Protein 3ZOK (pdb70)

Sequence (1460 aa):
PTIVDVDLGDRSYPIYIGSGLLDQPDLLQRHVHGKRVLVVTNSTVAPIYLDKVVGALTNENPNVSVESVILPDGEKYKNMDTLMKVFDKAIESRLDRRCTFVALGGGVIGDMCGYAAASFLRGVNFIQIPTTVMAQVDSSVGGKTGINHRLGKNLIGAFYQPQCVLIDTDTLNTLPDRELASGLAEVVKYGLIRDANFFEWQEKNMPALMARDPSALAYAIKRSCENKAEVVSLDEKESGLRATLNLGHTFGHAIETGFGYGQWLHGEAVAAGMVMAVDMSYRLGWIDESIVNRAHNILQQAKLPTAPPETMTVEMFKSVMAVDKKVADGLLRLILLKGPLGNCVFTGDYDRKALDETLHAFCKSPTIVDVDLGDRSYPIYIGSGLLDQPDLLQRHVHGKRVLVVTNSTVAPIYLDKVVGALTNENPNVSVESVILPDGEKYKNMDTLMKVFDKAIESRLDRRCTFVALGGGVIGDMCGYAAASFLRGVNFIQIPTTVMAQVDSSVGGKTGINHRLGKNLIGAFYQPQCVLIDTDTLNTLPDRELASGLAEVVKYGLIRDANFFEWQEKNMPALMARDPSALAYAIKRSCENKAEVVSLDEKESGLRATLNLGHTFGHAIETGFGYGQWLHGEAVAAGMVMAVDMSYRLGWIDESIVNRAHNILQQAKLPTAPPETMTVEMFKSVMAVDKKVADGLLRLILLKGPLGNCVFTGDYDRKALDETLHAFCKSPTIVDVDLGDRSYPIYIGSGLLDQPDLLQRHVHGKRVLVVTNSTVAPIYLDKVVGALTNENPNVSVESVILPDGEKYKNMDTLMKVFDKAIESRLDRRCTFVALGGGVIGDMCGYAAASFLRGVNFIQIPTTVMAQVDSSVGGKTGINHRLGKNLIGAFYQPQCVLIDTDTLNTLPDRELASGLAEVVKYGLIRDANFFEWQEKNMPALMARDPSALAYAIKRSCENKAEVVSLDEKESGLRATLNLGHTFGHAIETGFGYGQWLHGEAVAAGMVMAVDMSYRLGWIDESIVNRAHNILQQAKLPTAPPETMTVEMFKSVMAVDKKVADGLLRLILLKGPLGNCVFTGDYDRKALDETLHAFCKSPTIVDVDLGDRSYPIYIGSGLLDQPDLLQRHVHGKRVLVVTNSTVAPIYLDKVVGALTNENPNVSVESVILPDGEKYKNMDTLMKVFDKAIESRLDRRCTFVALGGGVIGDMCGYAAASFLRGVNFIQIPTTVMAQVDSSVGGKTGINHRLGKNLIGAFYQPQCVLIDTDTLNTLPDRELASGLAEVVKYGLIRDANFFEWQEKNMPALMARDPSALAYAIKRSCENKAEVVSLDEKESGLRATLNLGHTFGHAIETGFGYGQWLHGEAVAAGMVMAVDMSYRLGWIDESIVNRAHNILQQAKLPTAPPETMTVEMFKSVMAVDKKVADGLLRLILLKGPLGNCVFTGDYDRKALDETLHAFCKS

Solvent-accessible surface area: 48488 Å² total

Secondary structure (DSSP, 8-state):
-EEEEE--GGG-EEEEEESSGGG-THHHHTT--SSEEEEEEETTTHHHHHHHHHIIIIIT-TT-EEEEEEEPPSGGG-SHHHHHHHHHHHHHTT--TT-EEEEEESHHHHHHHHHHHHHBTT--EEEEEE-SHHIIIIITSS-EEEEEETTEEEEEEEE---S-EEEEGGGGGGS-HHHHHHHHHHHHHHHHHH-HHHHHHHHHHHHHHHTT-HHHHHHHHHHHHHHHHHHHHH-TT-SSGGGGGGTTHHHHHHHHHHT-TTSS-HHHHHHHHHHHHHHHHHHTT-S-HHHHHHHHHHHHHTT--SS--TT--HHHHHHHHTT-TTEETTEE-EEEE-SSTT-EEEES-S-HHHHHHHHHHH---/-EEEEE--GGG-EEEEEESSGGG-HHHHHHT--SSEEEEEEETTTIIIIIHHHHHHHHTT-TT-EEEEEEEPPSGGG-SHHHHHHHHHHHHHTT--TT-EEEEEESHHHHHHHHHHHHHBTT--EEEEEE-SHHIIIIITSS-EEEEEETTEEEEEEEE---S-EEEEGGGGGSS-HHHHHHHHHHHHHHHHHH-HHHHHHHHHHHHHHHTT-HHHHHHHHHHHHHHHHHHHHH-TT-SSGGGGGGTTHHHHHHHHHHH-BTTB-HHHHHHHHHHHHHHHHHHTT-S-HHHHHHHHHHHHHTT--SS--TT--HHHHHHHHTT-TTEETTEE-EEEE-SSTT-EEEES-S-HHHHHHHHHHH---/-EEEEE-BTBT-EEEEEESSGGG-HHHHHTT--SSEEEEEEETTTIIIIIHHHHHHHHSS-SS-EEEEEEEPPSGGG-SHHHHHHHHHHHHHTT--TT-EEEEEESHHHHHHHHHHHHHBTT--EEEEEE-SHHIIIIITSS-EEEEEETTEEEEEEEE---S-EEEEGGGGGGS-HHHHHHHHHHHHHHHHHT-HHHHHHHHHHHHHHHTT-HHHHHHHHHHHHHHHHHHHHH-TT-SSGGGGGGTTHHHHHHHHHHH-TTSS-HHHHHHHHHHHHHHHHHHTT-S-HHHHHHHHHHHHHTT--SS--TT--HHHHHHHHTT-TTEETTEEPEEEE-SSTT-EEEES-S-HHHHHHHHHHH---/-EEEEE--GGG-EEEEEESSGGG-HHHHHHT--SSEEEEEEETTTIIIIIHHHHHHHHTT-TT-EEEEEEEPPSGGG-SHHHHHHHHHHHHHTT--TT-EEEEEESHHHHHHHHHHHHHBTT--EEEEEE-SHHIIIIITSS-EEEEEETTEEEEEEEE---S-EEEEGGGGGSS-HHHHHHHHHHHHHHHHHH-HHHHHHHHHHHHHHHTT-HHHHHHHHHHHHHHHHHHHHH-TT-SSGGGGGGTTHHHHHHHHHHH-TTTS-HHHHHHHHHHHHHHHHHHTT-S-HHHHHHHHHHHHHTT--SS--TT--HHHHHHHHTT-TTEETTEE-EEEE-SSTT-EEEES-S-HHHHHHHHHHH---

Structure (mmCIF, N/CA/C/O backbone):
data_3ZOK
#
_entry.id   3ZOK
#
_cell.length_a   58.060
_cell.length_b   150.970
_cell.length_c   84.750
_cell.angle_alpha   90.00
_cell.angle_beta   101.25
_cell.angle_gamma   90.00
#
_symmetry.space_group_name_H-M   'P 1 21 1'
#
loop_
_entity.id
_entity.type
_entity.pdbx_description
1 polymer '3-DEHYDROQUINATE SYNTHASE'
2 non-polymer 'PHOSPHATE ION'
3 non-polymer NICOTINAMIDE-ADENINE-DINUCLEOTIDE
4 non-polymer DI(HYDROXYETHYL)ETHER
5 non-polymer GLYCINE
6 non-polymer 'NONAETHYLENE GLYCOL'
7 non-polymer 'TRIETHYLENE GLYCOL'
8 non-polymer 'TETRAETHYLENE GLYCOL'
9 water water
#
loop_
_atom_site.group_PDB
_atom_site.id
_atom_site.type_symbol
_atom_site.label_atom_id
_atom_site.label_alt_id
_atom_site.label_comp_id
_atom_site.label_asym_id
_atom_site.label_entity_id
_atom_site.label_seq_id
_atom_site.pdbx_PDB_ins_code
_atom_site.Cartn_x
_atom_site.Cartn_y
_atom_site.Cartn_z
_atom_site.occupancy
_atom_site.B_iso_or_equiv
_atom_site.auth_seq_id
_atom_site.auth_comp_id
_atom_site.auth_asym_id
_atom_site.auth_atom_id
_atom_site.pdbx_PDB_model_num
ATOM 1 N N . PRO A 1 14 ? 36.884 -29.242 40.684 1.00 52.30 13 PRO A N 1
ATOM 2 C CA . PRO A 1 14 ? 35.881 -28.819 39.691 1.00 50.55 13 PRO A CA 1
ATOM 3 C C . PRO A 1 14 ? 34.827 -29.894 39.393 1.00 46.24 13 PRO A C 1
ATOM 4 O O . PRO A 1 14 ? 35.127 -30.912 38.791 1.00 41.82 13 PRO A O 1
ATOM 8 N N . THR A 1 15 ? 33.589 -29.667 39.809 1.00 44.35 14 THR A N 1
ATOM 9 C CA . THR A 1 15 ? 32.509 -30.573 39.423 1.00 42.41 14 THR A CA 1
ATOM 10 C C . THR A 1 15 ? 31.906 -30.137 38.078 1.00 38.51 14 THR A C 1
ATOM 11 O O . THR A 1 15 ? 32.021 -28.981 37.683 1.00 35.91 14 THR A O 1
ATOM 15 N N . ILE A 1 16 ? 31.289 -31.082 37.381 1.00 36.28 15 ILE A N 1
ATOM 16 C CA . ILE A 1 16 ? 30.622 -30.807 36.144 1.00 38.56 15 ILE A CA 1
ATOM 17 C C . ILE A 1 16 ? 29.235 -31.446 36.127 1.00 41.56 15 ILE A C 1
ATOM 18 O O . ILE A 1 16 ? 29.089 -32.669 36.098 1.00 46.02 15 ILE A O 1
ATOM 23 N N . VAL A 1 17 ? 28.219 -30.592 36.159 1.00 41.24 16 VAL A N 1
ATOM 24 C CA . VAL A 1 17 ? 26.873 -30.968 35.792 1.00 39.29 16 VAL A CA 1
ATOM 25 C C . VAL A 1 17 ? 26.709 -30.519 34.352 1.00 39.70 16 VAL A C 1
ATOM 26 O O . VAL A 1 17 ? 26.909 -29.343 34.049 1.00 39.67 16 VAL A O 1
ATOM 30 N N . ASP A 1 18 ? 26.367 -31.432 33.450 1.00 39.63 17 ASP A N 1
ATOM 31 C CA . ASP A 1 18 ? 26.216 -31.031 32.065 1.00 41.67 17 ASP A CA 1
ATOM 32 C C . ASP A 1 18 ? 24.746 -30.792 31.739 1.00 41.39 17 ASP A C 1
ATOM 33 O O . ASP A 1 18 ? 23.840 -31.269 32.463 1.00 38.54 17 ASP A O 1
ATOM 38 N N . VAL A 1 19 ? 24.532 -29.978 30.700 1.00 35.74 18 VAL A N 1
ATOM 39 C CA . VAL A 1 19 ? 23.212 -29.720 30.147 1.00 34.44 18 VAL A CA 1
ATOM 40 C C . VAL A 1 19 ? 23.273 -30.264 28.744 1.00 33.96 18 VAL A C 1
ATOM 41 O O . VAL A 1 19 ? 24.058 -29.780 27.951 1.00 33.68 18 VAL A O 1
ATOM 45 N N . ASP A 1 20 ? 22.475 -31.288 28.456 1.00 36.10 19 ASP A N 1
ATOM 46 C CA . ASP A 1 20 ? 22.495 -31.929 27.162 1.00 38.92 19 ASP A CA 1
ATOM 47 C C . ASP A 1 20 ? 21.372 -31.387 26.303 1.00 40.58 19 ASP A C 1
ATOM 48 O O . ASP A 1 20 ? 20.201 -31.744 26.474 1.00 39.03 19 ASP A O 1
ATOM 53 N N . LEU A 1 21 ? 21.747 -30.506 25.385 1.00 44.51 20 LEU A N 1
ATOM 54 C CA . LEU A 1 21 ? 20.896 -30.108 24.294 1.00 45.49 20 LEU A CA 1
ATOM 55 C C . LEU A 1 21 ? 21.642 -30.416 23.004 1.00 47.38 20 LEU A C 1
ATOM 56 O O . LEU A 1 21 ? 21.926 -29.521 22.213 1.00 51.69 20 LEU A O 1
ATOM 61 N N . GLY A 1 22 ? 21.986 -31.690 22.819 1.00 47.69 21 GLY A N 1
ATOM 62 C CA . GLY A 1 22 ? 22.647 -32.178 21.597 1.00 46.11 21 GLY A CA 1
ATOM 63 C C . GLY A 1 22 ? 23.949 -31.476 21.238 1.00 44.27 21 GLY A C 1
ATOM 64 O O . GLY A 1 22 ? 24.873 -31.363 22.062 1.00 39.35 21 GLY A O 1
ATOM 65 N N . ASP A 1 23 ? 24.005 -30.998 19.995 1.00 45.68 22 ASP A N 1
ATOM 66 C CA . ASP A 1 23 ? 25.087 -30.131 19.507 1.00 45.57 22 ASP A CA 1
ATOM 67 C C . ASP A 1 23 ? 25.236 -28.822 20.314 1.00 44.77 22 ASP A C 1
ATOM 68 O O . ASP A 1 23 ? 26.254 -28.143 20.203 1.00 46.25 22 ASP A O 1
ATOM 70 N N . ARG A 1 24 ? 24.227 -28.462 21.110 1.00 41.52 23 ARG A N 1
ATOM 71 C CA . ARG A 1 24 ? 24.282 -27.251 21.941 1.00 39.34 23 ARG A CA 1
ATOM 72 C C . ARG A 1 24 ? 24.445 -27.554 23.445 1.00 34.49 23 ARG A C 1
ATOM 73 O O . ARG A 1 24 ? 24.241 -26.694 24.299 1.00 30.60 23 ARG A O 1
ATOM 81 N N . SER A 1 25 ? 24.845 -28.779 23.763 1.00 34.14 24 SER A N 1
ATOM 82 C CA . SER A 1 25 ? 25.181 -29.143 25.152 1.00 32.22 24 SER A CA 1
ATOM 83 C C . SER A 1 25 ? 26.322 -28.262 25.680 1.00 29.41 24 SER A C 1
ATOM 84 O O . SER A 1 25 ? 27.104 -27.738 24.912 1.00 29.13 24 SER A O 1
ATOM 87 N N . TYR A 1 26 ? 26.395 -28.105 26.994 1.00 27.70 25 TYR A N 1
ATOM 88 C CA . TYR A 1 26 ? 27.410 -27.278 27.605 1.00 28.26 25 TYR A CA 1
ATOM 89 C C . TYR A 1 26 ? 27.615 -27.693 29.054 1.00 29.13 25 TYR A C 1
ATOM 90 O O . TYR A 1 26 ? 26.703 -28.244 29.656 1.00 31.13 25 TYR A O 1
ATOM 99 N N . PRO A 1 27 ? 28.802 -27.402 29.617 1.00 29.37 26 PRO A N 1
ATOM 100 C CA . PRO A 1 27 ? 29.158 -27.742 30.997 1.00 30.47 26 PRO A CA 1
ATOM 101 C C . PRO A 1 27 ? 28.927 -26.655 32.022 1.00 30.55 26 PRO A C 1
ATOM 102 O O . PRO A 1 27 ? 29.121 -25.485 31.739 1.00 32.13 26 PRO A O 1
ATOM 106 N N . ILE A 1 28 ? 28.549 -27.063 33.226 1.00 32.10 27 ILE A N 1
ATOM 107 C CA . ILE A 1 28 ? 28.511 -26.188 34.384 1.00 31.08 27 ILE A CA 1
ATOM 108 C C . ILE A 1 28 ? 29.668 -26.620 35.302 1.00 30.45 27 ILE A C 1
ATOM 109 O O . ILE A 1 28 ? 29.563 -27.621 36.012 1.00 32.42 27 ILE A O 1
ATOM 114 N N . TYR A 1 29 ? 30.744 -25.850 35.321 1.00 28.38 28 TYR A N 1
ATOM 115 C CA . TYR A 1 29 ? 31.858 -26.109 36.215 1.00 28.27 28 TYR A CA 1
ATOM 116 C C . TYR A 1 29 ? 31.588 -25.524 37.590 1.00 29.90 28 TYR A C 1
ATOM 117 O O . TYR A 1 29 ? 31.276 -24.336 37.698 1.00 31.73 28 TYR A O 1
ATOM 126 N N . ILE A 1 30 ? 31.740 -26.344 38.635 1.00 29.60 29 ILE A N 1
ATOM 127 C CA . ILE A 1 30 ? 31.545 -25.899 40.013 1.00 31.88 29 ILE A CA 1
ATOM 128 C C . ILE A 1 30 ? 32.759 -26.160 40.932 1.00 33.12 29 ILE A C 1
ATOM 129 O O . ILE A 1 30 ? 33.236 -27.285 41.013 1.00 32.11 29 ILE A O 1
ATOM 134 N N . GLY A 1 31 ? 33.211 -25.140 41.660 1.00 35.01 30 GLY A N 1
ATOM 135 C CA . GLY A 1 31 ? 34.220 -25.336 42.702 1.00 36.48 30 GLY A CA 1
ATOM 136 C C . GLY A 1 31 ? 34.746 -24.044 43.282 1.00 39.54 30 GLY A C 1
ATOM 137 O O . GLY A 1 31 ? 34.246 -22.972 42.945 1.00 40.57 30 GLY A O 1
ATOM 138 N N . SER A 1 32 ? 35.766 -24.152 44.144 1.00 42.13 31 SER A N 1
ATOM 139 C CA . SER A 1 32 ? 36.417 -22.984 44.762 1.00 43.12 31 SER A CA 1
ATOM 140 C C . SER A 1 32 ? 37.603 -22.586 43.939 1.00 41.64 31 SER A C 1
ATOM 141 O O . SER A 1 32 ? 38.223 -23.434 43.302 1.00 37.59 31 SER A O 1
ATOM 144 N N . GLY A 1 33 ? 37.888 -21.284 43.943 1.00 40.06 32 GLY A N 1
ATOM 145 C CA . GLY A 1 33 ? 38.948 -20.713 43.133 1.00 41.63 32 GLY A CA 1
ATOM 146 C C . GLY A 1 33 ? 38.938 -20.998 41.634 1.00 42.62 32 GLY A C 1
ATOM 147 O O . GLY A 1 33 ? 39.972 -20.871 40.991 1.00 45.18 32 GLY A O 1
ATOM 148 N N . LEU A 1 34 ? 37.798 -21.350 41.049 1.00 44.18 33 LEU A N 1
ATOM 149 C CA . LEU A 1 34 ? 37.753 -21.602 39.591 1.00 45.81 33 LEU A CA 1
ATOM 150 C C . LEU A 1 34 ? 38.081 -20.378 38.728 1.00 45.20 33 LEU A C 1
ATOM 151 O O . LEU A 1 34 ? 38.534 -20.531 37.581 1.00 41.86 33 LEU A O 1
ATOM 156 N N . LEU A 1 35 ? 37.853 -19.183 39.285 1.00 45.15 34 LEU A N 1
ATOM 157 C CA . LEU A 1 35 ? 38.327 -17.913 38.685 1.00 48.91 34 LEU A CA 1
ATOM 158 C C . LEU A 1 35 ? 39.865 -17.768 38.621 1.00 52.35 34 LEU A C 1
ATOM 159 O O . LEU A 1 35 ? 40.370 -16.848 37.965 1.00 52.00 34 LEU A O 1
ATOM 164 N N . ASP A 1 36 ? 40.592 -18.641 39.323 1.00 54.05 35 ASP A N 1
ATOM 165 C CA . ASP A 1 36 ? 42.048 -18.745 39.186 1.00 59.47 35 ASP A CA 1
ATOM 166 C C . ASP A 1 36 ? 42.479 -19.982 38.367 1.00 58.07 35 ASP A C 1
ATOM 167 O O . ASP A 1 36 ? 43.589 -20.483 38.523 1.00 59.68 35 ASP A O 1
ATOM 172 N N . GLN A 1 37 ? 41.618 -20.471 37.485 1.00 58.92 36 GLN A N 1
ATOM 173 C CA . GLN A 1 37 ? 42.005 -21.561 36.603 1.00 58.45 36 GLN A CA 1
ATOM 174 C C . GLN A 1 37 ? 41.728 -21.157 35.160 1.00 62.01 36 GLN A C 1
ATOM 175 O O . GLN A 1 37 ? 40.788 -21.673 34.549 1.00 66.61 36 GLN A O 1
ATOM 177 N N . PRO A 1 38 ? 42.624 -20.369 34.582 1.00 64.16 37 PRO A N 1
ATOM 178 C CA . PRO A 1 38 ? 42.366 -19.636 33.341 1.00 67.13 37 PRO A CA 1
ATOM 179 C C . PRO A 1 38 ? 42.007 -20.575 32.199 1.00 66.98 37 PRO A C 1
ATOM 180 O O . PRO A 1 38 ? 41.333 -20.160 31.257 1.00 72.65 37 PRO A O 1
ATOM 184 N N . ASP A 1 39 ? 42.450 -21.822 32.280 1.00 64.35 38 ASP A N 1
ATOM 185 C CA . ASP A 1 39 ? 42.163 -22.790 31.234 1.00 63.43 38 ASP A CA 1
ATOM 186 C C . ASP A 1 39 ? 40.657 -23.000 31.056 1.00 58.05 38 ASP A C 1
ATOM 187 O O . ASP A 1 39 ? 40.186 -23.140 29.929 1.00 55.05 38 ASP A O 1
ATOM 192 N N . LEU A 1 40 ? 39.898 -23.030 32.151 1.00 55.17 39 LEU A N 1
ATOM 193 C CA . LEU A 1 40 ? 38.435 -23.236 32.031 1.00 52.43 39 LEU A CA 1
ATOM 194 C C . LEU A 1 40 ? 37.701 -22.292 31.059 1.00 50.01 39 LEU A C 1
ATOM 195 O O . LEU A 1 40 ? 37.041 -22.755 30.126 1.00 52.97 39 LEU A O 1
ATOM 200 N N . LEU A 1 41 ? 37.813 -20.986 31.281 1.00 44.51 40 LEU A N 1
ATOM 201 C CA . LEU A 1 41 ? 37.242 -19.981 30.361 1.00 43.34 40 LEU A CA 1
ATOM 202 C C . LEU A 1 41 ? 37.809 -20.035 28.962 1.00 44.13 40 LEU A C 1
ATOM 203 O O . LEU A 1 41 ? 37.053 -20.010 27.979 1.00 45.52 40 LEU A O 1
ATOM 208 N N . GLN A 1 42 ? 39.139 -20.094 28.869 1.00 42.92 41 GLN A N 1
ATOM 209 C CA . GLN A 1 42 ? 39.810 -20.059 27.574 1.00 40.16 41 GLN A CA 1
ATOM 210 C C . GLN A 1 42 ? 39.241 -21.126 26.657 1.00 39.79 41 GLN A C 1
ATOM 211 O O . GLN A 1 42 ? 39.113 -20.908 25.465 1.00 42.47 41 GLN A O 1
ATOM 213 N N . ARG A 1 43 ? 38.869 -22.274 27.212 1.00 40.82 42 ARG A N 1
ATOM 214 C CA . ARG A 1 43 ? 38.383 -23.391 26.399 1.00 39.92 42 ARG A CA 1
ATOM 215 C C . ARG A 1 43 ? 37.073 -23.069 25.658 1.00 38.89 42 ARG A C 1
ATOM 216 O O . ARG A 1 43 ? 36.732 -23.739 24.694 1.00 35.57 42 ARG A O 1
ATOM 218 N N . HIS A 1 44 ? 36.349 -22.047 26.115 1.00 37.71 43 HIS A N 1
ATOM 219 C CA . HIS A 1 44 ? 35.040 -21.698 25.555 1.00 38.29 43 HIS A CA 1
ATOM 220 C C . HIS A 1 44 ? 35.023 -20.350 24.831 1.00 36.86 43 HIS A C 1
ATOM 221 O O . HIS A 1 44 ? 33.986 -19.900 24.345 1.00 35.11 43 HIS A O 1
ATOM 228 N N . VAL A 1 45 ? 36.190 -19.730 24.767 1.00 36.00 44 VAL A N 1
ATOM 229 C CA . VAL A 1 45 ? 36.407 -18.512 24.021 1.00 36.81 44 VAL A CA 1
ATOM 230 C C . VAL A 1 45 ? 36.995 -18.916 22.672 1.00 34.13 44 VAL A C 1
ATOM 231 O O . VAL A 1 45 ? 38.173 -19.209 22.589 1.00 39.45 44 VAL A O 1
ATOM 235 N N . HIS A 1 46 ? 36.158 -18.962 21.644 1.00 32.16 45 HIS A N 1
ATOM 236 C CA . HIS A 1 46 ? 36.548 -19.418 20.308 1.00 36.05 45 HIS A CA 1
ATOM 237 C C . HIS A 1 46 ? 36.855 -18.260 19.316 1.00 34.49 45 HIS A C 1
ATOM 238 O O . HIS A 1 46 ? 36.807 -18.425 18.107 1.00 31.52 45 HIS A O 1
ATOM 245 N N . GLY A 1 47 ? 37.188 -17.092 19.845 1.00 32.88 46 GLY A N 1
ATOM 246 C CA . GLY A 1 47 ? 37.550 -15.958 19.030 1.00 33.02 46 GLY A CA 1
ATOM 247 C C . GLY A 1 47 ? 38.587 -15.127 19.752 1.00 34.11 46 GLY A C 1
ATOM 248 O O . GLY A 1 47 ? 38.989 -15.447 20.879 1.00 33.33 46 GLY A O 1
ATOM 249 N N . LYS A 1 48 ? 39.011 -14.050 19.105 1.00 35.13 47 LYS A N 1
ATOM 250 C CA . LYS A 1 48 ? 40.114 -13.246 19.609 1.00 37.87 47 LYS A CA 1
ATOM 251 C C . LYS A 1 48 ? 39.699 -12.251 20.675 1.00 35.46 47 LYS A C 1
ATOM 252 O O . LYS A 1 48 ? 40.541 -11.800 21.447 1.00 38.34 47 LYS A O 1
ATOM 258 N N . ARG A 1 49 ? 38.415 -11.901 20.699 1.00 32.20 48 ARG A N 1
ATOM 259 C CA . ARG A 1 49 ? 37.935 -10.728 21.416 1.00 29.88 48 ARG A CA 1
ATOM 260 C C . ARG A 1 49 ? 36.797 -11.085 22.332 1.00 29.34 48 ARG A C 1
ATOM 261 O O . ARG A 1 49 ? 36.002 -11.972 22.046 1.00 26.11 48 ARG A O 1
ATOM 269 N N . VAL A 1 50 ? 36.735 -10.378 23.449 1.00 29.28 49 VAL A N 1
ATOM 270 C CA . VAL A 1 50 ? 35.812 -10.702 24.500 1.00 29.76 49 VAL A CA 1
ATOM 271 C C . VAL A 1 50 ? 35.231 -9.408 25.053 1.00 29.55 49 VAL A C 1
ATOM 272 O O . VAL A 1 50 ? 35.915 -8.403 25.114 1.00 30.02 49 VAL A O 1
ATOM 276 N N . LEU A 1 51 ? 33.945 -9.444 25.398 1.00 30.24 50 LEU A N 1
ATOM 277 C CA . LEU A 1 51 ? 33.250 -8.319 25.998 1.00 29.44 50 LEU A CA 1
ATOM 278 C C . LEU A 1 51 ? 32.688 -8.743 27.347 1.00 28.07 50 LEU A C 1
ATOM 279 O O . LEU A 1 51 ? 31.771 -9.548 27.419 1.00 28.90 50 LEU A O 1
ATOM 284 N N . VAL A 1 52 ? 33.256 -8.230 28.420 1.00 26.59 51 VAL A N 1
ATOM 285 C CA . VAL A 1 52 ? 32.768 -8.570 29.750 1.00 25.42 51 VAL A CA 1
ATOM 286 C C . VAL A 1 52 ? 31.684 -7.557 30.102 1.00 27.12 51 VAL A C 1
ATOM 287 O O . VAL A 1 52 ? 31.872 -6.336 29.935 1.00 28.08 51 VAL A O 1
ATOM 291 N N . VAL A 1 53 ? 30.551 -8.085 30.571 1.00 26.65 52 VAL A N 1
ATOM 292 C CA . VAL A 1 53 ? 29.394 -7.318 30.977 1.00 25.06 52 VAL A CA 1
ATOM 293 C C . VAL A 1 53 ? 29.188 -7.530 32.479 1.00 26.48 52 VAL A C 1
ATOM 294 O O . VAL A 1 53 ? 28.980 -8.652 32.952 1.00 26.04 52 VAL A O 1
ATOM 298 N N . THR A 1 54 ? 29.238 -6.442 33.231 1.00 26.57 53 THR A N 1
ATOM 299 C CA . THR A 1 54 ? 29.126 -6.507 34.655 1.00 25.96 53 THR A CA 1
ATOM 300 C C . THR A 1 54 ? 28.510 -5.202 35.120 1.00 27.44 53 THR A C 1
ATOM 301 O O . THR A 1 54 ? 28.157 -4.368 34.302 1.00 26.67 53 THR A O 1
ATOM 305 N N . ASN A 1 55 ? 28.367 -5.033 36.435 1.00 27.86 54 ASN A N 1
ATOM 306 C CA . ASN A 1 55 ? 27.755 -3.848 36.977 1.00 28.45 54 ASN A CA 1
ATOM 307 C C . ASN A 1 55 ? 28.712 -3.084 37.901 1.00 30.87 54 ASN A C 1
ATOM 308 O O . ASN A 1 55 ? 29.872 -3.481 38.076 1.00 29.97 54 ASN A O 1
ATOM 313 N N . SER A 1 56 ? 28.234 -1.981 38.469 1.00 30.59 55 SER A N 1
ATOM 314 C CA . SER A 1 56 ? 29.110 -1.078 39.219 1.00 32.50 55 SER A CA 1
ATOM 315 C C . SER A 1 56 ? 29.559 -1.628 40.597 1.00 33.85 55 SER A C 1
ATOM 316 O O . SER A 1 56 ? 30.600 -1.234 41.115 1.00 33.77 55 SER A O 1
ATOM 319 N N . THR A 1 57 ? 28.778 -2.543 41.166 1.00 33.80 56 THR A N 1
ATOM 320 C CA . THR A 1 57 ? 29.122 -3.215 42.419 1.00 31.81 56 THR A CA 1
ATOM 321 C C . THR A 1 57 ? 30.105 -4.359 42.232 1.00 33.59 56 THR A C 1
ATOM 322 O O . THR A 1 57 ? 31.073 -4.498 42.978 1.00 34.38 56 THR A O 1
ATOM 326 N N . VAL A 1 58 ? 29.826 -5.193 41.247 1.00 31.84 57 VAL A N 1
ATOM 327 C CA . VAL A 1 58 ? 30.623 -6.372 41.006 1.00 32.78 57 VAL A CA 1
ATOM 328 C C . VAL A 1 58 ? 31.985 -6.006 40.408 1.00 32.82 57 VAL A C 1
ATOM 329 O O . VAL A 1 58 ? 32.975 -6.652 40.699 1.00 31.92 57 VAL A O 1
ATOM 333 N N . ALA A 1 59 ? 32.030 -4.976 39.569 1.00 34.50 58 ALA A N 1
ATOM 334 C CA . ALA A 1 59 ? 33.230 -4.680 38.763 1.00 34.79 58 ALA A CA 1
ATOM 335 C C . ALA A 1 59 ? 34.515 -4.504 39.582 1.00 37.01 58 ALA A C 1
ATOM 336 O O . ALA A 1 59 ? 35.519 -5.173 39.276 1.00 36.36 58 ALA A O 1
ATOM 338 N N . PRO A 1 60 ? 34.489 -3.619 40.615 1.00 37.45 59 PRO A N 1
ATOM 339 C CA . PRO A 1 60 ? 35.674 -3.447 41.467 1.00 39.51 59 PRO A CA 1
ATOM 340 C C . PRO A 1 60 ? 36.109 -4.715 42.168 1.00 41.43 59 PRO A C 1
ATOM 341 O O . PRO A 1 60 ? 37.281 -4.848 42.511 1.00 44.22 59 PRO A O 1
ATOM 345 N N . ILE A 1 61 ? 35.188 -5.652 42.369 1.00 40.80 60 ILE A N 1
ATOM 346 C CA . ILE A 1 61 ? 35.535 -6.870 43.069 1.00 37.61 60 ILE A CA 1
ATOM 347 C C . ILE A 1 61 ? 36.165 -7.889 42.134 1.00 36.35 60 ILE A C 1
ATOM 348 O O . ILE A 1 61 ? 37.198 -8.466 42.468 1.00 39.03 60 ILE A O 1
ATOM 353 N N . TYR A 1 62 ? 35.564 -8.128 40.975 1.00 34.27 61 TYR A N 1
ATOM 354 C CA . TYR A 1 62 ? 35.925 -9.315 40.183 1.00 32.19 61 TYR A CA 1
ATOM 355 C C . TYR A 1 62 ? 36.398 -9.070 38.787 1.00 30.97 61 TYR A C 1
ATOM 356 O O . TYR A 1 62 ? 36.935 -9.997 38.161 1.00 28.90 61 TYR A O 1
ATOM 365 N N . LEU A 1 63 ? 36.244 -7.847 38.283 1.00 32.48 62 LEU A N 1
ATOM 366 C CA . LEU A 1 63 ? 36.498 -7.623 36.859 1.00 33.05 62 LEU A CA 1
ATOM 367 C C . LEU A 1 63 ? 37.971 -7.849 36.557 1.00 33.79 62 LEU A C 1
ATOM 368 O O . LEU A 1 63 ? 38.293 -8.604 35.641 1.00 34.34 62 LEU A O 1
ATOM 373 N N . ASP A 1 64 ? 38.858 -7.221 37.334 1.00 34.11 63 ASP A N 1
ATOM 374 C CA . ASP A 1 64 ? 40.301 -7.308 37.063 1.00 37.93 63 ASP A CA 1
ATOM 375 C C . ASP A 1 64 ? 40.693 -8.785 37.123 1.00 39.80 63 ASP A C 1
ATOM 376 O O . ASP A 1 64 ? 41.321 -9.325 36.192 1.00 38.27 63 ASP A O 1
ATOM 378 N N . LYS A 1 65 ? 40.264 -9.445 38.200 1.00 38.65 64 LYS A N 1
ATOM 379 C CA . LYS A 1 65 ? 40.407 -10.894 38.329 1.00 38.38 64 LYS A CA 1
ATOM 380 C C . LYS A 1 65 ? 39.941 -11.622 37.079 1.00 36.84 64 LYS A C 1
ATOM 381 O O . LYS A 1 65 ? 40.630 -12.518 36.587 1.00 36.98 64 LYS A O 1
ATOM 387 N N . VAL A 1 66 ? 38.773 -11.239 36.559 1.00 35.62 65 VAL A N 1
ATOM 388 C CA . VAL A 1 66 ? 38.212 -11.952 35.415 1.00 35.59 65 VAL A CA 1
ATOM 389 C C . VAL A 1 66 ? 38.929 -11.634 34.111 1.00 35.29 65 VAL A C 1
ATOM 390 O O . VAL A 1 66 ? 39.178 -12.547 33.313 1.00 33.27 65 VAL A O 1
ATOM 394 N N . VAL A 1 67 ? 39.264 -10.369 33.872 1.00 34.86 66 VAL A N 1
ATOM 395 C CA . VAL A 1 67 ? 40.113 -10.081 32.711 1.00 40.22 66 VAL A CA 1
ATOM 396 C C . VAL A 1 67 ? 41.474 -10.783 32.908 1.00 40.28 66 VAL A C 1
ATOM 397 O O . VAL A 1 67 ? 42.039 -11.369 31.972 1.00 37.97 66 VAL A O 1
ATOM 401 N N . GLY A 1 68 ? 41.974 -10.772 34.142 1.00 40.94 67 GLY A N 1
ATOM 402 C CA . GLY A 1 68 ? 43.202 -11.485 34.449 1.00 40.65 67 GLY A CA 1
ATOM 403 C C . GLY A 1 68 ? 43.114 -12.916 33.984 1.00 40.53 67 GLY A C 1
ATOM 404 O O . GLY A 1 68 ? 43.935 -13.373 33.203 1.00 42.26 67 GLY A O 1
ATOM 405 N N . ALA A 1 69 ? 42.074 -13.613 34.437 1.00 42.83 68 ALA A N 1
ATOM 406 C CA . ALA A 1 69 ? 41.852 -15.021 34.073 1.00 41.84 68 ALA A CA 1
ATOM 407 C C . ALA A 1 69 ? 41.698 -15.292 32.567 1.00 40.38 68 ALA A C 1
ATOM 408 O O . ALA A 1 69 ? 41.931 -16.411 32.123 1.00 40.93 68 ALA A O 1
ATOM 410 N N . LEU A 1 70 ? 41.308 -14.287 31.784 1.00 42.08 69 LEU A N 1
ATOM 411 C CA . LEU A 1 70 ? 41.098 -14.481 30.336 1.00 45.42 69 LEU A CA 1
ATOM 412 C C . LEU A 1 70 ? 42.293 -14.087 29.485 1.00 44.93 69 LEU A C 1
ATOM 413 O O . LEU A 1 70 ? 42.424 -14.574 28.367 1.00 44.84 69 LEU A O 1
ATOM 418 N N . THR A 1 71 ? 43.148 -13.197 29.992 1.00 46.97 70 THR A N 1
ATOM 419 C CA . THR A 1 71 ? 44.182 -12.580 29.142 1.00 47.58 70 THR A CA 1
ATOM 420 C C . THR A 1 71 ? 45.620 -12.719 29.612 1.00 49.62 70 THR A C 1
ATOM 421 O O . THR A 1 71 ? 46.478 -13.080 28.816 1.00 54.74 70 THR A O 1
ATOM 425 N N . ASN A 1 72 ? 45.913 -12.406 30.871 1.00 53.33 71 ASN A N 1
ATOM 426 C CA . ASN A 1 72 ? 47.323 -12.205 31.265 1.00 58.38 71 ASN A CA 1
ATOM 427 C C . ASN A 1 72 ? 48.218 -13.441 31.058 1.00 54.29 71 ASN A C 1
ATOM 428 O O . ASN A 1 72 ? 49.425 -13.286 30.864 1.00 55.24 71 ASN A O 1
ATOM 433 N N . GLU A 1 73 ? 47.623 -14.642 31.057 1.00 49.91 72 GLU A N 1
ATOM 434 C CA . GLU A 1 73 ? 48.315 -15.865 30.582 1.00 43.83 72 GLU A CA 1
ATOM 435 C C . GLU A 1 73 ? 47.861 -16.319 29.174 1.00 41.61 72 GLU A C 1
ATOM 436 O O . GLU A 1 73 ? 48.203 -17.415 28.725 1.00 37.70 72 GLU A O 1
ATOM 442 N N . ASN A 1 74 ? 47.121 -15.461 28.472 1.00 39.75 73 ASN A N 1
ATOM 443 C CA . ASN A 1 74 ? 46.659 -15.754 27.109 1.00 43.55 73 ASN A CA 1
ATOM 444 C C . ASN A 1 74 ? 46.848 -14.535 26.158 1.00 42.84 73 ASN A C 1
ATOM 445 O O . ASN A 1 74 ? 46.083 -13.565 26.188 1.00 40.26 73 ASN A O 1
ATOM 450 N N . PRO A 1 75 ? 47.891 -14.575 25.315 1.00 42.35 74 PRO A N 1
ATOM 451 C CA . PRO A 1 75 ? 48.221 -13.330 24.614 1.00 42.00 74 PRO A CA 1
ATOM 452 C C . PRO A 1 75 ? 47.362 -12.985 23.399 1.00 38.17 74 PRO A C 1
ATOM 453 O O . PRO A 1 75 ? 47.406 -11.856 22.938 1.00 38.73 74 PRO A O 1
ATOM 457 N N . ASN A 1 76 ? 46.604 -13.914 22.859 1.00 37.18 75 ASN A N 1
ATOM 458 C CA . ASN A 1 76 ? 45.895 -13.593 21.620 1.00 43.22 75 ASN A CA 1
ATOM 459 C C . ASN A 1 76 ? 44.424 -13.246 21.843 1.00 44.45 75 ASN A C 1
ATOM 460 O O . ASN A 1 76 ? 43.679 -13.017 20.887 1.00 47.01 75 ASN A O 1
ATOM 465 N N . VAL A 1 77 ? 44.052 -13.178 23.123 1.00 43.67 76 VAL A N 1
ATOM 466 C CA . VAL A 1 77 ? 42.740 -12.787 23.582 1.00 41.79 76 VAL A CA 1
ATOM 467 C C . VAL A 1 77 ? 42.837 -11.354 24.143 1.00 40.81 76 VAL A C 1
ATOM 468 O O . VAL A 1 77 ? 43.726 -11.063 24.935 1.00 36.79 76 VAL A O 1
ATOM 472 N N . SER A 1 78 ? 41.941 -10.468 23.697 1.00 39.44 77 SER A N 1
ATOM 473 C CA . SER A 1 78 ? 41.838 -9.112 24.228 1.00 39.57 77 SER A CA 1
ATOM 474 C C . SER A 1 78 ? 40.422 -8.913 24.731 1.00 37.32 77 SER A C 1
ATOM 475 O O . SER A 1 78 ? 39.467 -9.398 24.128 1.00 34.35 77 SER A O 1
ATOM 478 N N . VAL A 1 79 ? 40.314 -8.192 25.840 1.00 36.17 78 VAL A N 1
ATOM 479 C CA . VAL A 1 79 ? 39.108 -8.111 26.645 1.00 37.15 78 VAL A CA 1
ATOM 480 C C . VAL A 1 79 ? 38.668 -6.650 26.776 1.00 39.58 78 VAL A C 1
ATOM 481 O O . VAL A 1 79 ? 39.480 -5.768 27.055 1.00 42.92 78 VAL A O 1
ATOM 485 N N . GLU A 1 80 ? 37.383 -6.397 26.559 1.00 39.60 79 GLU A N 1
ATOM 486 C CA . GLU A 1 80 ? 36.777 -5.093 26.839 1.00 38.59 79 GLU A CA 1
ATOM 487 C C . GLU A 1 80 ? 35.666 -5.272 27.841 1.00 35.84 79 GLU A C 1
ATOM 488 O O . GLU A 1 80 ? 35.140 -6.383 27.999 1.00 32.39 79 GLU A O 1
ATOM 494 N N . SER A 1 81 ? 35.279 -4.179 28.485 1.00 33.98 80 SER A N 1
ATOM 495 C CA . SER A 1 81 ? 34.168 -4.229 29.429 1.00 37.57 80 SER A CA 1
ATOM 496 C C . SER A 1 81 ? 33.121 -3.123 29.227 1.00 38.08 80 SER A C 1
ATOM 497 O O . SER A 1 81 ? 33.376 -2.116 28.564 1.00 43.11 80 SER A O 1
ATOM 500 N N . VAL A 1 82 ? 31.916 -3.383 29.734 1.00 36.26 81 VAL A N 1
ATOM 501 C CA . VAL A 1 82 ? 30.884 -2.386 29.931 1.00 33.84 81 VAL A CA 1
ATOM 502 C C . VAL A 1 82 ? 30.436 -2.584 31.357 1.00 33.94 81 VAL A C 1
ATOM 503 O O . VAL A 1 82 ? 30.115 -3.709 31.759 1.00 31.50 81 VAL A O 1
ATOM 507 N N . ILE A 1 83 ? 30.404 -1.493 32.113 1.00 34.93 82 ILE A N 1
ATOM 508 C CA . ILE A 1 83 ? 29.925 -1.510 33.470 1.00 34.52 82 ILE A CA 1
ATOM 509 C C . ILE A 1 83 ? 28.562 -0.857 33.419 1.00 33.06 82 ILE A C 1
ATOM 510 O O . ILE A 1 83 ? 28.454 0.314 33.082 1.00 34.00 82 ILE A O 1
ATOM 515 N N . LEU A 1 84 ? 27.521 -1.610 33.745 1.00 31.62 83 LEU A N 1
ATOM 516 C CA . LEU A 1 84 ? 26.172 -1.066 33.782 1.00 30.25 83 LEU A CA 1
ATOM 517 C C . LEU A 1 84 ? 25.824 -0.718 35.232 1.00 30.85 83 LEU A C 1
ATOM 518 O O . LEU A 1 84 ? 26.509 -1.140 36.163 1.00 29.96 83 LEU A O 1
ATOM 523 N N . PRO A 1 85 ? 24.779 0.085 35.432 1.00 30.73 84 PRO A N 1
ATOM 524 C CA . PRO A 1 85 ? 24.405 0.402 36.800 1.00 29.64 84 PRO A CA 1
ATOM 525 C C . PRO A 1 85 ? 23.812 -0.798 37.529 1.00 29.44 84 PRO A C 1
ATOM 526 O O . PRO A 1 85 ? 23.312 -1.726 36.911 1.00 29.10 84 PRO A O 1
ATOM 530 N N . ASP A 1 86 ? 23.921 -0.801 38.847 1.00 29.09 85 ASP A N 1
ATOM 531 C CA . ASP A 1 86 ? 23.522 -1.949 39.616 1.00 27.61 85 ASP A CA 1
ATOM 532 C C . ASP A 1 86 ? 22.067 -1.810 39.956 1.00 26.62 85 ASP A C 1
ATOM 533 O O . ASP A 1 86 ? 21.664 -0.830 40.564 1.00 28.08 85 ASP A O 1
ATOM 538 N N . GLY A 1 87 ? 21.256 -2.777 39.562 1.00 26.70 86 GLY A N 1
ATOM 539 C CA . GLY A 1 87 ? 19.907 -2.839 40.098 1.00 27.77 86 GLY A CA 1
ATOM 540 C C . GLY A 1 87 ? 18.901 -3.474 39.165 1.00 29.81 86 GLY A C 1
ATOM 541 O O . GLY A 1 87 ? 18.932 -3.250 37.935 1.00 30.13 86 GLY A O 1
ATOM 542 N N . GLU A 1 88 ? 18.017 -4.277 39.763 1.00 28.99 87 GLU A N 1
ATOM 543 C CA . GLU A 1 88 ? 16.878 -4.842 39.071 1.00 28.42 87 GLU A CA 1
ATOM 544 C C . GLU A 1 88 ? 16.133 -3.757 38.278 1.00 30.43 87 GLU A C 1
ATOM 545 O O . GLU A 1 88 ? 15.586 -4.027 37.217 1.00 29.64 87 GLU A O 1
ATOM 551 N N . LYS A 1 89 ? 16.105 -2.537 38.800 1.00 31.52 88 LYS A N 1
ATOM 552 C CA . LYS A 1 89 ? 15.372 -1.457 38.146 1.00 31.86 88 LYS A CA 1
ATOM 553 C C . LYS A 1 89 ? 16.023 -1.007 36.834 1.00 31.75 88 LYS A C 1
ATOM 554 O O . LYS A 1 89 ? 15.433 -0.245 36.078 1.00 29.22 88 LYS A O 1
ATOM 560 N N . TYR A 1 90 ? 17.234 -1.480 36.557 1.00 32.65 89 TYR A N 1
ATOM 561 C CA . TYR A 1 90 ? 17.877 -1.198 35.277 1.00 32.40 89 TYR A CA 1
ATOM 562 C C . TYR A 1 90 ? 17.784 -2.369 34.329 1.00 31.64 89 TYR A C 1
ATOM 563 O O . TYR A 1 90 ? 18.442 -2.377 33.301 1.00 32.82 89 TYR A O 1
ATOM 572 N N . LYS A 1 91 ? 16.948 -3.345 34.653 1.00 31.11 90 LYS A N 1
ATOM 573 C CA . LYS A 1 91 ? 16.828 -4.527 33.818 1.00 30.66 90 LYS A CA 1
ATOM 574 C C . LYS A 1 91 ? 15.929 -4.218 32.620 1.00 29.73 90 LYS A C 1
ATOM 575 O O . LYS A 1 91 ? 14.877 -4.815 32.447 1.00 32.18 90 LYS A O 1
ATOM 581 N N . ASN A 1 92 ? 16.350 -3.279 31.784 1.00 28.40 91 ASN A N 1
ATOM 582 C CA . ASN A 1 92 ? 15.456 -2.750 30.759 1.00 28.48 91 ASN A CA 1
ATOM 583 C C . ASN A 1 92 ? 16.129 -2.503 29.411 1.00 28.13 91 ASN A C 1
ATOM 584 O O . ASN A 1 92 ? 17.357 -2.622 29.240 1.00 28.59 91 ASN A O 1
ATOM 589 N N . MET A 1 93 ? 15.310 -2.170 28.438 1.00 27.20 92 MET A N 1
ATOM 590 C CA . MET A 1 93 ? 15.801 -2.046 27.098 1.00 28.57 92 MET A CA 1
ATOM 591 C C . MET A 1 93 ? 16.896 -0.963 26.964 1.00 27.32 92 MET A C 1
ATOM 592 O O . MET A 1 93 ? 17.829 -1.109 26.174 1.00 23.21 92 MET A O 1
ATOM 597 N N . ASP A 1 94 ? 16.804 0.103 27.745 1.00 27.02 93 ASP A N 1
ATOM 598 C CA . ASP A 1 94 ? 17.773 1.195 27.597 1.00 28.46 93 ASP A CA 1
ATOM 599 C C . ASP A 1 94 ? 19.139 0.793 28.142 1.00 26.96 93 ASP A C 1
ATOM 600 O O . ASP A 1 94 ? 20.153 1.074 27.521 1.00 28.51 93 ASP A O 1
ATOM 605 N N . THR A 1 95 ? 19.167 0.114 29.281 1.00 26.19 94 THR A N 1
ATOM 606 C CA . THR A 1 95 ? 20.423 -0.403 29.834 1.00 26.06 94 THR A CA 1
ATOM 607 C C . THR A 1 95 ? 21.020 -1.509 28.947 1.00 28.18 94 THR A C 1
ATOM 608 O O . THR A 1 95 ? 22.248 -1.625 28.849 1.00 29.02 94 THR A O 1
ATOM 612 N N . LEU A 1 96 ? 20.166 -2.308 28.294 1.00 27.33 95 LEU A N 1
ATOM 613 C CA . LEU A 1 96 ? 20.639 -3.306 27.343 1.00 27.25 95 LEU A CA 1
ATOM 614 C C . LEU A 1 96 ? 21.261 -2.668 26.103 1.00 27.00 95 LEU A C 1
ATOM 615 O O . LEU A 1 96 ? 22.225 -3.190 25.535 1.00 26.38 95 LEU A O 1
ATOM 620 N N . MET A 1 97 ? 20.708 -1.545 25.673 1.00 27.44 96 MET A N 1
ATOM 621 C CA . MET A 1 97 ? 21.215 -0.833 24.493 1.00 27.69 96 MET A CA 1
ATOM 622 C C . MET A 1 97 ? 22.677 -0.363 24.684 1.00 26.28 96 MET A C 1
ATOM 623 O O . MET A 1 97 ? 23.410 -0.235 23.719 1.00 28.31 96 MET A O 1
ATOM 628 N N . LYS A 1 98 ? 23.105 -0.131 25.921 1.00 26.67 97 LYS A N 1
ATOM 629 C CA . LYS A 1 98 ? 24.520 0.194 26.213 1.00 26.09 97 LYS A CA 1
ATOM 630 C C . LYS A 1 98 ? 25.475 -0.913 25.841 1.00 26.28 97 LYS A C 1
ATOM 631 O O . LYS A 1 98 ? 26.637 -0.643 25.497 1.00 26.76 97 LYS A O 1
ATOM 637 N N . VAL A 1 99 ? 24.997 -2.159 25.930 1.00 25.52 98 VAL A N 1
ATOM 638 C CA . VAL A 1 99 ? 25.805 -3.309 25.590 1.00 24.17 98 VAL A CA 1
ATOM 639 C C . VAL A 1 99 ? 25.969 -3.398 24.065 1.00 23.78 98 VAL A C 1
ATOM 640 O O . VAL A 1 99 ? 27.074 -3.568 23.560 1.00 22.58 98 VAL A O 1
ATOM 644 N N . PHE A 1 100 ? 24.880 -3.250 23.327 1.00 24.88 99 PHE A N 1
ATOM 645 C CA . PHE A 1 100 ? 24.986 -3.210 21.865 1.00 25.51 99 PHE A CA 1
ATOM 646 C C . PHE A 1 100 ? 25.830 -2.033 21.388 1.00 24.77 99 PHE A C 1
ATOM 647 O O . PHE A 1 100 ? 26.589 -2.177 20.450 1.00 20.22 99 PHE A O 1
ATOM 655 N N . ASP A 1 101 ? 25.683 -0.883 22.055 1.00 26.10 100 ASP A N 1
ATOM 656 C CA . ASP A 1 101 ? 26.415 0.335 21.670 1.00 28.17 100 ASP A CA 1
ATOM 657 C C . ASP A 1 101 ? 27.905 0.121 21.865 1.00 27.78 100 ASP A C 1
ATOM 658 O O . ASP A 1 101 ? 28.687 0.465 21.004 1.00 27.07 100 ASP A O 1
ATOM 663 N N . LYS A 1 102 ? 28.285 -0.481 22.986 1.00 25.64 101 LYS A N 1
ATOM 664 C CA . LYS A 1 102 ? 29.685 -0.720 23.265 1.00 24.82 101 LYS A CA 1
ATOM 665 C C . LYS A 1 102 ? 30.301 -1.695 22.280 1.00 23.33 101 LYS A C 1
ATOM 666 O O . LYS A 1 102 ? 31.449 -1.558 21.865 1.00 21.27 101 LYS A O 1
ATOM 672 N N . ALA A 1 103 ? 29.545 -2.738 21.988 1.00 22.70 102 ALA A N 1
ATOM 673 C CA . ALA A 1 103 ? 30.039 -3.813 21.173 1.00 22.93 102 ALA A CA 1
ATOM 674 C C . ALA A 1 103 ? 30.258 -3.323 19.734 1.00 23.19 102 ALA A C 1
ATOM 675 O O . ALA A 1 103 ? 31.203 -3.741 19.079 1.00 21.70 102 ALA A O 1
ATOM 677 N N . ILE A 1 104 ? 29.396 -2.430 19.263 1.00 23.95 103 ILE A N 1
ATOM 678 C CA . ILE A 1 104 ? 29.497 -1.904 17.878 1.00 25.61 103 ILE A CA 1
ATOM 679 C C . ILE A 1 104 ? 30.533 -0.768 17.804 1.00 27.36 103 ILE A C 1
ATOM 680 O O . ILE A 1 104 ? 31.286 -0.646 16.837 1.00 26.30 103 ILE A O 1
ATOM 685 N N . GLU A 1 105 ? 30.622 0.028 18.854 1.00 30.31 104 GLU A N 1
ATOM 686 C CA . GLU A 1 105 ? 31.681 1.031 18.910 1.00 33.68 104 GLU A CA 1
ATOM 687 C C . GLU A 1 105 ? 33.086 0.364 18.805 1.00 31.60 104 GLU A C 1
ATOM 688 O O . GLU A 1 105 ? 33.958 0.861 18.090 1.00 28.96 104 GLU A O 1
ATOM 694 N N . SER A 1 106 ? 33.272 -0.775 19.478 1.00 30.74 105 SER A N 1
ATOM 695 C CA . SER A 1 106 ? 34.531 -1.523 19.442 1.00 29.57 105 SER A CA 1
ATOM 696 C C . SER A 1 106 ? 34.681 -2.399 18.182 1.00 31.56 105 SER A C 1
ATOM 697 O O . SER A 1 106 ? 35.726 -3.008 17.975 1.00 31.22 105 SER A O 1
ATOM 700 N N . ARG A 1 107 ? 33.631 -2.495 17.370 1.00 30.93 106 ARG A N 1
ATOM 701 C CA . ARG A 1 107 ? 33.671 -3.245 16.119 1.00 31.97 106 ARG A CA 1
ATOM 702 C C . ARG A 1 107 ? 33.876 -4.742 16.348 1.00 30.74 106 ARG A C 1
ATOM 703 O O . ARG A 1 107 ? 34.554 -5.417 15.588 1.00 29.14 106 ARG A O 1
ATOM 711 N N . LEU A 1 108 ? 33.262 -5.240 17.415 1.00 29.34 107 LEU A N 1
ATOM 712 C CA . LEU A 1 108 ? 33.222 -6.660 17.722 1.00 28.18 107 LEU A CA 1
ATOM 713 C C . LEU A 1 108 ? 32.380 -7.307 16.658 1.00 27.99 107 LEU A C 1
ATOM 714 O O . LEU A 1 108 ? 31.511 -6.666 16.082 1.00 29.20 107 LEU A O 1
ATOM 719 N N . ASP A 1 109 ? 32.618 -8.590 16.432 1.00 27.48 108 ASP A N 1
ATOM 720 C CA . ASP A 1 109 ? 32.063 -9.290 15.287 1.00 27.20 108 ASP A CA 1
ATOM 721 C C . ASP A 1 109 ? 31.532 -10.642 15.791 1.00 27.61 108 ASP A C 1
ATOM 722 O O . ASP A 1 109 ? 31.564 -10.895 17.021 1.00 25.64 108 ASP A O 1
ATOM 727 N N . ARG A 1 110 ? 31.056 -11.486 14.869 1.00 25.53 109 ARG A N 1
ATOM 728 C CA . ARG A 1 110 ? 30.425 -12.765 15.236 1.00 28.62 109 ARG A CA 1
ATOM 729 C C . ARG A 1 110 ? 31.311 -13.762 16.023 1.00 30.73 109 ARG A C 1
ATOM 730 O O . ARG A 1 110 ? 30.786 -14.706 16.661 1.00 28.59 109 ARG A O 1
ATOM 738 N N . ARG A 1 111 ? 32.630 -13.547 15.993 1.00 29.44 110 ARG A N 1
ATOM 739 C CA . ARG A 1 111 ? 33.547 -14.401 16.679 1.00 30.32 110 ARG A CA 1
ATOM 740 C C . ARG A 1 111 ? 33.806 -13.936 18.090 1.00 29.38 110 ARG A C 1
ATOM 741 O O . ARG A 1 111 ? 34.573 -14.571 18.777 1.00 30.39 110 ARG A O 1
ATOM 749 N N . CYS A 1 112 ? 33.241 -12.809 18.511 1.00 27.37 111 CYS A N 1
ATOM 750 C CA . CYS A 1 112 ? 33.485 -12.318 19.866 1.00 26.11 111 CYS A CA 1
ATOM 751 C C . CYS A 1 112 ? 32.662 -13.133 20.831 1.00 24.80 111 CYS A C 1
ATOM 752 O O . CYS A 1 112 ? 31.791 -13.869 20.408 1.00 27.12 111 CYS A O 1
ATOM 755 N N . THR A 1 113 ? 32.927 -12.961 22.120 1.00 23.71 112 THR A N 1
ATOM 756 C CA . THR A 1 113 ? 32.284 -13.711 23.189 1.00 23.54 112 THR A CA 1
ATOM 757 C C . THR A 1 113 ? 31.894 -12.745 24.289 1.00 23.63 112 THR A C 1
ATOM 758 O O . THR A 1 113 ? 32.692 -11.907 24.685 1.00 26.57 112 THR A O 1
ATOM 762 N N . PHE A 1 114 ? 30.649 -12.798 24.749 1.00 23.40 113 PHE A N 1
ATOM 763 C CA . PHE A 1 114 ? 30.232 -11.923 25.842 1.00 24.26 113 PHE A CA 1
ATOM 764 C C . PHE A 1 114 ? 30.421 -12.711 27.110 1.00 23.71 113 PHE A C 1
ATOM 765 O O . PHE A 1 114 ? 30.270 -13.910 27.110 1.00 25.28 113 PHE A O 1
ATOM 773 N N . VAL A 1 115 ? 30.741 -12.045 28.199 1.00 24.99 114 VAL A N 1
ATOM 774 C CA . VAL A 1 115 ? 30.878 -12.740 29.460 1.00 24.16 114 VAL A CA 1
ATOM 775 C C . VAL A 1 115 ? 30.040 -12.061 30.508 1.00 24.08 114 VAL A C 1
ATOM 776 O O . VAL A 1 115 ? 30.269 -10.916 30.830 1.00 24.39 114 VAL A O 1
ATOM 780 N N . ALA A 1 116 ? 29.067 -12.782 31.051 1.00 25.42 115 ALA A N 1
ATOM 781 C CA . ALA A 1 116 ? 28.196 -12.227 32.080 1.00 26.26 115 ALA A CA 1
ATOM 782 C C . ALA A 1 116 ? 28.835 -12.360 33.470 1.00 26.47 115 ALA A C 1
ATOM 783 O O . ALA A 1 116 ? 28.905 -13.450 34.056 1.00 28.86 115 ALA A O 1
ATOM 785 N N . LEU A 1 117 ? 29.291 -11.240 33.995 1.00 26.41 116 LEU A N 1
ATOM 786 C CA . LEU A 1 117 ? 29.920 -11.218 35.286 1.00 28.01 116 LEU A CA 1
ATOM 787 C C . LEU A 1 117 ? 29.085 -10.448 36.314 1.00 26.83 116 LEU A C 1
ATOM 788 O O . LEU A 1 117 ? 29.170 -9.211 36.446 1.00 25.03 116 LEU A O 1
ATOM 793 N N . GLY A 1 118 ? 28.304 -11.211 37.066 1.00 26.61 117 GLY A N 1
ATOM 794 C CA . GLY A 1 118 ? 27.502 -10.676 38.158 1.00 24.91 117 GLY A CA 1
ATOM 795 C C . GLY A 1 118 ? 26.371 -11.618 38.515 1.00 25.40 117 GLY A C 1
ATOM 796 O O . GLY A 1 118 ? 26.424 -12.827 38.251 1.00 25.10 117 GLY A O 1
ATOM 797 N N . GLY A 1 119 ? 25.329 -11.067 39.116 1.00 27.09 118 GLY A N 1
ATOM 798 C CA . GLY A 1 119 ? 24.161 -11.876 39.443 1.00 29.27 118 GLY A CA 1
ATOM 799 C C . GLY A 1 119 ? 23.251 -12.186 38.267 1.00 28.52 118 GLY A C 1
ATOM 800 O O . GLY A 1 119 ? 23.664 -12.212 37.094 1.00 30.72 118 GLY A O 1
ATOM 801 N N . GLY A 1 120 ? 22.002 -12.448 38.597 1.00 28.02 119 GLY A N 1
ATOM 802 C CA . GLY A 1 120 ? 20.995 -12.775 37.603 1.00 27.14 119 GLY A CA 1
ATOM 803 C C . GLY A 1 120 ? 20.565 -11.600 36.747 1.00 26.09 119 GLY A C 1
ATOM 804 O O . GLY A 1 120 ? 20.163 -11.797 35.605 1.00 24.09 119 GLY A O 1
ATOM 805 N N . VAL A 1 121 ? 20.625 -10.378 37.282 1.00 24.87 120 VAL A N 1
ATOM 806 C CA . VAL A 1 121 ? 20.307 -9.236 36.442 1.00 25.12 120 VAL A CA 1
ATOM 807 C C . VAL A 1 121 ? 21.314 -9.208 35.267 1.00 24.64 120 VAL A C 1
ATOM 808 O O . VAL A 1 121 ? 20.918 -9.097 34.107 1.00 24.13 120 VAL A O 1
ATOM 812 N N . ILE A 1 122 ? 22.603 -9.368 35.549 1.00 22.46 121 ILE A N 1
ATOM 813 C CA . ILE A 1 122 ? 23.596 -9.311 34.477 1.00 21.93 121 ILE A CA 1
ATOM 814 C C . ILE A 1 122 ? 23.523 -10.502 33.551 1.00 21.63 121 ILE A C 1
ATOM 815 O O . ILE A 1 122 ? 23.628 -10.365 32.349 1.00 22.33 121 ILE A O 1
ATOM 820 N N . GLY A 1 123 ? 23.297 -11.675 34.107 1.00 22.67 122 GLY A N 1
ATOM 821 C CA . GLY A 1 123 ? 23.207 -12.858 33.300 1.00 21.86 122 GLY A CA 1
ATOM 822 C C . GLY A 1 123 ? 22.111 -12.726 32.279 1.00 22.75 122 GLY A C 1
ATOM 823 O O . GLY A 1 123 ? 22.292 -13.052 31.078 1.00 19.62 122 GLY A O 1
ATOM 824 N N . ASP A 1 124 ? 20.955 -12.262 32.759 1.00 23.56 123 ASP A N 1
ATOM 825 C CA . ASP A 1 124 ? 19.785 -12.189 31.898 1.00 24.32 123 ASP A CA 1
ATOM 826 C C . ASP A 1 124 ? 20.023 -11.134 30.806 1.00 25.11 123 ASP A C 1
ATOM 827 O O . ASP A 1 124 ? 19.759 -11.377 29.625 1.00 23.19 123 ASP A O 1
ATOM 832 N N . MET A 1 125 ? 20.554 -9.977 31.202 1.00 24.94 124 MET A N 1
ATOM 833 C CA . MET A 1 125 ? 20.759 -8.905 30.250 1.00 26.03 124 MET A CA 1
ATOM 834 C C . MET A 1 125 ? 21.813 -9.307 29.220 1.00 25.75 124 MET A C 1
ATOM 835 O O . MET A 1 125 ? 21.677 -9.048 28.018 1.00 23.83 124 MET A O 1
ATOM 840 N N . CYS A 1 126 ? 22.854 -9.977 29.710 1.00 25.60 125 CYS A N 1
ATOM 841 C CA . CYS A 1 126 ? 23.991 -10.309 28.897 1.00 24.52 125 CYS A CA 1
ATOM 842 C C . CYS A 1 126 ? 23.647 -11.375 27.916 1.00 23.26 125 CYS A C 1
ATOM 843 O O . CYS A 1 126 ? 24.082 -11.352 26.765 1.00 23.24 125 CYS A O 1
ATOM 846 N N . GLY A 1 127 ? 22.878 -12.339 28.388 1.00 23.43 126 GLY A N 1
ATOM 847 C CA . GLY A 1 127 ? 22.470 -13.464 27.574 1.00 21.87 126 GLY A CA 1
ATOM 848 C C . GLY A 1 127 ? 21.611 -12.991 26.417 1.00 22.81 126 GLY A C 1
ATOM 849 O O . GLY A 1 127 ? 21.730 -13.533 25.302 1.00 20.85 126 GLY A O 1
ATOM 850 N N . TYR A 1 128 ? 20.717 -12.022 26.683 1.00 21.92 127 TYR A N 1
ATOM 851 C CA . TYR A 1 128 ? 19.796 -11.556 25.646 1.00 23.63 127 TYR A CA 1
ATOM 852 C C . TYR A 1 128 ? 20.531 -10.707 24.586 1.00 23.64 127 TYR A C 1
ATOM 853 O O . TYR A 1 128 ? 20.308 -10.855 23.377 1.00 23.44 127 TYR A O 1
ATOM 862 N N . ALA A 1 129 ? 21.427 -9.847 25.070 1.00 23.81 128 ALA A N 1
ATOM 863 C CA . ALA A 1 129 ? 22.300 -9.065 24.229 1.00 23.03 128 ALA A CA 1
ATOM 864 C C . ALA A 1 129 ? 23.083 -9.968 23.294 1.00 23.75 128 ALA A C 1
ATOM 865 O O . ALA A 1 129 ? 23.138 -9.715 22.074 1.00 24.32 128 ALA A O 1
ATOM 867 N N . ALA A 1 130 ? 23.680 -11.011 23.873 1.00 22.54 129 ALA A N 1
ATOM 868 C CA . ALA A 1 130 ? 24.423 -12.004 23.131 1.00 22.30 129 ALA A CA 1
ATOM 869 C C . ALA A 1 130 ? 23.551 -12.696 22.104 1.00 22.00 129 ALA A C 1
ATOM 870 O O . ALA A 1 130 ? 23.973 -12.919 20.969 1.00 23.43 129 ALA A O 1
ATOM 872 N N . ALA A 1 131 ? 22.333 -13.058 22.494 1.00 20.98 130 ALA A N 1
ATOM 873 C CA . ALA A 1 131 ? 21.412 -13.693 21.551 1.00 20.11 130 ALA A CA 1
ATOM 874 C C . ALA A 1 131 ? 21.192 -12.798 20.327 1.00 20.75 130 ALA A C 1
ATOM 875 O O . ALA A 1 131 ? 21.067 -13.298 19.206 1.00 18.96 130 ALA A O 1
ATOM 877 N N . SER A 1 132 ? 21.112 -11.491 20.581 1.00 20.54 131 SER A N 1
ATOM 878 C CA . SER A 1 132 ? 20.596 -10.565 19.616 1.00 21.49 131 SER A CA 1
ATOM 879 C C . SER A 1 132 ? 21.702 -9.880 18.837 1.00 21.98 131 SER A C 1
ATOM 880 O O . SER A 1 132 ? 21.504 -9.554 17.686 1.00 23.30 131 SER A O 1
ATOM 883 N N . PHE A 1 133 ? 22.863 -9.677 19.443 1.00 22.27 132 PHE A N 1
ATOM 884 C CA . PHE A 1 133 ? 23.921 -8.954 18.784 1.00 22.21 132 PHE A CA 1
ATOM 885 C C . PHE A 1 133 ? 24.386 -9.744 17.566 1.00 23.63 132 PHE A C 1
ATOM 886 O O . PHE A 1 133 ? 24.802 -10.907 17.687 1.00 25.26 132 PHE A O 1
ATOM 894 N N . LEU A 1 134 ? 24.278 -9.108 16.398 1.00 21.21 133 LEU A N 1
ATOM 895 C CA . LEU A 1 134 ? 24.522 -9.749 15.113 1.00 22.59 133 LEU A CA 1
ATOM 896 C C . LEU A 1 134 ? 23.703 -11.008 14.875 1.00 23.91 133 LEU A C 1
ATOM 897 O O . LEU A 1 134 ? 24.018 -11.779 13.983 1.00 24.91 133 LEU A O 1
ATOM 902 N N . ARG A 1 135 ? 22.605 -11.143 15.606 1.00 24.90 134 ARG A N 1
ATOM 903 C CA . ARG A 1 135 ? 21.704 -12.290 15.514 1.00 24.29 134 ARG A CA 1
ATOM 904 C C . ARG A 1 135 ? 22.287 -13.483 16.241 1.00 23.80 134 ARG A C 1
ATOM 905 O O . ARG A 1 135 ? 21.839 -14.601 16.097 1.00 24.78 134 ARG A O 1
ATOM 913 N N . GLY A 1 136 ? 23.291 -13.200 17.050 1.00 24.45 135 GLY A N 1
ATOM 914 C CA . GLY A 1 136 ? 23.820 -14.134 18.013 1.00 23.36 135 GLY A CA 1
ATOM 915 C C . GLY A 1 136 ? 25.308 -14.380 18.002 1.00 23.40 135 GLY A C 1
ATOM 916 O O . GLY A 1 136 ? 25.894 -14.736 16.998 1.00 22.93 135 GLY A O 1
ATOM 917 N N . VAL A 1 137 ? 25.908 -14.201 19.175 1.00 23.57 136 VAL A N 1
ATOM 918 C CA . VAL A 1 137 ? 27.322 -14.469 19.396 1.00 25.30 136 VAL A CA 1
ATOM 919 C C . VAL A 1 137 ? 27.476 -15.285 20.677 1.00 27.11 136 VAL A C 1
ATOM 920 O O . VAL A 1 137 ? 26.620 -15.230 21.559 1.00 28.18 136 VAL A O 1
ATOM 924 N N . ASN A 1 138 ? 28.564 -16.042 20.777 1.00 24.88 137 ASN A N 1
ATOM 925 C CA . ASN A 1 138 ? 28.782 -16.905 21.933 1.00 24.76 137 ASN A CA 1
ATOM 926 C C . ASN A 1 138 ? 28.916 -16.117 23.232 1.00 25.96 137 ASN A C 1
ATOM 927 O O . ASN A 1 138 ? 29.540 -15.057 23.264 1.00 27.95 137 ASN A O 1
ATOM 932 N N . PHE A 1 139 ? 28.324 -16.641 24.301 1.00 25.31 138 PHE A N 1
ATOM 933 C CA . PHE A 1 139 ? 28.422 -16.015 25.617 1.00 24.19 138 PHE A CA 1
ATOM 934 C C . PHE A 1 139 ? 28.619 -17.037 26.738 1.00 22.71 138 PHE A C 1
ATOM 935 O O . PHE A 1 139 ? 28.226 -18.196 26.616 1.00 19.78 138 PHE A O 1
ATOM 943 N N . ILE A 1 140 ? 29.238 -16.590 27.825 1.00 23.15 139 ILE A N 1
ATOM 944 C CA . ILE A 1 140 ? 29.541 -17.433 28.960 1.00 26.74 139 ILE A CA 1
ATOM 945 C C . ILE A 1 140 ? 28.979 -16.806 30.216 1.00 26.11 139 ILE A C 1
ATOM 946 O O . ILE A 1 140 ? 28.980 -15.591 30.346 1.00 27.71 139 ILE A O 1
ATOM 951 N N . GLN A 1 141 ? 28.545 -17.643 31.155 1.00 26.64 140 GLN A N 1
ATOM 952 C CA . GLN A 1 141 ? 28.001 -17.181 32.440 1.00 26.65 140 GLN A CA 1
ATOM 953 C C . GLN A 1 141 ? 29.045 -17.305 33.528 1.00 26.54 140 GLN A C 1
ATOM 954 O O . GLN A 1 141 ? 29.631 -18.357 33.690 1.00 28.54 140 GLN A O 1
ATOM 960 N N . ILE A 1 142 ? 29.283 -16.236 34.266 1.00 26.37 141 ILE A N 1
ATOM 961 C CA . ILE A 1 142 ? 30.035 -16.337 35.500 1.00 27.64 141 ILE A CA 1
ATOM 962 C C . ILE A 1 142 ? 29.187 -15.764 36.631 1.00 27.02 141 ILE A C 1
ATOM 963 O O . ILE A 1 142 ? 29.365 -14.637 37.015 1.00 25.81 141 ILE A O 1
ATOM 968 N N . PRO A 1 143 ? 28.231 -16.552 37.140 1.00 26.36 142 PRO A N 1
ATOM 969 C CA . PRO A 1 143 ? 27.368 -16.109 38.206 1.00 27.32 142 PRO A CA 1
ATOM 970 C C . PRO A 1 143 ? 28.108 -15.848 39.489 1.00 28.13 142 PRO A C 1
ATOM 971 O O . PRO A 1 143 ? 28.956 -16.649 39.855 1.00 31.61 142 PRO A O 1
ATOM 975 N N . THR A 1 144 ? 27.773 -14.763 40.178 1.00 27.58 143 THR A N 1
ATOM 976 C CA . THR A 1 144 ? 28.418 -14.430 41.434 1.00 27.81 143 THR A CA 1
ATOM 977 C C . THR A 1 144 ? 27.466 -14.265 42.638 1.00 27.93 143 THR A C 1
ATOM 978 O O . THR A 1 144 ? 27.848 -13.711 43.693 1.00 28.64 143 THR A O 1
ATOM 982 N N . THR A 1 145 ? 26.244 -14.764 42.482 1.00 27.02 144 THR A N 1
ATOM 983 C CA . THR A 1 145 ? 25.264 -14.787 43.546 1.00 27.75 144 THR A CA 1
ATOM 984 C C . THR A 1 145 ? 24.757 -16.209 43.668 1.00 28.14 144 THR A C 1
ATOM 985 O O . THR A 1 145 ? 24.948 -17.004 42.750 1.00 30.02 144 THR A O 1
ATOM 989 N N . VAL A 1 146 ? 24.100 -16.502 44.789 1.00 28.38 145 VAL A N 1
ATOM 990 C CA . VAL A 1 146 ? 23.509 -17.816 45.040 1.00 29.42 145 VAL A CA 1
ATOM 991 C C . VAL A 1 146 ? 22.418 -18.050 44.002 1.00 28.83 145 VAL A C 1
ATOM 992 O O . VAL A 1 146 ? 22.408 -19.067 43.321 1.00 27.24 145 VAL A O 1
ATOM 996 N N . MET A 1 147 ? 21.509 -17.080 43.905 1.00 29.65 146 MET A N 1
ATOM 997 C CA . MET A 1 147 ? 20.438 -17.059 42.912 1.00 30.16 146 MET A CA 1
ATOM 998 C C . MET A 1 147 ? 20.910 -17.465 41.518 1.00 28.87 146 MET A C 1
ATOM 999 O O . MET A 1 147 ? 20.351 -18.364 40.917 1.00 27.79 146 MET A O 1
ATOM 1004 N N . ALA A 1 148 ? 21.949 -16.794 41.030 1.00 28.91 147 ALA A N 1
ATOM 1005 C CA . ALA A 1 148 ? 22.503 -17.055 39.724 1.00 28.77 147 ALA A CA 1
ATOM 1006 C C . ALA A 1 148 ? 23.215 -18.401 39.645 1.00 29.63 147 ALA A C 1
ATOM 1007 O O . ALA A 1 148 ? 23.287 -19.022 38.575 1.00 26.03 147 ALA A O 1
ATOM 1009 N N . GLN A 1 149 ? 23.785 -18.824 40.771 1.00 31.79 148 GLN A N 1
ATOM 1010 C CA . GLN A 1 149 ? 24.577 -20.068 40.808 1.00 34.07 148 GLN A CA 1
ATOM 1011 C C . GLN A 1 149 ? 23.734 -21.323 40.935 1.00 30.18 148 GLN A C 1
ATOM 1012 O O . GLN A 1 149 ? 24.186 -22.394 40.580 1.00 31.03 148 GLN A O 1
ATOM 1018 N N . VAL A 1 150 ? 22.529 -21.179 41.475 1.00 28.63 149 VAL A N 1
ATOM 1019 C CA . VAL A 1 150 ? 21.594 -22.292 41.553 1.00 27.89 149 VAL A CA 1
ATOM 1020 C C . VAL A 1 150 ? 20.483 -22.221 40.505 1.00 27.35 149 VAL A C 1
ATOM 1021 O O . VAL A 1 150 ? 19.804 -23.217 40.255 1.00 27.44 149 VAL A O 1
ATOM 1025 N N . ASP A 1 151 ? 20.285 -21.051 39.901 1.00 25.99 150 ASP A N 1
ATOM 1026 C CA . ASP A 1 151 ? 19.164 -20.878 38.977 1.00 24.81 150 ASP A CA 1
ATOM 1027 C C . ASP A 1 151 ? 19.434 -20.109 37.678 1.00 25.29 150 ASP A C 1
ATOM 1028 O O . ASP A 1 151 ? 19.408 -20.685 36.591 1.00 25.19 150 ASP A O 1
ATOM 1033 N N . SER A 1 152 ? 19.679 -18.807 37.799 1.00 24.67 151 SER A N 1
ATOM 1034 C CA . SER A 1 152 ? 19.661 -17.896 36.653 1.00 25.89 151 SER A CA 1
ATOM 1035 C C . SER A 1 152 ? 20.701 -18.176 35.569 1.00 26.66 151 SER A C 1
ATOM 1036 O O . SER A 1 152 ? 20.397 -18.103 34.379 1.00 26.08 151 SER A O 1
ATOM 1039 N N . SER A 1 153 ? 21.921 -18.496 35.980 1.00 28.23 152 SER A N 1
ATOM 1040 C CA . SER A 1 153 ? 23.006 -18.783 35.034 1.00 28.59 152 SER A CA 1
ATOM 1041 C C . SER A 1 153 ? 22.746 -20.004 34.157 1.00 28.22 152 SER A C 1
ATOM 1042 O O . SER A 1 153 ? 23.317 -20.116 33.090 1.00 30.08 152 SER A O 1
ATOM 1045 N N . VAL A 1 154 ? 21.888 -20.916 34.607 1.00 28.00 153 VAL A N 1
ATOM 1046 C CA . VAL A 1 154 ? 21.656 -22.183 33.912 1.00 26.85 153 VAL A CA 1
ATOM 1047 C C . VAL A 1 154 ? 20.365 -22.091 33.142 1.00 26.94 153 VAL A C 1
ATOM 1048 O O . VAL A 1 154 ? 19.412 -21.536 33.648 1.00 27.32 153 VAL A O 1
ATOM 1052 N N . GLY A 1 155 ? 20.326 -22.618 31.921 1.00 27.46 154 GLY A N 1
ATOM 1053 C CA . GLY A 1 155 ? 19.040 -22.815 31.227 1.00 28.77 154 GLY A CA 1
ATOM 1054 C C . GLY A 1 155 ? 18.779 -22.000 29.962 1.00 29.07 154 GLY A C 1
ATOM 1055 O O . GLY A 1 155 ? 18.015 -22.425 29.096 1.00 27.60 154 GLY A O 1
ATOM 1056 N N . GLY A 1 156 ? 19.379 -20.820 29.877 1.00 28.42 155 GLY A N 1
ATOM 1057 C CA . GLY A 1 156 ? 19.351 -20.027 28.670 1.00 28.53 155 GLY A CA 1
ATOM 1058 C C . GLY A 1 156 ? 18.088 -19.209 28.512 1.00 28.33 155 GLY A C 1
ATOM 1059 O O . GLY A 1 156 ? 17.754 -18.798 27.414 1.00 26.65 155 GLY A O 1
ATOM 1060 N N . LYS A 1 157 ? 17.361 -18.994 29.602 1.00 27.52 156 LYS A N 1
ATOM 1061 C CA . LYS A 1 157 ? 16.305 -17.997 29.597 1.00 25.86 156 LYS A CA 1
ATOM 1062 C C . LYS A 1 157 ? 16.949 -16.667 29.926 1.00 25.15 156 LYS A C 1
ATOM 1063 O O . LYS A 1 157 ? 17.470 -16.468 31.040 1.00 22.45 156 LYS A O 1
ATOM 1069 N N . THR A 1 158 ? 16.897 -15.776 28.943 1.00 23.14 157 THR A N 1
ATOM 1070 C CA . THR A 1 158 ? 17.447 -14.438 29.038 1.00 22.94 157 THR A CA 1
ATOM 1071 C C . THR A 1 158 ? 16.378 -13.373 28.746 1.00 22.71 157 THR A C 1
ATOM 1072 O O . THR A 1 158 ? 15.296 -13.660 28.173 1.00 23.14 157 THR A O 1
ATOM 1076 N N . GLY A 1 159 ? 16.681 -12.142 29.135 1.00 21.27 158 GLY A N 1
ATOM 1077 C CA . GLY A 1 159 ? 15.845 -11.025 28.759 1.00 21.77 158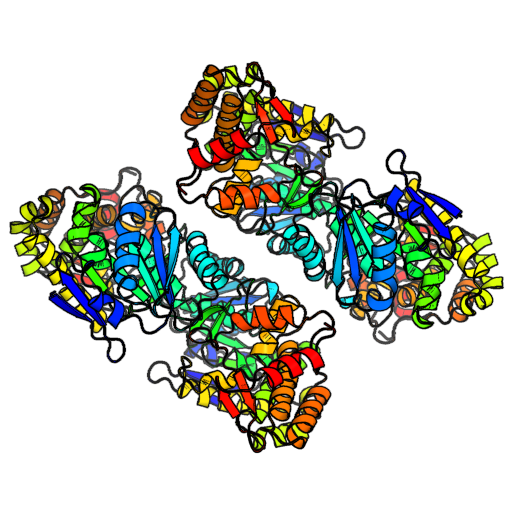 GLY A CA 1
ATOM 1078 C C . GLY A 1 159 ? 15.743 -9.910 29.778 1.00 23.54 158 GLY A C 1
ATOM 1079 O O . GLY A 1 159 ? 16.520 -9.837 30.755 1.00 22.54 158 GLY A O 1
ATOM 1080 N N . ILE A 1 160 ? 14.752 -9.049 29.530 1.00 24.17 159 ILE A N 1
ATOM 1081 C CA . ILE A 1 160 ? 14.521 -7.858 30.301 1.00 23.16 159 ILE A CA 1
ATOM 1082 C C . ILE A 1 160 ? 13.063 -7.767 30.762 1.00 23.58 159 ILE A C 1
ATOM 1083 O O . ILE A 1 160 ? 12.180 -8.427 30.221 1.00 22.39 159 ILE A O 1
ATOM 1088 N N . ASN A 1 161 ? 12.854 -6.952 31.795 1.00 23.75 160 ASN A N 1
ATOM 1089 C CA . ASN A 1 161 ? 11.544 -6.504 32.212 1.00 24.67 160 ASN A CA 1
ATOM 1090 C C . ASN A 1 161 ? 11.031 -5.372 31.324 1.00 26.26 160 ASN A C 1
ATOM 1091 O O . ASN A 1 161 ? 11.818 -4.571 30.794 1.00 25.22 160 ASN A O 1
ATOM 1096 N N . HIS A 1 162 ? 9.705 -5.322 31.194 1.00 26.62 161 HIS A N 1
ATOM 1097 C CA . HIS A 1 162 ? 8.968 -4.160 30.729 1.00 27.29 161 HIS A CA 1
ATOM 1098 C C . HIS A 1 162 ? 8.373 -3.537 31.990 1.00 29.06 161 HIS A C 1
ATOM 1099 O O . HIS A 1 162 ? 8.324 -4.195 33.023 1.00 26.36 161 HIS A O 1
ATOM 1106 N N . ARG A 1 163 ? 7.930 -2.279 31.938 1.00 32.78 162 ARG A N 1
ATOM 1107 C CA . ARG A 1 163 ? 7.390 -1.634 33.139 1.00 33.76 162 ARG A CA 1
ATOM 1108 C C . ARG A 1 163 ? 6.127 -2.354 33.683 1.00 34.50 162 ARG A C 1
ATOM 1109 O O . ARG A 1 163 ? 5.847 -2.326 34.876 1.00 31.68 162 ARG A O 1
ATOM 1117 N N . LEU A 1 164 ? 5.383 -3.002 32.788 1.00 32.71 163 LEU A N 1
ATOM 1118 C CA . LEU A 1 164 ? 4.156 -3.698 33.122 1.00 32.17 163 LEU A CA 1
ATOM 1119 C C . LEU A 1 164 ? 4.386 -5.162 33.434 1.00 31.25 163 LEU A C 1
ATOM 1120 O O . LEU A 1 164 ? 3.439 -5.899 33.687 1.00 30.38 163 LEU A O 1
ATOM 1125 N N . GLY A 1 165 ? 5.639 -5.602 33.435 1.00 29.73 164 GLY A N 1
ATOM 1126 C CA . GLY A 1 165 ? 5.885 -6.973 33.759 1.00 29.55 164 GLY A CA 1
ATOM 1127 C C . GLY A 1 165 ? 7.291 -7.482 33.598 1.00 29.35 164 GLY A C 1
ATOM 1128 O O . GLY A 1 165 ? 8.112 -6.953 32.870 1.00 30.51 164 GLY A O 1
ATOM 1129 N N . LYS A 1 166 ? 7.500 -8.612 34.234 1.00 28.88 165 LYS A N 1
ATOM 1130 C CA . LYS A 1 166 ? 8.796 -9.144 34.454 1.00 27.84 165 LYS A CA 1
ATOM 1131 C C . LYS A 1 166 ? 9.153 -10.138 33.331 1.00 25.18 165 LYS A C 1
ATOM 1132 O O . LYS A 1 166 ? 8.352 -10.970 32.964 1.00 24.44 165 LYS A O 1
ATOM 1138 N N . ASN A 1 167 ? 10.359 -10.014 32.781 1.00 23.71 166 ASN A N 1
ATOM 1139 C CA . ASN A 1 167 ? 10.845 -10.876 31.702 1.00 23.85 166 ASN A CA 1
ATOM 1140 C C . ASN A 1 167 ? 9.883 -11.032 30.510 1.00 23.47 166 ASN A C 1
ATOM 1141 O O . ASN A 1 167 ? 9.600 -12.142 30.072 1.00 24.54 166 ASN A O 1
ATOM 1146 N N . LEU A 1 168 ? 9.429 -9.924 29.943 1.00 23.57 167 LEU A N 1
ATOM 1147 C CA . LEU A 1 168 ? 8.479 -9.986 28.833 1.00 23.65 167 LEU A CA 1
ATOM 1148 C C . LEU A 1 168 ? 9.144 -9.878 27.462 1.00 23.50 167 LEU A C 1
ATOM 1149 O O . LEU A 1 168 ? 8.508 -10.072 26.406 1.00 25.42 167 LEU A O 1
ATOM 1154 N N . ILE A 1 169 ? 10.423 -9.569 27.477 1.00 22.80 168 ILE A N 1
ATOM 1155 C CA . ILE A 1 169 ? 11.177 -9.434 26.262 1.00 24.45 168 ILE A CA 1
ATOM 1156 C C . ILE A 1 169 ? 12.496 -10.140 26.481 1.00 24.21 168 ILE A C 1
ATOM 1157 O O . ILE A 1 169 ? 13.186 -9.882 27.485 1.00 23.35 168 ILE A O 1
ATOM 1162 N N . GLY A 1 170 ? 12.858 -11.005 25.536 1.00 23.52 169 GLY A N 1
ATOM 1163 C CA . GLY A 1 170 ? 14.094 -11.760 25.674 1.00 24.01 169 GLY A CA 1
ATOM 1164 C C . GLY A 1 170 ? 14.293 -12.868 24.668 1.00 24.43 169 GLY A C 1
ATOM 1165 O O . GLY A 1 170 ? 13.847 -12.779 23.529 1.00 23.87 169 GLY A O 1
ATOM 1166 N N . ALA A 1 171 ? 15.010 -13.906 25.079 1.00 25.32 170 ALA A N 1
ATOM 1167 C CA . ALA A 1 171 ? 15.361 -14.965 24.151 1.00 26.29 170 ALA A CA 1
ATOM 1168 C C . ALA A 1 171 ? 15.746 -16.203 24.895 1.00 27.23 170 ALA A C 1
ATOM 1169 O O . ALA A 1 171 ? 16.275 -16.106 26.000 1.00 28.29 170 ALA A O 1
ATOM 1171 N N . PHE A 1 172 ? 15.464 -17.354 24.285 1.00 27.14 171 PHE A N 1
ATOM 1172 C CA . PHE A 1 172 ? 16.044 -18.639 24.685 1.00 27.04 171 PHE A CA 1
ATOM 1173 C C . PHE A 1 172 ? 17.386 -18.761 23.984 1.00 26.33 171 PHE A C 1
ATOM 1174 O O . PHE A 1 172 ? 17.435 -18.809 22.759 1.00 26.76 171 PHE A O 1
ATOM 1182 N N . TYR A 1 173 ? 18.476 -18.797 24.749 1.00 27.18 172 TYR A N 1
ATOM 1183 C CA . TYR A 1 173 ? 19.842 -18.718 24.179 1.00 26.65 172 TYR A CA 1
ATOM 1184 C C . TYR A 1 173 ? 20.855 -19.277 25.167 1.00 26.43 172 TYR A C 1
ATOM 1185 O O . TYR A 1 173 ? 21.043 -18.735 26.246 1.00 27.94 172 TYR A O 1
ATOM 1194 N N . GLN A 1 174 ? 21.500 -20.371 24.804 1.00 25.98 173 GLN A N 1
ATOM 1195 C CA . GLN A 1 174 ? 22.333 -21.091 25.750 1.00 26.30 173 GLN A CA 1
ATOM 1196 C C . GLN A 1 174 ? 23.768 -20.560 25.725 1.00 26.26 173 GLN A C 1
ATOM 1197 O O . GLN A 1 174 ? 24.280 -20.163 24.658 1.00 24.57 173 GLN A O 1
ATOM 1203 N N . PRO A 1 175 ? 24.411 -20.524 26.904 1.00 26.83 174 PRO A N 1
ATOM 1204 C CA . PRO A 1 175 ? 25.813 -20.107 26.972 1.00 27.06 174 PRO A CA 1
ATOM 1205 C C . PRO A 1 175 ? 26.685 -21.221 26.436 1.00 28.78 174 PRO A C 1
ATOM 1206 O O . PRO A 1 175 ? 26.175 -22.280 26.115 1.00 30.73 174 PRO A O 1
ATOM 1210 N N . GLN A 1 176 ? 27.982 -20.967 26.296 1.00 31.08 175 GLN A N 1
ATOM 1211 C CA . GLN A 1 176 ? 28.942 -22.003 25.913 1.00 28.55 175 GLN A CA 1
ATOM 1212 C C . GLN A 1 176 ? 29.318 -22.845 27.151 1.00 27.43 175 GLN A C 1
ATOM 1213 O O . GLN A 1 176 ? 29.493 -24.048 27.056 1.00 26.46 175 GLN A O 1
ATOM 1219 N N . CYS A 1 177 ? 29.478 -22.192 28.293 1.00 25.82 176 CYS A N 1
ATOM 1220 C CA . CYS A 1 177 ? 29.664 -22.888 29.573 1.00 27.77 176 CYS A CA 1
ATOM 1221 C C . CYS A 1 177 ? 29.067 -22.071 30.709 1.00 26.47 176 CYS A C 1
ATOM 1222 O O . CYS A 1 177 ? 28.545 -21.011 30.487 1.00 28.43 176 CYS A O 1
ATOM 1225 N N . VAL A 1 178 ? 29.176 -22.556 31.935 1.00 28.95 177 VAL A N 1
ATOM 1226 C CA . VAL A 1 178 ? 28.844 -21.764 33.126 1.00 28.84 177 VAL A CA 1
ATOM 1227 C C . VAL A 1 178 ? 29.945 -21.980 34.146 1.00 30.39 177 VAL A C 1
ATOM 1228 O O . VAL A 1 178 ? 30.256 -23.117 34.512 1.00 30.12 177 VAL A O 1
ATOM 1232 N N . LEU A 1 179 ? 30.550 -20.896 34.596 1.00 31.56 178 LEU A N 1
ATOM 1233 C CA . LEU A 1 179 ? 31.652 -21.000 35.523 1.00 33.95 178 LEU A CA 1
ATOM 1234 C C . LEU A 1 179 ? 31.234 -20.531 36.914 1.00 33.16 178 LEU A C 1
ATOM 1235 O O . LEU A 1 179 ? 31.123 -19.337 37.163 1.00 33.03 178 LEU A O 1
ATOM 1240 N N . ILE A 1 180 ? 30.990 -21.482 37.810 1.00 33.10 179 ILE A N 1
ATOM 1241 C CA . ILE A 1 180 ? 30.661 -21.169 39.202 1.00 32.78 179 ILE A CA 1
ATOM 1242 C C . ILE A 1 180 ? 31.888 -21.349 40.111 1.00 34.64 179 ILE A C 1
ATOM 1243 O O . ILE A 1 180 ? 32.381 -22.473 40.270 1.00 34.11 179 ILE A O 1
ATOM 1248 N N . ASP A 1 181 ? 32.372 -20.241 40.682 1.00 34.82 180 ASP A N 1
ATOM 1249 C CA . ASP A 1 181 ? 33.386 -20.258 41.716 1.00 36.08 180 ASP A CA 1
ATOM 1250 C C . ASP A 1 181 ? 32.758 -19.781 43.044 1.00 35.30 180 ASP A C 1
ATOM 1251 O O . ASP A 1 181 ? 32.362 -18.631 43.174 1.00 32.74 180 ASP A O 1
ATOM 1256 N N . THR A 1 182 ? 32.702 -20.668 44.031 1.00 34.92 181 THR A N 1
ATOM 1257 C CA . THR A 1 182 ? 32.007 -20.374 45.296 1.00 36.31 181 THR A CA 1
ATOM 1258 C C . THR A 1 182 ? 32.683 -19.330 46.155 1.00 36.24 181 THR A C 1
ATOM 1259 O O . THR A 1 182 ? 32.057 -18.799 47.068 1.00 36.92 181 THR A O 1
ATOM 1263 N N . ASP A 1 183 ? 33.960 -19.055 45.889 1.00 38.70 182 ASP A N 1
ATOM 1264 C CA . ASP A 1 183 ? 34.677 -18.019 46.630 1.00 37.19 182 ASP A CA 1
ATOM 1265 C C . ASP A 1 183 ? 33.981 -16.687 46.428 1.00 36.73 182 ASP A C 1
ATOM 1266 O O . ASP A 1 183 ? 33.859 -15.914 47.373 1.00 34.89 182 ASP A O 1
ATOM 1271 N N . THR A 1 184 ? 33.493 -16.434 45.205 1.00 36.77 183 THR A N 1
ATOM 1272 C CA . THR A 1 184 ? 32.789 -15.161 44.900 1.00 38.62 183 THR A CA 1
ATOM 1273 C C . THR A 1 184 ? 31.634 -14.838 45.855 1.00 38.47 183 THR A C 1
ATOM 1274 O O . THR A 1 184 ? 31.254 -13.673 45.990 1.00 39.16 183 THR A O 1
ATOM 1278 N N . LEU A 1 185 ? 31.095 -15.869 46.511 1.00 40.13 184 LEU A N 1
ATOM 1279 C CA . LEU A 1 185 ? 30.037 -15.719 47.516 1.00 38.81 184 LEU A CA 1
ATOM 1280 C C . LEU A 1 185 ? 30.556 -15.034 48.756 1.00 37.79 184 LEU A C 1
ATOM 1281 O O . LEU A 1 185 ? 29.776 -14.501 49.539 1.00 37.84 184 LEU A O 1
ATOM 1286 N N . ASN A 1 186 ? 31.874 -15.049 48.932 1.00 35.99 185 ASN A N 1
ATOM 1287 C CA . ASN A 1 186 ? 32.499 -14.403 50.073 1.00 35.36 185 ASN A CA 1
ATOM 1288 C C . ASN A 1 186 ? 32.219 -12.920 50.199 1.00 35.07 185 ASN A C 1
ATOM 1289 O O . ASN A 1 186 ? 32.213 -12.395 51.311 1.00 38.71 185 ASN A O 1
ATOM 1294 N N . THR A 1 187 ? 31.965 -12.246 49.081 1.00 34.14 186 THR A N 1
ATOM 1295 C CA . THR A 1 187 ? 31.726 -10.789 49.075 1.00 32.40 186 THR A CA 1
ATOM 1296 C C . THR A 1 187 ? 30.246 -10.440 49.015 1.00 32.47 186 THR A C 1
ATOM 1297 O O . THR A 1 187 ? 29.876 -9.276 49.030 1.00 31.54 186 THR A O 1
ATOM 1301 N N . LEU A 1 188 ? 29.400 -11.464 48.949 1.00 35.93 187 LEU A N 1
ATOM 1302 C CA . LEU A 1 188 ? 27.952 -11.300 48.858 1.00 36.29 187 LEU A CA 1
ATOM 1303 C C . LEU A 1 188 ? 27.290 -11.031 50.218 1.00 39.26 187 LEU A C 1
ATOM 1304 O O . LEU A 1 188 ? 27.409 -11.839 51.140 1.00 37.75 187 LEU A O 1
ATOM 1309 N N . PRO A 1 189 ? 26.557 -9.910 50.339 1.00 40.24 188 PRO A N 1
ATOM 1310 C CA . PRO A 1 189 ? 25.823 -9.652 51.572 1.00 38.64 188 PRO A CA 1
ATOM 1311 C C . PRO A 1 189 ? 24.885 -10.779 51.997 1.00 38.69 188 PRO A C 1
ATOM 1312 O O . PRO A 1 189 ? 24.393 -11.546 51.166 1.00 36.23 188 PRO A O 1
ATOM 1316 N N . ASP A 1 190 ? 24.648 -10.861 53.301 1.00 41.38 189 ASP A N 1
ATOM 1317 C CA . ASP A 1 190 ? 23.818 -11.918 53.896 1.00 38.93 189 ASP A CA 1
ATOM 1318 C C . ASP A 1 190 ? 22.465 -11.989 53.236 1.00 37.09 189 ASP A C 1
ATOM 1319 O O . ASP A 1 190 ? 21.950 -13.076 52.963 1.00 34.21 189 ASP A O 1
ATOM 1324 N N . ARG A 1 191 ? 21.907 -10.813 52.969 1.00 37.12 190 ARG A N 1
ATOM 1325 C CA . ARG A 1 191 ? 20.559 -10.710 52.447 1.00 36.14 190 ARG A CA 1
ATOM 1326 C C . ARG A 1 191 ? 20.470 -11.313 51.042 1.00 36.38 190 ARG A C 1
ATOM 1327 O O . ARG A 1 191 ? 19.515 -12.020 50.728 1.00 34.36 190 ARG A O 1
ATOM 1335 N N . GLU A 1 192 ? 21.486 -11.044 50.225 1.00 35.98 191 GLU A N 1
ATOM 1336 C CA . GLU A 1 192 ? 21.590 -11.643 48.907 1.00 38.71 191 GLU A CA 1
ATOM 1337 C C . GLU A 1 192 ? 21.791 -13.152 48.986 1.00 39.15 191 GLU A C 1
ATOM 1338 O O . GLU A 1 192 ? 21.271 -13.890 48.137 1.00 38.82 191 GLU A O 1
ATOM 1344 N N . LEU A 1 193 ? 22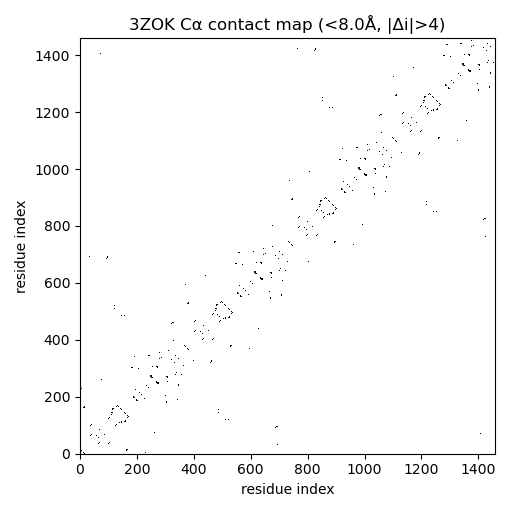.559 -13.604 49.979 1.00 36.85 192 LEU A N 1
ATOM 1345 C CA . LEU A 1 193 ? 22.769 -15.035 50.202 1.00 36.61 192 LEU A CA 1
ATOM 1346 C C . LEU A 1 193 ? 21.437 -15.762 50.440 1.00 36.04 192 LEU A C 1
ATOM 1347 O O . LEU A 1 193 ? 21.064 -16.646 49.683 1.00 34.49 192 LEU A O 1
ATOM 1352 N N . ALA A 1 194 ? 20.736 -15.375 51.502 1.00 35.85 193 ALA A N 1
ATOM 1353 C CA . ALA A 1 194 ? 19.433 -15.956 51.853 1.00 35.37 193 ALA A CA 1
ATOM 1354 C C . ALA A 1 194 ? 18.469 -15.977 50.672 1.00 34.42 193 ALA A C 1
ATOM 1355 O O . ALA A 1 194 ? 17.771 -16.961 50.461 1.00 33.27 193 ALA A O 1
ATOM 1357 N N . SER A 1 195 ? 18.409 -14.879 49.925 1.00 33.11 194 SER A N 1
ATOM 1358 C CA . SER A 1 195 ? 17.427 -14.767 48.855 1.00 33.21 194 SER A CA 1
ATOM 1359 C C . SER A 1 195 ? 17.674 -15.820 47.742 1.00 31.96 194 SER A C 1
ATOM 1360 O O . SER A 1 195 ? 16.733 -16.273 47.098 1.00 31.35 194 SER A O 1
ATOM 1363 N N . GLY A 1 196 ? 18.926 -16.243 47.563 1.00 29.87 195 GLY A N 1
ATOM 1364 C CA . GLY A 1 196 ? 19.237 -17.294 46.608 1.00 29.08 195 GLY A CA 1
ATOM 1365 C C . GLY A 1 196 ? 18.700 -18.646 47.025 1.00 28.12 195 GLY A C 1
ATOM 1366 O O . GLY A 1 196 ? 18.417 -19.501 46.184 1.00 24.91 195 GLY A O 1
ATOM 1367 N N . LEU A 1 197 ? 18.564 -18.840 48.331 1.00 28.32 196 LEU A N 1
ATOM 1368 C CA . LEU A 1 197 ? 18.084 -20.117 48.862 1.00 31.22 196 LEU A CA 1
ATOM 1369 C C . LEU A 1 197 ? 16.603 -20.382 48.552 1.00 28.10 196 LEU A C 1
ATOM 1370 O O . LEU A 1 197 ? 16.205 -21.536 48.475 1.00 28.86 196 LEU A O 1
ATOM 1375 N N . ALA A 1 198 ? 15.813 -19.322 48.375 1.00 26.04 197 ALA A N 1
ATOM 1376 C CA . ALA A 1 198 ? 14.437 -19.428 47.835 1.00 26.16 197 ALA A CA 1
ATOM 1377 C C . ALA A 1 198 ? 14.331 -20.428 46.677 1.00 26.73 197 ALA A C 1
ATOM 1378 O O . ALA A 1 198 ? 13.506 -21.342 46.714 1.00 28.37 197 ALA A O 1
ATOM 1380 N N . GLU A 1 199 ? 15.186 -20.273 45.669 1.00 26.79 198 GLU A N 1
ATOM 1381 C CA . GLU A 1 199 ? 15.164 -21.176 44.530 1.00 26.17 198 GLU A CA 1
ATOM 1382 C C . GLU A 1 199 ? 15.657 -22.567 44.891 1.00 27.97 198 GLU A C 1
ATOM 1383 O O . GLU A 1 199 ? 15.190 -23.556 44.326 1.00 26.20 198 GLU A O 1
ATOM 1389 N N . VAL A 1 200 ? 16.590 -22.661 45.829 1.00 30.57 199 VAL A N 1
ATOM 1390 C CA . VAL A 1 200 ? 17.011 -23.989 46.303 1.00 32.03 199 VAL A CA 1
ATOM 1391 C C . VAL A 1 200 ? 15.798 -24.751 46.920 1.00 31.72 199 VAL A C 1
ATOM 1392 O O . VAL A 1 200 ? 15.555 -25.927 46.635 1.00 27.51 199 VAL A O 1
ATOM 1396 N N . VAL A 1 201 ? 15.015 -24.054 47.733 1.00 31.39 200 VAL A N 1
ATOM 1397 C CA . VAL A 1 201 ? 13.827 -24.654 48.342 1.00 32.11 200 VAL A CA 1
ATOM 1398 C C . VAL A 1 201 ? 12.840 -25.048 47.238 1.00 31.92 200 VAL A C 1
ATOM 1399 O O . VAL A 1 201 ? 12.216 -26.113 47.278 1.00 30.88 200 VAL A O 1
ATOM 1403 N N . LYS A 1 202 ? 12.714 -24.190 46.229 1.00 31.94 201 LYS A N 1
ATOM 1404 C CA . LYS A 1 202 ? 11.812 -24.481 45.121 1.00 29.10 201 LYS A CA 1
ATOM 1405 C C . LYS A 1 202 ? 12.099 -25.848 44.498 1.00 27.54 201 LYS A C 1
ATOM 1406 O O . LYS A 1 202 ? 11.160 -26.592 44.170 1.00 26.37 201 LYS A O 1
ATOM 1412 N N . TYR A 1 203 ? 13.373 -26.181 44.314 1.00 26.62 202 TYR A N 1
ATOM 1413 C CA . TYR A 1 203 ? 13.708 -27.470 43.687 1.00 28.74 202 TYR A CA 1
ATOM 1414 C C . TYR A 1 203 ? 13.142 -28.618 44.523 1.00 27.04 202 TYR A C 1
ATOM 1415 O O . TYR A 1 203 ? 12.598 -29.597 43.999 1.00 25.32 202 TYR A O 1
ATOM 1424 N N . GLY A 1 204 ? 13.227 -28.439 45.841 1.00 26.83 203 GLY A N 1
ATOM 1425 C CA . GLY A 1 204 ? 12.719 -29.405 46.812 1.00 24.80 203 GLY A CA 1
ATOM 1426 C C . GLY A 1 204 ? 11.237 -29.637 46.666 1.00 23.85 203 GLY A C 1
ATOM 1427 O O . GLY A 1 204 ? 10.782 -30.788 46.580 1.00 21.41 203 GLY A O 1
ATOM 1428 N N . LEU A 1 205 ? 10.477 -28.551 46.678 1.00 23.75 204 LEU A N 1
ATOM 1429 C CA . LEU A 1 205 ? 9.032 -28.622 46.562 1.00 23.03 204 LEU A CA 1
ATOM 1430 C C . LEU A 1 205 ? 8.494 -29.166 45.239 1.00 22.75 204 LEU A C 1
ATOM 1431 O O . LEU A 1 205 ? 7.548 -29.930 45.236 1.00 21.93 204 LEU A O 1
ATOM 1436 N N . ILE A 1 206 ? 9.013 -28.668 44.120 1.00 22.70 205 ILE A N 1
ATOM 1437 C CA . ILE A 1 206 ? 8.521 -29.112 42.817 1.00 23.72 205 ILE A CA 1
ATOM 1438 C C . ILE A 1 206 ? 8.813 -30.565 42.421 1.00 24.74 205 ILE A C 1
ATOM 1439 O O . ILE A 1 206 ? 7.919 -31.268 41.951 1.00 24.94 205 ILE A O 1
ATOM 1444 N N . ARG A 1 207 ? 10.058 -30.998 42.580 1.00 24.47 206 ARG A N 1
ATOM 1445 C CA . ARG A 1 207 ? 10.453 -32.325 42.155 1.00 24.89 206 ARG A CA 1
ATOM 1446 C C . ARG A 1 207 ? 11.500 -33.070 42.994 1.00 24.08 206 ARG A C 1
ATOM 1447 O O . ARG A 1 207 ? 11.899 -34.156 42.629 1.00 23.30 206 ARG A O 1
ATOM 1455 N N . ASP A 1 208 ? 11.962 -32.492 44.090 1.00 25.08 207 ASP A N 1
ATOM 1456 C CA . ASP A 1 208 ? 13.104 -33.050 44.814 1.00 25.63 207 ASP A CA 1
ATOM 145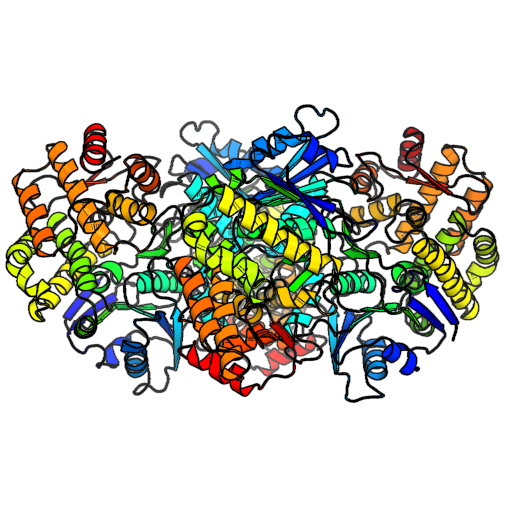7 C C . ASP A 1 208 ? 12.884 -33.167 46.317 1.00 25.31 207 ASP A C 1
ATOM 1458 O O . ASP A 1 208 ? 13.347 -32.322 47.082 1.00 24.54 207 ASP A O 1
ATOM 1463 N N . ALA A 1 209 ? 12.178 -34.209 46.740 1.00 27.12 208 ALA A N 1
ATOM 1464 C CA . ALA A 1 209 ? 11.855 -34.355 48.152 1.00 25.67 208 ALA A CA 1
ATOM 1465 C C . ALA A 1 209 ? 13.075 -34.656 49.013 1.00 26.27 208 ALA A C 1
ATOM 1466 O O . ALA A 1 209 ? 13.211 -34.126 50.092 1.00 26.09 208 ALA A O 1
ATOM 1468 N N . ASN A 1 210 ? 13.967 -35.504 48.528 1.00 27.54 209 ASN A N 1
ATOM 1469 C CA . ASN A 1 210 ? 15.202 -35.763 49.266 1.00 27.59 209 ASN A CA 1
ATOM 1470 C C . ASN A 1 210 ? 16.078 -34.521 49.370 1.00 28.12 209 ASN A C 1
ATOM 1471 O O . ASN A 1 210 ? 16.673 -34.279 50.417 1.00 28.39 209 ASN A O 1
ATOM 1476 N N . PHE A 1 211 ? 16.134 -33.724 48.302 1.00 28.15 210 PHE A N 1
ATOM 1477 C CA . PHE A 1 211 ? 16.825 -32.436 48.351 1.00 26.65 210 PHE A CA 1
ATOM 1478 C C . PHE A 1 211 ? 16.193 -31.564 49.412 1.00 24.22 210 PHE A C 1
ATOM 1479 O O . PHE A 1 211 ? 16.903 -30.981 50.210 1.00 22.77 210 PHE A O 1
ATOM 1487 N N . PHE A 1 212 ? 14.867 -31.491 49.410 1.00 23.67 211 PHE A N 1
ATOM 1488 C CA . PHE A 1 212 ? 14.123 -30.722 50.410 1.00 27.36 211 PHE A CA 1
ATOM 1489 C C . PHE A 1 212 ? 14.474 -31.148 51.840 1.00 26.85 211 PHE A C 1
ATOM 1490 O O . PHE A 1 212 ? 14.829 -30.335 52.689 1.00 28.62 211 PHE A O 1
ATOM 1498 N N . GLU A 1 213 ? 14.367 -32.444 52.066 1.00 27.50 212 GLU A N 1
ATOM 1499 C CA . GLU A 1 213 ? 14.694 -33.087 53.329 1.00 27.64 212 GLU A CA 1
ATOM 1500 C C . GLU A 1 213 ? 16.087 -32.709 53.824 1.00 27.07 212 GLU A C 1
ATOM 1501 O O . GLU A 1 213 ? 16.264 -32.294 54.981 1.00 27.32 212 GLU A O 1
ATOM 1507 N N . TRP A 1 214 ? 17.061 -32.853 52.937 1.00 25.89 213 TRP A N 1
ATOM 1508 C CA . TRP A 1 214 ? 18.438 -32.465 53.203 1.00 27.04 213 TRP A CA 1
ATOM 1509 C C . TRP A 1 214 ? 18.521 -31.004 53.588 1.00 28.58 213 TRP A C 1
ATOM 1510 O O . TRP A 1 214 ? 19.305 -30.637 54.466 1.00 28.99 213 TRP A O 1
ATOM 1521 N N . GLN A 1 215 ? 17.696 -30.167 52.968 1.00 28.49 214 GLN A N 1
ATOM 1522 C CA . GLN A 1 215 ? 17.678 -28.761 53.352 1.00 29.52 214 GLN A CA 1
ATOM 1523 C C . GLN A 1 215 ? 17.091 -28.540 54.731 1.00 30.20 214 GLN A C 1
ATOM 1524 O O . GLN A 1 215 ? 17.591 -27.719 55.470 1.00 31.67 214 GLN A O 1
ATOM 1530 N N . GLU A 1 216 ? 16.038 -29.262 55.092 1.00 31.33 215 GLU A N 1
ATOM 1531 C CA . GLU A 1 216 ? 15.476 -29.107 56.432 1.00 31.36 215 GLU A CA 1
ATOM 1532 C C . GLU A 1 216 ? 16.563 -29.337 57.496 1.00 34.97 215 GLU A C 1
ATOM 1533 O O . GLU A 1 216 ? 16.598 -28.642 58.530 1.00 31.44 215 GLU A O 1
ATOM 1539 N N . LYS A 1 217 ? 17.475 -30.272 57.208 1.00 36.17 216 LYS A N 1
ATOM 1540 C CA . LYS A 1 217 ? 18.599 -30.560 58.093 1.00 36.88 216 LYS A CA 1
ATOM 1541 C C . LYS A 1 217 ? 19.732 -29.565 57.971 1.00 34.27 216 LYS A C 1
ATOM 1542 O O . LYS A 1 217 ? 20.347 -29.225 58.965 1.00 34.10 216 LYS A O 1
ATOM 1548 N N . ASN A 1 218 ? 20.020 -29.092 56.762 1.00 33.51 217 ASN A N 1
ATOM 1549 C CA . ASN A 1 21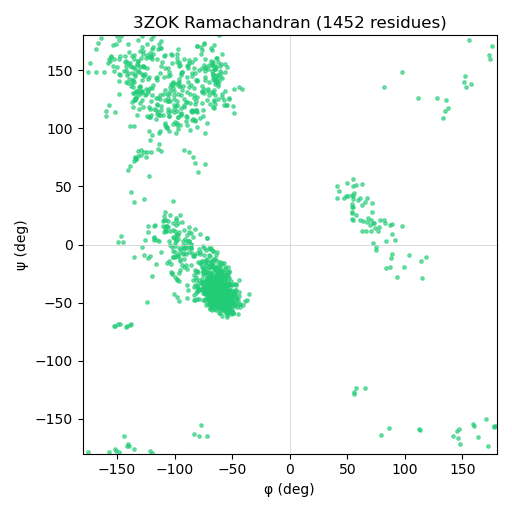8 ? 21.259 -28.353 56.531 1.00 31.91 217 ASN A CA 1
ATOM 1550 C C . ASN A 1 218 ? 21.127 -26.840 56.375 1.00 32.04 217 ASN A C 1
ATOM 1551 O O . ASN A 1 218 ? 22.133 -26.123 56.175 1.00 28.89 217 ASN A O 1
ATOM 1556 N N . MET A 1 219 ? 19.910 -26.333 56.522 1.00 32.37 218 MET A N 1
ATOM 1557 C CA . MET A 1 219 ? 19.698 -24.909 56.319 1.00 35.32 218 MET A CA 1
ATOM 1558 C C . MET A 1 219 ? 20.566 -24.038 57.228 1.00 35.43 218 MET A C 1
ATOM 1559 O O . MET A 1 219 ? 21.026 -22.996 56.794 1.00 37.87 218 MET A O 1
ATOM 1564 N N . PRO A 1 220 ? 20.776 -24.434 58.502 1.00 39.35 219 PRO A N 1
ATOM 1565 C CA . PRO A 1 220 ? 21.717 -23.629 59.310 1.00 37.13 219 PRO A CA 1
ATOM 1566 C C . PRO A 1 220 ? 23.120 -23.528 58.729 1.00 37.57 219 PRO A C 1
ATOM 1567 O O . PRO A 1 220 ? 23.733 -22.473 58.824 1.00 41.39 219 PRO A O 1
ATOM 1571 N N . ALA A 1 221 ? 23.608 -24.602 58.118 1.00 36.53 220 ALA A N 1
ATOM 1572 C CA . ALA A 1 221 ? 24.924 -24.614 57.512 1.00 36.26 220 ALA A CA 1
ATOM 1573 C C . ALA A 1 221 ? 25.003 -23.585 56.409 1.00 37.33 220 ALA A C 1
ATOM 1574 O O . ALA A 1 221 ? 25.888 -22.734 56.409 1.00 39.41 220 ALA A O 1
ATOM 1576 N N . LEU A 1 222 ? 24.052 -23.675 55.486 1.00 39.44 221 LEU A N 1
ATOM 1577 C CA . LEU A 1 222 ? 23.938 -22.781 54.336 1.00 37.98 221 LEU A CA 1
ATOM 1578 C C . LEU A 1 222 ? 23.860 -21.341 54.748 1.00 36.07 221 LEU A C 1
ATOM 1579 O O . LEU A 1 222 ? 24.421 -20.487 54.084 1.00 32.69 221 LEU A O 1
ATOM 1584 N N . MET A 1 223 ? 23.127 -21.081 55.827 1.00 36.22 222 MET A N 1
ATOM 1585 C CA . MET A 1 223 ? 22.953 -19.728 56.334 1.00 39.66 222 MET A CA 1
ATOM 1586 C C . MET A 1 223 ? 24.235 -19.214 56.980 1.00 42.63 222 MET A C 1
ATOM 1587 O O . MET A 1 223 ? 24.514 -18.018 56.937 1.00 46.69 222 MET A O 1
ATOM 1592 N N . ALA A 1 224 ? 25.027 -20.149 57.495 1.00 41.98 223 ALA A N 1
ATOM 1593 C CA . ALA A 1 224 ? 26.346 -19.869 58.044 1.00 41.30 223 ALA A CA 1
ATOM 1594 C C . ALA A 1 224 ? 27.381 -19.877 56.920 1.00 39.71 223 ALA A C 1
ATOM 1595 O O . ALA A 1 224 ? 28.569 -19.657 57.152 1.00 38.54 223 ALA A O 1
ATOM 1597 N N . ARG A 1 225 ? 26.913 -20.133 55.701 1.00 40.28 224 ARG A N 1
ATOM 1598 C CA . ARG A 1 225 ? 27.768 -20.151 54.519 1.00 41.07 224 ARG A CA 1
ATOM 1599 C C . ARG A 1 225 ? 28.887 -21.190 54.558 1.00 44.00 224 ARG A C 1
ATOM 1600 O O . ARG A 1 225 ? 30.006 -20.921 54.125 1.00 49.15 224 ARG A O 1
ATOM 1608 N N . ASP A 1 226 ? 28.581 -22.378 55.071 1.00 44.02 225 ASP A N 1
ATOM 1609 C CA . ASP A 1 226 ? 29.550 -23.466 55.063 1.00 42.92 225 ASP A CA 1
ATOM 1610 C C . ASP A 1 226 ? 29.883 -23.826 53.617 1.00 43.39 225 ASP A C 1
ATOM 1611 O O . ASP A 1 226 ? 28.989 -23.905 52.770 1.00 49.87 225 ASP A O 1
ATOM 1616 N N . PRO A 1 227 ? 31.245 -24.042 53.342 1.00 45.52 226 PRO A N 1
ATOM 1617 C CA . PRO A 1 227 ? 31.522 -24.262 51.906 1.00 42.92 226 PRO A CA 1
ATOM 1618 C C . PRO A 1 227 ? 30.891 -25.517 51.300 1.00 42.21 226 PRO A C 1
ATOM 1619 O O . PRO A 1 227 ? 30.405 -25.468 50.171 1.00 43.23 226 PRO A O 1
ATOM 1623 N N . SER A 1 228 ? 30.913 -26.624 52.035 1.00 42.48 227 SER A N 1
ATOM 1624 C CA . SER A 1 228 ? 30.472 -27.927 51.498 1.00 43.47 227 SER A CA 1
ATOM 1625 C C . SER A 1 228 ? 28.958 -27.969 51.241 1.00 42.30 227 SER A C 1
ATOM 1626 O O . SER A 1 228 ? 28.503 -28.448 50.192 1.00 40.03 227 SER A O 1
ATOM 1629 N N . ALA A 1 229 ? 28.201 -27.485 52.222 1.00 37.23 228 ALA A N 1
ATOM 1630 C CA . ALA A 1 229 ? 26.762 -27.334 52.104 1.00 36.39 228 ALA A CA 1
ATOM 1631 C C . ALA A 1 229 ? 26.391 -26.509 50.874 1.00 35.12 228 ALA A C 1
ATOM 1632 O O . ALA A 1 229 ? 25.656 -26.998 50.001 1.00 37.23 228 ALA A O 1
ATOM 1634 N N . LEU A 1 230 ? 26.886 -25.270 50.820 1.00 33.21 229 LEU A N 1
ATOM 1635 C CA . LEU A 1 230 ? 26.584 -24.348 49.699 1.00 34.28 229 LEU A CA 1
ATOM 1636 C C . LEU A 1 230 ? 26.947 -24.995 48.374 1.00 31.26 229 LEU A C 1
ATOM 1637 O O . LEU A 1 230 ? 26.215 -24.878 47.406 1.00 31.51 229 LEU A O 1
ATOM 1642 N N . ALA A 1 231 ? 28.066 -25.699 48.343 1.00 29.26 230 ALA A N 1
ATOM 1643 C CA . ALA A 1 231 ? 28.507 -26.344 47.110 1.00 28.90 230 ALA A CA 1
ATOM 1644 C C . ALA A 1 231 ? 27.568 -27.464 46.671 1.00 28.83 230 ALA A C 1
ATOM 1645 O O . ALA A 1 231 ? 27.397 -27.705 45.467 1.00 25.93 230 ALA A O 1
ATOM 1647 N N . TYR A 1 232 ? 26.942 -28.150 47.629 1.00 29.86 231 TYR A N 1
ATOM 1648 C CA . TYR A 1 232 ? 26.044 -29.244 47.249 1.00 30.42 231 TYR A CA 1
ATOM 1649 C C . TYR A 1 232 ? 24.694 -28.673 46.847 1.00 27.35 231 TYR A C 1
ATOM 1650 O O . TYR A 1 232 ? 24.074 -29.122 45.872 1.00 25.41 231 TYR A O 1
ATOM 1659 N N . ALA A 1 233 ? 24.226 -27.699 47.602 1.00 26.43 232 ALA A N 1
ATOM 1660 C CA . ALA A 1 233 ? 22.985 -27.036 47.227 1.00 27.12 232 ALA A CA 1
ATOM 1661 C C . ALA A 1 233 ? 23.091 -26.490 45.793 1.00 27.59 232 ALA A C 1
ATOM 1662 O O . ALA A 1 233 ? 22.138 -26.568 45.040 1.00 30.56 232 ALA A O 1
ATOM 1664 N N . ILE A 1 234 ? 24.262 -25.982 45.406 1.00 27.81 233 ILE A N 1
ATOM 1665 C CA . ILE A 1 234 ? 24.482 -25.476 44.061 1.00 26.90 233 ILE A CA 1
ATOM 1666 C C . ILE A 1 234 ? 24.490 -26.629 43.080 1.00 27.90 233 ILE A C 1
ATOM 1667 O O . ILE A 1 234 ? 23.797 -26.597 42.047 1.00 28.53 233 ILE A O 1
ATOM 1672 N N . LYS A 1 235 ? 25.252 -27.660 43.414 1.00 28.56 234 LYS A N 1
ATOM 1673 C CA . LYS A 1 235 ? 25.364 -28.815 42.535 1.00 29.20 234 LYS A CA 1
ATOM 1674 C C . LYS A 1 235 ? 24.017 -29.467 42.253 1.00 28.81 234 LYS A C 1
ATOM 1675 O O . LYS A 1 235 ? 23.729 -29.872 41.109 1.00 25.82 234 LYS A O 1
ATOM 1681 N N . ARG A 1 236 ? 23.209 -29.582 43.302 1.00 27.55 235 ARG A N 1
ATOM 1682 C CA . ARG A 1 236 ? 22.008 -30.403 43.247 1.00 28.81 235 ARG A CA 1
ATOM 1683 C C . ARG A 1 236 ? 20.903 -29.585 42.604 1.00 27.40 235 ARG A C 1
ATOM 1684 O O . ARG A 1 236 ? 20.087 -30.122 41.845 1.00 27.27 235 ARG A O 1
ATOM 1692 N N . SER A 1 237 ? 20.882 -28.289 42.907 1.00 24.89 236 SER A N 1
ATOM 1693 C CA . SER A 1 237 ? 20.086 -27.339 42.146 1.00 24.88 236 SER A CA 1
ATOM 1694 C C . SER A 1 237 ? 20.395 -27.373 40.640 1.00 25.20 236 SER A C 1
ATOM 1695 O O . SER A 1 237 ? 19.489 -27.304 39.810 1.00 23.37 236 SER A O 1
ATOM 1698 N N . CYS A 1 238 ? 21.667 -27.454 40.291 1.00 26.29 237 CYS A N 1
ATOM 1699 C CA . CYS A 1 238 ? 22.057 -27.485 38.877 1.00 27.71 237 CYS A CA 1
ATOM 1700 C C . CYS A 1 238 ? 21.676 -28.783 38.203 1.00 28.94 237 CYS A C 1
ATOM 1701 O O . CYS A 1 238 ? 21.282 -28.786 37.017 1.00 28.46 237 CYS A O 1
ATOM 1704 N N . GLU A 1 239 ? 21.790 -29.886 38.951 1.00 29.58 238 GLU A N 1
ATOM 1705 C CA . GLU A 1 239 ? 21.318 -31.189 38.462 1.00 29.35 238 GLU A CA 1
ATOM 1706 C C . GLU A 1 239 ? 19.836 -31.134 38.136 1.00 28.91 238 GLU A C 1
ATOM 1707 O O . GLU A 1 239 ? 19.405 -31.595 37.088 1.00 30.93 238 GLU A O 1
ATOM 1713 N N . ASN A 1 240 ? 19.044 -30.568 39.028 1.00 28.46 239 ASN A N 1
ATOM 1714 C CA . ASN A 1 240 ? 17.629 -30.475 38.753 1.00 28.55 239 ASN A CA 1
ATOM 1715 C C . ASN A 1 240 ? 17.368 -29.629 37.534 1.00 28.32 239 ASN A C 1
ATOM 1716 O O . ASN A 1 240 ? 16.652 -30.066 36.629 1.00 31.24 239 ASN A O 1
ATOM 1721 N N . LYS A 1 241 ? 17.960 -28.441 37.501 1.00 24.82 240 LYS A N 1
ATOM 1722 C CA . LYS A 1 241 ? 17.620 -27.478 36.494 1.00 24.20 240 LYS A CA 1
ATOM 1723 C C . LYS A 1 241 ? 18.095 -27.964 35.128 1.00 25.13 240 LYS A C 1
ATOM 1724 O O . LYS A 1 241 ? 17.363 -27.864 34.160 1.00 24.99 240 LYS A O 1
ATOM 1730 N N . ALA A 1 242 ? 19.297 -28.528 35.075 1.00 26.99 241 ALA A N 1
ATOM 1731 C CA . ALA A 1 242 ? 19.838 -29.150 33.856 1.00 26.19 241 ALA A CA 1
ATOM 1732 C C . ALA A 1 242 ? 18.977 -30.283 33.353 1.00 28.39 241 ALA A C 1
ATOM 1733 O O . ALA A 1 242 ? 18.796 -30.468 32.139 1.00 32.44 241 ALA A O 1
ATOM 1735 N N . GLU A 1 243 ? 18.440 -31.073 34.263 1.00 28.64 242 GLU A N 1
ATOM 1736 C CA . GLU A 1 243 ? 17.608 -32.159 33.812 1.00 29.10 242 GLU A CA 1
ATOM 1737 C C . GLU A 1 243 ? 16.392 -31.587 33.073 1.00 27.37 242 GLU A C 1
ATOM 1738 O O . GLU A 1 243 ? 16.095 -31.965 31.938 1.00 26.00 242 GLU A O 1
ATOM 1744 N N . VAL A 1 244 ? 15.713 -30.659 33.735 1.00 24.99 243 VAL A N 1
ATOM 1745 C CA . VAL A 1 244 ? 14.476 -30.056 33.208 1.00 23.84 243 VAL A CA 1
ATOM 1746 C C . VAL A 1 244 ? 14.692 -29.349 31.854 1.00 23.90 243 VAL A C 1
ATOM 1747 O O . VAL A 1 244 ? 13.863 -29.452 30.943 1.00 21.87 243 VAL A O 1
ATOM 1751 N N . VAL A 1 245 ? 15.794 -28.613 31.769 1.00 24.73 244 VAL A N 1
ATOM 1752 C CA . VAL A 1 245 ? 16.131 -27.836 30.583 1.00 26.95 244 VAL A CA 1
ATOM 1753 C C . VAL A 1 245 ? 16.457 -28.810 29.457 1.00 26.12 244 VAL A C 1
ATOM 1754 O O . VAL A 1 245 ? 15.988 -28.628 28.337 1.00 27.30 244 VAL A O 1
ATOM 1758 N N . SER A 1 246 ? 17.206 -29.866 29.741 1.00 26.76 245 SER A N 1
ATOM 1759 C CA . SER A 1 246 ? 17.526 -30.800 28.675 1.00 28.10 245 SER A CA 1
ATOM 1760 C C . SER A 1 246 ? 16.244 -31.419 28.123 1.00 25.88 245 SER A C 1
ATOM 1761 O O . SER A 1 246 ? 16.075 -31.526 26.909 1.00 29.27 245 SER A O 1
ATOM 1764 N N . LEU A 1 247 ? 15.342 -31.822 29.013 1.00 25.93 246 LEU A N 1
ATOM 1765 C CA . LEU A 1 247 ? 14.041 -32.346 28.601 1.00 25.69 246 LEU A CA 1
ATOM 1766 C C . LEU A 1 247 ? 13.118 -31.321 27.934 1.00 25.72 246 LEU A C 1
ATOM 1767 O O . LEU A 1 247 ? 12.477 -31.615 26.925 1.00 24.11 246 LEU A O 1
ATOM 1772 N N . ASP A 1 248 ? 13.048 -30.125 28.513 1.00 26.66 247 ASP A N 1
ATOM 1773 C CA . ASP A 1 248 ? 12.141 -29.080 28.037 1.00 25.58 247 ASP A CA 1
ATOM 1774 C C . ASP A 1 248 ? 12.805 -27.708 27.942 1.00 26.61 247 ASP A C 1
ATOM 1775 O O . ASP A 1 248 ? 12.553 -26.840 28.777 1.00 25.16 247 ASP A O 1
ATOM 1780 N N . GLU A 1 249 ? 13.651 -27.507 26.938 1.00 26.64 248 GLU A N 1
ATOM 1781 C CA . GLU A 1 249 ? 14.409 -26.268 26.842 1.00 27.86 248 GLU A CA 1
ATOM 1782 C C . GLU A 1 249 ? 13.476 -25.058 26.761 1.00 28.36 248 GLU A C 1
ATOM 1783 O O . GLU A 1 249 ? 13.576 -24.132 27.582 1.00 31.26 248 GLU A O 1
ATOM 1789 N N . LYS A 1 250 ? 12.545 -25.105 25.810 1.00 28.55 249 LYS A N 1
ATOM 1790 C CA . LYS A 1 250 ? 11.729 -23.942 25.422 1.00 29.53 249 LYS A CA 1
ATOM 1791 C C . LYS A 1 250 ? 10.341 -23.892 26.087 1.00 27.16 249 LYS A C 1
ATOM 1792 O O . LYS A 1 250 ? 9.477 -23.138 25.670 1.00 25.68 249 LYS A O 1
ATOM 1798 N N . GLU A 1 251 ? 10.186 -24.627 27.174 1.00 26.23 250 GLU A N 1
ATOM 1799 C CA . GLU A 1 251 ? 8.958 -24.618 27.941 1.00 25.90 250 GLU A CA 1
ATOM 1800 C C . GLU A 1 251 ? 7.663 -24.984 27.218 1.00 27.47 250 GLU A C 1
ATOM 1801 O O . GLU A 1 251 ? 6.695 -24.246 27.256 1.00 25.24 250 GLU A O 1
ATOM 1807 N N . SER A 1 252 ? 7.672 -26.110 26.529 1.00 29.44 251 SER A N 1
ATOM 1808 C CA . SER A 1 252 ? 6.446 -26.722 26.062 1.00 30.79 251 SER A CA 1
ATOM 1809 C C . SER A 1 252 ? 5.549 -27.154 27.226 1.00 30.16 251 SER A C 1
ATOM 1810 O O . SER A 1 252 ? 4.331 -27.039 27.151 1.00 32.55 251 SER A O 1
ATOM 1813 N N . GLY A 1 253 ? 6.151 -27.705 28.269 1.00 26.21 252 GLY A N 1
ATOM 1814 C CA . GLY A 1 253 ? 5.408 -28.179 29.416 1.00 25.11 252 GLY A CA 1
ATOM 1815 C C . GLY A 1 253 ? 6.143 -28.187 30.737 1.00 25.41 252 GLY A C 1
ATOM 1816 O O . GLY A 1 253 ? 5.867 -27.407 31.629 1.00 24.98 252 GLY A O 1
ATOM 1817 N N . LEU A 1 254 ? 7.108 -29.091 30.828 1.00 24.82 253 LEU A N 1
ATOM 1818 C CA . LEU A 1 254 ? 7.782 -29.435 32.064 1.00 24.93 253 LEU A CA 1
ATOM 1819 C C . LEU A 1 254 ? 8.504 -28.268 32.688 1.00 24.88 253 LEU A C 1
ATOM 1820 O O . LEU A 1 254 ? 8.542 -28.132 33.900 1.00 23.51 253 LEU A O 1
ATOM 1825 N N . ARG A 1 255 ? 9.096 -27.445 31.841 1.00 23.17 254 ARG A N 1
ATOM 1826 C CA . ARG A 1 255 ? 9.939 -26.348 32.292 1.00 20.55 254 ARG A CA 1
ATOM 1827 C C . ARG A 1 255 ? 9.192 -25.351 33.134 1.00 20.16 254 ARG A C 1
ATOM 1828 O O . ARG A 1 255 ? 9.779 -24.669 33.955 1.00 19.98 254 ARG A O 1
ATOM 1836 N N . ALA A 1 256 ? 7.903 -25.214 32.894 1.00 21.14 255 ALA A N 1
ATOM 1837 C CA . ALA A 1 256 ? 7.117 -24.264 33.648 1.00 22.00 255 ALA A CA 1
ATOM 1838 C C . ALA A 1 256 ? 7.097 -24.579 35.154 1.00 21.79 255 ALA A C 1
ATOM 1839 O O . ALA A 1 256 ? 6.789 -23.696 35.945 1.00 22.68 255 ALA A O 1
ATOM 1841 N N . THR A 1 257 ? 7.413 -25.825 35.526 1.00 22.13 256 THR A N 1
ATOM 1842 C CA . THR A 1 257 ? 7.455 -26.282 36.950 1.00 22.27 256 THR A CA 1
ATOM 1843 C C . THR A 1 257 ? 8.462 -25.456 37.742 1.00 23.07 256 THR A C 1
ATOM 1844 O O . THR A 1 257 ? 8.290 -25.203 38.937 1.00 22.53 256 THR A O 1
ATOM 1848 N N . LEU A 1 258 ? 9.476 -24.950 37.047 1.00 23.33 257 LEU A N 1
ATOM 1849 C CA . LEU A 1 258 ? 10.433 -24.072 37.683 1.00 23.46 257 LEU A CA 1
ATOM 1850 C C . LEU A 1 258 ? 9.829 -22.724 38.075 1.00 24.00 257 LEU A C 1
ATOM 1851 O O . LEU A 1 258 ? 10.503 -21.892 38.716 1.00 24.90 257 LEU A O 1
ATOM 1856 N N . ASN A 1 259 ? 8.559 -22.506 37.744 1.00 23.51 258 ASN A N 1
ATOM 1857 C CA . ASN A 1 259 ? 7.923 -21.253 38.084 1.00 23.02 258 ASN A CA 1
ATOM 1858 C C . ASN A 1 259 ? 7.057 -21.287 39.348 1.00 23.15 258 ASN A C 1
ATOM 1859 O O . ASN A 1 259 ? 6.191 -20.430 39.520 1.00 21.62 258 ASN A O 1
ATOM 1864 N N . LEU A 1 260 ? 7.290 -22.258 40.240 1.00 25.82 259 LEU A N 1
ATOM 1865 C CA . LEU A 1 260 ? 6.521 -22.344 41.490 1.00 25.65 259 LEU A CA 1
ATOM 1866 C C . LEU A 1 260 ? 6.725 -21.054 42.243 1.00 26.46 259 LEU A C 1
ATOM 1867 O O . LEU A 1 260 ? 7.859 -20.600 42.398 1.00 26.73 259 LEU A O 1
ATOM 1872 N N . GLY A 1 261 ? 5.625 -20.443 42.675 1.00 27.85 260 GLY A N 1
ATOM 1873 C CA . GLY A 1 261 ? 5.694 -19.190 43.439 1.00 29.07 260 GLY A CA 1
ATOM 1874 C C . GLY A 1 261 ? 6.033 -17.970 42.590 1.00 30.65 260 GLY A C 1
ATOM 1875 O O . GLY A 1 261 ? 6.059 -16.859 43.104 1.00 33.84 260 GLY A O 1
ATOM 1876 N N . HIS A 1 262 ? 6.262 -18.152 41.288 1.00 30.05 261 HIS A N 1
ATOM 1877 C CA . HIS A 1 262 ? 6.775 -17.050 40.430 1.00 31.71 261 HIS A CA 1
ATOM 1878 C C . HIS A 1 262 ? 5.676 -16.164 39.788 1.00 29.34 261 HIS A C 1
ATOM 1879 O O . HIS A 1 262 ? 5.861 -14.954 39.663 1.00 26.94 261 HIS A O 1
ATOM 1886 N N . THR A 1 263 ? 4.538 -16.759 39.428 1.00 26.95 262 THR A N 1
ATOM 1887 C CA . THR A 1 263 ? 3.353 -15.985 39.087 1.00 24.70 262 THR A CA 1
ATOM 1888 C C . THR A 1 263 ? 3.063 -14.918 40.155 1.00 26.01 262 THR A C 1
ATOM 1889 O O . THR A 1 263 ? 2.860 -13.757 39.835 1.00 25.04 262 THR A O 1
ATOM 1893 N N . PHE A 1 264 ? 3.028 -15.325 41.428 1.00 27.18 263 PHE A N 1
ATOM 1894 C CA . PHE A 1 264 ? 2.829 -14.390 42.559 1.00 25.22 263 PHE A CA 1
ATOM 1895 C C . PHE A 1 264 ? 4.054 -13.535 42.779 1.00 25.44 263 PHE A C 1
ATOM 1896 O O . PHE A 1 264 ? 3.960 -12.332 42.971 1.00 26.68 263 PHE A O 1
ATOM 1904 N N . GLY A 1 265 ? 5.219 -14.166 42.780 1.00 25.85 264 GLY A N 1
ATOM 1905 C CA . GLY A 1 265 ? 6.454 -13.433 43.014 1.00 27.43 264 GLY A CA 1
ATOM 1906 C C . GLY A 1 265 ? 6.691 -12.298 42.024 1.00 27.73 264 GLY A C 1
ATOM 1907 O O . GLY A 1 265 ? 7.139 -11.216 42.398 1.00 30.24 264 GLY A O 1
ATOM 1908 N N . HIS A 1 266 ? 6.393 -12.528 40.754 1.00 27.18 265 HIS A N 1
ATOM 1909 C CA . HIS A 1 266 ? 6.500 -11.452 39.785 1.00 27.38 265 HIS A CA 1
ATOM 1910 C C . HIS A 1 266 ? 5.501 -10.344 40.073 1.00 25.19 265 HIS A C 1
ATOM 1911 O O . HIS A 1 266 ? 5.827 -9.160 39.969 1.00 22.70 265 HIS A O 1
ATOM 1918 N N . ALA A 1 267 ? 4.290 -10.726 40.444 1.00 25.13 266 ALA A N 1
ATOM 1919 C CA . ALA A 1 267 ? 3.311 -9.726 40.826 1.00 27.23 266 ALA A CA 1
ATOM 1920 C C . ALA A 1 267 ? 3.843 -8.892 41.996 1.00 29.56 266 ALA A C 1
ATOM 1921 O O . ALA A 1 267 ? 3.569 -7.700 42.081 1.00 31.45 266 ALA A O 1
ATOM 1923 N N . ILE A 1 268 ? 4.612 -9.503 42.891 1.00 29.95 267 ILE A N 1
ATOM 1924 C CA . ILE A 1 268 ? 5.216 -8.730 43.960 1.00 31.49 267 ILE A CA 1
ATOM 1925 C C . ILE A 1 268 ? 6.286 -7.776 43.428 1.00 31.04 267 ILE A C 1
ATOM 1926 O O . ILE A 1 268 ? 6.362 -6.631 43.856 1.00 27.34 267 ILE A O 1
ATOM 1931 N N . GLU A 1 269 ? 7.098 -8.241 42.488 1.00 31.00 268 GLU A N 1
ATOM 1932 C CA . GLU A 1 269 ? 8.144 -7.402 41.919 1.00 30.93 268 GLU A CA 1
ATOM 1933 C C . GLU A 1 269 ? 7.636 -6.242 41.077 1.00 31.60 268 GLU A C 1
ATOM 1934 O O . GLU A 1 269 ? 8.001 -5.106 41.331 1.00 30.66 268 GLU A O 1
ATOM 1940 N N . THR A 1 270 ? 6.834 -6.525 40.045 1.00 34.60 269 THR A N 1
ATOM 1941 C CA . THR A 1 270 ? 6.252 -5.446 39.229 1.00 32.99 269 THR A CA 1
ATOM 1942 C C . THR A 1 270 ? 5.410 -4.491 40.096 1.00 35.36 269 THR A C 1
ATOM 1943 O O . THR A 1 270 ? 5.502 -3.274 39.969 1.00 34.97 269 THR A O 1
ATOM 1947 N N . GLY A 1 271 ? 4.601 -5.047 40.987 1.00 37.06 270 GLY A N 1
ATOM 1948 C CA . GLY A 1 271 ? 3.704 -4.231 41.797 1.00 40.92 270 GLY A CA 1
ATOM 1949 C C . GLY A 1 271 ? 4.435 -3.362 42.792 1.00 42.97 270 GLY A C 1
ATOM 1950 O O . GLY A 1 271 ? 4.221 -2.162 42.856 1.00 45.30 270 GLY A O 1
ATOM 1951 N N . PHE A 1 272 ? 5.326 -3.977 43.552 1.00 48.80 271 PHE A N 1
ATOM 1952 C CA . PHE A 1 272 ? 6.009 -3.306 44.650 1.00 53.28 271 PHE A CA 1
ATOM 1953 C C . PHE A 1 272 ? 7.134 -2.418 44.133 1.00 51.63 271 PHE A C 1
ATOM 1954 O O . PHE A 1 272 ? 7.926 -1.908 44.926 1.00 54.35 271 PHE A O 1
ATOM 1962 N N . GLY A 1 273 ? 7.197 -2.240 42.809 1.00 50.76 272 GLY A N 1
ATOM 1963 C CA . GLY A 1 273 ? 8.152 -1.343 42.172 1.00 47.52 272 GLY A CA 1
ATOM 1964 C C . GLY A 1 273 ? 9.451 -2.082 42.068 1.00 51.63 272 GLY A C 1
ATOM 1965 O O . GLY A 1 273 ? 9.866 -2.728 43.030 1.00 63.91 272 GLY A O 1
ATOM 1966 N N . TYR A 1 274 ? 10.122 -2.005 40.928 1.00 49.08 273 TYR A N 1
ATOM 1967 C CA . TYR A 1 274 ? 11.272 -2.876 40.727 1.00 46.91 273 TYR A CA 1
ATOM 1968 C C . TYR A 1 274 ? 12.386 -2.611 41.754 1.00 42.59 273 TYR A C 1
ATOM 1969 O O . TYR A 1 274 ? 12.668 -1.461 42.113 1.00 37.85 273 TYR A O 1
ATOM 1978 N N . GLY A 1 275 ? 12.966 -3.701 42.250 1.00 38.74 274 GLY A N 1
ATOM 1979 C CA . GLY A 1 275 ? 14.126 -3.652 43.119 1.00 40.38 274 GLY A CA 1
ATOM 1980 C C . GLY A 1 275 ? 13.911 -3.647 44.628 1.00 40.00 274 GLY A C 1
ATOM 1981 O O . GLY A 1 275 ? 14.783 -4.086 45.348 1.00 43.94 274 GLY A O 1
ATOM 1982 N N . GLN A 1 276 ? 12.792 -3.138 45.133 1.00 41.57 275 GLN A N 1
ATOM 1983 C CA . GLN A 1 276 ? 12.650 -2.976 46.596 1.00 44.09 275 GLN A CA 1
ATOM 1984 C C . GLN A 1 276 ? 12.831 -4.304 47.335 1.00 44.15 275 GLN A C 1
ATOM 1985 O O . GLN A 1 276 ? 13.541 -4.396 48.353 1.00 42.86 275 GLN A O 1
ATOM 1991 N N . TRP A 1 277 ? 12.174 -5.331 46.813 1.00 42.49 276 TRP A N 1
ATOM 1992 C CA . TRP A 1 277 ? 12.404 -6.679 47.273 1.00 40.53 276 TRP A CA 1
ATOM 1993 C C . TRP A 1 277 ? 13.279 -7.410 46.290 1.00 39.54 276 TRP A C 1
ATOM 1994 O O . TRP A 1 277 ? 13.099 -7.276 45.079 1.00 40.53 276 TRP A O 1
ATOM 2005 N N . LEU A 1 278 ? 14.243 -8.168 46.817 1.00 37.96 277 LEU A N 1
ATOM 2006 C CA . LEU A 1 278 ? 15.043 -9.059 45.993 1.00 34.99 277 LEU A CA 1
ATOM 2007 C C . LEU A 1 278 ? 14.148 -10.145 45.425 1.00 33.93 277 LEU A C 1
ATOM 2008 O O . LEU A 1 278 ? 13.131 -10.492 46.003 1.00 30.33 277 LEU A O 1
ATOM 2013 N N . HIS A 1 279 ? 14.561 -10.675 44.282 1.00 33.78 278 HIS A N 1
ATOM 2014 C CA . HIS A 1 279 ? 13.794 -11.653 43.548 1.00 32.66 278 HIS A CA 1
ATOM 2015 C C . HIS A 1 279 ? 13.459 -12.846 44.451 1.00 30.78 278 HIS A C 1
ATOM 2016 O O . HIS A 1 279 ? 12.291 -13.160 44.682 1.00 32.56 278 HIS A O 1
ATOM 2023 N N . GLY A 1 280 ? 14.491 -13.470 44.997 1.00 29.25 279 GLY A N 1
ATOM 2024 C CA . GLY A 1 280 ? 14.325 -14.579 45.929 1.00 29.16 279 GLY A CA 1
ATOM 2025 C C . GLY A 1 280 ? 13.375 -14.301 47.095 1.00 27.40 279 GLY A C 1
ATOM 2026 O O . GLY A 1 280 ? 12.687 -15.211 47.575 1.00 25.76 279 GLY A O 1
ATOM 2027 N N . GLU A 1 281 ? 13.325 -13.048 47.529 1.00 26.34 280 GLU A N 1
ATOM 2028 C CA . GLU A 1 281 ? 12.417 -12.626 48.584 1.00 28.29 280 GLU A CA 1
ATOM 2029 C C . GLU A 1 281 ? 11.002 -12.631 48.067 1.00 29.23 280 GLU A C 1
ATOM 2030 O O . GLU A 1 281 ? 10.113 -13.180 48.726 1.00 30.75 280 GLU A O 1
ATOM 2036 N N . ALA A 1 282 ? 10.791 -12.072 46.866 1.00 30.26 281 ALA A N 1
ATOM 2037 C CA . ALA A 1 282 ? 9.490 -12.198 46.180 1.00 29.11 281 ALA A CA 1
ATOM 2038 C C . ALA A 1 282 ? 9.096 -13.670 45.945 1.00 28.32 281 ALA A C 1
ATOM 2039 O O . ALA A 1 282 ? 7.933 -14.036 46.135 1.00 28.71 281 ALA A O 1
ATOM 2041 N N . VAL A 1 283 ? 10.047 -14.522 45.555 1.00 28.13 282 VAL A N 1
ATOM 2042 C CA . VAL A 1 283 ? 9.720 -15.944 45.331 1.00 29.42 282 VAL A CA 1
ATOM 2043 C C . VAL A 1 283 ? 9.387 -16.685 46.638 1.00 29.78 282 VAL A C 1
ATOM 2044 O O . VAL A 1 283 ? 8.503 -17.539 46.681 1.00 29.85 282 VAL A O 1
ATOM 2048 N N . ALA A 1 284 ? 10.114 -16.365 47.693 1.00 30.32 283 ALA A N 1
ATOM 2049 C CA . ALA A 1 284 ? 9.809 -16.896 49.014 1.00 30.61 283 ALA A CA 1
ATOM 2050 C C . ALA A 1 284 ? 8.333 -16.710 49.290 1.00 29.69 283 ALA A C 1
ATOM 2051 O O . ALA A 1 284 ? 7.624 -17.691 49.496 1.00 29.17 283 ALA A O 1
ATOM 2053 N N . ALA A 1 285 ? 7.882 -15.454 49.256 1.00 29.26 284 ALA A N 1
ATOM 2054 C CA . ALA A 1 285 ? 6.484 -15.110 49.495 1.00 30.50 284 ALA A CA 1
ATOM 2055 C C . ALA A 1 285 ? 5.524 -15.687 48.456 1.00 29.73 284 ALA A C 1
ATOM 2056 O O . ALA A 1 285 ? 4.416 -16.073 48.800 1.00 29.57 284 ALA A O 1
ATOM 2058 N N . GLY A 1 286 ? 5.944 -15.752 47.191 1.00 32.05 285 GLY A N 1
ATOM 2059 C CA . GLY A 1 286 ? 5.097 -16.299 46.116 1.00 28.47 285 GLY A CA 1
ATOM 2060 C C . GLY A 1 286 ? 4.850 -17.753 46.397 1.00 29.60 285 GLY A C 1
ATOM 2061 O O . GLY A 1 286 ? 3.722 -18.247 46.305 1.00 29.93 285 GLY A O 1
ATOM 2062 N N . MET A 1 287 ? 5.914 -18.445 46.778 1.00 31.35 286 MET A N 1
ATOM 2063 C CA . MET A 1 287 ? 5.832 -19.867 47.068 1.00 32.67 286 MET A CA 1
ATOM 2064 C C . MET A 1 287 ? 4.869 -20.162 48.218 1.00 33.81 286 MET A C 1
ATOM 2065 O O . MET A 1 287 ? 4.084 -21.090 48.106 1.00 33.05 286 MET A O 1
ATOM 2070 N N . VAL A 1 288 ? 4.911 -19.372 49.300 1.00 32.25 287 VAL A N 1
ATOM 2071 C CA . VAL A 1 288 ? 3.968 -19.554 50.400 1.00 32.52 287 VAL A CA 1
ATOM 2072 C C . VAL A 1 288 ? 2.541 -19.410 49.876 1.00 33.93 287 VAL A C 1
ATOM 2073 O O . VAL A 1 288 ? 1.673 -20.217 50.196 1.00 35.32 287 VAL A O 1
ATOM 2077 N N . MET A 1 289 ? 2.307 -18.393 49.056 1.00 34.94 288 MET A N 1
ATOM 2078 C CA . MET A 1 289 ? 0.975 -18.176 48.487 1.00 34.51 288 MET A CA 1
ATOM 2079 C C . MET A 1 289 ? 0.523 -19.383 47.668 1.00 31.79 288 MET A C 1
ATOM 2080 O O . MET A 1 289 ? -0.635 -19.828 47.767 1.00 33.33 288 MET A O 1
ATOM 2085 N N . ALA A 1 290 ? 1.423 -19.934 46.868 1.00 31.38 289 ALA A N 1
ATOM 2086 C CA . ALA A 1 290 ? 1.042 -21.054 45.982 1.00 32.04 289 ALA A CA 1
ATOM 2087 C C . ALA A 1 290 ? 0.886 -22.359 46.761 1.00 31.80 289 ALA A C 1
ATOM 2088 O O . ALA A 1 290 ? 0.136 -23.240 46.355 1.00 32.77 289 ALA A O 1
ATOM 2090 N N . VAL A 1 291 ? 1.590 -22.467 47.881 1.00 32.98 290 VAL A N 1
ATOM 2091 C CA . VAL A 1 291 ? 1.364 -23.540 48.879 1.00 35.01 290 VAL A CA 1
ATOM 2092 C C . VAL A 1 291 ? -0.001 -23.404 49.548 1.00 32.88 290 VAL A C 1
ATOM 2093 O O . VAL A 1 291 ? -0.737 -24.378 49.674 1.00 31.74 290 VAL A O 1
ATOM 2097 N N . ASP A 1 292 ? -0.328 -22.197 49.979 1.00 32.50 291 ASP A N 1
ATOM 2098 C CA . ASP A 1 292 ? -1.635 -21.917 50.572 1.00 32.02 291 ASP A CA 1
ATOM 2099 C C . ASP A 1 292 ? -2.800 -22.275 49.618 1.00 32.80 291 ASP A C 1
ATOM 2100 O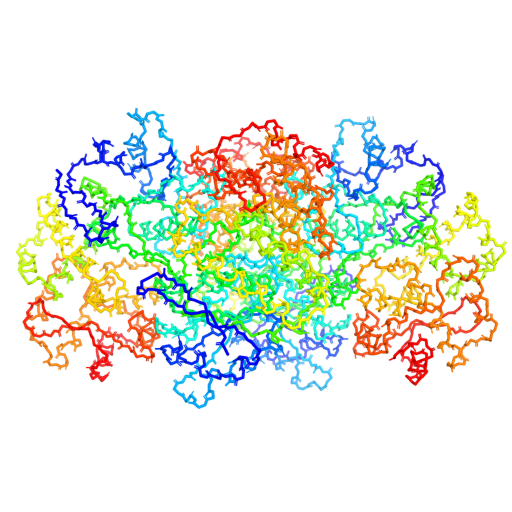 O . ASP A 1 292 ? -3.743 -22.994 49.997 1.00 32.28 291 ASP A O 1
ATOM 2105 N N . MET A 1 293 ? -2.732 -21.789 48.376 1.00 32.19 292 MET A N 1
ATOM 2106 C CA . MET A 1 293 ? -3.738 -22.150 47.361 1.00 31.64 292 MET A CA 1
ATOM 2107 C C . MET A 1 293 ? -3.850 -23.656 47.206 1.00 30.22 292 MET A C 1
ATOM 2108 O O . MET A 1 293 ? -4.948 -24.210 47.044 1.00 28.37 292 MET A O 1
ATOM 2113 N N . SER A 1 294 ? -2.701 -24.316 47.248 1.00 30.94 293 SER A N 1
ATOM 2114 C CA . SER A 1 294 ? -2.644 -25.752 47.035 1.00 32.63 293 SER A CA 1
ATOM 2115 C C . SER A 1 294 ? -3.450 -26.427 48.105 1.00 32.48 293 SER A C 1
ATOM 2116 O O . SER A 1 294 ? -4.266 -27.289 47.787 1.00 36.29 293 SER A O 1
ATOM 2119 N N . TYR A 1 295 ? -3.245 -26.010 49.358 1.00 32.83 294 TYR A N 1
ATOM 2120 C CA . TYR A 1 295 ? -3.964 -26.558 50.503 1.00 34.09 294 TYR A CA 1
ATOM 2121 C C . TYR A 1 295 ? -5.451 -26.293 50.348 1.00 33.62 294 TYR A C 1
ATOM 2122 O O . TYR A 1 295 ? -6.270 -27.206 50.414 1.00 31.85 294 TYR A O 1
ATOM 2131 N N . ARG A 1 296 ? -5.791 -25.032 50.106 1.00 33.73 295 ARG A N 1
ATOM 2132 C CA . ARG A 1 296 ? -7.171 -24.660 49.896 1.00 33.21 295 ARG A CA 1
ATOM 2133 C C . ARG A 1 296 ? -7.858 -25.492 48.846 1.00 32.89 295 ARG A C 1
ATOM 2134 O O . ARG A 1 296 ? -9.040 -25.749 48.972 1.00 36.11 295 ARG A O 1
ATOM 2142 N N . LEU A 1 297 ? -7.138 -25.907 47.801 1.00 32.01 296 LEU A N 1
ATOM 2143 C CA . LEU A 1 297 ? -7.730 -26.753 46.767 1.00 29.54 296 LEU A CA 1
ATOM 2144 C C . LEU A 1 297 ? -7.897 -28.195 47.232 1.00 31.54 296 LEU A C 1
ATOM 2145 O O . LEU A 1 297 ? -8.387 -29.049 46.465 1.00 31.52 296 LEU A O 1
ATOM 2150 N N . GLY A 1 298 ? -7.476 -28.487 48.468 1.00 30.51 297 GLY A N 1
ATOM 2151 C CA . GLY A 1 298 ? -7.427 -29.863 48.951 1.00 29.52 297 GLY A CA 1
ATOM 2152 C C . GLY A 1 298 ? -6.363 -30.736 48.295 1.00 29.68 297 GLY A C 1
ATOM 2153 O O . GLY A 1 298 ? -6.417 -31.946 48.417 1.00 27.63 297 GLY A O 1
ATOM 2154 N N . TRP A 1 299 ? -5.376 -30.141 47.624 1.00 31.41 298 TRP A N 1
ATOM 2155 C CA . TRP A 1 299 ? -4.416 -30.934 46.829 1.00 33.10 298 TRP A CA 1
ATOM 2156 C C . TRP A 1 299 ? -3.237 -31.347 47.666 1.00 33.72 298 TRP A C 1
ATOM 2157 O O . TRP A 1 299 ? -2.533 -32.306 47.331 1.00 32.86 298 TRP A O 1
ATOM 2168 N N . ILE A 1 300 ? -3.011 -30.628 48.758 1.00 34.45 299 ILE A N 1
ATOM 2169 C CA . ILE A 1 300 ? -1.937 -30.995 49.644 1.00 39.06 299 ILE A CA 1
ATOM 2170 C C . ILE A 1 300 ? -2.280 -30.938 51.129 1.00 42.35 299 ILE A C 1
ATOM 2171 O O . ILE A 1 300 ? -3.199 -30.254 51.590 1.00 46.82 299 ILE A O 1
ATOM 2176 N N . ASP A 1 301 ? -1.418 -31.626 51.844 1.00 42.20 300 ASP A N 1
ATOM 2177 C CA . ASP A 1 301 ? -1.460 -31.836 53.259 1.00 43.61 300 ASP A CA 1
ATOM 2178 C C . ASP A 1 301 ? -1.085 -30.608 54.099 1.00 39.09 300 ASP A C 1
ATOM 2179 O O . ASP A 1 301 ? -0.220 -29.816 53.729 1.00 40.40 300 ASP A O 1
ATOM 2184 N N . GLU A 1 302 ? -1.664 -30.509 55.285 1.00 37.40 301 GLU A N 1
ATOM 2185 C CA . GLU A 1 302 ? -1.176 -29.570 56.316 1.00 35.38 301 GLU A CA 1
ATOM 2186 C C . GLU A 1 302 ? 0.349 -29.639 56.517 1.00 33.76 301 GLU A C 1
ATOM 2187 O O . GLU A 1 302 ? 1.001 -28.602 56.704 1.00 33.54 301 GLU A O 1
ATOM 2189 N N . SER A 1 303 ? 0.923 -30.845 56.468 1.00 32.22 302 SER A N 1
ATOM 2190 C CA . SER A 1 303 ? 2.364 -31.027 56.735 1.00 31.65 302 SER A CA 1
ATOM 2191 C C . SER A 1 303 ? 3.279 -30.295 55.740 1.00 32.20 302 SER A C 1
ATOM 2192 O O . SER A 1 303 ? 4.278 -29.700 56.145 1.00 32.65 302 SER A O 1
ATOM 2195 N N . ILE A 1 304 ? 2.934 -30.324 54.452 1.00 31.43 303 ILE A N 1
ATOM 2196 C CA . ILE A 1 304 ? 3.694 -29.566 53.450 1.00 31.19 303 ILE A CA 1
ATOM 2197 C C . ILE A 1 304 ? 3.627 -28.066 53.741 1.00 29.54 303 ILE A C 1
ATOM 2198 O O . ILE A 1 304 ? 4.638 -27.375 53.721 1.00 29.47 303 ILE A O 1
ATOM 2203 N N . VAL A 1 305 ? 2.434 -27.570 54.044 1.00 28.99 304 VAL A N 1
ATOM 2204 C CA . VAL A 1 305 ? 2.286 -26.178 54.462 1.00 29.26 304 VAL A CA 1
ATOM 2205 C C . VAL A 1 305 ? 3.233 -25.842 55.622 1.00 30.31 304 VAL A C 1
ATOM 2206 O O . VAL A 1 305 ? 3.958 -24.850 55.561 1.00 31.43 304 VAL A O 1
ATOM 2210 N N . ASN A 1 306 ? 3.252 -26.654 56.671 1.00 31.59 305 ASN A N 1
ATOM 2211 C CA . ASN A 1 306 ? 4.120 -26.336 57.808 1.00 33.49 305 ASN A CA 1
ATOM 2212 C C . ASN A 1 306 ? 5.616 -26.375 57.453 1.00 33.91 305 ASN A C 1
ATOM 2213 O O . ASN A 1 306 ? 6.368 -25.476 57.820 1.00 36.05 305 ASN A O 1
ATOM 2218 N N . ARG A 1 307 ? 6.034 -27.388 56.711 1.00 33.84 306 ARG A N 1
ATOM 2219 C CA . ARG A 1 307 ? 7.442 -27.535 56.332 1.00 35.19 306 ARG A CA 1
ATOM 2220 C C . ARG A 1 307 ? 7.936 -26.462 55.354 1.00 36.87 306 ARG A C 1
ATOM 2221 O O . ARG A 1 307 ? 9.106 -26.036 55.413 1.00 35.16 306 ARG A O 1
ATOM 2229 N N . ALA A 1 308 ? 7.052 -26.028 54.458 1.00 39.28 307 ALA A N 1
ATOM 2230 C CA . ALA A 1 308 ? 7.377 -24.935 53.524 1.00 42.75 307 ALA A CA 1
ATOM 2231 C C . ALA A 1 308 ? 7.593 -23.662 54.325 1.00 41.65 307 ALA A C 1
ATOM 2232 O O . ALA A 1 308 ? 8.584 -22.935 54.155 1.00 40.57 307 ALA A O 1
ATOM 2234 N N . HIS A 1 309 ? 6.671 -23.428 55.244 1.00 43.08 308 HIS A N 1
ATOM 2235 C CA . HIS A 1 309 ? 6.752 -22.276 56.120 1.00 43.50 308 HIS A CA 1
ATOM 2236 C C . HIS A 1 309 ? 7.960 -22.314 57.070 1.00 40.90 308 HIS A C 1
ATOM 2237 O O . HIS A 1 309 ? 8.597 -21.298 57.308 1.00 38.52 308 HIS A O 1
ATOM 2244 N N . ASN A 1 310 ? 8.286 -23.481 57.612 1.00 38.96 309 ASN A N 1
ATOM 2245 C CA . ASN A 1 310 ? 9.442 -23.573 58.490 1.00 37.21 309 ASN A CA 1
ATOM 2246 C C . ASN A 1 310 ? 10.772 -23.316 57.765 1.00 34.72 309 ASN A C 1
ATOM 2247 O O . ASN A 1 310 ? 11.610 -22.561 58.258 1.00 31.79 309 ASN A O 1
ATOM 2252 N N . ILE A 1 311 ? 10.957 -23.907 56.589 1.00 32.64 310 ILE A N 1
ATOM 2253 C CA . ILE A 1 311 ? 12.258 -23.840 55.914 1.00 32.00 310 ILE A CA 1
ATOM 2254 C C . ILE A 1 311 ? 12.610 -22.422 55.421 1.00 31.01 310 ILE A C 1
ATOM 2255 O O . ILE A 1 311 ? 13.751 -21.963 55.577 1.00 29.02 310 ILE A O 1
ATOM 2260 N N . LEU A 1 312 ? 11.628 -21.724 54.866 1.00 31.00 311 LEU A N 1
ATOM 2261 C CA . LEU A 1 312 ? 11.817 -20.324 54.453 1.00 32.40 311 LEU A CA 1
ATOM 2262 C C . LEU A 1 312 ? 12.056 -19.389 55.646 1.00 35.43 311 LEU A C 1
ATOM 2263 O O . LEU A 1 312 ? 12.795 -18.394 55.524 1.00 36.16 311 LEU A O 1
ATOM 2268 N N . GLN A 1 313 ? 11.427 -19.700 56.782 1.00 37.14 312 GLN A N 1
ATOM 2269 C CA . GLN A 1 313 ? 11.702 -19.012 58.051 1.00 40.88 312 GLN A CA 1
ATOM 2270 C C . GLN A 1 313 ? 13.126 -19.258 58.536 1.00 41.36 312 GLN A C 1
ATOM 2271 O O . GLN A 1 313 ? 13.759 -18.333 59.041 1.00 40.11 312 GLN A O 1
ATOM 2277 N N . GLN A 1 314 ? 13.620 -20.490 58.369 1.00 44.24 313 GLN A N 1
ATOM 2278 C CA . GLN A 1 314 ? 15.042 -20.816 58.612 1.00 49.10 313 GLN A CA 1
ATOM 2279 C C . GLN A 1 314 ? 15.984 -19.978 57.726 1.00 48.33 313 GLN A C 1
ATOM 2280 O O . GLN A 1 314 ? 17.126 -19.726 58.090 1.00 46.36 313 GLN A O 1
ATOM 2286 N N . ALA A 1 315 ? 15.510 -19.583 56.547 1.00 47.34 314 ALA A N 1
ATOM 2287 C CA . ALA A 1 315 ? 16.326 -18.838 55.595 1.00 45.56 314 ALA A CA 1
ATOM 2288 C C . ALA A 1 315 ? 16.050 -17.356 55.724 1.00 46.03 314 ALA A C 1
ATOM 2289 O O . ALA A 1 315 ? 16.514 -16.564 54.908 1.00 44.78 314 ALA A O 1
ATOM 2291 N N . LYS A 1 316 ? 15.289 -16.984 56.755 1.00 47.04 315 LYS A N 1
ATOM 2292 C CA . LYS A 1 316 ? 14.971 -15.583 57.035 1.00 45.55 315 LYS A CA 1
ATOM 2293 C C . LYS A 1 316 ? 14.448 -14.900 55.774 1.00 42.87 315 LYS A C 1
ATOM 2294 O O . LYS A 1 316 ? 14.816 -13.763 55.464 1.00 37.68 315 LYS A O 1
ATOM 2300 N N . LEU A 1 317 ? 13.603 -15.619 55.041 1.00 42.10 316 LEU A N 1
ATOM 2301 C CA . LEU A 1 317 ? 12.926 -15.068 53.871 1.00 42.14 316 LEU A CA 1
ATOM 2302 C C . LEU A 1 317 ? 11.464 -14.792 54.202 1.00 40.69 316 LEU A C 1
ATOM 2303 O O . LEU A 1 317 ? 10.890 -15.470 55.048 1.00 41.92 316 LEU A O 1
ATOM 2308 N N . PRO A 1 318 ? 10.853 -13.811 53.523 1.00 38.03 317 PRO A N 1
ATOM 2309 C CA . PRO A 1 318 ? 9.456 -13.471 53.763 1.00 37.40 317 PRO A CA 1
ATOM 2310 C C . PRO A 1 318 ? 8.486 -14.594 53.418 1.00 37.38 317 PRO A C 1
ATOM 2311 O O . PRO A 1 318 ? 8.684 -15.297 52.412 1.00 38.00 317 PRO A O 1
ATOM 2315 N N . THR A 1 319 ? 7.450 -14.742 54.249 1.00 34.93 318 THR A N 1
ATOM 2316 C CA . THR A 1 319 ? 6.420 -15.761 54.081 1.00 32.70 318 THR A CA 1
ATOM 2317 C C . THR A 1 319 ? 5.042 -15.123 53.858 1.00 31.89 318 THR A C 1
ATOM 2318 O O . THR A 1 319 ? 4.000 -15.783 53.988 1.00 29.52 318 THR A O 1
ATOM 2322 N N . ALA A 1 320 ? 5.037 -13.835 53.520 1.00 32.60 319 ALA A N 1
ATOM 2323 C CA . ALA A 1 320 ? 3.829 -13.160 53.020 1.00 35.30 319 ALA A CA 1
ATOM 2324 C C . ALA A 1 320 ? 4.290 -11.977 52.176 1.00 35.20 319 ALA A C 1
ATOM 2325 O O . ALA A 1 320 ? 5.445 -11.570 52.290 1.00 34.59 319 ALA A O 1
ATOM 2327 N N . PRO A 1 321 ? 3.413 -11.434 51.308 1.00 37.47 320 PRO A N 1
ATOM 2328 C CA . PRO A 1 321 ? 3.839 -10.315 50.437 1.00 39.04 320 PRO A CA 1
ATOM 2329 C C . PRO A 1 321 ? 3.821 -8.946 51.153 1.00 42.33 320 PRO A C 1
ATOM 2330 O O . PRO A 1 321 ? 3.304 -8.845 52.282 1.00 41.33 320 PRO A O 1
ATOM 2334 N N . PRO A 1 322 ? 4.374 -7.893 50.509 1.00 42.37 321 PRO A N 1
ATOM 2335 C CA . PRO A 1 322 ? 4.379 -6.563 51.150 1.00 44.43 321 PRO A CA 1
ATOM 2336 C C . PRO A 1 322 ? 2.977 -6.056 51.415 1.00 45.21 321 PRO A C 1
ATOM 2337 O O . PRO A 1 322 ? 2.090 -6.244 50.582 1.00 45.74 321 PRO A O 1
ATOM 2341 N N . GLU A 1 323 ? 2.784 -5.415 52.562 1.00 48.19 322 GLU A N 1
ATOM 2342 C CA . GLU A 1 323 ? 1.443 -4.978 52.998 1.00 52.84 322 GLU A CA 1
ATOM 2343 C C . GLU A 1 323 ? 0.808 -3.878 52.115 1.00 51.31 322 GLU A C 1
ATOM 2344 O O . GLU A 1 323 ? -0.341 -3.504 52.327 1.00 50.89 322 GLU A O 1
ATOM 2350 N N . THR A 1 324 ? 1.555 -3.364 51.139 1.00 50.16 323 THR A N 1
ATOM 2351 C CA . THR A 1 324 ? 1.007 -2.419 50.160 1.00 51.70 323 THR A CA 1
ATOM 2352 C C . THR A 1 324 ? 0.425 -3.125 48.921 1.00 49.58 323 THR A C 1
ATOM 2353 O O . THR A 1 324 ? -0.361 -2.525 48.188 1.00 49.63 323 THR A O 1
ATOM 2357 N N . MET A 1 325 ? 0.788 -4.395 48.710 1.00 49.93 324 MET A N 1
ATOM 2358 C CA . MET A 1 325 ? 0.252 -5.203 47.599 1.00 46.82 324 MET A CA 1
ATOM 2359 C C . MET A 1 325 ? -1.224 -5.455 47.784 1.00 46.08 324 MET A C 1
ATOM 2360 O O . MET A 1 325 ? -1.636 -5.996 48.822 1.00 49.63 324 MET A O 1
ATOM 2365 N N . THR A 1 326 ? -2.015 -5.082 46.780 1.00 41.86 325 THR A N 1
ATOM 2366 C CA . THR A 1 326 ? -3.461 -5.272 46.844 1.00 41.06 325 THR A CA 1
ATOM 2367 C C . THR A 1 326 ? -3.872 -6.465 45.988 1.00 42.01 325 THR A C 1
ATOM 2368 O O . THR A 1 326 ? -3.102 -6.919 45.118 1.00 41.44 325 THR A O 1
ATOM 2372 N N . VAL A 1 327 ? -5.091 -6.956 46.213 1.00 36.84 326 VAL A N 1
ATOM 2373 C CA . VAL A 1 327 ? -5.627 -8.011 45.365 1.00 37.03 326 VAL A CA 1
ATOM 2374 C C . VAL A 1 327 ? -5.612 -7.645 43.871 1.00 34.88 326 VAL A C 1
ATOM 2375 O O . VAL A 1 327 ? -5.311 -8.496 43.049 1.00 34.32 326 VAL A O 1
ATOM 2379 N N . GLU A 1 328 ? -5.918 -6.392 43.540 1.00 34.43 327 GLU A N 1
ATOM 2380 C CA . GLU A 1 328 ? -6.024 -5.935 42.140 1.00 35.27 327 GLU A CA 1
ATOM 2381 C C . GLU A 1 328 ? -4.663 -5.933 41.422 1.00 36.17 327 GLU A C 1
ATOM 2382 O O . GLU A 1 328 ? -4.554 -6.366 40.280 1.00 36.11 327 GLU A O 1
ATOM 2384 N N . MET A 1 329 ? -3.626 -5.457 42.103 1.00 36.62 328 MET A N 1
ATOM 2385 C CA . MET A 1 329 ? -2.277 -5.489 41.551 1.00 37.15 328 MET A CA 1
ATOM 2386 C C . MET A 1 329 ? -1.851 -6.916 41.210 1.00 37.61 328 MET A C 1
ATOM 2387 O O . MET A 1 329 ? -1.349 -7.186 40.101 1.00 36.58 328 MET A O 1
ATOM 2392 N N . PHE A 1 330 ? -2.046 -7.836 42.152 1.00 36.37 329 PHE A N 1
ATOM 2393 C CA . PHE A 1 330 ? -1.779 -9.225 41.860 1.00 36.18 329 PHE A CA 1
ATOM 2394 C C . PHE A 1 330 ? -2.477 -9.659 40.563 1.00 35.37 329 PHE A C 1
ATOM 2395 O O . PHE A 1 330 ? -1.824 -10.176 39.668 1.00 32.83 329 PHE A O 1
ATOM 2403 N N . LYS A 1 331 ? -3.790 -9.435 40.463 1.00 34.66 330 LYS A N 1
ATOM 2404 C CA . LYS A 1 331 ? -4.563 -9.937 39.332 1.00 34.10 330 LYS A CA 1
ATOM 2405 C C . LYS A 1 331 ? -4.108 -9.303 38.020 1.00 34.81 330 LYS A C 1
ATOM 2406 O O . LYS A 1 331 ? -3.969 -9.975 36.990 1.00 32.39 330 LYS A O 1
ATOM 2412 N N . SER A 1 332 ? -3.852 -8.003 38.078 1.00 33.92 331 SER A N 1
ATOM 2413 C CA . SER A 1 332 ? -3.409 -7.269 36.916 1.00 34.27 331 SER A CA 1
ATOM 2414 C C . SER A 1 332 ? -2.008 -7.692 36.433 1.00 32.44 331 SER A C 1
ATOM 2415 O O . SER A 1 332 ? -1.776 -7.806 35.242 1.00 33.39 331 SER A O 1
ATOM 2418 N N . VAL A 1 333 ? -1.074 -7.954 37.337 1.00 30.78 332 VAL A N 1
ATOM 2419 C CA . VAL A 1 333 ? 0.244 -8.409 36.888 1.00 29.88 332 VAL A CA 1
ATOM 2420 C C . VAL A 1 333 ? 0.236 -9.900 36.523 1.00 30.26 332 VAL A C 1
ATOM 2421 O O . VAL A 1 333 ? 0.847 -10.311 35.522 1.00 29.31 332 VAL A O 1
ATOM 2425 N N . MET A 1 334 ? -0.493 -10.706 37.281 1.00 29.61 333 MET A N 1
ATOM 2426 C CA . MET A 1 334 ? -0.671 -12.105 36.901 1.00 30.05 333 MET A CA 1
ATOM 2427 C C . MET A 1 334 ? -1.278 -12.230 35.486 1.00 30.84 333 MET A C 1
ATOM 2428 O O . MET A 1 334 ? -1.071 -13.232 34.804 1.00 32.33 333 MET A O 1
ATOM 2433 N N . ALA A 1 335 ? -2.022 -11.215 35.050 1.00 29.89 334 ALA A N 1
ATOM 2434 C CA . ALA A 1 335 ? -2.645 -11.243 33.729 1.00 30.72 334 ALA A CA 1
ATOM 2435 C C . ALA A 1 335 ? -1.638 -11.260 32.563 1.00 28.29 334 ALA A C 1
ATOM 2436 O O . ALA A 1 335 ? -1.986 -11.666 31.462 1.00 24.41 334 ALA A O 1
ATOM 2438 N N . VAL A 1 336 ? -0.395 -10.826 32.819 1.00 30.02 335 VAL A N 1
ATOM 2439 C CA . VAL A 1 336 ? 0.666 -10.908 31.818 1.00 28.92 335 VAL A CA 1
ATOM 2440 C C . VAL A 1 336 ? 1.746 -11.934 32.158 1.00 29.88 335 VAL A C 1
ATOM 2441 O O . VAL A 1 336 ? 2.851 -11.901 31.605 1.00 28.13 335 VAL A O 1
ATOM 2445 N N . ASP A 1 337 ? 1.426 -12.882 33.037 1.00 31.31 336 ASP A N 1
ATOM 2446 C CA . ASP A 1 337 ? 2.352 -13.991 33.279 1.00 29.96 336 ASP A CA 1
ATOM 2447 C C . ASP A 1 337 ? 2.520 -14.837 32.012 1.00 26.10 336 ASP A C 1
ATOM 2448 O O . ASP A 1 337 ? 1.577 -15.054 31.277 1.00 26.83 336 ASP A O 1
ATOM 2453 N N . LYS A 1 338 ? 3.730 -15.304 31.756 1.00 24.81 337 LYS A N 1
ATOM 2454 C CA . LYS A 1 338 ? 4.016 -16.058 30.531 1.00 23.99 337 LYS A CA 1
ATOM 2455 C C . LYS A 1 338 ? 3.464 -17.490 30.549 1.00 24.39 337 LYS A C 1
ATOM 2456 O O . LYS A 1 338 ? 3.560 -18.198 29.559 1.00 24.80 337 LYS A O 1
ATOM 2462 N N . LYS A 1 339 ? 2.856 -17.896 31.656 1.00 25.61 338 LYS A N 1
ATOM 2463 C CA . LYS A 1 339 ? 2.112 -19.148 31.715 1.00 26.30 338 LYS A CA 1
ATOM 2464 C C . LYS A 1 339 ? 0.663 -18.997 31.284 1.00 25.24 338 LYS A C 1
ATOM 2465 O O . LYS A 1 339 ? -0.078 -19.980 31.241 1.00 24.66 338 LYS A O 1
ATOM 2471 N N . VAL A 1 340 ? 0.243 -17.778 30.966 1.00 24.92 339 VAL A N 1
ATOM 2472 C CA . VAL A 1 340 ? -1.042 -17.605 30.284 1.00 24.52 339 VAL A CA 1
ATOM 2473 C C . VAL A 1 340 ? -0.947 -18.243 28.890 1.00 24.55 339 VAL A C 1
ATOM 2474 O O . VAL A 1 340 ? 0.042 -18.062 28.200 1.00 24.49 339 VAL A O 1
ATOM 2478 N N . ALA A 1 341 ? -1.957 -19.032 28.522 1.00 24.92 340 ALA A N 1
ATOM 2479 C CA . ALA A 1 341 ? -2.093 -19.622 27.195 1.00 24.62 340 ALA A CA 1
ATOM 2480 C C . ALA A 1 341 ? -3.504 -19.324 26.727 1.00 24.61 340 ALA A C 1
ATOM 2481 O O . ALA A 1 341 ? -4.437 -19.653 27.445 1.00 24.54 340 ALA A O 1
ATOM 2483 N N . ASP A 1 342 ? -3.646 -18.651 25.591 1.00 24.99 341 ASP A N 1
ATOM 2484 C CA . ASP A 1 342 ? -4.960 -18.368 25.025 1.00 26.99 341 ASP A CA 1
ATOM 2485 C C . ASP A 1 342 ? -5.863 -17.655 26.028 1.00 26.95 341 ASP A C 1
ATOM 2486 O O . ASP A 1 342 ? -7.058 -17.936 26.106 1.00 26.51 341 ASP A O 1
ATOM 2491 N N . GLY A 1 343 ? -5.288 -16.735 26.794 1.00 28.26 342 GLY A N 1
ATOM 2492 C CA . GLY A 1 343 ? -6.047 -15.979 27.773 1.00 26.91 342 GLY A CA 1
ATOM 2493 C C . GLY A 1 343 ? -6.357 -16.764 29.034 1.00 25.47 342 GLY A C 1
ATOM 2494 O O . GLY A 1 343 ? -7.162 -16.334 29.858 1.00 27.45 342 GLY A O 1
ATOM 2495 N N . LEU A 1 344 ? -5.715 -17.917 29.189 1.00 27.63 343 LEU A N 1
ATOM 2496 C CA . LEU A 1 344 ? -5.951 -18.768 30.350 1.00 27.79 343 LEU A CA 1
ATOM 2497 C C . LEU A 1 344 ? -4.717 -18.827 31.242 1.00 27.68 343 LEU A C 1
ATOM 2498 O O . LEU A 1 344 ? -3.614 -19.105 30.774 1.00 28.83 343 LEU A O 1
ATOM 2503 N N . LEU A 1 345 ? -4.911 -18.562 32.530 1.00 28.45 344 LEU A N 1
ATOM 2504 C CA . LEU A 1 345 ? -3.793 -18.529 33.485 1.00 30.71 344 LEU A CA 1
ATOM 2505 C C . LEU A 1 345 ? -3.517 -19.930 34.035 1.00 32.25 344 LEU A C 1
ATOM 2506 O O . LEU A 1 345 ? -4.217 -20.394 34.926 1.00 31.70 344 LEU A O 1
ATOM 2511 N N . ARG A 1 346 ? -2.515 -20.613 33.479 1.00 34.36 345 ARG A N 1
ATOM 2512 C CA . ARG A 1 346 ? -2.044 -21.859 34.077 1.00 34.65 345 ARG A CA 1
ATOM 2513 C C . ARG A 1 346 ? -1.100 -21.512 35.241 1.00 33.04 345 ARG A C 1
ATOM 2514 O O . ARG A 1 346 ? -0.339 -20.538 35.179 1.00 32.58 345 ARG A O 1
ATOM 2522 N N . LEU A 1 347 ? -1.211 -22.277 36.321 1.00 31.30 346 LEU A N 1
ATOM 2523 C CA . LEU A 1 347 ? -0.415 -22.057 37.530 1.00 28.95 346 LEU A CA 1
ATOM 2524 C C . LEU A 1 347 ? 0.455 -23.270 37.817 1.00 27.44 346 LEU A C 1
ATOM 2525 O O . LEU A 1 347 ? 0.255 -24.362 37.252 1.00 28.02 346 LEU A O 1
ATOM 2530 N N . ILE A 1 348 ? 1.441 -23.064 38.676 1.00 26.78 347 ILE A N 1
ATOM 2531 C CA . ILE A 1 348 ? 2.232 -24.157 39.214 1.00 26.06 347 ILE A CA 1
ATOM 2532 C C . ILE A 1 348 ? 1.788 -24.355 40.650 1.00 26.68 347 ILE A C 1
ATOM 2533 O O . ILE A 1 348 ? 1.984 -23.491 41.516 1.00 28.63 347 ILE A O 1
ATOM 2538 N N . LEU A 1 349 ? 1.182 -25.496 40.908 1.00 27.19 348 LEU A N 1
ATOM 2539 C CA . LEU A 1 349 ? 0.644 -25.794 42.233 1.00 25.45 348 LEU A CA 1
ATOM 2540 C C . LEU A 1 349 ? 1.177 -27.129 42.685 1.00 26.21 348 LEU A C 1
ATOM 2541 O O . LEU A 1 349 ? 1.535 -27.988 41.867 1.00 25.19 348 LEU A O 1
ATOM 2546 N N . LEU A 1 350 ? 1.241 -27.297 43.998 1.00 26.77 349 LEU A N 1
ATOM 2547 C CA . LEU A 1 350 ? 1.649 -28.561 44.592 1.00 26.27 349 LEU A CA 1
ATOM 2548 C C . LEU A 1 350 ? 0.504 -29.554 44.659 1.00 28.17 349 LEU A C 1
ATOM 2549 O O . LEU A 1 350 ? -0.647 -29.186 44.803 1.00 31.51 349 LEU A O 1
ATOM 2554 N N . LYS A 1 351 ? 0.819 -30.827 44.532 1.00 32.09 350 LYS A N 1
ATOM 2555 C CA . LYS A 1 351 ? -0.199 -31.851 44.541 1.00 32.11 350 LYS A CA 1
ATOM 2556 C C . LYS A 1 351 ? 0.412 -33.198 44.947 1.00 32.67 350 LYS A C 1
ATOM 2557 O O . LYS A 1 351 ? 1.322 -33.704 44.293 1.00 29.26 350 LYS A O 1
ATOM 2563 N N . GLY A 1 352 ? -0.107 -33.757 46.042 1.00 31.89 351 GLY A N 1
ATOM 2564 C CA . GLY A 1 352 ? 0.344 -35.039 46.568 1.00 30.51 351 GLY A CA 1
ATOM 2565 C C . GLY A 1 352 ? 1.533 -34.927 47.499 1.00 28.54 351 GLY A C 1
ATOM 2566 O O . GLY A 1 352 ? 1.850 -33.855 47.980 1.00 30.11 351 GLY A O 1
ATOM 2567 N N . PRO A 1 353 ? 2.260 -36.028 47.640 1.00 28.75 352 PRO A N 1
ATOM 2568 C CA . PRO A 1 353 ? 3.415 -36.085 48.538 1.00 28.15 352 PRO A CA 1
ATOM 2569 C C . PRO A 1 353 ? 4.479 -35.098 48.083 1.00 28.63 352 PRO A C 1
ATOM 2570 O O . PRO A 1 353 ? 4.568 -34.784 46.897 1.00 28.70 352 PRO A O 1
ATOM 2574 N N . LEU A 1 354 ? 5.333 -34.705 49.018 1.00 28.51 353 LEU A N 1
ATOM 2575 C CA . LEU A 1 354 ? 6.298 -33.642 48.817 1.00 28.75 353 LEU A CA 1
ATOM 2576 C C . LEU A 1 354 ? 7.226 -33.971 47.658 1.00 28.42 353 LEU A C 1
ATOM 2577 O O . LEU A 1 354 ? 7.597 -35.123 47.455 1.00 29.83 353 LEU A O 1
ATOM 2582 N N . GLY A 1 355 ? 7.588 -32.947 46.892 1.00 27.47 354 GLY A N 1
ATOM 2583 C CA . GLY A 1 355 ? 8.336 -33.133 45.664 1.00 29.27 354 GLY A CA 1
ATOM 2584 C C . GLY A 1 355 ? 7.468 -33.347 44.438 1.00 28.83 354 GLY A C 1
ATOM 2585 O O . GLY A 1 355 ? 7.969 -33.700 43.375 1.00 28.85 354 GLY A O 1
ATOM 2586 N N . ASN A 1 356 ? 6.162 -33.149 44.589 1.00 30.20 355 ASN A N 1
ATOM 2587 C CA . ASN A 1 356 ? 5.219 -33.305 43.481 1.00 29.92 355 ASN A CA 1
ATOM 2588 C C . ASN A 1 356 ? 4.438 -32.028 43.155 1.00 29.79 355 ASN A C 1
ATOM 2589 O O . ASN A 1 356 ? 3.947 -31.352 44.053 1.00 27.82 355 ASN A O 1
ATOM 2594 N N . CYS A 1 357 ? 4.337 -31.698 41.869 1.00 27.28 356 CYS A N 1
ATOM 2595 C CA . CYS A 1 357 ? 3.693 -30.467 41.445 1.00 28.38 356 CYS A CA 1
ATOM 2596 C C . CYS A 1 357 ? 3.041 -30.638 40.110 1.00 27.60 356 CYS A C 1
ATOM 2597 O O . CYS A 1 357 ? 3.375 -31.527 39.336 1.00 27.30 356 CYS A O 1
ATOM 2600 N N . VAL A 1 358 ? 2.105 -29.749 39.847 1.00 28.44 357 VAL A N 1
ATOM 2601 C CA . VAL A 1 358 ? 1.321 -29.817 38.652 1.00 29.25 357 VAL A CA 1
ATOM 2602 C C . VAL A 1 358 ? 1.390 -28.479 37.903 1.00 29.96 357 VAL A C 1
ATOM 2603 O O . VAL A 1 358 ? 1.500 -27.425 38.523 1.00 30.43 357 VAL A O 1
ATOM 2607 N N . PHE A 1 359 ? 1.378 -28.557 36.569 1.00 31.03 358 PHE A N 1
ATOM 2608 C CA . PHE A 1 359 ? 1.292 -27.399 35.678 1.00 29.63 358 PHE A CA 1
ATOM 2609 C C . PHE A 1 359 ? -0.108 -27.369 35.092 1.00 29.60 358 PHE A C 1
ATOM 2610 O O . PHE A 1 359 ? -0.401 -28.094 34.152 1.00 27.38 358 PHE A O 1
ATOM 2618 N N . THR A 1 360 ? -0.977 -26.522 35.630 1.00 30.63 359 THR A N 1
ATOM 2619 C CA . THR A 1 360 ? -2.388 -26.615 35.259 1.00 29.96 359 THR A CA 1
ATOM 2620 C C . THR A 1 360 ? -3.172 -25.306 35.225 1.00 29.63 359 THR A C 1
ATOM 2621 O O . THR A 1 360 ? -2.903 -24.388 35.966 1.00 27.01 359 THR A O 1
ATOM 2625 N N . GLY A 1 361 ? -4.106 -25.261 34.281 1.00 33.80 360 GLY A N 1
ATOM 2626 C CA . GLY A 1 361 ? -5.021 -24.155 34.085 1.00 35.58 360 GLY A CA 1
ATOM 2627 C C . GLY A 1 361 ? -6.401 -24.541 34.574 1.00 38.22 360 GLY A C 1
ATOM 2628 O O . GLY A 1 361 ? -7.392 -23.883 34.258 1.00 42.76 360 GLY A O 1
ATOM 2629 N N . ASP A 1 362 ? -6.465 -25.624 35.341 1.00 37.02 361 ASP A N 1
ATOM 2630 C CA . ASP A 1 362 ? -7.737 -26.180 35.777 1.00 40.29 361 ASP A CA 1
ATOM 2631 C C . ASP A 1 362 ? -7.750 -26.295 37.292 1.00 40.44 361 ASP A C 1
ATOM 2632 O O . ASP A 1 362 ? -7.615 -27.379 37.859 1.00 40.88 361 ASP A O 1
ATOM 2637 N N . TYR A 1 363 ? -7.918 -25.144 37.931 1.00 40.16 362 TYR A N 1
ATOM 2638 C CA . TYR A 1 363 ? -7.988 -25.036 39.376 1.00 37.26 362 TYR A CA 1
ATOM 2639 C C . TYR A 1 363 ? -9.199 -24.182 39.707 1.00 37.75 362 TYR A C 1
ATOM 2640 O O . TYR A 1 363 ? -9.574 -23.304 38.931 1.00 38.59 362 TYR A O 1
ATOM 2649 N N . ASP A 1 364 ? -9.816 -24.437 40.853 1.00 38.83 363 ASP A N 1
ATOM 2650 C CA . ASP A 1 364 ? -10.976 -23.680 41.250 1.00 40.12 363 ASP A CA 1
ATOM 2651 C C . ASP A 1 364 ? -10.556 -22.228 41.516 1.00 39.37 363 ASP A C 1
ATOM 2652 O O . ASP A 1 364 ? -9.753 -21.966 42.415 1.00 39.20 363 ASP A O 1
ATOM 2657 N N . ARG A 1 365 ? -11.106 -21.289 40.745 1.00 38.89 364 ARG A N 1
ATOM 2658 C CA . ARG A 1 365 ? -10.717 -19.881 40.867 1.00 37.55 364 ARG A CA 1
ATOM 2659 C C . ARG A 1 365 ? -11.084 -19.245 42.197 1.00 38.30 364 ARG A C 1
ATOM 2660 O O . ARG A 1 365 ? -10.497 -18.234 42.554 1.00 40.10 364 ARG A O 1
ATOM 2668 N N . LYS A 1 366 ? -12.040 -19.814 42.935 1.00 40.08 365 LYS A N 1
ATOM 2669 C CA . LYS A 1 366 ? -12.372 -19.279 44.274 1.00 41.32 365 LYS A CA 1
ATOM 2670 C C . LYS A 1 366 ? -11.234 -19.513 45.255 1.00 40.14 365 LYS A C 1
ATOM 2671 O O . LYS A 1 366 ? -11.012 -18.714 46.181 1.00 42.72 365 LYS A O 1
ATOM 2673 N N . ALA A 1 367 ? -10.526 -20.625 45.069 1.00 37.79 366 ALA A N 1
ATOM 2674 C CA . ALA A 1 367 ? -9.376 -20.927 45.909 1.00 34.91 366 ALA A CA 1
ATOM 2675 C C . ALA A 1 367 ? -8.318 -19.835 45.690 1.00 36.05 366 ALA A C 1
ATOM 2676 O O . ALA A 1 367 ? -7.833 -19.235 46.657 1.00 33.04 366 ALA A O 1
ATOM 2678 N N . LEU A 1 368 ? -8.025 -19.544 44.413 1.00 34.65 367 LEU A N 1
ATOM 2679 C CA . LEU A 1 368 ? -7.117 -18.452 44.044 1.00 35.41 367 LEU A CA 1
ATOM 2680 C C . LEU A 1 368 ? -7.550 -17.118 44.621 1.00 35.06 367 LEU A C 1
ATOM 2681 O O . LEU A 1 368 ? -6.728 -16.350 45.116 1.00 33.35 367 LEU A O 1
ATOM 2686 N N . ASP A 1 369 ? -8.844 -16.842 44.548 1.00 36.26 368 ASP A N 1
ATOM 2687 C CA . ASP A 1 369 ? -9.374 -15.604 45.080 1.00 37.91 368 ASP A CA 1
ATOM 2688 C C . ASP A 1 369 ? -9.217 -15.534 46.605 1.00 39.83 368 ASP A C 1
ATOM 2689 O O . ASP A 1 369 ? -8.851 -14.482 47.137 1.00 43.76 368 ASP A O 1
ATOM 2694 N N . GLU A 1 370 ? -9.440 -16.644 47.313 1.00 38.61 369 GLU A N 1
ATOM 2695 C CA . GLU A 1 370 ? -9.273 -16.644 48.777 1.00 41.00 369 GLU A CA 1
ATOM 2696 C C . GLU A 1 370 ? -7.851 -16.339 49.178 1.00 39.87 369 GLU A C 1
ATOM 2697 O O . GLU A 1 370 ? -7.592 -15.517 50.077 1.00 36.81 369 GLU A O 1
ATOM 2703 N N . THR A 1 371 ? -6.938 -17.024 48.488 1.00 38.35 370 THR A N 1
ATOM 2704 C CA . THR A 1 371 ? -5.508 -16.907 48.702 1.00 34.28 370 THR A CA 1
ATOM 2705 C C . THR A 1 371 ? -5.066 -15.440 48.569 1.00 34.59 370 THR A C 1
ATOM 2706 O O . THR A 1 371 ? -4.386 -14.895 49.452 1.00 31.85 370 THR A O 1
ATOM 2710 N N . LEU A 1 372 ? -5.485 -14.788 47.487 1.00 34.60 371 LEU A N 1
ATOM 2711 C CA . LEU A 1 372 ? -5.196 -13.375 47.309 1.00 35.09 371 LEU A CA 1
ATOM 2712 C C . LEU A 1 372 ? -5.738 -12.564 48.477 1.00 36.96 371 LEU A C 1
ATOM 2713 O O . LEU A 1 372 ? -4.998 -11.811 49.108 1.00 37.24 371 LEU A O 1
ATOM 2718 N N . HIS A 1 373 ? -7.005 -12.768 48.811 1.00 41.00 372 HIS A N 1
ATOM 2719 C CA . HIS A 1 373 ? -7.648 -11.972 49.870 1.00 42.20 372 HIS A CA 1
ATOM 2720 C C . HIS A 1 373 ? -7.085 -12.244 51.261 1.00 42.66 372 HIS A C 1
ATOM 2721 O O . HIS A 1 373 ? -7.057 -11.346 52.110 1.00 42.95 372 HIS A O 1
ATOM 2728 N N . ALA A 1 374 ? -6.636 -13.476 51.488 1.00 42.96 373 ALA A N 1
ATOM 2729 C CA . ALA A 1 374 ? -6.040 -13.862 52.766 1.00 43.30 373 ALA A CA 1
ATOM 2730 C C . ALA A 1 374 ? -4.657 -13.256 52.947 1.00 44.23 373 ALA A C 1
ATOM 2731 O O . ALA A 1 374 ? -4.247 -12.961 54.066 1.00 47.47 373 ALA A O 1
ATOM 2733 N N . PHE A 1 375 ? -3.930 -13.069 51.852 1.00 44.83 374 PHE A N 1
ATOM 2734 C CA . PHE A 1 375 ? -2.561 -12.573 51.944 1.00 43.78 374 PHE A CA 1
ATOM 2735 C C . PHE A 1 375 ? -2.440 -11.073 51.758 1.00 42.33 374 PHE A C 1
ATOM 2736 O O . PHE A 1 375 ? -1.393 -10.523 52.062 1.00 44.63 374 PHE A O 1
ATOM 2744 N N . CYS A 1 376 ? -3.484 -10.425 51.250 1.00 43.78 375 CYS A N 1
ATOM 2745 C CA . CYS A 1 376 ? -3.443 -8.987 50.959 1.00 48.17 375 CYS A CA 1
ATOM 2746 C C . CYS A 1 376 ? -4.202 -8.196 52.007 1.00 54.14 375 CYS A C 1
ATOM 2747 O O . CYS A 1 376 ? -5.297 -8.581 52.400 1.00 53.94 375 CYS A O 1
ATOM 2750 N N . LYS A 1 377 ? -3.607 -7.090 52.452 1.00 61.03 376 LYS A N 1
ATOM 2751 C CA . LYS A 1 377 ? -4.246 -6.200 53.418 1.00 64.44 376 LYS A CA 1
ATOM 2752 C C . LYS A 1 377 ? -5.386 -5.390 52.791 1.00 65.57 376 LYS A C 1
ATOM 2753 O O . LYS A 1 377 ? -6.291 -4.968 53.509 1.00 69.11 376 LYS A O 1
ATOM 2755 N N . SER A 1 378 ? -5.356 -5.196 51.467 1.00 63.27 377 SER A N 1
ATOM 2756 C CA . SER A 1 378 ? -6.309 -4.309 50.773 1.00 60.96 377 SER A CA 1
ATOM 2757 C C . SER A 1 378 ? -6.775 -4.800 49.398 1.00 58.74 377 SER A C 1
ATOM 2758 O O . SER A 1 378 ? -6.246 -5.759 48.843 1.00 54.42 377 SER A O 1
ATOM 2761 N N . PRO B 1 14 ? -2.614 -22.026 -5.970 1.00 44.16 13 PRO B N 1
ATOM 2762 C CA . PRO B 1 14 ? -1.608 -21.772 -4.900 1.00 47.13 13 PRO B CA 1
ATOM 2763 C C . PRO B 1 14 ? -0.307 -22.606 -5.018 1.00 44.69 13 PRO B C 1
ATOM 2764 O O . PRO B 1 14 ? -0.293 -23.790 -4.681 1.00 41.09 13 PRO B O 1
ATOM 2768 N N . THR B 1 15 ? 0.774 -21.972 -5.472 1.00 42.57 14 THR B N 1
ATOM 2769 C CA . THR B 1 15 ? 2.071 -22.640 -5.610 1.00 42.08 14 THR B CA 1
ATOM 2770 C C . THR B 1 15 ? 2.787 -22.636 -4.280 1.00 40.91 14 THR B C 1
ATOM 2771 O O . THR B 1 15 ? 2.857 -21.603 -3.621 1.00 43.32 14 THR B O 1
ATOM 2775 N N . ILE B 1 16 ? 3.348 -23.774 -3.901 1.00 38.40 15 ILE B N 1
ATOM 2776 C CA . ILE B 1 16 ? 4.030 -23.892 -2.629 1.00 37.92 15 ILE B CA 1
ATOM 2777 C C . ILE B 1 16 ? 5.524 -24.160 -2.830 1.00 41.49 15 ILE B C 1
ATOM 2778 O O . ILE B 1 16 ? 5.938 -24.840 -3.771 1.00 49.24 15 ILE B O 1
ATOM 2783 N N . VAL B 1 17 ? 6.333 -23.584 -1.951 1.00 38.91 16 VAL B N 1
ATOM 2784 C CA . VAL B 1 17 ? 7.757 -23.815 -1.935 1.00 38.63 16 VAL B CA 1
ATOM 2785 C C . VAL B 1 17 ? 8.095 -23.986 -0.472 1.00 37.90 16 VAL B C 1
ATOM 2786 O O . VAL B 1 17 ? 7.779 -23.118 0.323 1.00 40.06 16 VAL B O 1
ATOM 2790 N N . ASP B 1 18 ? 8.690 -25.107 -0.100 1.00 39.33 17 ASP B N 1
ATOM 2791 C CA . ASP B 1 18 ? 8.907 -25.392 1.314 1.00 43.84 17 ASP B CA 1
ATOM 2792 C C . ASP B 1 18 ? 10.213 -24.823 1.835 1.00 40.45 17 ASP B C 1
ATOM 2793 O O . ASP B 1 18 ? 11.106 -24.524 1.071 1.00 42.56 17 ASP B O 1
ATOM 2798 N N . VAL B 1 19 ? 10.293 -24.654 3.146 1.00 39.41 18 VAL B N 1
ATOM 2799 C CA . VAL B 1 19 ? 11.562 -24.440 3.821 1.00 39.66 18 VAL B CA 1
ATOM 2800 C C . VAL B 1 19 ? 11.740 -25.576 4.812 1.00 40.28 18 VAL B C 1
ATOM 2801 O O . VAL B 1 19 ? 10.866 -25.838 5.640 1.00 39.79 18 VAL B O 1
ATOM 2805 N N . ASP B 1 20 ? 12.898 -26.223 4.731 1.00 41.17 19 ASP B N 1
ATOM 2806 C CA . ASP B 1 20 ? 13.142 -27.483 5.397 1.00 40.33 19 ASP B CA 1
ATOM 2807 C C . ASP B 1 20 ? 14.085 -27.279 6.576 1.00 38.58 19 ASP B C 1
ATOM 2808 O O . ASP B 1 20 ? 15.294 -27.146 6.416 1.00 36.12 19 ASP B O 1
ATOM 2813 N N . LEU B 1 21 ? 13.494 -27.238 7.763 1.00 38.53 20 LEU B N 1
ATOM 2814 C CA . LEU B 1 21 ? 14.231 -27.096 9.017 1.00 37.93 20 LEU B CA 1
ATOM 2815 C C . LEU B 1 21 ? 13.608 -28.032 10.024 1.00 37.33 20 LEU B C 1
ATOM 2816 O O . LEU B 1 21 ? 13.352 -27.651 11.160 1.00 39.58 20 LEU B O 1
ATOM 2821 N N . GLY B 1 22 ? 13.349 -29.259 9.576 1.00 38.50 21 GLY B N 1
ATOM 2822 C CA . GLY B 1 22 ? 12.802 -30.311 10.414 1.00 37.78 21 GLY B CA 1
ATOM 2823 C C . GLY B 1 22 ? 11.482 -29.899 11.020 1.00 38.33 21 GLY B C 1
ATOM 2824 O O . GLY B 1 22 ? 10.547 -29.512 10.314 1.00 35.03 21 GLY B O 1
ATOM 2825 N N . ASP B 1 23 ? 11.422 -29.944 12.345 1.00 40.76 22 ASP B N 1
ATOM 2826 C CA . ASP B 1 23 ? 10.192 -29.610 13.060 1.00 42.82 22 ASP B CA 1
ATOM 2827 C C . ASP B 1 23 ? 9.884 -28.104 13.040 1.00 40.03 22 ASP B C 1
ATOM 2828 O O . ASP B 1 23 ? 8.836 -27.698 13.518 1.00 35.82 22 ASP B O 1
ATOM 2833 N N . ARG B 1 24 ? 10.794 -27.300 12.474 1.00 40.93 23 ARG B N 1
ATOM 2834 C CA . ARG B 1 24 ? 10.568 -25.864 12.237 1.00 38.95 23 ARG B CA 1
ATOM 2835 C C . ARG B 1 24 ? 10.344 -25.533 10.756 1.00 37.84 23 ARG B C 1
ATOM 2836 O O . ARG B 1 24 ? 10.400 -24.363 10.386 1.00 34.96 23 ARG B O 1
ATOM 2844 N N . SER B 1 25 ? 10.055 -26.555 9.936 1.00 37.42 24 SER B N 1
ATOM 2845 C CA . SER B 1 25 ? 9.732 -26.393 8.501 1.00 35.61 24 SER B CA 1
ATOM 2846 C C . SER B 1 25 ? 8.408 -25.645 8.313 1.00 35.87 24 SER B C 1
ATOM 2847 O O . SER B 1 25 ? 7.570 -25.622 9.222 1.00 39.43 24 SER B O 1
ATOM 2850 N N . TYR B 1 26 ? 8.233 -25.032 7.140 1.00 34.40 25 TYR B N 1
ATOM 2851 C CA . TYR B 1 26 ? 7.085 -24.174 6.859 1.00 33.90 25 TYR B CA 1
ATOM 2852 C C . TYR B 1 26 ? 6.961 -23.829 5.379 1.00 32.28 25 TYR B C 1
ATOM 2853 O O . TYR B 1 26 ? 7.972 -23.694 4.714 1.00 31.46 25 TYR B O 1
ATOM 2862 N N . PRO B 1 27 ? 5.718 -23.643 4.880 1.00 32.78 26 PRO B N 1
ATOM 2863 C CA . PRO B 1 27 ? 5.461 -23.331 3.474 1.00 33.47 26 PRO B CA 1
ATOM 2864 C C . PRO B 1 27 ? 5.472 -21.855 3.132 1.00 35.31 26 PRO B C 1
ATOM 2865 O O . PRO B 1 27 ? 5.200 -21.011 3.991 1.00 32.98 26 PRO B O 1
ATOM 2869 N N . ILE B 1 28 ? 5.764 -21.580 1.861 1.00 34.23 27 ILE B N 1
ATOM 2870 C CA . ILE B 1 28 ? 5.612 -20.268 1.274 1.00 34.56 27 ILE B CA 1
ATOM 2871 C C . ILE B 1 28 ? 4.582 -20.441 0.166 1.00 35.03 27 ILE B C 1
ATOM 2872 O O . ILE B 1 28 ? 4.837 -21.158 -0.785 1.00 34.42 27 ILE B O 1
ATOM 2877 N N . TYR B 1 29 ? 3.435 -19.781 0.291 1.00 33.69 28 TYR B N 1
ATOM 2878 C CA . TYR B 1 29 ? 2.356 -19.912 -0.659 1.00 31.66 28 TYR B CA 1
ATOM 2879 C C . TYR B 1 29 ? 2.500 -18.758 -1.605 1.00 33.34 28 TYR B C 1
ATOM 2880 O O . TYR B 1 29 ? 2.776 -17.648 -1.159 1.00 39.05 28 TYR B O 1
ATOM 2889 N N . ILE B 1 30 ? 2.281 -19.003 -2.897 1.00 35.44 29 ILE B N 1
ATOM 2890 C CA . ILE B 1 30 ? 2.471 -18.001 -3.959 1.00 35.48 29 ILE B CA 1
ATOM 2891 C C . ILE B 1 30 ? 1.300 -18.058 -4.944 1.00 33.84 29 ILE B C 1
ATOM 2892 O O . ILE B 1 30 ? 0.899 -19.131 -5.345 1.00 37.54 29 ILE B O 1
ATOM 2897 N N . GLY B 1 31 ? 0.765 -16.909 -5.332 1.00 34.64 30 GLY B N 1
ATOM 2898 C CA . GLY B 1 31 ? -0.339 -16.836 -6.309 1.00 35.05 30 GLY B CA 1
ATOM 2899 C C . GLY B 1 31 ? -1.127 -15.550 -6.135 1.00 36.43 30 GLY B C 1
ATOM 2900 O O . GLY B 1 31 ? -0.864 -14.805 -5.204 1.00 40.04 30 GLY B O 1
ATOM 2901 N N . SER B 1 32 ? -2.104 -15.301 -7.004 1.00 38.01 31 SER B N 1
ATOM 2902 C CA . SER B 1 32 ? -3.014 -14.147 -6.884 1.00 37.12 31 SER B CA 1
ATOM 2903 C C . SER B 1 32 ? -4.241 -14.433 -6.037 1.00 34.37 31 SER B C 1
ATOM 2904 O O . SER B 1 32 ? -4.685 -15.552 -5.973 1.00 36.03 31 SER B O 1
ATOM 2907 N N . GLY B 1 33 ? -4.792 -13.400 -5.413 1.00 31.72 32 GLY B N 1
ATOM 2908 C CA . GLY B 1 33 ? -6.002 -13.530 -4.625 1.00 32.09 32 GLY B CA 1
ATOM 2909 C C . GLY B 1 33 ? -5.850 -14.372 -3.369 1.00 32.17 32 GLY B C 1
ATOM 2910 O O . GLY B 1 33 ? -6.849 -14.732 -2.723 1.00 31.71 32 GLY B O 1
ATOM 2911 N N . LEU B 1 34 ? -4.610 -14.694 -3.007 1.00 33.83 33 LEU B N 1
ATOM 2912 C CA . LEU B 1 34 ? -4.365 -15.520 -1.819 1.00 35.13 33 LEU B CA 1
ATOM 2913 C C . LEU B 1 34 ? -4.959 -14.872 -0.547 1.00 37.11 33 LEU B C 1
ATOM 2914 O O . LEU B 1 34 ? -5.501 -15.568 0.311 1.00 43.09 33 LEU B O 1
ATOM 2919 N N . LEU B 1 35 ? -4.923 -13.548 -0.456 1.00 36.98 34 LEU B N 1
ATOM 2920 C CA . LEU B 1 35 ? -5.587 -12.858 0.644 1.00 39.79 34 LEU B CA 1
ATOM 2921 C C . LEU B 1 35 ? -7.103 -13.116 0.670 1.00 42.93 34 LEU B C 1
ATOM 2922 O O . LEU B 1 35 ? -7.739 -12.906 1.710 1.00 44.55 34 LEU B O 1
ATOM 2927 N N . ASP B 1 36 ? -7.657 -13.575 -0.459 1.00 46.43 35 ASP B N 1
ATOM 2928 C CA . ASP B 1 36 ? -9.073 -13.978 -0.566 1.00 48.05 35 ASP B CA 1
ATOM 2929 C C . ASP B 1 36 ? -9.305 -15.437 -0.186 1.00 47.41 35 ASP B C 1
ATOM 2930 O O . ASP B 1 36 ? -10.426 -15.910 -0.308 1.00 46.07 35 ASP B O 1
ATOM 2935 N N . GLN B 1 37 ? -8.264 -16.152 0.240 1.00 46.02 36 GLN B N 1
ATOM 2936 C CA . GLN B 1 37 ? -8.427 -17.507 0.787 1.00 46.64 36 GLN B CA 1
ATOM 2937 C C . GLN B 1 37 ? -8.115 -17.567 2.289 1.00 41.94 36 GLN B C 1
ATOM 2938 O O . GLN B 1 37 ? -7.033 -18.000 2.671 1.00 38.29 36 GLN B O 1
ATOM 2944 N N . PRO B 1 38 ? -9.074 -17.166 3.143 1.00 43.72 37 PRO B N 1
ATOM 2945 C CA . PRO B 1 38 ? -8.875 -17.131 4.609 1.00 43.96 37 PRO B CA 1
ATOM 2946 C C . PRO B 1 38 ? -8.232 -18.395 5.166 1.00 48.28 37 PRO B C 1
ATOM 2947 O O . PRO B 1 38 ? -7.449 -18.331 6.118 1.00 50.95 37 PRO B O 1
ATOM 2951 N N . ASP B 1 39 ? -8.566 -19.533 4.563 1.00 50.15 38 ASP B N 1
ATOM 2952 C CA . ASP B 1 39 ? -8.044 -20.823 4.973 1.00 53.78 38 ASP B CA 1
ATOM 2953 C C . ASP B 1 39 ? -6.553 -20.802 5.193 1.00 51.05 38 ASP B C 1
ATOM 2954 O O . ASP B 1 39 ? -6.060 -21.344 6.188 1.00 49.32 38 ASP B O 1
ATOM 2959 N N . LEU B 1 40 ? -5.832 -20.169 4.271 1.00 49.06 39 LEU B N 1
ATOM 2960 C CA . LEU B 1 40 ? -4.362 -20.231 4.300 1.00 47.32 39 LEU B CA 1
ATOM 2961 C C . LEU B 1 40 ? -3.742 -19.600 5.539 1.00 46.13 39 LEU B C 1
ATOM 2962 O O . LEU B 1 40 ? -2.803 -20.157 6.086 1.00 51.20 39 LEU B O 1
ATOM 2967 N N . LEU B 1 41 ? -4.261 -18.445 5.967 1.00 44.02 40 LEU B N 1
ATOM 2968 C CA . LEU B 1 41 ? -3.742 -17.728 7.147 1.00 39.35 40 LEU B CA 1
ATOM 2969 C C . LEU B 1 41 ? -4.175 -18.419 8.418 1.00 36.90 40 LEU B C 1
ATOM 2970 O O . LEU B 1 41 ? -3.373 -18.643 9.329 1.00 37.55 40 LEU B O 1
ATOM 2975 N N . GLN B 1 42 ? -5.459 -18.741 8.476 1.00 34.57 41 GLN B N 1
ATOM 2976 C CA . GLN B 1 42 ? -6.051 -19.358 9.662 1.00 32.45 41 GLN B CA 1
ATOM 2977 C C . GLN B 1 42 ? -5.454 -20.726 10.020 1.00 31.34 41 GLN B C 1
ATOM 2978 O O . GLN B 1 42 ? -5.456 -21.111 11.196 1.00 34.40 41 GLN B O 1
ATOM 2984 N N . ARG B 1 43 ? -4.921 -21.440 9.023 1.00 30.81 42 ARG B N 1
ATOM 2985 C CA . ARG B 1 43 ? -4.257 -22.735 9.237 1.00 29.92 42 ARG B CA 1
ATOM 2986 C C . ARG B 1 43 ? -3.089 -22.553 10.174 1.00 29.75 42 ARG B C 1
ATOM 2987 O O . ARG B 1 43 ? -2.807 -23.397 11.042 1.00 32.24 42 ARG B O 1
ATOM 2989 N N . HIS B 1 44 ? -2.397 -21.440 9.999 1.00 29.00 43 HIS B N 1
ATOM 2990 C CA . HIS B 1 44 ? -1.138 -21.238 10.690 1.00 30.40 43 HIS B CA 1
ATOM 2991 C C . HIS B 1 44 ? -1.258 -20.387 11.932 1.00 27.68 43 HIS B C 1
ATOM 2992 O O . HIS B 1 44 ? -0.248 -20.114 12.581 1.00 28.39 43 HIS B O 1
ATOM 2999 N N . VAL B 1 45 ? -2.482 -19.992 12.261 1.00 26.57 44 VAL B N 1
ATOM 3000 C CA . VAL B 1 45 ? -2.768 -19.260 13.503 1.00 27.38 44 VAL B CA 1
ATOM 3001 C C . VAL B 1 45 ? -3.199 -20.288 14.527 1.00 27.87 44 VAL B C 1
ATOM 3002 O O . VAL B 1 45 ? -4.322 -20.748 14.509 1.00 30.43 44 VAL B O 1
ATOM 3006 N N . HIS B 1 46 ? -2.285 -20.618 15.420 1.00 30.18 45 HIS B N 1
ATOM 3007 C CA . HIS B 1 46 ? -2.456 -21.665 16.406 1.00 33.32 45 HIS B CA 1
ATOM 3008 C C . HIS B 1 46 ? -3.018 -21.212 17.757 1.00 33.41 45 HIS B C 1
ATOM 3009 O O . HIS B 1 46 ? -2.972 -21.957 18.705 1.00 36.13 45 HIS B O 1
ATOM 3016 N N . GLY B 1 47 ? -3.543 -20.007 17.868 1.00 32.24 46 GLY B N 1
ATOM 3017 C CA . GLY B 1 47 ? -4.101 -19.565 19.140 1.00 31.39 46 GLY B CA 1
ATOM 3018 C C . GLY B 1 47 ? -5.330 -18.763 18.821 1.00 30.24 46 GLY B C 1
ATOM 3019 O O . GLY B 1 47 ? -5.738 -18.693 17.658 1.00 31.18 46 GLY B O 1
ATOM 3020 N N . LYS B 1 48 ? -5.894 -18.164 19.855 1.00 29.71 47 LYS B N 1
ATOM 3021 C CA . LYS B 1 48 ? -7.065 -17.290 19.772 1.00 30.43 47 LYS B CA 1
ATOM 3022 C C . LYS B 1 48 ? -6.748 -15.814 19.450 1.00 29.60 47 LYS B C 1
ATOM 3023 O O . LYS B 1 48 ? -7.655 -15.077 19.051 1.00 32.14 47 LYS B O 1
ATOM 3029 N N . ARG B 1 49 ? -5.495 -15.377 19.631 1.00 27.44 48 ARG B N 1
ATOM 3030 C CA . ARG B 1 49 ? -5.129 -13.965 19.440 1.00 25.55 48 ARG B CA 1
ATOM 3031 C C . ARG B 1 49 ? -4.142 -13.689 18.300 1.00 23.50 48 ARG B C 1
ATOM 3032 O O . ARG B 1 49 ? -3.177 -14.434 18.052 1.00 23.38 48 ARG B O 1
ATOM 3040 N N . VAL B 1 50 ? -4.355 -12.575 17.630 1.00 20.90 49 VAL B N 1
ATOM 3041 C CA . VAL B 1 50 ? -3.452 -12.176 16.570 1.00 20.13 49 VAL B CA 1
ATOM 3042 C C . VAL B 1 50 ? -3.180 -10.718 16.664 1.00 18.93 49 VAL B C 1
ATOM 3043 O O . VAL B 1 50 ? -4.083 -9.932 16.886 1.00 20.33 49 VAL B O 1
ATOM 3047 N N . LEU B 1 51 ? -1.934 -10.357 16.441 1.00 19.32 50 LEU B N 1
ATOM 3048 C CA . LEU B 1 51 ? -1.563 -8.971 16.299 1.00 19.64 50 LEU B CA 1
ATOM 3049 C C . LEU B 1 51 ? -0.947 -8.774 14.936 1.00 19.61 50 LEU B C 1
ATOM 3050 O O . LEU B 1 51 ? 0.140 -9.266 14.662 1.00 21.02 50 LEU B O 1
ATOM 3055 N N . VAL B 1 52 ? -1.658 -8.049 14.085 1.00 20.17 51 VAL B N 1
ATOM 3056 C CA . VAL B 1 52 ? -1.118 -7.573 12.810 1.00 18.95 51 VAL B CA 1
ATOM 3057 C C . VAL B 1 52 ? -0.260 -6.308 12.977 1.00 18.98 51 VAL B C 1
ATOM 3058 O O . VAL B 1 52 ? -0.734 -5.233 13.305 1.00 19.06 51 VAL B O 1
ATOM 3062 N N . VAL B 1 53 ? 1.018 -6.469 12.709 1.00 19.24 52 VAL B N 1
ATOM 3063 C CA . VAL B 1 53 ? 1.965 -5.395 12.609 1.00 18.84 52 VAL B CA 1
ATOM 3064 C C . VAL B 1 53 ? 2.046 -4.948 11.146 1.00 19.76 52 VAL B C 1
ATOM 3065 O O . VAL B 1 53 ? 2.379 -5.751 10.269 1.00 18.55 52 VAL B O 1
ATOM 3069 N N . THR B 1 54 ? 1.722 -3.676 10.910 1.00 18.66 53 THR B N 1
ATOM 3070 C CA . THR B 1 54 ? 1.882 -3.072 9.612 1.00 19.51 53 THR B CA 1
ATOM 3071 C C . THR B 1 54 ? 2.315 -1.608 9.775 1.00 20.05 53 THR B C 1
ATOM 3072 O O . THR B 1 54 ? 2.749 -1.212 10.868 1.00 20.64 53 THR B O 1
ATOM 3076 N N . ASN B 1 55 ? 2.212 -0.813 8.707 1.00 19.38 54 ASN B N 1
ATOM 3077 C CA . ASN B 1 55 ? 2.656 0.584 8.745 1.00 18.53 54 ASN B CA 1
ATOM 3078 C C . ASN B 1 55 ? 1.588 1.495 8.180 1.00 19.62 54 ASN B C 1
ATOM 3079 O O . ASN B 1 55 ? 0.547 1.037 7.730 1.00 20.08 54 ASN B O 1
ATOM 3084 N N . SER B 1 56 ? 1.820 2.795 8.226 1.00 19.76 55 SER B N 1
ATOM 3085 C CA . SER B 1 56 ? 0.753 3.705 7.943 1.00 20.83 55 SER B CA 1
ATOM 3086 C C . SER B 1 56 ? 0.474 3.785 6.415 1.00 20.83 55 SER B C 1
ATOM 3087 O O . SER B 1 56 ? -0.604 4.182 6.008 1.00 19.72 55 SER B O 1
ATOM 3090 N N . THR B 1 57 ? 1.417 3.384 5.575 1.00 21.40 56 THR B N 1
ATOM 3091 C CA . THR B 1 57 ? 1.140 3.370 4.126 1.00 22.75 56 THR B CA 1
ATOM 3092 C C . THR B 1 57 ? 0.321 2.143 3.788 1.00 21.90 56 THR B C 1
ATOM 3093 O O . THR B 1 57 ? -0.708 2.228 3.138 1.00 23.40 56 THR B O 1
ATOM 3097 N N . VAL B 1 58 ? 0.754 1.003 4.308 1.00 22.02 57 VAL B N 1
ATOM 3098 C CA . VAL B 1 58 ? 0.151 -0.288 4.009 1.00 21.34 57 VAL B CA 1
ATOM 3099 C C . VAL B 1 58 ? -1.205 -0.488 4.694 1.00 22.02 57 VAL B C 1
ATOM 3100 O O . VAL B 1 58 ? -2.100 -1.098 4.108 1.00 21.90 57 VAL B O 1
ATOM 3104 N N . ALA B 1 59 ? -1.360 0.009 5.919 1.00 21.52 58 ALA B N 1
ATOM 3105 C CA . ALA B 1 59 ? -2.552 -0.264 6.695 1.00 22.41 58 ALA B CA 1
ATOM 3106 C C . ALA B 1 59 ? -3.849 0.019 5.946 1.00 23.98 58 ALA B C 1
ATOM 3107 O O . ALA B 1 59 ? -4.662 -0.890 5.778 1.00 23.84 58 ALA B O 1
ATOM 3109 N N . PRO B 1 60 ? -4.062 1.272 5.510 1.00 26.68 59 PRO B N 1
ATOM 3110 C CA . PRO B 1 60 ? -5.346 1.600 4.885 1.00 27.72 59 PRO B CA 1
ATOM 3111 C C . PRO B 1 60 ? -5.578 0.947 3.505 1.00 28.20 59 PRO B C 1
ATOM 3112 O O . PRO B 1 60 ? -6.662 1.072 2.952 1.00 29.83 59 PRO B O 1
ATOM 3116 N N . ILE B 1 61 ? -4.601 0.223 2.979 1.00 27.72 60 ILE B N 1
ATOM 3117 C CA . ILE B 1 61 ? -4.821 -0.530 1.751 1.00 27.97 60 ILE B CA 1
ATOM 3118 C C . ILE B 1 61 ? -5.136 -1.997 2.036 1.00 26.10 60 ILE B C 1
ATOM 3119 O O . ILE B 1 61 ? -6.061 -2.552 1.457 1.00 25.89 60 ILE B O 1
ATOM 3124 N N . TYR B 1 62 ? -4.385 -2.621 2.929 1.00 25.10 61 TYR B N 1
ATOM 3125 C CA . TYR B 1 62 ? -4.552 -4.042 3.174 1.00 24.39 61 TYR B CA 1
ATOM 3126 C C . TYR B 1 62 ? -5.020 -4.484 4.554 1.00 22.86 61 TYR B C 1
ATOM 3127 O O . TYR B 1 62 ? -5.447 -5.619 4.675 1.00 21.59 61 TYR B O 1
ATOM 3136 N N . LEU B 1 63 ? -4.954 -3.640 5.582 1.00 23.56 62 LEU B N 1
ATOM 3137 C CA . LEU B 1 63 ? -5.276 -4.126 6.941 1.00 24.51 62 LEU B CA 1
ATOM 3138 C C . LEU B 1 63 ? -6.678 -4.758 7.016 1.00 25.53 62 LEU B C 1
ATOM 3139 O O . LEU B 1 63 ? -6.824 -5.919 7.437 1.00 25.90 62 LEU B O 1
ATOM 3144 N N . ASP B 1 64 ? -7.699 -4.004 6.625 1.00 26.49 63 ASP B N 1
ATOM 3145 C CA . ASP B 1 64 ? -9.062 -4.519 6.614 1.00 30.10 63 ASP B CA 1
ATOM 3146 C C . ASP B 1 64 ? -9.149 -5.898 6.006 1.00 30.83 63 ASP B C 1
ATOM 3147 O O . ASP B 1 64 ? -9.633 -6.836 6.655 1.00 32.16 63 ASP B O 1
ATOM 3152 N N . LYS B 1 65 ? -8.633 -6.041 4.793 1.00 30.48 64 LYS B N 1
ATOM 3153 C CA . LYS B 1 65 ? -8.671 -7.326 4.108 1.00 31.99 64 LYS B CA 1
ATOM 3154 C C . LYS B 1 65 ? -8.029 -8.454 4.914 1.00 30.86 64 LYS B C 1
ATOM 3155 O O . LYS B 1 65 ? -8.595 -9.543 5.030 1.00 34.46 64 LYS B O 1
ATOM 3161 N N . VAL B 1 66 ? -6.856 -8.206 5.474 1.00 28.80 65 VAL B N 1
ATOM 3162 C CA . VAL B 1 66 ? -6.157 -9.229 6.259 1.00 27.57 65 VAL B CA 1
ATOM 3163 C C . VAL B 1 66 ? -6.893 -9.540 7.596 1.00 27.50 65 VAL B C 1
ATOM 3164 O O . VAL B 1 66 ? -7.046 -10.709 7.964 1.00 25.15 65 VAL B O 1
ATOM 3168 N N . VAL B 1 67 ? -7.370 -8.511 8.302 1.00 27.84 66 VAL B N 1
ATOM 3169 C CA . VAL B 1 67 ? -8.256 -8.742 9.455 1.00 29.81 66 VAL B CA 1
ATOM 3170 C C . VAL B 1 67 ? -9.439 -9.600 8.986 1.00 30.17 66 VAL B C 1
ATOM 3171 O O . VAL B 1 67 ? -9.744 -10.644 9.585 1.00 33.23 66 VAL B O 1
ATOM 3175 N N . GLY B 1 68 ? -10.093 -9.186 7.908 1.00 29.54 67 GLY B N 1
ATOM 3176 C CA . GLY B 1 68 ? -11.208 -9.961 7.345 1.00 29.70 67 GLY B CA 1
ATOM 3177 C C . GLY B 1 68 ? -10.904 -11.433 7.070 1.00 30.90 67 GLY B C 1
ATOM 3178 O O . GLY B 1 68 ? -11.664 -12.308 7.464 1.00 31.56 67 GLY B O 1
ATOM 3179 N N . ALA B 1 69 ? -9.792 -11.713 6.391 1.00 31.23 68 ALA B N 1
ATOM 3180 C CA . ALA B 1 69 ? -9.351 -13.099 6.186 1.00 30.42 68 ALA B CA 1
ATOM 3181 C C . ALA B 1 69 ? -9.023 -13.867 7.495 1.00 29.03 68 ALA B C 1
ATOM 3182 O O . ALA B 1 69 ? -9.264 -15.056 7.595 1.00 27.86 68 ALA B O 1
ATOM 3184 N N . LEU B 1 70 ? -8.446 -13.205 8.489 1.00 28.22 69 LEU B N 1
ATOM 3185 C CA . LEU B 1 70 ? -8.046 -13.918 9.712 1.00 27.64 69 LEU B CA 1
ATOM 3186 C C . LEU B 1 70 ? -9.262 -14.370 10.524 1.00 26.17 69 LEU B C 1
ATOM 3187 O O . LEU B 1 70 ? -9.213 -15.411 11.178 1.00 26.78 69 LEU B O 1
ATOM 3192 N N . THR B 1 71 ? -10.366 -13.633 10.395 1.00 26.69 70 THR B N 1
ATOM 3193 C CA . THR B 1 71 ? -11.582 -13.823 11.228 1.00 27.90 70 THR B CA 1
ATOM 3194 C C . THR B 1 71 ? -12.790 -14.476 10.555 1.00 30.18 70 THR B C 1
ATOM 3195 O O . THR B 1 71 ? -13.704 -14.914 11.255 1.00 32.20 70 THR B O 1
ATOM 3199 N N . ASN B 1 72 ? -12.806 -14.527 9.226 1.00 32.01 71 ASN B N 1
ATOM 3200 C CA . ASN B 1 72 ? -13.964 -15.076 8.533 1.00 36.49 71 ASN B CA 1
ATOM 3201 C C . ASN B 1 72 ? -14.118 -16.556 8.846 1.00 37.52 71 ASN B C 1
ATOM 3202 O O . ASN B 1 72 ? -13.176 -17.334 8.711 1.00 38.23 71 ASN B O 1
ATOM 3207 N N . GLU B 1 73 ? -15.318 -16.935 9.269 1.00 43.89 72 GLU B N 1
ATOM 3208 C CA . GLU B 1 73 ? -15.601 -18.314 9.642 1.00 43.44 72 GLU B CA 1
ATOM 3209 C C . GLU B 1 73 ? -14.728 -18.664 10.839 1.00 41.33 72 GLU B C 1
ATOM 3210 O O . GLU B 1 73 ? -14.480 -19.836 11.117 1.00 39.89 72 GLU B O 1
ATOM 3216 N N . ASN B 1 74 ? -14.256 -17.637 11.539 1.00 37.71 73 ASN B N 1
ATOM 3217 C CA . ASN B 1 74 ? -13.330 -17.826 12.648 1.00 35.60 73 ASN B CA 1
ATOM 3218 C C . ASN B 1 74 ? -13.689 -17.035 13.900 1.00 35.28 73 ASN B C 1
ATOM 3219 O O . ASN B 1 74 ? -13.003 -16.063 14.237 1.00 34.77 73 ASN B O 1
ATOM 3224 N N . PRO B 1 75 ? -14.715 -17.479 14.604 1.00 34.14 74 PRO B N 1
ATOM 3225 C CA . PRO B 1 75 ? -15.092 -16.834 15.856 1.00 35.22 74 PRO B CA 1
ATOM 3226 C C . PRO B 1 75 ? -13.928 -16.941 16.825 1.00 34.78 74 PRO B C 1
ATOM 3227 O O . PRO B 1 75 ? -13.707 -16.032 17.624 1.00 35.40 74 PRO B O 1
ATOM 3231 N N . ASN B 1 76 ? -13.210 -18.059 16.775 1.00 36.79 75 ASN B N 1
ATOM 3232 C CA . ASN B 1 76 ? -12.287 -18.397 17.846 1.00 39.81 75 ASN B CA 1
ATOM 3233 C C . ASN B 1 76 ? -11.212 -17.323 18.012 1.00 37.41 75 ASN B C 1
ATOM 3234 O O . ASN B 1 76 ? -10.620 -17.182 19.080 1.00 37.78 75 ASN B O 1
ATOM 3239 N N . VAL B 1 77 ? -10.955 -16.588 16.938 1.00 36.72 76 VAL B N 1
ATOM 3240 C CA . VAL B 1 77 ? -9.807 -15.681 16.837 1.00 34.42 76 VAL B CA 1
ATOM 3241 C C . VAL B 1 77 ? -10.174 -14.202 16.947 1.00 33.53 76 VAL B C 1
ATOM 3242 O O . VAL B 1 77 ? -10.961 -13.693 16.148 1.00 32.32 76 VAL B O 1
ATOM 3246 N N . SER B 1 78 ? -9.572 -13.491 17.896 1.00 31.96 77 SER B N 1
ATOM 3247 C CA . SER B 1 78 ? -9.715 -12.037 17.909 1.00 31.19 77 SER B CA 1
ATOM 3248 C C . SER B 1 78 ? -8.411 -11.386 17.431 1.00 26.81 77 SER B C 1
ATOM 3249 O O . SER B 1 78 ? -7.338 -11.883 17.693 1.00 26.05 77 SER B O 1
ATOM 3252 N N . VAL B 1 79 ? -8.527 -10.268 16.721 1.00 25.15 78 VAL B N 1
ATOM 3253 C CA . VAL B 1 79 ? -7.430 -9.692 15.966 1.00 23.78 78 VAL B CA 1
ATOM 3254 C C . VAL B 1 79 ? -7.261 -8.245 16.317 1.00 22.93 78 VAL B C 1
ATOM 3255 O O . VAL B 1 79 ? -8.230 -7.487 16.340 1.00 22.90 78 VAL B O 1
ATOM 3259 N N . GLU B 1 80 ? -6.027 -7.864 16.592 1.00 23.73 79 GLU B N 1
ATOM 3260 C CA . GLU B 1 80 ? -5.695 -6.473 16.864 1.00 25.50 79 GLU B CA 1
ATOM 3261 C C . GLU B 1 80 ? -4.606 -6.100 15.877 1.00 24.35 79 GLU B C 1
ATOM 3262 O O . GLU B 1 80 ? -4.063 -6.958 15.153 1.00 23.48 79 GLU B O 1
ATOM 3268 N N . SER B 1 81 ? -4.271 -4.824 15.856 1.00 23.40 80 SER B N 1
ATOM 3269 C CA . SER B 1 81 ? -3.219 -4.376 14.991 1.00 23.49 80 SER B CA 1
ATOM 3270 C C . SER B 1 81 ? -2.406 -3.303 15.667 1.00 22.38 80 SER B C 1
ATOM 3271 O O . SER B 1 81 ? -2.897 -2.594 16.536 1.00 22.15 80 SER B O 1
ATOM 3274 N N . VAL B 1 82 ? -1.150 -3.193 15.258 1.00 22.63 81 VAL B N 1
ATOM 3275 C CA . VAL B 1 82 ? -0.318 -2.062 15.641 1.00 21.77 81 VAL B CA 1
ATOM 3276 C C . VAL B 1 82 ? 0.235 -1.407 14.381 1.00 21.69 81 VAL B C 1
ATOM 3277 O O . VAL B 1 82 ? 0.708 -2.082 13.459 1.00 19.91 81 VAL B O 1
ATOM 3281 N N . ILE B 1 83 ? 0.142 -0.075 14.350 1.00 22.81 82 ILE B N 1
ATOM 3282 C CA . ILE B 1 83 ? 0.504 0.724 13.181 1.00 22.42 82 ILE B CA 1
ATOM 3283 C C . ILE B 1 83 ? 1.836 1.435 13.364 1.00 23.21 82 ILE B C 1
ATOM 3284 O O . ILE B 1 83 ? 1.971 2.394 14.135 1.00 23.25 82 ILE B O 1
ATOM 3289 N N . LEU B 1 84 ? 2.836 1.004 12.620 1.00 25.40 83 LEU B N 1
ATOM 3290 C CA . LEU B 1 84 ? 4.164 1.583 12.791 1.00 24.49 83 LEU B CA 1
ATOM 3291 C C . LEU B 1 84 ? 4.395 2.670 11.774 1.00 24.07 83 LEU B C 1
ATOM 3292 O O . LEU B 1 84 ? 3.762 2.672 10.717 1.00 24.05 83 LEU B O 1
ATOM 3297 N N . PRO B 1 85 ? 5.322 3.591 12.071 1.00 23.50 84 PRO B N 1
ATOM 3298 C CA . PRO B 1 85 ? 5.680 4.556 11.030 1.00 23.55 84 PRO B CA 1
ATOM 3299 C C . PRO B 1 85 ? 6.406 3.894 9.876 1.00 23.89 84 PRO B C 1
ATOM 3300 O O . PRO B 1 85 ? 7.103 2.899 10.083 1.00 25.43 84 PRO B O 1
ATOM 3304 N N . ASP B 1 86 ? 6.217 4.449 8.681 1.00 22.19 85 ASP B N 1
ATOM 3305 C CA . ASP B 1 86 ? 6.729 3.906 7.436 1.00 20.56 85 ASP B CA 1
ATOM 3306 C C . ASP B 1 86 ? 8.086 4.495 7.137 1.00 21.00 85 ASP B C 1
ATOM 3307 O O . ASP B 1 86 ? 8.220 5.707 6.961 1.00 19.56 85 ASP B O 1
ATOM 3312 N N . GLY B 1 87 ? 9.102 3.638 7.069 1.00 21.39 86 GLY B N 1
ATOM 3313 C CA . GLY B 1 87 ? 10.406 4.100 6.668 1.00 21.25 86 GLY B CA 1
ATOM 3314 C C . GLY B 1 87 ? 11.525 3.277 7.253 1.00 22.16 86 GLY B C 1
ATOM 3315 O O . GLY B 1 87 ? 11.403 2.823 8.399 1.00 20.92 86 GLY B O 1
ATOM 3316 N N . GLU B 1 88 ? 12.593 3.122 6.470 1.00 21.78 87 GLU B N 1
ATOM 3317 C CA . GLU B 1 88 ? 13.811 2.403 6.831 1.00 21.43 87 GLU B CA 1
ATOM 3318 C C . GLU B 1 88 ? 14.469 3.105 8.000 1.00 20.85 87 GLU B C 1
ATOM 3319 O O . GLU B 1 88 ? 15.162 2.506 8.785 1.00 19.56 87 GLU B O 1
ATOM 3325 N N . LYS B 1 89 ? 14.190 4.389 8.087 1.00 22.23 88 LYS B N 1
ATOM 3326 C CA . LYS B 1 89 ? 14.608 5.286 9.135 1.00 24.42 88 LYS B CA 1
ATOM 3327 C C . LYS B 1 89 ? 14.107 4.764 10.480 1.00 24.74 88 LYS B C 1
ATOM 3328 O O . LYS B 1 89 ? 14.752 4.919 11.499 1.00 22.96 88 LYS B O 1
ATOM 3334 N N . TYR B 1 90 ? 12.923 4.177 10.461 1.00 23.59 89 TYR B N 1
ATOM 3335 C CA . TYR B 1 90 ? 12.268 3.695 11.650 1.00 24.52 89 TYR B CA 1
ATOM 3336 C C . TYR B 1 90 ? 12.581 2.242 11.979 1.00 24.61 89 TYR B C 1
ATOM 3337 O O . TYR B 1 90 ? 12.006 1.690 12.894 1.00 25.58 89 TYR B O 1
ATOM 3346 N N . LYS B 1 91 ? 13.476 1.617 11.224 1.00 23.70 90 LYS B N 1
ATOM 3347 C CA . LYS B 1 91 ? 13.819 0.218 11.472 1.00 23.77 90 LYS B CA 1
ATOM 3348 C C . LYS B 1 91 ? 14.875 0.179 12.563 1.00 23.82 90 LYS B C 1
ATOM 3349 O O . LYS B 1 91 ? 16.067 -0.061 12.292 1.00 22.19 90 LYS B O 1
ATOM 3355 N N . ASN B 1 92 ? 14.415 0.403 13.796 1.00 21.66 91 ASN B N 1
ATOM 3356 C CA . ASN B 1 92 ? 15.286 0.520 14.951 1.00 20.88 91 ASN B CA 1
ATOM 3357 C C . ASN B 1 92 ? 14.544 0.130 16.264 1.00 20.29 91 ASN B C 1
ATOM 3358 O O . ASN B 1 92 ? 13.332 -0.123 16.269 1.00 18.81 91 ASN B O 1
ATOM 3363 N N . MET B 1 93 ? 15.282 0.029 17.358 1.00 20.89 92 MET B N 1
ATOM 3364 C CA . MET B 1 93 ? 14.692 -0.503 18.609 1.00 22.25 92 MET B CA 1
ATOM 3365 C C . MET B 1 93 ? 13.610 0.393 19.194 1.00 20.37 92 MET B C 1
ATOM 3366 O O . MET B 1 93 ? 12.632 -0.129 19.698 1.00 21.47 92 MET B O 1
ATOM 3371 N N . ASP B 1 94 ? 13.746 1.705 19.105 1.00 18.88 93 ASP B N 1
ATOM 3372 C CA . ASP B 1 94 ? 12.749 2.590 19.699 1.00 20.32 93 ASP B CA 1
ATOM 3373 C C . ASP B 1 94 ? 11.354 2.339 19.173 1.00 21.09 93 ASP B C 1
ATOM 3374 O O . ASP B 1 94 ? 10.382 2.339 19.955 1.00 22.39 93 ASP B O 1
ATOM 3379 N N . THR B 1 95 ? 11.267 2.129 17.857 1.00 19.50 94 THR B N 1
ATOM 3380 C CA . THR B 1 95 ? 10.012 1.953 17.147 1.00 19.59 94 THR B CA 1
ATOM 3381 C C . THR B 1 95 ? 9.432 0.609 17.447 1.00 20.61 94 THR B C 1
ATOM 3382 O O . THR B 1 95 ? 8.225 0.445 17.530 1.00 21.36 94 THR B O 1
ATOM 3386 N N . LEU B 1 96 ? 10.314 -0.372 17.539 1.00 22.25 95 LEU B N 1
ATOM 3387 C CA . LEU B 1 96 ? 9.925 -1.720 17.919 1.00 23.92 95 LEU B CA 1
ATOM 3388 C C . LEU B 1 96 ? 9.263 -1.780 19.273 1.00 24.08 95 LEU B C 1
ATOM 3389 O O . LEU B 1 96 ? 8.441 -2.650 19.493 1.00 25.97 95 LEU B O 1
ATOM 3394 N N . MET B 1 97 ? 9.617 -0.867 20.178 1.00 25.32 96 MET B N 1
ATOM 3395 C CA . MET B 1 97 ? 8.938 -0.785 21.480 1.00 26.88 96 MET B CA 1
ATOM 3396 C C . MET B 1 97 ? 7.447 -0.605 21.323 1.00 24.39 96 MET B C 1
ATOM 3397 O O . MET B 1 97 ? 6.698 -0.971 22.230 1.00 23.45 96 MET B O 1
ATOM 3402 N N . LYS B 1 98 ? 7.012 -0.025 20.200 1.00 22.99 97 LYS B N 1
ATOM 3403 C CA . LYS B 1 98 ? 5.584 0.163 19.987 1.00 22.88 97 LYS B CA 1
ATOM 3404 C C . LYS B 1 98 ? 4.894 -1.176 19.839 1.00 22.12 97 LYS B C 1
ATOM 3405 O O . LYS B 1 98 ? 3.767 -1.348 20.316 1.00 21.88 97 LYS B O 1
ATOM 3411 N N . VAL B 1 99 ? 5.576 -2.137 19.226 1.00 21.10 98 VAL B N 1
ATOM 3412 C CA . VAL B 1 99 ? 5.015 -3.484 19.135 1.00 22.01 98 VAL B CA 1
ATOM 3413 C C . VAL B 1 99 ? 4.894 -4.142 20.521 1.00 21.20 98 VAL B C 1
ATOM 3414 O O . VAL B 1 99 ? 3.845 -4.637 20.875 1.00 20.34 98 VAL B O 1
ATOM 3418 N N . PHE B 1 100 ? 5.972 -4.133 21.295 1.00 21.06 99 PHE B N 1
ATOM 3419 C CA . PHE B 1 100 ? 5.944 -4.719 22.641 1.00 21.07 99 PHE B CA 1
ATOM 3420 C C . PHE B 1 100 ? 4.928 -4.041 23.519 1.00 21.81 99 PHE B C 1
ATOM 3421 O O . PHE B 1 100 ? 4.136 -4.706 24.180 1.00 22.70 99 PHE B O 1
ATOM 3429 N N . ASP B 1 101 ? 4.937 -2.718 23.528 1.00 22.71 100 ASP B N 1
ATOM 3430 C CA . ASP B 1 101 ? 4.014 -1.979 24.373 1.00 23.28 100 ASP B CA 1
ATOM 3431 C C . ASP B 1 101 ? 2.563 -2.331 24.070 1.00 23.46 100 ASP B C 1
ATOM 3432 O O . ASP B 1 101 ? 1.767 -2.592 24.989 1.00 24.45 100 ASP B O 1
ATOM 3437 N N . LYS B 1 102 ? 2.214 -2.375 22.794 1.00 22.05 101 LYS B N 1
ATOM 3438 C CA . LYS B 1 102 ? 0.861 -2.751 22.400 1.00 22.68 101 LYS B CA 1
ATOM 3439 C C . LYS B 1 102 ? 0.524 -4.166 22.821 1.00 21.61 101 LYS B C 1
ATOM 3440 O O . LYS B 1 102 ? -0.570 -4.434 23.267 1.00 21.53 101 LYS B O 1
ATOM 3446 N N . ALA B 1 103 ? 1.470 -5.073 22.629 1.00 21.01 102 ALA B N 1
ATOM 3447 C CA . ALA B 1 103 ? 1.273 -6.476 22.917 1.00 20.81 102 ALA B CA 1
ATOM 3448 C C . ALA B 1 103 ? 0.963 -6.696 24.396 1.00 21.73 102 ALA B C 1
ATOM 3449 O O . ALA B 1 103 ? 0.032 -7.417 24.734 1.00 20.43 102 ALA B O 1
ATOM 3451 N N . ILE B 1 104 ? 1.764 -6.058 25.246 1.00 22.74 103 ILE B N 1
ATOM 3452 C CA . ILE B 1 104 ? 1.678 -6.204 26.684 1.00 24.96 103 ILE B CA 1
ATOM 3453 C C . ILE B 1 104 ? 0.431 -5.477 27.191 1.00 28.01 103 ILE B C 1
ATOM 3454 O O . ILE B 1 104 ? -0.302 -6.024 28.014 1.00 28.19 103 ILE B O 1
ATOM 3459 N N . GLU B 1 105 ? 0.171 -4.280 26.662 1.00 32.34 104 GLU B N 1
ATOM 3460 C CA . GLU B 1 105 ? -1.030 -3.523 27.030 1.00 35.50 104 GLU B CA 1
ATOM 3461 C C . GLU B 1 105 ? -2.261 -4.356 26.785 1.00 31.55 104 GLU B C 1
ATOM 3462 O O . GLU B 1 105 ? -3.140 -4.423 27.631 1.00 29.95 104 GLU B O 1
ATOM 3468 N N . SER B 1 106 ? -2.351 -4.999 25.629 1.00 29.80 105 SER B N 1
ATOM 3469 C CA . SER B 1 106 ? -3.510 -5.844 25.409 1.00 28.96 105 SER B CA 1
ATOM 3470 C C . SER B 1 106 ? -3.336 -7.277 25.974 1.00 28.44 105 SER B C 1
ATOM 3471 O O . SER B 1 106 ? -4.182 -8.116 25.768 1.00 26.19 105 SER B O 1
ATOM 3474 N N . ARG B 1 107 ? -2.291 -7.506 26.751 1.00 28.87 106 ARG B N 1
ATOM 3475 C CA . ARG B 1 107 ? -2.096 -8.775 27.436 1.00 31.94 106 ARG B CA 1
ATOM 3476 C C . ARG B 1 107 ? -2.012 -9.991 26.514 1.00 30.61 106 ARG B C 1
ATOM 3477 O O . ARG B 1 107 ? -2.518 -11.054 26.842 1.00 27.85 106 ARG B O 1
ATOM 3485 N N . LEU B 1 108 ? -1.360 -9.835 25.370 1.00 27.09 107 LEU B N 1
ATOM 3486 C CA . LEU B 1 108 ? -1.092 -10.980 24.484 1.00 25.72 107 LEU B CA 1
ATOM 3487 C C . LEU B 1 108 ? -0.163 -12.002 25.158 1.00 25.74 107 LEU B C 1
ATOM 3488 O O . LEU B 1 108 ? 0.779 -11.638 25.863 1.00 24.74 107 LEU B O 1
ATOM 3493 N N . ASP B 1 109 ? -0.436 -13.277 24.906 1.00 26.86 108 ASP B N 1
ATOM 3494 C CA . ASP B 1 109 ? 0.245 -14.405 25.565 1.00 27.65 108 ASP B CA 1
ATOM 3495 C C . ASP B 1 109 ? 1.145 -15.212 24.584 1.00 26.53 108 ASP B C 1
ATOM 3496 O O . ASP B 1 109 ? 1.146 -14.958 23.364 1.00 24.66 108 ASP B O 1
ATOM 3501 N N . ARG B 1 110 ? 1.882 -16.188 25.121 1.00 25.73 109 ARG B N 1
ATOM 3502 C CA . ARG B 1 110 ? 2.774 -17.044 24.300 1.00 26.26 109 ARG B CA 1
ATOM 3503 C C . ARG B 1 110 ? 2.120 -17.717 23.094 1.00 26.66 109 ARG B C 1
ATOM 3504 O O . ARG B 1 110 ? 2.814 -18.090 22.139 1.00 24.14 109 ARG B O 1
ATOM 3512 N N . ARG B 1 111 ? 0.800 -17.894 23.152 1.00 27.88 110 ARG B N 1
ATOM 3513 C CA . ARG B 1 111 ? 0.054 -18.514 22.051 1.00 29.52 110 ARG B CA 1
ATOM 3514 C C . ARG B 1 111 ? -0.457 -17.537 21.008 1.00 27.23 110 ARG B C 1
ATOM 3515 O O . ARG B 1 111 ? -1.097 -17.951 20.048 1.00 28.31 110 ARG B O 1
ATOM 3523 N N . CYS B 1 112 ? -0.202 -16.245 21.176 1.00 24.00 111 CYS B N 1
ATOM 3524 C CA . CYS B 1 112 ? -0.619 -15.288 20.156 1.00 22.39 111 CYS B CA 1
ATOM 3525 C C . CYS B 1 112 ? 0.198 -15.490 18.886 1.00 21.14 111 CYS B C 1
ATOM 3526 O O . CYS B 1 112 ? 1.159 -16.254 18.893 1.00 21.07 111 CYS B O 1
ATOM 3529 N N . THR B 1 113 ? -0.222 -14.850 17.796 1.00 21.44 112 THR B N 1
ATOM 3530 C CA . THR B 1 113 ? 0.510 -14.886 16.496 1.00 21.17 112 THR B CA 1
ATOM 3531 C C . THR B 1 113 ? 0.698 -13.464 15.960 1.00 20.52 112 THR B C 1
ATOM 3532 O O . THR B 1 113 ? -0.253 -12.687 15.909 1.00 20.74 112 THR B O 1
ATOM 3536 N N . PHE B 1 114 ? 1.913 -13.119 15.542 1.00 19.98 113 PHE B N 1
ATOM 3537 C CA . PHE B 1 114 ? 2.149 -11.827 14.932 1.00 19.31 113 PHE B CA 1
ATOM 3538 C C . PHE B 1 114 ? 1.992 -12.003 13.398 1.00 21.03 113 PHE B C 1
ATOM 3539 O O . PHE B 1 114 ? 2.457 -12.994 12.833 1.00 20.97 113 PHE B O 1
ATOM 3547 N N . VAL B 1 115 ? 1.305 -11.061 12.743 1.00 21.67 114 VAL B N 1
ATOM 3548 C CA . VAL B 1 115 ? 1.221 -11.037 11.282 1.00 23.39 114 VAL B CA 1
ATOM 3549 C C . VAL B 1 115 ? 1.970 -9.815 10.760 1.00 23.17 114 VAL B C 1
ATOM 3550 O O . VAL B 1 115 ? 1.577 -8.642 10.976 1.00 21.40 114 VAL B O 1
ATOM 3554 N N . ALA B 1 116 ? 3.084 -10.102 10.102 1.00 22.59 115 ALA B N 1
ATOM 3555 C CA . ALA B 1 116 ? 3.913 -9.057 9.554 1.00 24.00 115 ALA B CA 1
ATOM 3556 C C . ALA B 1 116 ? 3.336 -8.676 8.190 1.00 22.60 115 ALA B C 1
ATOM 3557 O O . ALA B 1 116 ? 3.431 -9.433 7.266 1.00 23.72 115 ALA B O 1
ATOM 3559 N N . LEU B 1 117 ? 2.734 -7.502 8.110 1.00 21.57 116 LEU B N 1
ATOM 3560 C CA . LEU B 1 117 ? 1.972 -7.081 6.969 1.00 22.34 116 LEU B CA 1
ATOM 3561 C C . LEU B 1 117 ? 2.588 -5.812 6.356 1.00 22.69 116 LEU B C 1
ATOM 3562 O O . LEU B 1 117 ? 2.293 -4.686 6.794 1.00 22.57 116 LEU B O 1
ATOM 3567 N N . GLY B 1 118 ? 3.448 -6.020 5.356 1.00 22.66 117 GLY B N 1
ATOM 3568 C CA . GLY B 1 118 ? 4.198 -4.954 4.697 1.00 22.76 117 GLY B CA 1
ATOM 3569 C C . GLY B 1 118 ? 5.387 -5.454 3.874 1.00 24.04 117 GLY B C 1
ATOM 3570 O O . GLY B 1 118 ? 5.512 -6.643 3.573 1.00 24.43 117 GLY B O 1
ATOM 3571 N N . GLY B 1 119 ? 6.270 -4.529 3.509 1.00 25.01 118 GLY B N 1
ATOM 3572 C CA . GLY B 1 119 ? 7.580 -4.860 2.964 1.00 24.74 118 GLY B CA 1
ATOM 3573 C C . GLY B 1 119 ? 8.571 -5.428 3.969 1.00 24.40 118 GLY B C 1
ATOM 3574 O O . GLY B 1 119 ? 8.211 -5.858 5.071 1.00 26.30 118 GLY B O 1
ATOM 3575 N N . GLY B 1 120 ? 9.835 -5.443 3.577 1.00 24.19 119 GLY B N 1
ATOM 3576 C CA . GLY B 1 120 ? 10.888 -6.032 4.402 1.00 24.40 119 GLY B CA 1
ATOM 3577 C C . GLY B 1 120 ? 11.203 -5.298 5.695 1.00 24.14 119 GLY B C 1
ATOM 3578 O O . GLY B 1 120 ? 11.747 -5.884 6.617 1.00 24.52 119 GLY B O 1
ATOM 3579 N N . VAL B 1 121 ? 10.901 -4.008 5.764 1.00 23.84 120 VAL B N 1
ATOM 3580 C CA . VAL B 1 121 ? 11.062 -3.294 7.017 1.00 24.39 120 VAL B CA 1
ATOM 3581 C C . VAL B 1 121 ? 10.137 -3.905 8.083 1.00 23.56 120 VAL B C 1
ATOM 3582 O O . VAL B 1 121 ? 10.580 -4.270 9.165 1.00 23.17 120 VAL B O 1
ATOM 3586 N N . ILE B 1 122 ? 8.863 -4.018 7.752 1.00 22.39 121 ILE B N 1
ATOM 3587 C CA . ILE B 1 122 ? 7.867 -4.621 8.638 1.00 22.45 121 ILE B CA 1
ATOM 3588 C C . ILE B 1 122 ? 8.180 -6.076 8.961 1.00 20.85 121 ILE B C 1
ATOM 3589 O O . ILE B 1 122 ? 8.112 -6.481 10.105 1.00 21.68 121 ILE B O 1
ATOM 3594 N N . GLY B 1 123 ? 8.545 -6.842 7.954 1.00 20.77 122 GLY B N 1
ATOM 3595 C CA . GLY B 1 123 ? 8.924 -8.234 8.135 1.00 20.86 122 GLY B CA 1
ATOM 3596 C C . GLY B 1 123 ? 10.046 -8.440 9.134 1.00 22.33 122 GLY B C 1
ATOM 3597 O O . GLY B 1 123 ? 9.888 -9.241 10.103 1.00 23.13 122 GLY B O 1
ATOM 3598 N N . ASP B 1 124 ? 11.165 -7.726 8.923 1.00 21.01 123 ASP B N 1
ATOM 3599 C CA . ASP B 1 124 ? 12.313 -7.849 9.808 1.00 20.89 123 ASP B CA 1
ATOM 3600 C C . ASP B 1 124 ? 11.943 -7.401 11.216 1.00 21.91 123 ASP B C 1
ATOM 3601 O O . ASP B 1 124 ? 12.348 -8.033 12.181 1.00 21.52 123 ASP B O 1
ATOM 3606 N N . MET B 1 125 ? 11.185 -6.304 11.311 1.00 21.57 124 MET B N 1
ATOM 3607 C CA . MET B 1 125 ? 10.825 -5.722 12.592 1.00 21.70 124 MET B CA 1
ATOM 3608 C C . MET B 1 125 ? 9.831 -6.652 13.317 1.00 21.47 124 MET B C 1
ATOM 3609 O O . MET B 1 125 ? 10.047 -7.058 14.457 1.00 20.16 124 MET B O 1
ATOM 3614 N N . CYS B 1 126 ? 8.768 -7.031 12.622 1.00 20.94 125 CYS B N 1
ATOM 3615 C CA . CYS B 1 126 ? 7.779 -7.918 13.207 1.00 21.89 125 CYS B CA 1
ATOM 3616 C C . CYS B 1 126 ? 8.377 -9.289 13.545 1.00 23.03 125 CYS B C 1
ATOM 3617 O O . CYS B 1 126 ? 8.111 -9.875 14.618 1.00 27.89 125 CYS B O 1
ATOM 3620 N N . GLY B 1 127 ? 9.231 -9.781 12.663 1.00 22.39 126 GLY B N 1
ATOM 3621 C CA . GLY B 1 127 ? 9.972 -11.003 12.943 1.00 21.68 126 GLY B CA 1
ATOM 3622 C C . GLY B 1 127 ? 10.747 -10.939 14.238 1.00 20.88 126 GLY B C 1
ATOM 3623 O O . GLY B 1 127 ? 10.665 -11.830 15.064 1.00 18.24 126 GLY B O 1
ATOM 3624 N N . TYR B 1 128 ? 11.525 -9.882 14.396 1.00 21.67 127 TYR B N 1
ATOM 3625 C CA . TYR B 1 128 ? 12.361 -9.756 15.573 1.00 23.27 127 TYR B CA 1
ATOM 3626 C C . TYR B 1 128 ? 11.522 -9.468 16.839 1.00 24.00 127 TYR B C 1
ATOM 3627 O O . TYR B 1 128 ? 11.864 -9.904 17.936 1.00 23.70 127 TYR B O 1
ATOM 3636 N N . ALA B 1 129 ? 10.412 -8.752 16.673 1.00 24.91 128 ALA B N 1
ATOM 3637 C CA . ALA B 1 129 ? 9.477 -8.506 17.770 1.00 22.88 128 ALA B CA 1
ATOM 3638 C C . ALA B 1 129 ? 8.872 -9.823 18.216 1.00 22.37 128 ALA B C 1
ATOM 3639 O O . ALA B 1 129 ? 8.696 -10.066 19.430 1.00 20.88 128 ALA B O 1
ATOM 3641 N N . ALA B 1 130 ? 8.524 -10.660 17.242 1.00 21.03 129 ALA B N 1
ATOM 3642 C CA . ALA B 1 130 ? 7.961 -11.978 17.580 1.00 23.03 129 ALA B CA 1
ATOM 3643 C C . ALA B 1 130 ? 8.967 -12.887 18.270 1.00 22.01 129 ALA B C 1
ATOM 3644 O O . ALA B 1 130 ? 8.630 -13.568 19.251 1.00 22.74 129 ALA B O 1
ATOM 3646 N N . ALA B 1 131 ? 10.197 -12.880 17.763 1.00 21.32 130 ALA B N 1
ATOM 3647 C CA . ALA B 1 131 ? 11.280 -13.683 18.337 1.00 21.71 130 ALA B CA 1
ATOM 3648 C C . ALA B 1 131 ? 11.469 -13.361 19.805 1.00 21.77 130 ALA B C 1
ATOM 3649 O O . ALA B 1 131 ? 11.812 -14.243 20.573 1.00 22.17 130 ALA B O 1
ATOM 3651 N N . SER B 1 132 ? 11.255 -12.088 20.160 1.00 22.01 131 SER B N 1
ATOM 3652 C CA . SER B 1 132 ? 11.602 -11.556 21.458 1.00 21.72 131 SER B CA 1
ATOM 3653 C C . SER B 1 132 ? 10.429 -11.416 22.374 1.00 20.90 131 SER B C 1
ATOM 3654 O O . SER B 1 132 ? 10.615 -11.415 23.593 1.00 20.70 131 SER B O 1
ATOM 3657 N N . PHE B 1 133 ? 9.226 -11.265 21.818 1.00 20.55 132 PHE B N 1
ATOM 3658 C CA . PHE B 1 133 ? 8.079 -11.093 22.678 1.00 19.74 132 PHE B CA 1
ATOM 3659 C C . PHE B 1 133 ? 7.907 -12.401 23.452 1.00 20.89 132 PHE B C 1
ATOM 3660 O O . PHE B 1 133 ? 7.740 -13.473 22.855 1.00 19.62 132 PHE B O 1
ATOM 3668 N N . LEU B 1 134 ? 8.035 -12.280 24.786 1.00 21.85 133 LEU B N 1
ATOM 3669 C CA . LEU B 1 134 ? 7.908 -13.390 25.743 1.00 22.02 133 LEU B CA 1
ATOM 3670 C C . LEU B 1 134 ? 8.896 -14.498 25.438 1.00 23.11 133 LEU B C 1
ATOM 3671 O O . LEU B 1 134 ? 8.679 -15.633 25.825 1.00 25.02 133 LEU B O 1
ATOM 3676 N N . ARG B 1 135 ? 10.002 -14.123 24.774 1.00 23.72 134 ARG B N 1
ATOM 3677 C CA . ARG B 1 135 ? 11.085 -15.009 24.299 1.00 21.78 134 ARG B CA 1
ATOM 3678 C C . ARG B 1 135 ? 10.693 -15.869 23.112 1.00 21.82 134 ARG B C 1
ATOM 3679 O O . ARG B 1 135 ? 11.364 -16.881 22.817 1.00 22.41 134 ARG B O 1
ATOM 3687 N N . GLY B 1 136 ? 9.632 -15.471 22.421 1.00 21.04 135 GLY B N 1
ATOM 3688 C CA . GLY B 1 136 ? 9.283 -16.091 21.143 1.00 19.48 135 GLY B CA 1
ATOM 3689 C C . GLY B 1 136 ? 7.815 -16.438 21.035 1.00 18.61 135 GLY B C 1
ATOM 3690 O O . GLY B 1 136 ? 7.347 -17.376 21.678 1.00 17.94 135 GLY B O 1
ATOM 3691 N N . VAL B 1 137 ? 7.086 -15.700 20.210 1.00 17.96 136 VAL B N 1
ATOM 3692 C CA . VAL B 1 137 ? 5.772 -16.164 19.789 1.00 18.45 136 VAL B CA 1
ATOM 3693 C C . VAL B 1 137 ? 5.766 -16.445 18.302 1.00 19.24 136 VAL B C 1
ATOM 3694 O O . VAL B 1 137 ? 6.678 -16.089 17.564 1.00 20.43 136 VAL B O 1
ATOM 3698 N N . ASN B 1 138 ? 4.707 -17.095 17.861 1.00 19.95 137 ASN B N 1
ATOM 3699 C CA . ASN B 1 138 ? 4.567 -17.414 16.487 1.00 19.26 137 ASN B CA 1
ATOM 3700 C C . ASN B 1 138 ? 4.400 -16.136 15.697 1.00 19.99 137 ASN B C 1
ATOM 3701 O O . ASN B 1 138 ? 3.855 -15.149 16.199 1.00 19.48 137 ASN B O 1
ATOM 3706 N N . PHE B 1 139 ? 4.921 -16.148 14.477 1.00 19.46 138 PHE B N 1
ATOM 3707 C CA . PHE B 1 139 ? 4.611 -15.124 13.515 1.00 20.29 138 PHE B CA 1
ATOM 3708 C C . PHE B 1 139 ? 4.509 -15.708 12.118 1.00 20.53 138 PHE B C 1
ATOM 3709 O O . PHE B 1 139 ? 4.963 -16.832 11.852 1.00 19.32 138 PHE B O 1
ATOM 3717 N N . ILE B 1 140 ? 3.864 -14.915 11.267 1.00 20.75 139 ILE B N 1
ATOM 3718 C CA . ILE B 1 140 ? 3.528 -15.238 9.905 1.00 20.74 139 ILE B CA 1
ATOM 3719 C C . ILE B 1 140 ? 3.898 -14.037 9.079 1.00 22.32 139 ILE B C 1
ATOM 3720 O O . ILE B 1 140 ? 3.741 -12.898 9.524 1.00 24.83 139 ILE B O 1
ATOM 3725 N N . GLN B 1 141 ? 4.319 -14.290 7.851 1.00 23.43 140 GLN B N 1
ATOM 3726 C CA . GLN B 1 141 ? 4.817 -13.268 6.963 1.00 25.35 140 GLN B CA 1
ATOM 3727 C C . GLN B 1 141 ? 3.827 -13.020 5.804 1.00 25.77 140 GLN B C 1
ATOM 3728 O O . GLN B 1 141 ? 3.379 -13.965 5.174 1.00 24.99 140 GLN B O 1
ATOM 3734 N N . ILE B 1 142 ? 3.460 -11.760 5.552 1.00 25.45 141 ILE B N 1
ATOM 3735 C CA . ILE B 1 142 ? 2.619 -11.410 4.405 1.00 26.09 141 ILE B CA 1
ATOM 3736 C C . ILE B 1 142 ? 3.288 -10.281 3.645 1.00 25.49 141 ILE B C 1
ATOM 3737 O O . ILE B 1 142 ? 2.933 -9.109 3.809 1.00 26.44 141 ILE B O 1
ATOM 3742 N N . PRO B 1 143 ? 4.258 -10.629 2.797 1.00 24.05 142 PRO B N 1
ATOM 3743 C CA . PRO B 1 143 ? 5.026 -9.592 2.128 1.00 25.03 142 PRO B CA 1
ATOM 3744 C C . PRO B 1 143 ? 4.229 -8.891 1.017 1.00 26.17 142 PRO B C 1
ATOM 3745 O O . PRO B 1 143 ? 3.459 -9.550 0.311 1.00 26.93 142 PRO B O 1
ATOM 3749 N N . THR B 1 144 ? 4.400 -7.571 0.883 1.00 25.31 143 THR B N 1
ATOM 3750 C CA . THR B 1 144 ? 3.612 -6.774 -0.080 1.00 24.45 143 THR B CA 1
ATOM 3751 C C . THR B 1 144 ? 4.462 -5.942 -1.044 1.00 23.02 143 THR B C 1
ATOM 3752 O O . THR B 1 144 ? 3.924 -5.141 -1.816 1.00 19.87 143 THR B O 1
ATOM 3756 N N . THR B 1 145 ? 5.786 -6.098 -0.944 1.00 23.64 144 THR B N 1
ATOM 3757 C CA . THR B 1 145 ? 6.719 -5.525 -1.893 1.00 23.89 144 THR B CA 1
ATOM 3758 C C . THR B 1 145 ? 7.389 -6.675 -2.578 1.00 25.02 144 THR B C 1
ATOM 3759 O O . THR B 1 145 ? 7.451 -7.801 -2.021 1.00 23.52 144 THR B O 1
ATOM 3763 N N . VAL B 1 146 ? 7.944 -6.375 -3.756 1.00 25.07 145 VAL B N 1
ATOM 3764 C CA . VAL B 1 146 ? 8.728 -7.343 -4.501 1.00 25.75 145 VAL B CA 1
ATOM 3765 C C . VAL B 1 146 ? 9.943 -7.798 -3.678 1.00 27.23 145 VAL B C 1
ATOM 3766 O O . VAL B 1 146 ? 10.112 -8.976 -3.394 1.00 31.93 145 VAL B O 1
ATOM 3770 N N . MET B 1 147 ? 10.788 -6.868 -3.292 1.00 29.35 146 MET B N 1
ATOM 3771 C CA . MET B 1 147 ? 11.881 -7.151 -2.363 1.00 30.20 146 MET B CA 1
ATOM 3772 C C . MET B 1 147 ? 11.488 -8.159 -1.248 1.00 31.19 146 MET B C 1
ATOM 3773 O O . MET B 1 147 ? 12.227 -9.122 -0.955 1.00 33.10 146 MET B O 1
ATOM 3778 N N . ALA B 1 148 ? 10.342 -7.925 -0.613 1.00 28.60 147 ALA B N 1
ATOM 3779 C CA . ALA B 1 148 ? 9.855 -8.828 0.431 1.00 29.25 147 ALA B CA 1
ATOM 3780 C C . ALA B 1 148 ? 9.415 -10.168 -0.128 1.00 29.81 147 ALA B C 1
ATOM 3781 O O . ALA B 1 148 ? 9.600 -11.213 0.492 1.00 27.01 147 ALA B O 1
ATOM 3783 N N . GLN B 1 149 ? 8.775 -10.128 -1.286 1.00 30.45 148 GLN B N 1
ATOM 3784 C CA . GLN B 1 149 ? 8.163 -11.328 -1.817 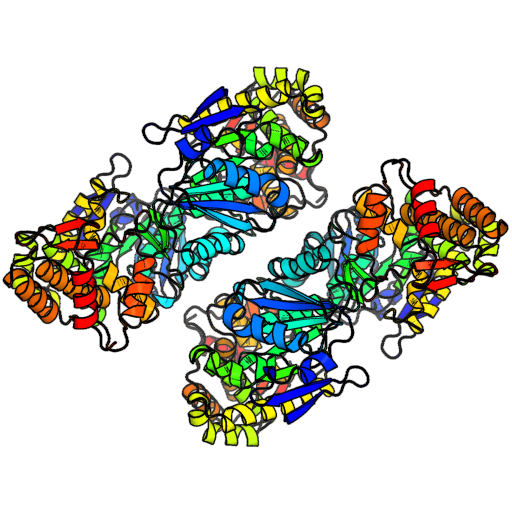1.00 31.93 148 GLN B CA 1
ATOM 3785 C C . GLN B 1 149 ? 9.227 -12.249 -2.383 1.00 31.54 148 GLN B C 1
ATOM 3786 O O . GLN B 1 149 ? 9.078 -13.479 -2.327 1.00 31.06 148 GLN B O 1
ATOM 3792 N N . VAL B 1 150 ? 10.291 -11.667 -2.920 1.00 30.99 149 VAL B N 1
ATOM 3793 C CA . VAL B 1 150 ? 11.393 -12.454 -3.443 1.00 32.34 149 VAL B CA 1
ATOM 3794 C C . VAL B 1 150 ? 12.557 -12.732 -2.503 1.00 33.64 149 VAL B C 1
ATOM 3795 O O . VAL B 1 150 ? 13.337 -13.630 -2.773 1.00 37.19 149 VAL B O 1
ATOM 3799 N N . ASP B 1 151 ? 12.688 -11.977 -1.416 1.00 30.87 150 ASP B N 1
ATOM 3800 C CA . ASP B 1 151 ? 13.822 -12.179 -0.515 1.00 28.77 150 ASP B CA 1
ATOM 3801 C C . ASP B 1 151 ? 13.515 -12.111 0.982 1.00 27.79 150 ASP B C 1
ATOM 3802 O O . ASP B 1 151 ? 13.544 -13.110 1.665 1.00 27.42 150 ASP B O 1
ATOM 3807 N N . SER B 1 152 ? 13.191 -10.928 1.476 1.00 26.58 151 SER B N 1
ATOM 3808 C CA . SER B 1 152 ? 13.178 -10.667 2.905 1.00 25.10 151 SER B CA 1
ATOM 3809 C C . SER B 1 152 ? 12.203 -11.528 3.692 1.00 26.12 151 SER B C 1
ATOM 3810 O O . SER B 1 152 ? 12.494 -11.908 4.806 1.00 27.09 151 SER B O 1
ATOM 3813 N N . SER B 1 153 ? 11.041 -11.804 3.115 1.00 26.94 152 SER B N 1
ATOM 3814 C CA . SER B 1 153 ? 10.004 -12.604 3.785 1.00 26.82 152 SER B CA 1
ATOM 3815 C C . SER B 1 153 ? 10.440 -14.029 4.119 1.00 26.26 152 SER B C 1
ATOM 3816 O O . SER B 1 153 ? 9.937 -14.633 5.066 1.00 23.79 152 SER B O 1
ATOM 3819 N N . VAL B 1 154 ? 11.373 -14.551 3.329 1.00 25.95 153 VAL B N 1
ATOM 3820 C CA . VAL B 1 154 ? 11.848 -15.923 3.473 1.00 25.23 153 VAL B CA 1
ATOM 3821 C C . VAL B 1 154 ? 13.173 -15.969 4.243 1.00 23.04 153 VAL B C 1
ATOM 3822 O O . VAL B 1 154 ? 14.049 -15.154 4.008 1.00 22.71 153 VAL B O 1
ATOM 3826 N N . GLY B 1 155 ? 13.318 -16.925 5.150 1.00 22.61 154 GLY B N 1
ATOM 3827 C CA . GLY B 1 155 ? 14.633 -17.283 5.694 1.00 23.49 154 GLY B CA 1
ATOM 3828 C C . GLY B 1 155 ? 14.807 -17.078 7.192 1.00 25.46 154 GLY B C 1
ATOM 3829 O O . GLY B 1 155 ? 15.828 -17.493 7.789 1.00 23.05 154 GLY B O 1
ATOM 3830 N N . GLY B 1 156 ? 13.841 -16.402 7.794 1.00 26.23 155 GLY B N 1
ATOM 3831 C CA . GLY B 1 156 ? 13.901 -16.111 9.223 1.00 28.43 155 GLY B CA 1
ATOM 3832 C C . GLY B 1 156 ? 15.074 -15.278 9.704 1.00 27.40 155 GLY B C 1
ATOM 3833 O O . GLY B 1 156 ? 15.406 -15.331 10.888 1.00 26.42 155 GLY B O 1
ATOM 3834 N N . LYS B 1 157 ? 15.713 -14.516 8.809 1.00 27.33 156 LYS B N 1
ATOM 3835 C CA . LYS B 1 157 ? 16.625 -13.457 9.267 1.00 27.08 156 LYS B CA 1
ATOM 3836 C C . LYS B 1 157 ? 15.784 -12.238 9.616 1.00 26.56 156 LYS B C 1
ATOM 3837 O O . LYS B 1 157 ? 15.253 -11.598 8.728 1.00 23.95 156 LYS B O 1
ATOM 3843 N N . THR B 1 158 ? 15.644 -11.973 10.923 1.00 24.93 157 THR B N 1
ATOM 3844 C CA . THR B 1 158 ? 14.921 -10.821 11.434 1.00 22.62 157 THR B CA 1
ATOM 3845 C C . THR B 1 158 ? 15.861 -9.825 12.116 1.00 22.28 157 THR B C 1
ATOM 3846 O O . THR B 1 158 ? 17.047 -10.113 12.362 1.00 23.03 157 THR B O 1
ATOM 3850 N N . GLY B 1 159 ? 15.329 -8.649 12.415 1.00 21.32 158 GLY B N 1
ATOM 3851 C CA . GLY B 1 159 ? 16.126 -7.628 13.092 1.00 22.33 158 GLY B CA 1
ATOM 3852 C C . GLY B 1 159 ? 15.885 -6.165 12.734 1.00 20.76 158 GLY B C 1
ATOM 3853 O O . GLY B 1 159 ? 14.831 -5.778 12.202 1.00 20.20 158 GLY B O 1
ATOM 3854 N N . ILE B 1 160 ? 16.883 -5.357 13.069 1.00 21.23 159 ILE B N 1
ATOM 3855 C CA . ILE B 1 160 ? 16.751 -3.891 13.092 1.00 21.52 159 ILE B CA 1
ATOM 3856 C C . ILE B 1 160 ? 18.109 -3.318 12.895 1.00 20.43 159 ILE B C 1
ATOM 3857 O O . ILE B 1 160 ? 19.098 -4.023 13.097 1.00 21.38 159 ILE B O 1
ATOM 3862 N N . ASN B 1 161 ? 18.140 -2.044 12.515 1.00 20.76 160 ASN B N 1
ATOM 3863 C CA . ASN B 1 161 ? 19.377 -1.309 12.335 1.00 21.90 160 ASN B CA 1
ATOM 3864 C C . ASN B 1 161 ? 19.869 -0.731 13.627 1.00 24.47 160 ASN B C 1
ATOM 3865 O O . ASN B 1 161 ? 19.106 -0.563 14.578 1.00 26.85 160 ASN B O 1
ATOM 3870 N N . HIS B 1 162 ? 21.172 -0.466 13.658 1.00 27.03 161 HIS B N 1
ATOM 3871 C CA . HIS B 1 162 ? 21.774 0.448 14.611 1.00 28.06 161 HIS B CA 1
ATOM 3872 C C . HIS B 1 162 ? 22.151 1.648 13.747 1.00 29.87 161 HIS B C 1
ATOM 3873 O O . HIS B 1 162 ? 22.214 1.523 12.511 1.00 26.35 161 HIS B O 1
ATOM 3880 N N . ARG B 1 163 ? 22.411 2.790 14.372 1.00 33.08 162 ARG B N 1
ATOM 3881 C CA . ARG B 1 163 ? 22.886 3.984 13.649 1.00 34.10 162 ARG B CA 1
ATOM 3882 C C . ARG B 1 163 ? 24.124 3.716 12.844 1.00 31.86 162 ARG B C 1
ATOM 3883 O O . ARG B 1 163 ? 24.255 4.139 11.681 1.00 27.56 162 ARG B O 1
ATOM 3891 N N . LEU B 1 164 ? 25.041 3.020 13.512 1.00 31.15 163 LEU B N 1
ATOM 3892 C CA . LEU B 1 164 ? 26.351 2.700 12.981 1.00 30.75 163 LEU B CA 1
ATOM 3893 C C . LEU B 1 164 ? 26.336 1.552 12.012 1.00 30.53 163 LEU B C 1
ATOM 3894 O O . LEU B 1 164 ? 27.371 1.239 11.431 1.00 29.71 163 LEU B O 1
ATOM 3899 N N . GLY B 1 165 ? 25.180 0.922 11.816 1.00 30.20 164 GLY B N 1
ATOM 3900 C CA . GLY B 1 165 ? 25.102 -0.173 10.867 1.00 30.09 164 GLY B CA 1
ATOM 3901 C C . GLY B 1 165 ? 23.784 -0.925 10.801 1.00 29.45 164 GLY B C 1
ATOM 3902 O O . GLY B 1 165 ? 22.955 -0.954 11.751 1.00 29.40 164 GLY B O 1
ATOM 3903 N N . LYS B 1 166 ? 23.656 -1.578 9.663 1.00 25.39 165 LYS B N 1
ATOM 3904 C CA . LYS B 1 166 ? 22.470 -2.243 9.219 1.00 25.61 165 LYS B CA 1
ATOM 3905 C C . LYS B 1 166 ? 22.317 -3.628 9.860 1.00 25.45 165 LYS B C 1
ATOM 3906 O O . LYS B 1 166 ? 23.300 -4.345 10.063 1.00 24.91 165 LYS B O 1
ATOM 3912 N N . ASN B 1 167 ? 21.087 -3.983 10.205 1.00 25.17 166 ASN B N 1
ATOM 3913 C CA . ASN B 1 167 ? 20.776 -5.289 10.734 1.00 27.17 166 ASN B CA 1
ATOM 3914 C C . ASN B 1 167 ? 21.814 -5.847 11.753 1.00 27.39 166 ASN B C 1
ATOM 3915 O O . ASN B 1 167 ? 22.281 -6.992 11.644 1.00 25.76 166 ASN B O 1
ATOM 3920 N N . LEU B 1 168 ? 22.162 -5.051 12.753 1.00 26.33 167 LEU B N 1
ATOM 3921 C CA . LEU B 1 168 ? 23.166 -5.490 13.720 1.00 27.09 167 LEU B CA 1
ATOM 3922 C C . LEU B 1 168 ? 22.537 -5.965 15.017 1.00 26.33 167 LEU B C 1
ATOM 3923 O O . LEU B 1 168 ? 23.237 -6.450 15.897 1.00 26.70 167 LEU B O 1
ATOM 3928 N N . ILE B 1 169 ? 21.224 -5.804 15.131 1.00 24.93 168 ILE B N 1
ATOM 3929 C CA . ILE B 1 169 ? 20.475 -6.460 16.176 1.00 24.90 168 ILE B CA 1
ATOM 3930 C C . ILE B 1 169 ? 19.292 -7.200 15.558 1.00 24.76 168 ILE B C 1
ATOM 3931 O O . ILE B 1 169 ? 18.502 -6.626 14.796 1.00 23.44 168 ILE B O 1
ATOM 3936 N N . GLY B 1 170 ? 19.139 -8.458 15.937 1.00 23.36 169 GLY B N 1
ATOM 3937 C CA . GLY B 1 170 ? 18.031 -9.256 15.429 1.00 23.11 169 GLY B CA 1
ATOM 3938 C C . GLY B 1 170 ? 18.093 -10.676 15.941 1.00 22.82 169 GLY B C 1
ATOM 3939 O O . GLY B 1 170 ? 18.645 -10.941 17.004 1.00 22.94 169 GLY B O 1
ATOM 3940 N N . ALA B 1 171 ? 17.481 -11.585 15.200 1.00 23.68 170 ALA B N 1
ATOM 3941 C CA . ALA B 1 171 ? 17.485 -12.999 15.533 1.00 23.38 170 ALA B CA 1
ATOM 3942 C C . ALA B 1 171 ? 17.223 -13.845 14.306 1.00 23.31 170 ALA B C 1
ATOM 3943 O O . ALA B 1 171 ? 16.625 -13.380 13.360 1.00 22.44 170 ALA B O 1
ATOM 3945 N N . PHE B 1 172 ? 17.609 -15.113 14.365 1.00 25.04 171 PHE B N 1
ATOM 3946 C CA . PHE B 1 172 ? 17.167 -16.058 13.362 1.00 24.19 171 PHE B CA 1
ATOM 3947 C C . PHE B 1 172 ? 15.877 -16.645 13.907 1.00 24.43 171 PHE B C 1
ATOM 3948 O O . PHE B 1 172 ? 15.888 -17.430 14.851 1.00 23.36 171 PHE B O 1
ATOM 3956 N N . TYR B 1 173 ? 14.762 -16.227 13.322 1.00 25.67 172 TYR B N 1
ATOM 3957 C CA . TYR B 1 173 ? 13.446 -16.686 13.729 1.00 25.54 172 TYR B CA 1
ATOM 3958 C C . TYR B 1 173 ? 12.661 -17.076 12.488 1.00 24.53 172 TYR B C 1
ATOM 3959 O O . TYR B 1 173 ? 12.599 -16.317 11.528 1.00 25.00 172 TYR B O 1
ATOM 3968 N N . GLN B 1 174 ? 12.038 -18.244 12.510 1.00 24.83 173 GLN B N 1
ATOM 3969 C CA . GLN B 1 174 ? 11.335 -18.719 11.330 1.00 23.71 173 GLN B CA 1
ATOM 3970 C C . GLN B 1 174 ? 9.835 -18.489 11.426 1.00 23.83 173 GLN B C 1
ATOM 3971 O O . GLN B 1 174 ? 9.211 -18.775 12.450 1.00 23.22 173 GLN B O 1
ATOM 3977 N N . PRO B 1 175 ? 9.260 -17.913 10.282 1.00 22.94 174 PRO B N 1
ATOM 3978 C CA . PRO B 1 175 ? 7.802 -17.738 10.392 1.00 23.42 174 PRO B CA 1
ATOM 3979 C C . PRO B 1 175 ? 7.042 -19.056 10.272 1.00 26.79 174 PRO B C 1
ATOM 3980 O O . PRO B 1 175 ? 7.577 -20.036 9.764 1.00 25.08 174 PRO B O 1
ATOM 3984 N N . GLN B 1 176 ? 5.810 -19.073 10.767 1.00 27.82 175 GLN B N 1
ATOM 3985 C CA . GLN B 1 176 ? 4.908 -20.214 10.610 1.00 29.46 175 GLN B CA 1
ATOM 3986 C C . GLN B 1 176 ? 4.624 -20.536 9.138 1.00 31.32 175 GLN B C 1
ATOM 3987 O O . GLN B 1 176 ? 4.466 -21.687 8.768 1.00 32.86 175 GLN B O 1
ATOM 3993 N N . CYS B 1 177 ? 4.509 -19.497 8.324 1.00 31.77 176 CYS B N 1
ATOM 3994 C CA . CYS B 1 177 ? 4.285 -19.596 6.874 1.00 30.58 176 CYS B CA 1
ATOM 3995 C C . CYS B 1 177 ? 4.528 -18.253 6.179 1.00 31.12 176 CYS B C 1
ATOM 3996 O O . CYS B 1 177 ? 4.736 -17.235 6.838 1.00 29.54 176 CYS B O 1
ATOM 3999 N N . VAL B 1 178 ? 4.489 -18.238 4.841 1.00 33.22 177 VAL B N 1
ATOM 4000 C CA . VAL B 1 178 ? 4.684 -16.996 4.068 1.00 29.64 177 VAL B CA 1
ATOM 4001 C C . VAL B 1 178 ? 3.630 -16.908 2.980 1.00 31.00 177 VAL B C 1
ATOM 4002 O O . VAL B 1 178 ? 3.514 -17.799 2.137 1.00 32.86 177 VAL B O 1
ATOM 4006 N N . LEU B 1 179 ? 2.889 -15.809 2.973 1.00 30.70 178 LEU B N 1
ATOM 4007 C CA . LEU B 1 179 ? 1.756 -15.663 2.099 1.00 30.62 178 LEU B CA 1
ATOM 4008 C C . LEU B 1 179 ? 2.007 -14.563 1.071 1.00 31.06 178 LEU B C 1
ATOM 4009 O O . LEU B 1 179 ? 1.663 -13.400 1.276 1.00 30.29 178 LEU B O 1
ATOM 4014 N N . ILE B 1 180 ? 2.639 -14.925 -0.041 1.00 32.66 179 ILE B N 1
ATOM 4015 C CA . ILE B 1 180 ? 2.793 -13.971 -1.135 1.00 32.50 179 ILE B CA 1
ATOM 4016 C C . ILE B 1 180 ? 1.523 -13.934 -1.973 1.00 32.75 179 ILE B C 1
ATOM 4017 O O . ILE B 1 180 ? 1.252 -14.872 -2.699 1.00 38.05 179 ILE B O 1
ATOM 4022 N N . ASP B 1 181 ? 0.749 -12.860 -1.844 1.00 34.25 180 ASP B N 1
ATOM 4023 C CA . ASP B 1 181 ? -0.361 -12.570 -2.738 1.00 35.69 180 ASP B CA 1
ATOM 4024 C C . ASP B 1 181 ? 0.100 -11.573 -3.793 1.00 35.04 180 ASP B C 1
ATOM 4025 O O . ASP B 1 181 ? 0.247 -10.385 -3.539 1.00 37.48 180 ASP B O 1
ATOM 4030 N N . THR B 1 182 ? 0.311 -12.089 -4.987 1.00 35.12 181 THR B N 1
ATOM 4031 C CA . THR B 1 182 ? 0.817 -11.322 -6.125 1.00 35.79 181 THR B CA 1
ATOM 4032 C C . THR B 1 182 ? 0.027 -10.050 -6.458 1.00 34.85 181 THR B C 1
ATOM 4033 O O . THR B 1 182 ? 0.595 -9.098 -6.983 1.00 30.62 181 THR B O 1
ATOM 4037 N N . ASP B 1 183 ? -1.268 -10.028 -6.143 1.00 36.50 182 ASP B N 1
ATOM 4038 C CA . ASP B 1 183 ? -2.071 -8.814 -6.314 1.00 37.24 182 ASP B CA 1
ATOM 4039 C C . ASP B 1 183 ? -1.608 -7.603 -5.490 1.00 34.99 182 ASP B C 1
ATOM 4040 O O . ASP B 1 183 ? -1.966 -6.474 -5.820 1.00 34.42 182 ASP B O 1
ATOM 4045 N N . THR B 1 184 ? -0.864 -7.815 -4.405 1.00 31.16 183 THR B N 1
ATOM 4046 C CA . THR B 1 184 ? -0.513 -6.683 -3.543 1.00 30.50 183 THR B CA 1
ATOM 4047 C C . THR B 1 184 ? 0.487 -5.784 -4.263 1.00 31.48 183 THR B C 1
ATOM 4048 O O . THR B 1 184 ? 0.622 -4.607 -3.933 1.00 31.01 183 THR B O 1
ATOM 4052 N N . LEU B 1 185 ? 1.150 -6.331 -5.284 1.00 33.26 184 LEU B N 1
ATOM 4053 C CA . LEU B 1 185 ? 2.059 -5.546 -6.131 1.00 34.38 184 LEU B CA 1
ATOM 4054 C C . LEU B 1 185 ? 1.343 -4.493 -6.997 1.00 34.12 184 LEU B C 1
ATOM 4055 O O . LEU B 1 185 ? 1.973 -3.557 -7.487 1.00 34.31 184 LEU B O 1
ATOM 4060 N N . ASN B 1 186 ? 0.031 -4.632 -7.167 1.00 35.80 185 ASN B N 1
ATOM 4061 C CA . ASN B 1 186 ? -0.745 -3.683 -7.960 1.00 37.23 185 ASN B CA 1
ATOM 4062 C C . ASN B 1 186 ? -0.752 -2.280 -7.390 1.00 38.96 185 ASN B C 1
ATOM 4063 O O . ASN B 1 186 ? -0.933 -1.326 -8.137 1.00 41.58 185 ASN B O 1
ATOM 4068 N N . THR B 1 187 ? -0.591 -2.142 -6.074 1.00 37.33 186 THR B N 1
ATOM 4069 C CA . THR B 1 187 ? -0.585 -0.811 -5.450 1.00 36.96 186 THR B CA 1
ATOM 4070 C C . THR B 1 187 ? 0.818 -0.257 -5.251 1.00 36.42 186 THR B C 1
ATOM 4071 O O . THR B 1 187 ? 0.988 0.912 -4.942 1.00 37.62 186 THR B O 1
ATOM 4075 N N . LEU B 1 188 ? 1.823 -1.105 -5.406 1.00 37.39 187 LEU B N 1
ATOM 4076 C CA . LEU B 1 188 ? 3.205 -0.705 -5.190 1.00 36.26 187 LEU B CA 1
ATOM 4077 C C . LEU B 1 188 ? 3.718 0.138 -6.370 1.00 36.50 187 LEU B C 1
ATOM 4078 O O . LEU B 1 188 ? 3.551 -0.269 -7.504 1.00 35.45 187 LEU B O 1
ATOM 4083 N N . PRO B 1 189 ? 4.366 1.290 -6.095 1.00 37.75 188 PRO B N 1
ATOM 4084 C CA . PRO B 1 189 ? 4.953 2.141 -7.145 1.00 36.64 188 PRO B CA 1
ATOM 4085 C C . PRO B 1 189 ? 6.127 1.522 -7.924 1.00 37.17 188 PRO B C 1
ATOM 4086 O O . PRO B 1 189 ? 6.873 0.706 -7.381 1.00 38.80 188 PRO B O 1
ATOM 4090 N N . ASP B 1 190 ? 6.283 1.944 -9.185 1.00 36.05 189 ASP B N 1
ATOM 4091 C CA . ASP B 1 190 ? 7.357 1.468 -10.082 1.00 33.90 189 ASP B CA 1
ATOM 4092 C C . ASP B 1 190 ? 8.741 1.450 -9.456 1.00 33.61 189 ASP B C 1
ATOM 4093 O O . ASP B 1 190 ? 9.455 0.442 -9.523 1.00 33.41 189 ASP B O 1
ATOM 4098 N N . ARG B 1 191 ? 9.108 2.572 -8.851 1.00 33.16 190 ARG B N 1
ATOM 4099 C CA . ARG B 1 191 ? 10.347 2.679 -8.093 1.00 34.70 190 ARG B CA 1
ATOM 4100 C C . ARG B 1 191 ? 10.528 1.546 -7.051 1.00 34.30 190 ARG B C 1
ATOM 4101 O O . ARG B 1 191 ? 11.567 0.873 -7.007 1.00 30.63 190 ARG B O 1
ATOM 4109 N N . GLU B 1 192 ? 9.509 1.333 -6.221 1.00 34.02 191 GLU B N 1
ATOM 4110 C CA . GLU B 1 192 ? 9.579 0.268 -5.226 1.00 34.86 191 GLU B CA 1
ATOM 4111 C C . GLU B 1 192 ? 9.657 -1.086 -5.923 1.00 34.24 191 GLU B C 1
ATOM 4112 O O . GLU B 1 192 ? 10.458 -1.949 -5.538 1.00 31.39 191 GLU B O 1
ATOM 4118 N N . LEU B 1 193 ? 8.853 -1.256 -6.974 1.00 34.92 192 LEU B N 1
ATOM 4119 C CA . LEU B 1 193 ? 8.837 -2.522 -7.735 1.00 36.10 192 LEU B CA 1
ATOM 4120 C C . LEU B 1 193 ? 10.204 -2.863 -8.319 1.00 35.86 192 LEU B C 1
ATOM 4121 O O . LEU B 1 193 ? 10.677 -3.986 -8.173 1.00 36.05 192 LEU B O 1
ATOM 4126 N N . ALA B 1 194 ? 10.811 -1.882 -8.984 1.00 36.96 193 ALA B N 1
ATOM 4127 C CA . ALA B 1 194 ? 12.124 -2.025 -9.620 1.00 34.25 193 ALA B CA 1
ATOM 4128 C C . ALA B 1 194 ? 13.179 -2.445 -8.612 1.00 31.51 193 ALA B C 1
ATOM 4129 O O . ALA B 1 194 ? 13.911 -3.420 -8.810 1.00 29.98 193 ALA B O 1
ATOM 4131 N N . SER B 1 195 ? 13.236 -1.718 -7.506 1.00 32.22 194 SER B N 1
ATOM 4132 C CA . SER B 1 195 ? 14.215 -1.989 -6.429 1.00 29.57 194 SER B CA 1
ATOM 4133 C C . SER B 1 195 ? 14.167 -3.415 -5.945 1.00 27.38 194 SER B C 1
ATOM 4134 O O . SER B 1 195 ? 15.194 -3.969 -5.590 1.00 27.17 194 SER B O 1
ATOM 4137 N N . GLY B 1 196 ? 12.975 -4.010 -5.921 1.00 27.29 195 GLY B N 1
ATOM 4138 C CA . GLY B 1 196 ? 12.832 -5.446 -5.673 1.00 27.57 195 GLY B CA 1
ATOM 4139 C C . GLY B 1 196 ? 13.596 -6.336 -6.661 1.00 30.66 195 GLY B C 1
ATOM 4140 O O . GLY B 1 196 ? 14.098 -7.398 -6.276 1.00 28.52 195 GLY B O 1
ATOM 4141 N N . LEU B 1 197 ? 13.683 -5.929 -7.931 1.00 32.65 196 LEU B N 1
ATOM 4142 C CA . LEU B 1 197 ? 14.347 -6.762 -8.962 1.00 37.23 196 LEU B CA 1
ATOM 4143 C C . LEU B 1 197 ? 15.854 -6.976 -8.740 1.00 40.06 196 LEU B C 1
ATOM 4144 O O . LEU B 1 197 ? 16.424 -7.939 -9.267 1.00 40.42 196 LEU B O 1
ATOM 4149 N N . ALA B 1 198 ? 16.491 -6.101 -7.954 1.00 42.39 197 ALA B N 1
ATOM 4150 C CA . ALA B 1 198 ? 17.910 -6.252 -7.609 1.00 41.08 197 ALA B CA 1
ATOM 4151 C C . ALA B 1 198 ? 18.214 -7.615 -6.997 1.00 41.93 197 ALA B C 1
ATOM 4152 O O . ALA B 1 198 ? 19.211 -8.263 -7.358 1.00 43.79 197 ALA B O 1
ATOM 4154 N N . GLU B 1 199 ? 17.365 -8.076 -6.082 1.00 39.26 198 GLU B N 1
ATOM 4155 C CA . GLU B 1 199 ? 17.634 -9.367 -5.452 1.00 39.30 198 GLU B CA 1
ATOM 4156 C C . GLU B 1 199 ? 17.320 -10.527 -6.401 1.00 37.21 198 GLU B C 1
ATOM 4157 O O . GLU B 1 199 ? 17.801 -11.631 -6.203 1.00 34.84 198 GLU B O 1
ATOM 4163 N N . VAL B 1 200 ? 16.507 -10.272 -7.415 1.00 35.85 199 VAL B N 1
ATOM 4164 C CA . VAL B 1 200 ? 16.160 -11.291 -8.379 1.00 38.52 199 VAL B CA 1
ATOM 4165 C C . VAL B 1 200 ? 17.386 -11.582 -9.223 1.00 37.31 199 VAL B C 1
ATOM 4166 O O . VAL B 1 200 ? 17.774 -12.733 -9.384 1.00 40.53 199 VAL B O 1
ATOM 4170 N N . VAL B 1 201 ? 18.011 -10.526 -9.712 1.00 35.25 200 VAL B N 1
ATOM 4171 C CA . VAL B 1 201 ? 19.297 -10.608 -10.401 1.00 34.84 200 VAL B CA 1
ATOM 4172 C C . VAL B 1 201 ? 20.378 -11.289 -9.570 1.00 37.34 200 VAL B C 1
ATOM 4173 O O . VAL B 1 201 ? 21.171 -12.109 -10.089 1.00 37.69 200 VAL B O 1
ATOM 4177 N N . LYS B 1 202 ? 20.443 -10.899 -8.292 1.00 36.14 201 LYS B N 1
ATOM 4178 C CA . LYS B 1 202 ? 21.443 -11.430 -7.373 1.00 36.29 201 LYS B CA 1
ATOM 4179 C C . LYS B 1 202 ? 21.462 -12.949 -7.394 1.00 37.39 201 LYS B C 1
ATOM 4180 O O . LYS B 1 202 ? 22.533 -13.555 -7.419 1.00 39.72 201 LYS B O 1
ATOM 4186 N N . TYR B 1 203 ? 20.273 -13.552 -7.322 1.00 38.24 202 TYR B N 1
ATOM 4187 C CA . TYR B 1 203 ? 20.130 -15.008 -7.368 1.00 40.55 202 TYR B CA 1
ATOM 4188 C C . TYR B 1 203 ? 20.727 -15.580 -8.667 1.00 40.28 202 TYR B C 1
ATOM 4189 O O . TYR B 1 203 ? 21.393 -16.614 -8.648 1.00 39.83 202 TYR B O 1
ATOM 4198 N N . GLY B 1 204 ? 20.503 -14.885 -9.779 1.00 41.86 203 GLY B N 1
ATOM 4199 C CA . GLY B 1 204 ? 21.120 -15.247 -11.058 1.00 45.86 203 GLY B CA 1
ATOM 4200 C C . GLY B 1 204 ? 22.631 -15.368 -10.977 1.00 44.87 203 GLY B C 1
ATOM 4201 O O . GLY B 1 204 ? 23.202 -16.414 -11.301 1.00 39.19 203 GLY B O 1
ATOM 4202 N N . LEU B 1 205 ? 23.256 -14.298 -10.489 1.00 48.88 204 LEU B N 1
ATOM 4203 C CA . LEU B 1 205 ? 24.718 -14.170 -10.438 1.00 48.32 204 LEU B CA 1
ATOM 4204 C C . LEU B 1 205 ? 25.387 -15.071 -9.416 1.00 48.64 204 LEU B C 1
ATOM 4205 O O . LEU B 1 205 ? 26.510 -15.538 -9.644 1.00 49.34 204 LEU B O 1
ATOM 4210 N N . ILE B 1 206 ? 24.783 -15.222 -8.248 1.00 47.91 205 ILE B N 1
ATOM 4211 C CA . ILE B 1 206 ? 25.327 -16.138 -7.246 1.00 48.73 205 ILE B CA 1
ATOM 4212 C C . ILE B 1 206 ? 25.261 -17.653 -7.512 1.00 46.82 205 ILE B C 1
ATOM 4213 O O . ILE B 1 206 ? 26.203 -18.363 -7.206 1.00 46.17 205 ILE B O 1
ATOM 4218 N N . ARG B 1 207 ? 24.108 -18.158 -7.943 1.00 46.20 206 ARG B N 1
ATOM 4219 C CA . ARG B 1 207 ? 23.954 -19.597 -8.126 1.00 45.14 206 ARG B CA 1
ATOM 4220 C C . ARG B 1 207 ? 23.009 -20.106 -9.215 1.00 43.16 206 ARG B C 1
ATOM 4221 O O . ARG B 1 207 ? 22.834 -21.304 -9.348 1.00 42.68 206 ARG B O 1
ATOM 4229 N N . ASP B 1 208 ? 22.405 -19.216 -9.986 1.00 45.75 207 ASP B N 1
ATOM 4230 C CA . ASP B 1 208 ? 21.339 -19.601 -10.899 1.00 47.92 207 ASP B CA 1
ATOM 4231 C C . ASP B 1 208 ? 21.486 -18.994 -12.276 1.00 49.34 207 ASP B C 1
ATOM 4232 O O . ASP B 1 208 ? 20.785 -18.059 -12.623 1.00 49.60 207 ASP B O 1
ATOM 4237 N N . ALA B 1 209 ? 22.405 -19.533 -13.059 1.00 51.27 208 ALA B N 1
ATOM 4238 C CA . ALA B 1 209 ? 22.717 -18.974 -14.357 1.00 47.48 208 ALA B CA 1
ATOM 4239 C C . ALA B 1 209 ? 21.536 -19.006 -15.313 1.00 46.62 208 ALA B C 1
ATOM 4240 O O . ALA B 1 209 ? 21.312 -18.059 -16.049 1.00 51.27 208 ALA B O 1
ATOM 4242 N N . ASN B 1 210 ? 20.792 -20.102 -15.319 1.00 48.39 209 ASN B N 1
ATOM 4243 C CA . ASN B 1 210 ? 19.646 -20.220 -16.209 1.00 49.43 209 ASN B CA 1
ATOM 4244 C C . ASN B 1 210 ? 18.533 -19.221 -15.917 1.00 49.02 209 ASN B C 1
ATOM 4245 O O . ASN B 1 210 ? 17.990 -18.601 -16.829 1.00 46.75 209 ASN B O 1
ATOM 4250 N N . PHE B 1 211 ? 18.229 -19.063 -14.633 1.00 47.41 210 PHE B N 1
ATOM 4251 C CA . PHE B 1 211 ? 17.370 -17.989 -14.126 1.00 44.34 210 PHE B CA 1
ATOM 4252 C C . PHE B 1 211 ? 17.883 -16.631 -14.583 1.00 42.09 210 PHE B C 1
ATOM 4253 O O . PHE B 1 211 ? 17.087 -15.773 -14.994 1.00 38.91 210 PHE B O 1
ATOM 4261 N N . PHE B 1 212 ? 19.204 -16.433 -14.533 1.00 40.68 211 PHE B N 1
ATOM 4262 C CA . PHE B 1 212 ? 19.772 -15.184 -15.026 1.00 46.18 211 PHE B CA 1
ATOM 4263 C C . PHE B 1 212 ? 19.416 -14.987 -16.487 1.00 47.89 211 PHE B C 1
ATOM 4264 O O . PHE B 1 212 ? 18.828 -13.973 -16.866 1.00 51.15 211 PHE B O 1
ATOM 4272 N N . GLU B 1 213 ? 19.765 -15.970 -17.307 1.00 53.39 212 GLU B N 1
ATOM 4273 C CA . GLU B 1 213 ? 19.429 -15.924 -18.733 1.00 58.09 212 GLU B CA 1
ATOM 4274 C C . GLU B 1 213 ? 17.940 -15.632 -18.928 1.00 54.87 212 GLU B C 1
ATOM 4275 O O . GLU B 1 213 ? 17.575 -14.789 -19.744 1.00 57.95 212 GLU B O 1
ATOM 4281 N N . TRP B 1 214 ? 17.093 -16.302 -18.148 1.00 54.53 213 TRP B N 1
ATOM 4282 C CA . TRP B 1 214 ? 15.644 -16.042 -18.158 1.00 53.90 213 TRP B CA 1
ATOM 4283 C C . TRP B 1 214 ? 15.304 -14.563 -17.908 1.00 52.45 213 TRP B C 1
ATOM 4284 O O . TRP B 1 214 ? 14.499 -13.981 -18.646 1.00 51.98 213 TRP B O 1
ATOM 4295 N N . GLN B 1 215 ? 15.912 -13.956 -16.883 1.00 48.43 214 GLN B N 1
ATOM 4296 C CA . GLN B 1 215 ? 15.666 -12.529 -16.581 1.00 47.22 214 GLN B CA 1
ATOM 4297 C C . GLN B 1 215 ? 16.072 -11.611 -17.740 1.00 48.10 214 GLN B C 1
ATOM 4298 O O . GLN B 1 215 ? 15.350 -10.662 -18.085 1.00 47.69 214 GLN B O 1
ATOM 4304 N N . GLU B 1 216 ? 17.216 -11.911 -18.350 1.00 50.12 215 GLU B N 1
ATOM 4305 C CA . GLU B 1 216 ? 17.709 -11.136 -19.492 1.00 49.78 215 GLU B CA 1
ATOM 4306 C C . GLU B 1 216 ? 16.668 -11.045 -20.600 1.00 51.30 215 GLU B C 1
ATOM 4307 O O . GLU B 1 216 ? 16.430 -9.959 -21.149 1.00 51.62 215 GLU B O 1
ATOM 4313 N N . LYS B 1 217 ? 16.016 -12.169 -20.908 1.00 51.19 216 LYS B N 1
ATOM 4314 C CA . LYS B 1 217 ? 14.857 -12.136 -21.814 1.00 49.45 216 LYS B CA 1
ATOM 4315 C C . LYS B 1 217 ? 13.717 -11.368 -21.170 1.00 52.04 216 LYS B C 1
ATOM 4316 O O . LYS B 1 217 ? 13.111 -10.503 -21.793 1.00 53.03 216 LYS B O 1
ATOM 4318 N N . ASN B 1 218 ? 13.451 -11.655 -19.897 1.00 54.26 217 ASN B N 1
ATOM 4319 C CA . ASN B 1 218 ? 12.193 -11.218 -19.279 1.00 55.38 217 ASN B CA 1
ATOM 4320 C C . ASN B 1 218 ? 12.152 -9.873 -18.553 1.00 53.26 217 ASN B C 1
ATOM 4321 O O . ASN B 1 218 ? 11.081 -9.461 -18.131 1.00 54.35 217 ASN B O 1
ATOM 4326 N N . MET B 1 219 ? 13.274 -9.165 -18.447 1.00 53.97 218 MET B N 1
ATOM 4327 C CA . MET B 1 219 ? 13.288 -7.916 -17.676 1.00 53.77 218 MET B CA 1
ATOM 4328 C C . MET B 1 219 ? 12.234 -6.899 -18.107 1.00 54.04 218 MET B C 1
ATOM 4329 O O . MET B 1 219 ? 11.521 -6.371 -17.252 1.00 56.09 218 MET B O 1
ATOM 4334 N N . PRO B 1 220 ? 12.123 -6.618 -19.419 1.00 55.96 219 PRO B N 1
ATOM 4335 C CA . PRO B 1 220 ? 11.075 -5.673 -19.854 1.00 52.80 219 PRO B CA 1
ATOM 4336 C C . PRO B 1 220 ? 9.685 -6.115 -19.401 1.00 50.61 219 PRO B C 1
ATOM 4337 O O . PRO B 1 220 ? 8.824 -5.289 -19.102 1.00 46.87 219 PRO B O 1
ATOM 4341 N N . ALA B 1 221 ? 9.481 -7.427 -19.352 1.00 48.76 220 ALA B N 1
ATOM 4342 C CA . ALA B 1 221 ? 8.204 -7.981 -18.933 1.00 48.30 220 ALA B CA 1
ATOM 4343 C C . ALA B 1 221 ? 7.945 -7.721 -17.438 1.00 46.55 220 ALA B C 1
ATOM 4344 O O . ALA B 1 221 ? 6.806 -7.479 -17.046 1.00 40.35 220 ALA B O 1
ATOM 4346 N N . LEU B 1 222 ? 9.010 -7.772 -16.632 1.00 45.64 221 LEU B N 1
ATOM 4347 C CA . LEU B 1 222 ? 8.920 -7.601 -15.177 1.00 46.32 221 LEU B CA 1
ATOM 4348 C C . LEU B 1 222 ? 8.666 -6.158 -14.823 1.00 47.21 221 LEU B C 1
ATOM 4349 O O . LEU B 1 222 ? 7.937 -5.857 -13.877 1.00 49.03 221 LEU B O 1
ATOM 4354 N N . MET B 1 223 ? 9.278 -5.269 -15.596 1.00 48.05 222 MET B N 1
ATOM 4355 C CA . MET B 1 223 ? 9.103 -3.841 -15.427 1.00 47.12 222 MET B CA 1
ATOM 4356 C C . MET B 1 223 ? 7.728 -3.366 -15.906 1.00 48.51 222 MET B C 1
ATOM 4357 O O . MET B 1 223 ? 7.286 -2.278 -15.551 1.00 47.28 222 MET B O 1
ATOM 4362 N N . ALA B 1 224 ? 7.054 -4.184 -16.705 1.00 49.31 223 ALA B N 1
ATOM 4363 C CA . ALA B 1 224 ? 5.715 -3.854 -17.184 1.00 53.16 223 ALA B CA 1
ATOM 4364 C C . ALA B 1 224 ? 4.629 -4.529 -16.332 1.00 53.02 223 ALA B C 1
ATOM 4365 O O . ALA B 1 224 ? 3.445 -4.417 -16.630 1.00 56.15 223 ALA B O 1
ATOM 4367 N N . ARG B 1 225 ? 5.041 -5.212 -15.271 1.00 54.84 224 ARG B N 1
ATOM 4368 C CA . ARG B 1 225 ? 4.133 -5.912 -14.344 1.00 55.18 224 ARG B CA 1
ATOM 4369 C C . ARG B 1 225 ? 3.328 -7.041 -14.979 1.00 61.28 224 ARG B C 1
ATOM 4370 O O . ARG B 1 225 ? 2.182 -7.289 -14.589 1.00 68.99 224 ARG B O 1
ATOM 4378 N N . ASP B 1 226 ? 3.928 -7.730 -15.947 1.00 63.19 225 ASP B N 1
ATOM 4379 C CA . ASP B 1 226 ? 3.351 -8.963 -16.476 1.00 61.30 225 ASP B CA 1
ATOM 4380 C C . ASP B 1 226 ? 3.167 -9.922 -15.303 1.00 57.08 225 ASP B C 1
ATOM 4381 O O . ASP B 1 226 ? 4.129 -10.188 -14.579 1.00 54.77 225 ASP B O 1
ATOM 4386 N N . PRO B 1 227 ? 1.935 -10.418 -15.099 1.00 54.55 226 PRO B N 1
ATOM 4387 C CA . PRO B 1 227 ? 1.634 -11.374 -14.031 1.00 54.96 226 PRO B CA 1
ATOM 4388 C C . PRO B 1 227 ? 2.453 -12.680 -14.033 1.00 55.79 226 PRO B C 1
ATOM 4389 O O . PRO B 1 227 ? 2.917 -13.121 -12.968 1.00 55.01 226 PRO B O 1
ATOM 4393 N N . SER B 1 228 ? 2.628 -13.283 -15.207 1.00 56.64 227 SER B N 1
ATOM 4394 C CA . SER B 1 228 ? 3.396 -14.533 -15.347 1.00 57.81 227 SER B CA 1
ATOM 4395 C C . SER B 1 228 ? 4.870 -14.391 -14.955 1.00 54.29 227 SER B C 1
ATOM 4396 O O . SER B 1 228 ? 5.379 -15.145 -14.110 1.00 52.89 227 SER B O 1
ATOM 4399 N N . ALA B 1 229 ? 5.551 -13.445 -15.598 1.00 49.15 228 ALA B N 1
ATOM 4400 C CA . ALA B 1 229 ? 6.958 -13.187 -15.320 1.00 46.93 228 ALA B CA 1
ATOM 4401 C C . ALA B 1 229 ? 7.166 -12.904 -13.832 1.00 44.15 228 ALA B C 1
ATOM 4402 O O . ALA B 1 229 ? 7.948 -13.585 -13.169 1.00 41.91 228 ALA B O 1
ATOM 4404 N N . LEU B 1 230 ? 6.449 -11.909 -13.312 1.00 45.38 229 LEU B N 1
ATOM 4405 C CA . LEU B 1 230 ? 6.527 -11.546 -11.885 1.00 42.76 229 LEU B CA 1
ATOM 4406 C C . LEU B 1 230 ? 6.395 -12.769 -10.987 1.00 40.53 229 LEU B C 1
ATOM 4407 O O . LEU B 1 230 ? 7.250 -13.009 -10.129 1.00 37.01 229 LEU B O 1
ATOM 4412 N N . ALA B 1 231 ? 5.331 -13.540 -11.208 1.00 39.58 230 ALA B N 1
ATOM 4413 C CA . ALA B 1 231 ? 5.067 -14.762 -10.434 1.00 41.37 230 ALA B CA 1
ATOM 4414 C C . ALA B 1 231 ? 6.190 -15.803 -10.468 1.00 42.46 230 ALA B C 1
ATOM 4415 O O . ALA B 1 231 ? 6.471 -16.460 -9.440 1.00 40.34 230 ALA B O 1
ATOM 4417 N N . TYR B 1 232 ? 6.797 -15.976 -11.647 1.00 42.06 231 TYR B N 1
ATOM 4418 C CA . TYR B 1 232 ? 7.857 -16.980 -11.837 1.00 42.56 231 TYR B CA 1
ATOM 4419 C C . TYR B 1 232 ? 9.179 -16.516 -11.215 1.00 38.75 231 TYR B C 1
ATOM 4420 O O . TYR B 1 232 ? 9.907 -17.319 -10.597 1.00 34.38 231 TYR B O 1
ATOM 4429 N N . ALA B 1 233 ? 9.488 -15.230 -11.401 1.00 39.29 232 ALA B N 1
ATOM 4430 C CA . ALA B 1 233 ? 10.585 -14.575 -10.667 1.00 38.62 232 ALA B CA 1
ATOM 4431 C C . ALA B 1 233 ? 10.492 -14.897 -9.169 1.00 39.48 232 ALA B C 1
ATOM 4432 O O . ALA B 1 233 ? 11.463 -15.392 -8.570 1.00 36.56 232 ALA B O 1
ATOM 4434 N N . ILE B 1 234 ? 9.306 -14.666 -8.595 1.00 37.70 233 ILE B N 1
ATOM 4435 C CA . ILE B 1 234 ? 9.068 -14.907 -7.170 1.00 38.88 233 ILE B CA 1
ATOM 4436 C C . ILE B 1 234 ? 9.337 -16.355 -6.794 1.00 37.33 233 ILE B C 1
ATOM 4437 O O . ILE B 1 234 ? 10.143 -16.637 -5.876 1.00 37.71 233 ILE B O 1
ATOM 4442 N N . LYS B 1 235 ? 8.686 -17.270 -7.507 1.00 38.59 234 LYS B N 1
ATOM 4443 C CA . LYS B 1 235 ? 8.837 -18.700 -7.239 1.00 40.86 234 LYS B CA 1
ATOM 4444 C C . LYS B 1 235 ? 10.297 -19.127 -7.336 1.00 40.07 234 LYS B C 1
ATOM 4445 O O . LYS B 1 235 ? 10.821 -19.828 -6.458 1.00 38.81 234 LYS B O 1
ATOM 4451 N N . ARG B 1 236 ? 10.955 -18.696 -8.405 1.00 39.36 235 ARG B N 1
ATOM 4452 C CA . ARG B 1 236 ? 12.347 -19.050 -8.610 1.00 40.37 235 ARG B CA 1
ATOM 4453 C C . ARG B 1 236 ? 13.246 -18.412 -7.541 1.00 38.53 235 ARG B C 1
ATOM 4454 O O . ARG B 1 236 ? 14.187 -19.042 -7.038 1.00 38.63 235 ARG B O 1
ATOM 4462 N N . SER B 1 237 ? 12.947 -17.163 -7.192 1.00 36.77 236 SER B N 1
ATOM 4463 C CA . SER B 1 237 ? 13.679 -16.468 -6.146 1.00 35.93 236 SER B CA 1
ATOM 4464 C C . SER B 1 237 ? 13.476 -17.180 -4.785 1.00 35.29 236 SER B C 1
ATOM 4465 O O . SER B 1 237 ? 14.450 -17.409 -4.064 1.00 31.93 236 SER B O 1
ATOM 4468 N N . CYS B 1 238 ? 12.238 -17.573 -4.462 1.00 33.64 237 CYS B N 1
ATOM 4469 C CA . CYS B 1 238 ? 11.980 -18.278 -3.193 1.00 34.91 237 CYS B CA 1
ATOM 4470 C C . CYS B 1 238 ? 12.564 -19.699 -3.177 1.00 38.61 237 CYS B C 1
ATOM 4471 O O . CYS B 1 238 ? 12.990 -20.193 -2.114 1.00 38.19 237 CYS B O 1
ATOM 4474 N N . GLU B 1 239 ? 12.581 -20.366 -4.340 1.00 39.66 238 GLU B N 1
ATOM 4475 C CA . GLU B 1 239 ? 13.221 -21.697 -4.450 1.00 40.28 238 GLU B CA 1
ATOM 4476 C C . GLU B 1 239 ? 14.716 -21.595 -4.104 1.00 38.95 238 GLU B C 1
ATOM 4477 O O . GLU B 1 239 ? 15.218 -22.338 -3.267 1.00 37.04 238 GLU B O 1
ATOM 4483 N N . ASN B 1 240 ? 15.424 -20.659 -4.740 1.00 40.07 239 ASN B N 1
ATOM 4484 C CA . ASN B 1 240 ? 16.840 -20.460 -4.427 1.00 37.28 239 ASN B CA 1
ATOM 4485 C C . ASN B 1 240 ? 17.044 -20.271 -2.936 1.00 38.06 239 ASN B C 1
ATOM 4486 O O . ASN B 1 240 ? 17.830 -20.980 -2.318 1.00 35.47 239 ASN B O 1
ATOM 4491 N N . LYS B 1 241 ? 16.345 -19.297 -2.373 1.00 40.06 240 LYS B N 1
ATOM 4492 C CA . LYS B 1 241 ? 16.529 -18.928 -0.981 1.00 40.18 240 LYS B CA 1
ATOM 4493 C C . LYS B 1 241 ? 16.170 -20.047 -0.025 1.00 39.20 240 LYS B C 1
ATOM 4494 O O . LYS B 1 241 ? 16.869 -20.282 0.945 1.00 36.70 240 LYS B O 1
ATOM 4500 N N . ALA B 1 242 ? 15.091 -20.750 -0.321 1.00 38.76 241 ALA B N 1
ATOM 4501 C CA . ALA B 1 242 ? 14.661 -21.858 0.505 1.00 40.01 241 ALA B CA 1
ATOM 4502 C C . ALA B 1 242 ? 15.724 -22.943 0.520 1.00 40.27 241 ALA B C 1
ATOM 4503 O O . ALA B 1 242 ? 15.973 -23.572 1.543 1.00 36.79 241 ALA B O 1
ATOM 4505 N N . GLU B 1 243 ? 16.334 -23.173 -0.632 1.00 39.73 242 GLU B N 1
ATOM 4506 C CA . GLU B 1 243 ? 17.409 -24.138 -0.730 1.00 40.03 242 GLU B CA 1
ATOM 4507 C C . GLU B 1 243 ? 18.602 -23.730 0.126 1.00 36.89 242 GLU B C 1
ATOM 4508 O O . GLU B 1 243 ? 19.133 -24.539 0.864 1.00 36.02 242 GLU B O 1
ATOM 4514 N N . VAL B 1 244 ? 18.991 -22.465 0.046 1.00 34.29 243 VAL B N 1
ATOM 4515 C CA . VAL B 1 244 ? 20.107 -21.941 0.832 1.00 34.64 243 VAL B CA 1
ATOM 4516 C C . VAL B 1 244 ? 19.839 -21.923 2.331 1.00 32.71 243 VAL B C 1
ATOM 4517 O O . VAL B 1 244 ? 20.701 -22.228 3.132 1.00 33.41 243 VAL B O 1
ATOM 4521 N N . VAL B 1 245 ? 18.635 -21.488 2.687 1.00 31.98 244 VAL B N 1
ATOM 4522 C CA . VAL B 1 245 ? 18.228 -21.390 4.080 1.00 30.76 244 VAL B CA 1
ATOM 4523 C C . VAL B 1 245 ? 18.170 -22.749 4.767 1.00 30.89 244 VAL B C 1
ATOM 4524 O O . VAL B 1 245 ? 18.588 -22.884 5.915 1.00 31.20 244 VAL B O 1
ATOM 4528 N N . SER B 1 246 ? 17.644 -23.753 4.073 1.00 32.38 245 SER B N 1
ATOM 4529 C CA . SER B 1 246 ? 17.546 -25.082 4.659 1.00 32.55 245 SER B CA 1
ATOM 4530 C C . SER B 1 246 ? 18.923 -25.660 4.952 1.00 33.16 245 SER B C 1
ATOM 4531 O O . SER B 1 246 ? 19.154 -26.224 6.018 1.00 34.18 245 SER B O 1
ATOM 4534 N N . LEU B 1 247 ? 19.836 -25.510 3.999 1.00 33.74 246 LEU B N 1
ATOM 4535 C CA . LEU B 1 247 ? 21.209 -25.963 4.175 1.00 35.51 246 LEU B CA 1
ATOM 4536 C C . LEU B 1 247 ? 21.976 -25.201 5.256 1.00 34.76 246 LEU B C 1
ATOM 4537 O O . LEU B 1 247 ? 22.692 -25.799 6.055 1.00 33.63 246 LEU B O 1
ATOM 4542 N N . ASP B 1 248 ? 21.826 -23.880 5.264 1.00 32.44 247 ASP B N 1
ATOM 4543 C CA . ASP B 1 248 ? 22.569 -23.023 6.182 1.00 32.19 247 ASP B CA 1
ATOM 4544 C C . ASP B 1 248 ? 21.703 -21.959 6.851 1.00 32.36 247 ASP B C 1
ATOM 4545 O O . ASP B 1 248 ? 21.829 -20.779 6.543 1.00 31.23 247 ASP B O 1
ATOM 4550 N N . GLU B 1 249 ? 20.839 -22.362 7.773 1.00 33.27 248 GLU B N 1
ATOM 4551 C CA . GLU B 1 249 ? 19.890 -21.427 8.365 1.00 35.51 248 GLU B CA 1
ATOM 4552 C C . GLU B 1 249 ? 20.561 -20.286 9.128 1.00 33.90 248 GLU B C 1
ATOM 4553 O O . GLU B 1 249 ? 20.156 -19.134 9.011 1.00 35.63 248 GLU B O 1
ATOM 4559 N N . LYS B 1 250 ? 21.595 -20.609 9.893 1.00 31.70 249 LYS B N 1
ATOM 4560 C CA . LYS B 1 250 ? 22.227 -19.643 10.783 1.00 31.58 249 LYS B CA 1
ATOM 4561 C C . LYS B 1 250 ? 23.489 -19.012 10.203 1.00 29.82 249 LYS B C 1
ATOM 4562 O O . LYS B 1 250 ? 24.225 -18.329 10.909 1.00 25.15 249 LYS B O 1
ATOM 4568 N N . GLU B 1 251 ? 23.747 -19.266 8.926 1.00 29.97 250 GLU B N 1
ATOM 4569 C CA . GLU B 1 251 ? 24.940 -18.753 8.266 1.00 33.61 250 GLU B CA 1
ATOM 4570 C C . GLU B 1 251 ? 26.318 -19.196 8.765 1.00 33.73 250 GLU B C 1
ATOM 4571 O O . GLU B 1 251 ? 27.159 -18.375 9.086 1.00 28.61 250 GLU B O 1
ATOM 4577 N N . SER B 1 252 ? 26.518 -20.499 8.876 1.00 36.34 251 SER B N 1
ATOM 4578 C CA . SER B 1 252 ? 27.848 -21.047 9.060 1.00 38.78 251 SER B CA 1
ATOM 4579 C C . SER B 1 252 ? 28.756 -20.775 7.859 1.00 38.03 251 SER B C 1
ATOM 4580 O O . SER B 1 252 ? 29.915 -20.441 8.011 1.00 38.55 251 SER B O 1
ATOM 4583 N N . GLY B 1 253 ? 28.230 -20.953 6.661 1.00 37.93 252 GLY B N 1
ATOM 4584 C CA . GLY B 1 253 ? 28.996 -20.689 5.467 1.00 35.70 252 GLY B CA 1
ATOM 4585 C C . GLY B 1 253 ? 28.202 -20.231 4.275 1.00 33.72 252 GLY B C 1
ATOM 4586 O O . GLY B 1 253 ? 28.292 -19.103 3.825 1.00 35.15 252 GLY B O 1
ATOM 4587 N N . LEU B 1 254 ? 27.411 -21.159 3.767 1.00 34.25 253 LEU B N 1
ATOM 4588 C CA . LEU B 1 254 ? 26.737 -21.030 2.489 1.00 36.22 253 LEU B CA 1
ATOM 4589 C C . LEU B 1 254 ? 25.751 -19.873 2.411 1.00 35.28 253 LEU B C 1
ATOM 4590 O O . LEU B 1 254 ? 25.624 -19.242 1.373 1.00 31.88 253 LEU B O 1
ATOM 4595 N N . ARG B 1 255 ? 25.052 -19.599 3.502 1.00 32.89 254 ARG B N 1
ATOM 4596 C CA . ARG B 1 255 ? 24.056 -18.540 3.488 1.00 33.71 254 ARG B CA 1
ATOM 4597 C C . ARG B 1 255 ? 24.678 -17.196 3.168 1.00 32.88 254 ARG B C 1
ATOM 4598 O O . ARG B 1 255 ? 24.051 -16.374 2.530 1.00 34.49 254 ARG B O 1
ATOM 4606 N N . ALA B 1 256 ? 25.890 -16.953 3.643 1.00 31.63 255 ALA B N 1
ATOM 4607 C CA . ALA B 1 256 ? 26.526 -15.669 3.399 1.00 31.61 255 ALA B CA 1
ATOM 4608 C C . ALA B 1 256 ? 26.546 -15.326 1.903 1.00 31.51 255 ALA B C 1
ATOM 4609 O O . ALA B 1 256 ? 26.702 -14.165 1.557 1.00 33.83 255 ALA B O 1
ATOM 4611 N N . THR B 1 257 ? 26.387 -16.310 1.013 1.00 31.16 256 THR B N 1
ATOM 4612 C CA . THR B 1 257 ? 26.435 -16.033 -0.438 1.00 30.67 256 THR B CA 1
ATOM 4613 C C . THR B 1 257 ? 25.279 -15.127 -0.876 1.00 33.54 256 THR B C 1
ATOM 4614 O O . THR B 1 257 ? 25.337 -14.487 -1.940 1.00 35.67 256 THR B O 1
ATOM 4618 N N . LEU B 1 258 ? 24.216 -15.074 -0.073 1.00 35.65 257 LEU B N 1
ATOM 4619 C CA . LEU B 1 258 ? 23.057 -14.235 -0.399 1.00 36.34 257 LEU B CA 1
ATOM 4620 C C . LEU B 1 258 ? 23.353 -12.747 -0.272 1.00 35.24 257 LEU B C 1
ATOM 4621 O O . LEU B 1 258 ? 22.533 -11.932 -0.675 1.00 36.17 257 LEU B O 1
ATOM 4626 N N . ASN B 1 259 ? 24.525 -12.418 0.275 1.00 32.98 258 ASN B N 1
ATOM 4627 C CA . ASN B 1 259 ? 24.959 -11.055 0.522 1.00 31.54 258 ASN B CA 1
ATOM 4628 C C . ASN B 1 259 ? 25.834 -10.457 -0.580 1.00 31.74 258 ASN B C 1
ATOM 4629 O O . ASN B 1 259 ? 26.632 -9.547 -0.304 1.00 30.26 258 ASN B O 1
ATOM 4634 N N . LEU B 1 260 ? 25.697 -10.951 -1.820 1.00 30.85 259 LEU B N 1
ATOM 4635 C CA . LEU B 1 260 ? 26.442 -10.390 -2.942 1.00 30.15 259 LEU B CA 1
ATOM 4636 C C . LEU B 1 260 ? 26.064 -8.932 -3.183 1.00 30.46 259 LEU B C 1
ATOM 4637 O O . LEU B 1 260 ? 24.898 -8.617 -3.409 1.00 30.58 259 LEU B O 1
ATOM 4642 N N . GLY B 1 261 ? 27.064 -8.056 -3.197 1.00 31.49 260 GLY B N 1
ATOM 4643 C CA . GLY B 1 261 ? 26.834 -6.615 -3.324 1.00 32.17 260 GLY B CA 1
ATOM 4644 C C . GLY B 1 261 ? 26.234 -5.900 -2.108 1.00 33.58 260 GLY B C 1
ATOM 4645 O O . GLY B 1 261 ? 26.017 -4.688 -2.181 1.00 33.66 260 GLY B O 1
ATOM 4646 N N . HIS B 1 262 ? 25.995 -6.639 -1.009 1.00 32.95 261 HIS B N 1
ATOM 4647 C CA . HIS B 1 262 ? 25.301 -6.150 0.212 1.00 33.28 261 HIS B CA 1
ATOM 4648 C C . HIS B 1 262 ? 26.237 -5.575 1.280 1.00 32.85 261 HIS B C 1
ATOM 4649 O O . HIS B 1 262 ? 25.778 -4.902 2.202 1.00 34.58 261 HIS B O 1
ATOM 4656 N N . THR B 1 263 ? 27.521 -5.915 1.205 1.00 30.95 262 THR B N 1
ATOM 4657 C CA . THR B 1 263 ? 28.553 -5.309 2.046 1.00 30.08 262 THR B CA 1
ATOM 4658 C C . THR B 1 263 ? 28.727 -3.830 1.681 1.00 30.62 262 THR B C 1
ATOM 4659 O O . THR B 1 263 ? 28.869 -2.961 2.566 1.00 28.29 262 THR B O 1
ATOM 4663 N N . PHE B 1 264 ? 28.772 -3.597 0.362 1.00 26.46 263 PHE B N 1
ATOM 4664 C CA . PHE B 1 264 ? 28.823 -2.260 -0.232 1.00 26.16 263 PHE B CA 1
ATOM 4665 C C . PHE B 1 264 ? 27.492 -1.592 -0.053 1.00 24.10 263 PHE B C 1
ATOM 4666 O O . PHE B 1 264 ? 27.412 -0.428 0.344 1.00 24.39 263 PHE B O 1
ATOM 4674 N N . GLY B 1 265 ? 26.442 -2.354 -0.322 1.00 24.06 264 GLY B N 1
ATOM 4675 C CA . GLY B 1 265 ? 25.080 -1.883 -0.164 1.00 23.53 264 GLY B CA 1
ATOM 4676 C C . GLY B 1 265 ? 24.792 -1.374 1.243 1.00 24.83 264 GLY B C 1
ATOM 4677 O O . GLY B 1 265 ? 24.305 -0.255 1.387 1.00 24.66 264 GLY B O 1
ATOM 4678 N N . HIS B 1 266 ? 25.079 -2.174 2.272 1.00 23.65 265 HIS B N 1
ATOM 4679 C CA . HIS B 1 266 ? 24.792 -1.736 3.626 1.00 25.74 265 HIS B CA 1
ATOM 4680 C C . HIS B 1 266 ? 25.576 -0.492 3.933 1.00 26.25 265 HIS B C 1
ATOM 4681 O O . HIS B 1 266 ? 25.055 0.415 4.584 1.00 26.04 265 HIS B O 1
ATOM 4688 N N . ALA B 1 267 ? 26.816 -0.429 3.435 1.00 27.55 266 ALA B N 1
ATOM 4689 C CA . ALA B 1 267 ? 27.611 0.797 3.559 1.00 26.19 266 ALA B CA 1
ATOM 4690 C C . ALA B 1 267 ? 26.945 2.014 2.903 1.00 24.94 266 ALA B C 1
ATOM 4691 O O . ALA B 1 267 ? 26.976 3.099 3.447 1.00 26.48 266 ALA B O 1
ATOM 4693 N N . ILE B 1 268 ? 26.319 1.844 1.751 1.00 24.26 267 ILE B N 1
ATOM 4694 C CA . ILE B 1 268 ? 25.587 2.961 1.132 1.00 23.36 267 ILE B CA 1
ATOM 4695 C C . ILE B 1 268 ? 24.412 3.403 1.986 1.00 21.60 267 ILE B C 1
ATOM 4696 O O . ILE B 1 268 ? 24.196 4.580 2.187 1.00 19.65 267 ILE B O 1
ATOM 4701 N N . GLU B 1 269 ? 23.614 2.451 2.432 1.00 22.04 268 GLU B N 1
ATOM 4702 C CA . GLU B 1 269 ? 22.481 2.756 3.307 1.00 22.73 268 GLU B CA 1
ATOM 4703 C C . GLU B 1 269 ? 22.881 3.565 4.535 1.00 22.86 268 GLU B C 1
ATOM 4704 O O . GLU B 1 269 ? 22.388 4.668 4.762 1.00 23.22 268 GLU B O 1
ATOM 4710 N N . THR B 1 270 ? 23.821 3.043 5.291 1.00 24.26 269 THR B N 1
ATOM 4711 C CA . THR B 1 270 ? 24.271 3.711 6.491 1.00 25.69 269 THR B CA 1
ATOM 4712 C C . THR B 1 270 ? 25.055 4.967 6.128 1.00 25.16 269 THR B C 1
ATOM 4713 O O . THR B 1 270 ? 24.932 6.016 6.783 1.00 25.58 269 THR B O 1
ATOM 4717 N N . GLY B 1 271 ? 25.884 4.840 5.104 1.00 25.15 270 GLY B N 1
ATOM 4718 C CA . GLY B 1 271 ? 26.739 5.947 4.653 1.00 24.85 270 GLY B CA 1
ATOM 4719 C C . GLY B 1 271 ? 25.927 7.152 4.198 1.00 24.77 270 GLY B C 1
ATOM 4720 O O . GLY B 1 271 ? 26.221 8.274 4.575 1.00 24.71 270 GLY B O 1
ATOM 4721 N N . PHE B 1 272 ? 24.887 6.905 3.408 1.00 24.59 271 PHE B N 1
ATOM 4722 C CA . PHE B 1 272 ? 24.129 7.952 2.737 1.00 25.66 271 PHE B CA 1
ATOM 4723 C C . PHE B 1 272 ? 22.842 8.301 3.479 1.00 27.60 271 PHE B C 1
ATOM 4724 O O . PHE B 1 272 ? 22.174 9.282 3.140 1.00 27.18 271 PHE B O 1
ATOM 4732 N N . GLY B 1 273 ? 22.492 7.499 4.486 1.00 29.74 272 GLY B N 1
ATOM 4733 C CA . GLY B 1 273 ? 21.331 7.781 5.328 1.00 28.97 272 GLY B CA 1
ATOM 4734 C C . GLY B 1 273 ? 20.267 6.744 5.054 1.00 28.08 272 GLY B C 1
ATOM 4735 O O . GLY B 1 273 ? 19.887 6.510 3.904 1.00 31.83 272 GLY B O 1
ATOM 4736 N N . TYR B 1 274 ? 19.809 6.092 6.107 1.00 27.72 273 TYR B N 1
ATOM 4737 C CA . TYR B 1 274 ? 18.775 5.079 5.986 1.00 27.52 273 TYR B CA 1
ATOM 4738 C C . TYR B 1 274 ? 17.543 5.636 5.284 1.00 28.81 273 TYR B C 1
ATOM 4739 O O . TYR B 1 274 ? 16.929 6.598 5.744 1.00 32.84 273 TYR B O 1
ATOM 4748 N N . GLY B 1 275 ? 17.194 5.023 4.162 1.00 30.13 274 GLY B N 1
ATOM 4749 C CA . GLY B 1 275 ? 15.940 5.301 3.482 1.00 29.10 274 GLY B CA 1
ATOM 4750 C C . GLY B 1 275 ? 16.072 6.391 2.444 1.00 28.66 274 GLY B C 1
ATOM 4751 O O . GLY B 1 275 ? 15.082 6.801 1.866 1.00 27.28 274 GLY B O 1
ATOM 4752 N N . GLN B 1 276 ? 17.281 6.892 2.223 1.00 29.38 275 GLN B N 1
ATOM 4753 C CA . GLN B 1 276 ? 17.481 7.915 1.203 1.00 31.50 275 GLN B CA 1
ATOM 4754 C C . GLN B 1 276 ? 17.441 7.238 -0.169 1.00 29.90 275 GLN B C 1
ATOM 4755 O O . GLN B 1 276 ? 16.909 7.793 -1.128 1.00 27.97 275 GLN B O 1
ATOM 4761 N N . TRP B 1 277 ? 18.020 6.042 -0.233 1.00 28.39 276 TRP B N 1
ATOM 4762 C CA . TRP B 1 277 ? 17.851 5.122 -1.339 1.00 28.59 276 TRP B CA 1
ATOM 4763 C C . TRP B 1 277 ? 17.076 3.931 -0.838 1.00 29.60 276 TRP B C 1
ATOM 4764 O O . TRP B 1 277 ? 17.129 3.626 0.360 1.00 29.80 276 TRP B O 1
ATOM 4775 N N . LEU B 1 278 ? 16.368 3.253 -1.743 1.00 28.62 277 LEU B N 1
ATOM 4776 C CA . LEU B 1 278 ? 15.744 1.972 -1.415 1.00 29.04 277 LEU B CA 1
ATOM 4777 C C . LEU B 1 278 ? 16.808 0.892 -1.259 1.00 28.38 277 LEU B C 1
ATOM 4778 O O . LEU B 1 278 ? 17.878 0.979 -1.846 1.00 27.15 277 LEU B O 1
ATOM 4783 N N . HIS B 1 279 ? 16.513 -0.108 -0.430 1.00 27.40 278 HIS B N 1
ATOM 4784 C CA . HIS B 1 279 ? 17.441 -1.189 -0.186 1.00 26.49 278 HIS B CA 1
ATOM 4785 C C . HIS B 1 279 ? 17.905 -1.720 -1.533 1.00 25.65 278 HIS B C 1
ATOM 4786 O O . HIS B 1 279 ? 19.091 -1.714 -1.830 1.00 24.89 278 HIS B O 1
ATOM 4793 N N . GLY B 1 280 ? 16.945 -2.145 -2.343 1.00 25.93 279 GLY B N 1
ATOM 4794 C CA . GLY B 1 280 ? 17.208 -2.619 -3.699 1.00 27.18 279 GLY B CA 1
ATOM 4795 C C . GLY B 1 280 ? 18.152 -1.736 -4.498 1.00 25.72 279 GLY B C 1
ATOM 4796 O O . GLY B 1 280 ? 19.098 -2.225 -5.100 1.00 26.08 279 GLY B O 1
ATOM 4797 N N . GLU B 1 281 ? 17.914 -0.432 -4.465 1.00 26.79 280 GLU B N 1
ATOM 4798 C CA . GLU B 1 281 ? 18.785 0.547 -5.141 1.00 27.97 280 GLU B CA 1
ATOM 4799 C C . GLU B 1 281 ? 20.192 0.520 -4.579 1.00 28.96 280 GLU B C 1
ATOM 4800 O O . GLU B 1 281 ? 21.156 0.644 -5.340 1.00 28.54 280 GLU B O 1
ATOM 4806 N N . ALA B 1 282 ? 20.316 0.347 -3.253 1.00 30.26 281 ALA B N 1
ATOM 4807 C CA . ALA B 1 282 ? 21.636 0.291 -2.606 1.00 29.41 281 ALA B CA 1
ATOM 4808 C C . ALA B 1 282 ? 22.310 -1.002 -3.006 1.00 30.76 281 ALA B C 1
ATOM 4809 O O . ALA B 1 282 ? 23.509 -1.019 -3.280 1.00 30.42 281 ALA B O 1
ATOM 4811 N N . VAL B 1 283 ? 21.519 -2.075 -3.078 1.00 30.76 282 VAL B N 1
ATOM 4812 C CA . VAL B 1 283 ? 22.032 -3.391 -3.411 1.00 31.26 282 VAL B CA 1
ATOM 4813 C C . VAL B 1 283 ? 22.525 -3.430 -4.871 1.00 33.77 282 VAL B C 1
ATOM 4814 O O . VAL B 1 283 ? 23.580 -4.007 -5.155 1.00 35.93 282 VAL B O 1
ATOM 4818 N N . ALA B 1 284 ? 21.764 -2.826 -5.782 1.00 32.05 283 ALA B N 1
ATOM 4819 C CA . ALA B 1 284 ? 22.137 -2.758 -7.192 1.00 32.34 283 ALA B CA 1
ATOM 4820 C C . ALA B 1 284 ? 23.525 -2.159 -7.382 1.00 32.59 283 ALA B C 1
ATOM 4821 O O . ALA B 1 284 ? 24.424 -2.818 -7.914 1.00 31.13 283 ALA B O 1
ATOM 4823 N N . ALA B 1 285 ? 23.696 -0.911 -6.941 1.00 32.78 284 ALA B N 1
ATOM 4824 C CA . ALA B 1 285 ? 25.000 -0.255 -6.963 1.00 33.97 284 ALA B CA 1
ATOM 4825 C C . ALA B 1 285 ? 26.081 -1.151 -6.380 1.00 35.28 284 ALA B C 1
ATOM 4826 O O . ALA B 1 285 ? 27.170 -1.232 -6.915 1.00 37.30 284 ALA B O 1
ATOM 4828 N N . GLY B 1 286 ? 25.770 -1.827 -5.282 1.00 35.91 285 GLY B N 1
ATOM 4829 C CA . GLY B 1 286 ? 26.772 -2.597 -4.558 1.00 37.13 285 GLY B CA 1
ATOM 4830 C C . GLY B 1 286 ? 27.123 -3.905 -5.227 1.00 36.61 285 GLY B C 1
ATOM 4831 O O . GLY B 1 286 ? 28.233 -4.420 -5.086 1.00 35.10 285 GLY B O 1
ATOM 4832 N N . MET B 1 287 ? 26.157 -4.464 -5.936 1.00 36.08 286 MET B N 1
ATOM 4833 C CA . MET B 1 287 ? 26.426 -5.601 -6.765 1.00 35.22 286 MET B CA 1
ATOM 4834 C C . MET B 1 287 ? 27.406 -5.167 -7.845 1.00 37.14 286 MET B C 1
ATOM 4835 O O . MET B 1 287 ? 28.432 -5.803 -8.030 1.00 36.44 286 MET B O 1
ATOM 4840 N N . VAL B 1 288 ? 27.128 -4.040 -8.499 1.00 40.21 287 VAL B N 1
ATOM 4841 C CA . VAL B 1 288 ? 27.976 -3.541 -9.591 1.00 42.19 287 VAL B CA 1
ATOM 4842 C C . VAL B 1 288 ? 29.402 -3.293 -9.105 1.00 44.83 287 VAL B C 1
ATOM 4843 O O . VAL B 1 288 ? 30.360 -3.456 -9.865 1.00 49.50 287 VAL B O 1
ATOM 4847 N N . MET B 1 289 ? 29.547 -2.903 -7.842 1.00 44.12 288 MET B N 1
ATOM 4848 C CA . MET B 1 289 ? 30.876 -2.709 -7.264 1.00 40.65 288 MET B CA 1
ATOM 4849 C C . MET B 1 289 ? 31.550 -4.049 -7.016 1.00 38.60 288 MET B C 1
ATOM 4850 O O . MET B 1 289 ? 32.755 -4.182 -7.175 1.00 36.75 288 MET B O 1
ATOM 4855 N N . ALA B 1 290 ? 30.765 -5.039 -6.619 1.00 40.21 289 ALA B N 1
ATOM 4856 C CA . ALA B 1 290 ? 31.282 -6.367 -6.354 1.00 40.46 289 ALA B CA 1
ATOM 4857 C C . ALA B 1 290 ? 31.783 -7.050 -7.622 1.00 43.10 289 ALA B C 1
ATOM 4858 O O . ALA B 1 290 ? 32.783 -7.786 -7.557 1.00 41.76 289 ALA B O 1
ATOM 4860 N N . VAL B 1 291 ? 31.098 -6.824 -8.756 1.00 42.94 290 VAL B N 1
ATOM 4861 C CA . VAL B 1 291 ? 31.517 -7.416 -10.034 1.00 44.53 290 VAL B CA 1
ATOM 4862 C C . VAL B 1 291 ? 32.801 -6.731 -10.533 1.00 48.33 290 VAL B C 1
ATOM 4863 O O . VAL B 1 291 ? 33.730 -7.389 -11.025 1.00 47.74 290 VAL B O 1
ATOM 4867 N N . ASP B 1 292 ? 32.848 -5.409 -10.384 1.00 47.71 291 ASP B N 1
ATOM 4868 C CA . ASP B 1 292 ? 34.031 -4.641 -10.702 1.00 46.18 291 ASP B CA 1
ATOM 4869 C C . ASP B 1 292 ? 35.231 -5.156 -9.913 1.00 46.66 291 ASP B C 1
ATOM 4870 O O . ASP B 1 292 ? 36.313 -5.327 -10.476 1.00 53.65 291 ASP B O 1
ATOM 4875 N N . MET B 1 293 ? 35.048 -5.418 -8.621 1.00 43.41 292 MET B N 1
ATOM 4876 C CA . MET B 1 293 ? 36.137 -5.932 -7.793 1.00 43.41 292 MET B CA 1
ATOM 4877 C C . MET B 1 293 ? 36.502 -7.358 -8.225 1.00 44.37 292 MET B C 1
ATOM 4878 O O . MET B 1 293 ? 37.675 -7.787 -8.136 1.00 41.87 292 MET B O 1
ATOM 4883 N N . SER B 1 294 ? 35.486 -8.094 -8.667 1.00 44.89 293 SER B N 1
ATOM 4884 C CA . SER B 1 294 ? 35.682 -9.469 -9.138 1.00 49.03 293 SER B CA 1
ATOM 4885 C C . SER B 1 294 ? 36.498 -9.500 -10.443 1.00 48.21 293 SER B C 1
ATOM 4886 O O . SER B 1 294 ? 37.365 -10.343 -10.611 1.00 50.32 293 SER B O 1
ATOM 4889 N N . TYR B 1 295 ? 36.228 -8.560 -11.336 1.00 48.53 294 TYR B N 1
ATOM 4890 C CA . TYR B 1 295 ? 36.987 -8.427 -12.565 1.00 52.26 294 TYR B CA 1
ATOM 4891 C C . TYR B 1 295 ? 38.388 -7.935 -12.279 1.00 51.26 294 TYR B C 1
ATOM 4892 O O . TYR B 1 295 ? 39.347 -8.490 -12.804 1.00 46.97 294 TYR B O 1
ATOM 4901 N N . ARG B 1 296 ? 38.509 -6.900 -11.444 1.00 50.79 295 ARG B N 1
ATOM 4902 C CA . ARG B 1 296 ? 39.816 -6.365 -11.085 1.00 46.66 295 ARG B CA 1
ATOM 4903 C C . ARG B 1 296 ? 40.696 -7.455 -10.529 1.00 46.09 295 ARG B C 1
ATOM 4904 O O . ARG B 1 296 ? 41.908 -7.449 -10.753 1.00 49.07 295 ARG B O 1
ATOM 4912 N N . LEU B 1 297 ? 40.090 -8.391 -9.797 1.00 45.08 296 LEU B N 1
ATOM 4913 C CA . LEU B 1 297 ? 40.814 -9.558 -9.280 1.00 44.33 296 LEU B CA 1
ATOM 4914 C C . LEU B 1 297 ? 41.248 -10.528 -10.390 1.00 44.16 296 LEU B C 1
ATOM 4915 O O . LEU B 1 297 ? 42.150 -11.354 -10.192 1.00 40.11 296 LEU B O 1
ATOM 4920 N N . GLY B 1 298 ? 40.604 -10.417 -11.550 1.00 43.38 297 GLY B N 1
ATOM 4921 C CA . GLY B 1 298 ? 40.837 -11.311 -12.650 1.00 43.32 297 GLY B CA 1
ATOM 4922 C C . GLY B 1 298 ? 40.234 -12.634 -12.280 1.00 44.12 297 GLY B C 1
ATOM 4923 O O . GLY B 1 298 ? 40.783 -13.673 -12.601 1.00 47.50 297 GLY B O 1
ATOM 4924 N N . TRP B 1 299 ? 39.112 -12.590 -11.568 1.00 46.65 298 TRP B N 1
ATOM 4925 C CA . TRP B 1 299 ? 38.344 -13.791 -11.241 1.00 46.73 298 TRP B CA 1
ATOM 4926 C C . TRP B 1 299 ? 37.161 -13.948 -12.188 1.00 46.56 298 TRP B C 1
ATOM 4927 O O . TRP B 1 299 ? 36.495 -14.988 -12.190 1.00 40.24 298 TRP B O 1
ATOM 4938 N N . ILE B 1 300 ? 36.889 -12.912 -12.982 1.00 49.23 299 ILE B N 1
ATOM 4939 C CA . ILE B 1 300 ? 35.664 -12.887 -13.763 1.00 52.21 299 ILE B CA 1
ATOM 4940 C C . ILE B 1 300 ? 35.869 -12.286 -15.141 1.00 56.12 299 ILE B C 1
ATOM 4941 O O . ILE B 1 300 ? 36.577 -11.290 -15.309 1.00 59.77 299 ILE B O 1
ATOM 4946 N N . ASP B 1 301 ? 35.223 -12.895 -16.123 1.00 55.88 300 ASP B N 1
ATOM 4947 C CA . ASP B 1 301 ? 35.313 -12.419 -17.472 1.00 60.20 300 ASP B CA 1
ATOM 4948 C C . ASP B 1 301 ? 34.508 -11.137 -17.617 1.00 60.28 300 ASP B C 1
ATOM 4949 O O . ASP B 1 301 ? 33.513 -10.950 -16.905 1.00 62.44 300 ASP B O 1
ATOM 4954 N N . GLU B 1 302 ? 34.914 -10.273 -18.552 1.00 55.68 301 GLU B N 1
ATOM 4955 C CA . GLU B 1 302 ? 34.236 -8.992 -18.738 1.00 53.67 301 GLU B CA 1
ATOM 4956 C C . GLU B 1 302 ? 32.829 -9.133 -19.286 1.00 51.44 301 GLU B C 1
ATOM 4957 O O . GLU B 1 302 ? 32.066 -8.176 -19.238 1.00 58.04 301 GLU B O 1
ATOM 4963 N N . SER B 1 303 ? 32.460 -10.291 -19.812 1.00 49.34 302 SER B N 1
ATOM 4964 C CA . SER B 1 303 ? 31.078 -10.450 -20.265 1.00 49.07 302 SER B CA 1
ATOM 4965 C C . SER B 1 303 ? 30.131 -10.378 -19.053 1.00 49.75 302 SER B C 1
ATOM 4966 O O . SER B 1 303 ? 29.064 -9.767 -19.131 1.00 49.89 302 SER B O 1
ATOM 4969 N N . ILE B 1 304 ? 30.550 -10.975 -17.935 1.00 49.72 303 ILE B N 1
ATOM 4970 C CA . ILE B 1 304 ? 29.754 -10.993 -16.703 1.00 50.53 303 ILE B CA 1
ATOM 4971 C C . ILE B 1 304 ? 29.611 -9.579 -16.149 1.00 49.37 303 ILE B C 1
ATOM 4972 O O . ILE B 1 304 ? 28.524 -9.166 -15.764 1.00 45.98 303 ILE B O 1
ATOM 4977 N N . VAL B 1 305 ? 30.706 -8.832 -16.151 1.00 51.50 304 VAL B N 1
ATOM 4978 C CA . VAL B 1 305 ? 30.670 -7.407 -15.808 1.00 51.80 304 VAL B CA 1
ATOM 4979 C C . VAL B 1 305 ? 29.593 -6.643 -16.581 1.00 50.27 304 VAL B C 1
ATOM 4980 O O . VAL B 1 305 ? 28.723 -6.012 -15.974 1.00 51.29 304 VAL B O 1
ATOM 4984 N N . ASN B 1 306 ? 29.638 -6.695 -17.907 1.00 49.27 305 ASN B N 1
ATOM 4985 C CA . ASN B 1 306 ? 28.733 -5.846 -18.685 1.00 49.92 305 ASN B CA 1
ATOM 4986 C C . ASN B 1 306 ? 27.349 -6.463 -18.851 1.00 47.49 305 ASN B C 1
ATOM 4987 O O . ASN B 1 306 ? 26.369 -5.739 -18.997 1.00 47.82 305 ASN B O 1
ATOM 4992 N N . ARG B 1 307 ? 27.247 -7.788 -18.791 1.00 49.19 306 ARG B N 1
ATOM 4993 C CA . ARG B 1 307 ? 25.914 -8.417 -18.715 1.00 50.98 306 ARG B CA 1
ATOM 4994 C C . ARG B 1 307 ? 25.147 -7.947 -17.451 1.00 50.50 306 ARG B C 1
ATOM 4995 O O . ARG B 1 307 ? 23.998 -7.513 -17.563 1.00 43.18 306 ARG B O 1
ATOM 5003 N N . ALA B 1 308 ? 25.803 -8.023 -16.283 1.00 49.03 307 ALA B N 1
ATOM 5004 C CA . ALA B 1 308 ? 25.305 -7.444 -15.009 1.00 48.48 307 ALA B CA 1
ATOM 5005 C C . ALA B 1 308 ? 24.905 -5.969 -15.134 1.00 49.59 307 ALA B C 1
ATOM 5006 O O . ALA B 1 308 ? 23.752 -5.616 -14.882 1.00 49.52 307 ALA B O 1
ATOM 5008 N N . HIS B 1 309 ? 25.846 -5.114 -15.543 1.00 49.48 308 HIS B N 1
ATOM 5009 C CA . HIS B 1 309 ? 25.559 -3.684 -15.737 1.00 49.87 308 HIS B CA 1
ATOM 5010 C C . HIS B 1 309 ? 24.266 -3.492 -16.519 1.00 50.68 308 HIS B C 1
ATOM 5011 O O . HIS B 1 309 ? 23.425 -2.673 -16.158 1.00 53.91 308 HIS B O 1
ATOM 5013 N N . ASN B 1 310 ? 24.110 -4.265 -17.587 1.00 52.36 309 ASN B N 1
ATOM 5014 C CA . ASN B 1 310 ? 23.016 -4.055 -18.518 1.00 51.59 309 ASN B CA 1
ATOM 5015 C C . ASN B 1 310 ? 21.650 -4.502 -17.994 1.00 49.65 309 ASN B C 1
ATOM 5016 O O . ASN B 1 310 ? 20.657 -3.803 -18.205 1.00 52.17 309 ASN B O 1
ATOM 5021 N N . ILE B 1 311 ? 21.584 -5.662 -17.340 1.00 46.47 310 ILE B N 1
ATOM 5022 C CA . ILE B 1 311 ? 20.311 -6.136 -16.765 1.00 46.69 310 ILE B CA 1
ATOM 5023 C C . ILE B 1 311 ? 19.810 -5.127 -15.706 1.00 45.79 310 ILE B C 1
ATOM 5024 O O . ILE B 1 311 ? 18.628 -4.808 -15.666 1.00 46.29 310 ILE B O 1
ATOM 5029 N N . LEU B 1 312 ? 20.724 -4.566 -14.919 1.00 43.59 311 LEU B N 1
ATOM 5030 C CA . LEU B 1 312 ? 20.355 -3.595 -13.871 1.00 45.35 311 LEU B CA 1
ATOM 5031 C C . LEU B 1 312 ? 19.789 -2.294 -14.427 1.00 43.81 311 LEU B C 1
ATOM 5032 O O . LEU B 1 312 ? 18.831 -1.721 -13.878 1.00 39.92 311 LEU B O 1
ATOM 5037 N N . GLN B 1 313 ? 20.374 -1.858 -15.537 1.00 46.55 312 GLN B N 1
ATOM 5038 C CA . GLN B 1 313 ? 19.942 -0.654 -16.258 1.00 45.44 312 GLN B CA 1
ATOM 5039 C C . GLN B 1 313 ? 18.596 -0.863 -16.931 1.00 44.00 312 GLN B C 1
ATOM 5040 O O . GLN B 1 313 ? 17.842 0.083 -17.144 1.00 40.31 312 GLN B O 1
ATOM 5046 N N . GLN B 1 314 ? 18.301 -2.112 -17.278 1.00 46.39 313 GLN B N 1
ATOM 5047 C CA . GLN B 1 314 ? 17.001 -2.459 -17.837 1.00 49.32 313 GLN B CA 1
ATOM 5048 C C . GLN B 1 314 ? 15.960 -2.448 -16.719 1.00 50.35 313 GLN B C 1
ATOM 5049 O O . GLN B 1 314 ? 14.778 -2.268 -16.971 1.00 53.04 313 GLN B O 1
ATOM 5051 N N . ALA B 1 315 ? 16.414 -2.642 -15.483 1.00 50.91 314 ALA B N 1
ATOM 5052 C CA . ALA B 1 315 ? 15.568 -2.501 -14.309 1.00 49.52 314 ALA B CA 1
ATOM 5053 C C . ALA B 1 315 ? 15.567 -1.063 -13.781 1.00 51.73 314 ALA B C 1
ATOM 5054 O O . ALA B 1 315 ? 14.939 -0.772 -12.759 1.00 54.69 314 ALA B O 1
ATOM 5056 N N . LYS B 1 316 ? 16.257 -0.167 -14.490 1.00 50.05 315 LYS B N 1
ATOM 5057 C CA . LYS B 1 316 ? 16.341 1.239 -14.129 1.00 47.35 315 LYS B CA 1
ATOM 5058 C C . LYS B 1 316 ? 16.883 1.367 -12.695 1.00 47.43 315 LYS B C 1
ATOM 5059 O O . LYS B 1 316 ? 16.388 2.136 -11.880 1.00 45.84 315 LYS B O 1
ATOM 5065 N N . LEU B 1 317 ? 17.916 0.586 -12.413 1.00 44.20 316 LEU B N 1
ATOM 5066 C CA . LEU B 1 317 ? 18.542 0.586 -11.123 1.00 44.52 316 LEU B CA 1
ATOM 5067 C C . LEU B 1 317 ? 19.859 1.310 -11.209 1.00 46.02 316 LEU B C 1
ATOM 5068 O O . LEU B 1 317 ? 20.511 1.286 -12.246 1.00 50.50 316 LEU B O 1
ATOM 5073 N N . PRO B 1 318 ? 20.255 1.967 -10.114 1.00 44.85 317 PRO B N 1
ATOM 5074 C CA . PRO B 1 318 ? 21.543 2.620 -10.130 1.00 44.30 317 PRO B CA 1
ATOM 5075 C C . PRO B 1 318 ? 22.694 1.611 -10.321 1.00 43.89 317 PRO B C 1
ATOM 5076 O O . PRO B 1 318 ? 22.621 0.468 -9.836 1.00 43.11 317 PRO B O 1
ATOM 5080 N N . THR B 1 319 ? 23.737 2.049 -11.032 1.00 39.39 318 THR B N 1
ATOM 5081 C CA . THR B 1 319 ? 24.961 1.273 -11.221 1.00 36.72 318 THR B CA 1
ATOM 5082 C C . THR B 1 319 ? 26.171 1.987 -10.615 1.00 36.97 318 THR B C 1
ATOM 5083 O O . THR B 1 319 ? 27.309 1.524 -10.767 1.00 43.56 318 THR B O 1
ATOM 5087 N N . ALA B 1 320 ? 25.918 3.103 -9.932 1.00 36.83 319 ALA B N 1
ATOM 5088 C CA . ALA B 1 320 ? 26.921 3.837 -9.142 1.00 36.10 319 ALA B CA 1
ATOM 5089 C C . ALA B 1 320 ? 26.362 4.105 -7.733 1.00 35.03 319 ALA B C 1
ATOM 5090 O O . ALA B 1 320 ? 25.140 4.220 -7.582 1.00 32.29 319 ALA B O 1
ATOM 5092 N N . PRO B 1 321 ? 27.239 4.242 -6.707 1.00 34.22 320 PRO B N 1
ATOM 5093 C CA . PRO B 1 321 ? 26.721 4.696 -5.401 1.00 34.49 320 PRO B CA 1
ATOM 5094 C C . PRO B 1 321 ? 26.411 6.177 -5.437 1.00 35.21 320 PRO B C 1
ATOM 5095 O O . PRO B 1 321 ? 26.701 6.839 -6.452 1.00 34.59 320 PRO B O 1
ATOM 5099 N N . PRO B 1 322 ? 25.786 6.696 -4.362 1.00 34.73 321 PRO B N 1
ATOM 5100 C CA . PRO B 1 322 ? 25.452 8.123 -4.366 1.00 33.90 321 PRO B CA 1
ATOM 5101 C C . PRO B 1 322 ? 26.710 8.979 -4.419 1.00 33.02 321 PRO B C 1
ATOM 5102 O O . PRO B 1 322 ? 27.733 8.615 -3.834 1.00 30.08 321 PRO B O 1
ATOM 5106 N N . GLU B 1 323 ? 26.587 10.112 -5.104 1.00 34.47 322 GLU B N 1
ATOM 5107 C CA . GLU B 1 323 ? 27.688 11.012 -5.408 1.00 34.81 322 GLU B CA 1
ATOM 5108 C C . GLU B 1 323 ? 28.463 11.509 -4.172 1.00 35.42 322 GLU B C 1
ATOM 5109 O O . GLU B 1 323 ? 29.582 11.981 -4.310 1.00 35.37 322 GLU B O 1
ATOM 5115 N N . THR B 1 324 ? 27.862 11.430 -2.979 1.00 34.14 323 THR B N 1
ATOM 5116 C CA . THR B 1 324 ? 28.483 11.968 -1.762 1.00 32.06 323 THR B CA 1
ATOM 5117 C C . THR B 1 324 ? 29.110 10.876 -0.893 1.00 33.11 323 THR B C 1
ATOM 5118 O O . THR B 1 324 ? 29.681 11.180 0.157 1.00 31.44 323 THR B O 1
ATOM 5122 N N . MET B 1 325 ? 28.985 9.612 -1.310 1.00 32.72 324 MET B N 1
ATOM 5123 C CA . MET B 1 325 ? 29.723 8.535 -0.670 1.00 32.01 324 MET B CA 1
ATOM 5124 C C . MET B 1 325 ? 31.212 8.748 -0.879 1.00 33.90 324 MET B C 1
ATOM 5125 O O . MET B 1 325 ? 31.646 9.160 -1.956 1.00 40.27 324 MET B O 1
ATOM 5130 N N . THR B 1 326 ? 31.987 8.480 0.166 1.00 33.77 325 THR B N 1
ATOM 5131 C CA . THR B 1 326 ? 33.434 8.531 0.089 1.00 32.39 325 THR B CA 1
ATOM 5132 C C . THR B 1 326 ? 34.029 7.136 0.277 1.00 33.00 325 THR B C 1
ATOM 5133 O O . THR B 1 326 ? 33.328 6.177 0.638 1.00 31.00 325 THR B O 1
ATOM 5137 N N . VAL B 1 327 ? 35.339 7.062 0.058 1.00 34.00 326 VAL B N 1
ATOM 5138 C CA . VAL B 1 327 ? 36.134 5.897 0.394 1.00 35.59 326 VAL B CA 1
ATOM 5139 C C . VAL B 1 327 ? 36.108 5.650 1.914 1.00 36.71 326 VAL B C 1
ATOM 5140 O O . VAL B 1 327 ? 35.853 4.525 2.335 1.00 35.95 326 VAL B O 1
ATOM 5144 N N . GLU B 1 328 ? 36.339 6.681 2.730 1.00 38.38 327 GLU B N 1
ATOM 5145 C CA . GLU B 1 328 ? 36.350 6.505 4.202 1.00 42.35 327 GLU B CA 1
ATOM 5146 C C . GLU B 1 328 ? 35.016 5.966 4.714 1.00 40.88 327 GLU B C 1
ATOM 5147 O O . GLU B 1 328 ? 34.978 5.100 5.599 1.00 42.23 327 GLU B O 1
ATOM 5153 N N . MET B 1 329 ? 33.924 6.489 4.166 1.00 37.05 328 MET B N 1
ATOM 5154 C CA . MET B 1 329 ? 32.617 6.061 4.602 1.00 35.08 328 MET B CA 1
ATOM 5155 C C . MET B 1 329 ? 32.421 4.557 4.316 1.00 32.22 328 MET B C 1
ATOM 5156 O O . MET B 1 329 ? 32.015 3.801 5.195 1.00 30.15 328 MET B O 1
ATOM 5161 N N . PHE B 1 330 ? 32.738 4.119 3.105 1.00 29.59 329 PHE B N 1
ATOM 5162 C CA . PHE B 1 330 ? 32.632 2.712 2.762 1.00 29.11 329 PHE B CA 1
ATOM 5163 C C . PHE B 1 330 ? 33.430 1.833 3.688 1.00 29.99 329 PHE B C 1
ATOM 5164 O O . PHE B 1 330 ? 32.918 0.818 4.170 1.00 29.91 329 PHE B O 1
ATOM 5172 N N . LYS B 1 331 ? 34.687 2.212 3.920 1.00 31.34 330 LYS B N 1
ATOM 5173 C CA . LYS B 1 331 ? 35.585 1.427 4.758 1.00 30.91 330 LYS B CA 1
ATOM 5174 C C . LYS B 1 331 ? 35.124 1.369 6.211 1.00 29.52 330 LYS B C 1
ATOM 5175 O O . LYS B 1 331 ? 35.211 0.322 6.843 1.00 29.18 330 LYS B O 1
ATOM 5181 N N . SER B 1 332 ? 34.616 2.468 6.750 1.00 27.31 331 SER B N 1
ATOM 5182 C CA . SER B 1 332 ? 34.244 2.458 8.162 1.00 27.80 331 SER B CA 1
ATOM 5183 C C . SER B 1 332 ? 32.935 1.696 8.397 1.00 28.40 331 SER B C 1
ATOM 5184 O O . SER B 1 332 ? 32.799 1.013 9.389 1.00 27.88 331 SER B O 1
ATOM 5187 N N . VAL B 1 333 ? 31.989 1.757 7.462 1.00 29.85 332 VAL B N 1
ATOM 5188 C CA . VAL B 1 333 ? 30.747 0.989 7.592 1.00 27.63 332 VAL B CA 1
ATOM 5189 C C . VAL B 1 333 ? 30.959 -0.511 7.340 1.00 27.27 332 VAL B C 1
ATOM 5190 O O . VAL B 1 333 ? 30.312 -1.360 7.966 1.00 26.58 332 VAL B O 1
ATOM 5194 N N . MET B 1 334 ? 31.827 -0.829 6.392 1.00 27.35 333 MET B N 1
ATOM 5195 C CA . MET B 1 334 ? 32.093 -2.217 6.026 1.00 27.12 333 MET B CA 1
ATOM 5196 C C . MET B 1 334 ? 32.746 -2.969 7.170 1.00 26.04 333 MET B C 1
ATOM 5197 O O . MET B 1 334 ? 32.540 -4.172 7.333 1.00 27.79 333 MET B O 1
ATOM 5202 N N . ALA B 1 335 ? 33.500 -2.244 7.979 1.00 25.09 334 ALA B N 1
ATOM 5203 C CA . ALA B 1 335 ? 34.123 -2.772 9.185 1.00 25.44 334 ALA B CA 1
ATOM 5204 C C . ALA B 1 335 ? 33.145 -3.386 10.194 1.00 25.32 334 ALA B C 1
ATOM 5205 O O . ALA B 1 335 ? 33.583 -4.088 11.102 1.00 29.71 334 ALA B O 1
ATOM 5207 N N . VAL B 1 336 ? 31.849 -3.117 10.063 1.00 24.90 335 VAL B N 1
ATOM 5208 C CA . VAL B 1 336 ? 30.857 -3.724 10.947 1.00 25.48 335 VAL B CA 1
ATOM 5209 C C . VAL B 1 336 ? 29.904 -4.605 10.145 1.00 26.81 335 VAL B C 1
ATOM 5210 O O . VAL B 1 336 ? 28.812 -5.000 10.615 1.00 24.82 335 VAL B O 1
ATOM 5214 N N . ASP B 1 337 ? 30.320 -4.948 8.928 1.00 25.36 336 ASP B N 1
ATOM 5215 C CA . ASP B 1 337 ? 29.599 -5.981 8.227 1.00 27.06 336 ASP B CA 1
ATOM 5216 C C . ASP B 1 337 ? 29.635 -7.283 9.052 1.00 26.68 336 ASP B C 1
ATOM 5217 O O . ASP B 1 337 ? 30.617 -7.556 9.743 1.00 26.81 336 ASP B O 1
ATOM 5222 N N . LYS B 1 338 ? 28.584 -8.076 8.962 1.00 26.35 337 LYS B N 1
ATOM 5223 C CA . LYS B 1 338 ? 28.474 -9.306 9.719 1.00 27.79 337 LYS B CA 1
ATOM 5224 C C . LYS B 1 338 ? 29.309 -10.423 9.109 1.00 29.92 337 LYS B C 1
ATOM 5225 O O . LYS B 1 338 ? 29.405 -11.503 9.661 1.00 29.22 337 LYS B O 1
ATOM 5231 N N . LYS B 1 339 ? 29.885 -10.152 7.944 1.00 34.13 338 LYS B N 1
ATOM 5232 C CA . LYS B 1 339 ? 30.768 -11.088 7.270 1.00 34.55 338 LYS B CA 1
ATOM 5233 C C . LYS B 1 339 ? 32.200 -10.941 7.776 1.00 36.07 338 LYS B C 1
ATOM 5234 O O . LYS B 1 339 ? 33.097 -11.672 7.373 1.00 34.94 338 LYS B O 1
ATOM 5240 N N . VAL B 1 340 ? 32.405 -9.980 8.663 1.00 32.66 339 VAL B N 1
ATOM 5241 C CA . VAL B 1 340 ? 33.684 -9.834 9.325 1.00 33.54 339 VAL B CA 1
ATOM 5242 C C . VAL B 1 340 ? 33.846 -10.893 10.417 1.00 34.45 339 VAL B C 1
ATOM 5243 O O . VAL B 1 340 ? 32.966 -11.086 11.245 1.00 33.43 339 VAL B O 1
ATOM 5247 N N . ALA B 1 341 ? 34.988 -11.565 10.419 1.00 35.18 340 ALA B N 1
ATOM 5248 C CA . ALA B 1 341 ? 35.270 -12.589 11.423 1.00 35.78 340 ALA B CA 1
ATOM 5249 C C . ALA B 1 341 ? 36.703 -12.407 11.961 1.00 38.26 340 ALA B C 1
ATOM 5250 O O . ALA B 1 341 ? 37.661 -12.366 11.186 1.00 39.09 340 ALA B O 1
ATOM 5252 N N . ASP B 1 342 ? 36.827 -12.285 13.284 1.00 36.68 341 ASP B N 1
ATOM 5253 C CA . ASP B 1 342 ? 38.081 -11.923 13.952 1.00 37.49 341 ASP B CA 1
ATOM 5254 C C . ASP B 1 342 ? 38.838 -10.792 13.242 1.00 36.94 341 ASP B C 1
ATOM 5255 O O . ASP B 1 342 ? 40.053 -10.857 13.051 1.00 32.71 341 ASP B O 1
ATOM 5260 N N . GLY B 1 343 ? 38.094 -9.743 12.883 1.00 35.77 342 GLY B N 1
ATOM 5261 C CA . GLY B 1 343 ? 38.668 -8.514 12.334 1.00 34.84 342 GLY B CA 1
ATOM 5262 C C . GLY B 1 343 ? 38.932 -8.586 10.840 1.00 33.97 342 GLY B C 1
ATOM 5263 O O . GLY B 1 343 ? 39.463 -7.653 10.241 1.00 32.37 342 GLY B O 1
ATOM 5264 N N . LEU B 1 344 ? 38.555 -9.696 10.232 1.00 33.59 343 LEU B N 1
ATOM 5265 C CA . LEU B 1 344 ? 38.784 -9.910 8.820 1.00 34.49 343 LEU B CA 1
ATOM 5266 C C . LEU B 1 344 ? 37.487 -9.772 8.040 1.00 35.34 343 LEU B C 1
ATOM 5267 O O . LEU B 1 344 ? 36.541 -10.500 8.286 1.00 38.35 343 LEU B O 1
ATOM 5272 N N . LEU B 1 345 ? 37.469 -8.880 7.059 1.00 35.61 344 LEU B N 1
ATOM 5273 C CA . LEU B 1 345 ? 36.293 -8.672 6.246 1.00 34.64 344 LEU B CA 1
ATOM 5274 C C . LEU B 1 345 ? 36.239 -9.663 5.096 1.00 36.99 344 LEU B C 1
ATOM 5275 O O . LEU B 1 345 ? 37.058 -9.590 4.167 1.00 38.70 344 LEU B O 1
ATOM 5280 N N . ARG B 1 346 ? 35.248 -10.553 5.128 1.00 36.77 345 ARG B N 1
ATOM 5281 C CA . ARG B 1 346 ? 35.056 -11.509 4.055 1.00 36.93 345 ARG B CA 1
ATOM 5282 C C . ARG B 1 346 ? 33.935 -11.058 3.164 1.00 34.59 345 ARG B C 1
ATOM 5283 O O . ARG B 1 346 ? 32.925 -10.557 3.632 1.00 35.72 345 ARG B O 1
ATOM 5291 N N . LEU B 1 347 ? 34.123 -11.236 1.871 1.00 33.46 346 LEU B N 1
ATOM 5292 C CA . LEU B 1 347 ? 33.222 -10.667 0.877 1.00 34.11 346 LEU B CA 1
ATOM 5293 C C . LEU B 1 347 ? 32.625 -11.743 -0.013 1.00 32.48 346 LEU B C 1
ATOM 5294 O O . LEU B 1 347 ? 33.139 -12.841 -0.089 1.00 30.95 346 LEU B O 1
ATOM 5299 N N . ILE B 1 348 ? 31.527 -11.421 -0.679 1.00 32.99 347 ILE B N 1
ATOM 5300 C CA . ILE B 1 348 ? 30.998 -12.289 -1.707 1.00 35.85 347 ILE B CA 1
ATOM 5301 C C . ILE B 1 348 ? 31.427 -11.726 -3.061 1.00 37.68 347 ILE B C 1
ATOM 5302 O O . ILE B 1 348 ? 31.132 -10.588 -3.398 1.00 37.33 347 ILE B O 1
ATOM 5307 N N . LEU B 1 349 ? 32.164 -12.539 -3.805 1.00 41.06 348 LEU B N 1
ATOM 5308 C CA . LEU B 1 349 ? 32.736 -12.133 -5.069 1.00 43.99 348 LEU B CA 1
ATOM 5309 C C . LEU B 1 349 ? 32.416 -13.185 -6.118 1.00 45.71 348 LEU B C 1
ATOM 5310 O O . LEU B 1 349 ? 32.278 -14.374 -5.814 1.00 46.39 348 LEU B O 1
ATOM 5315 N N . LEU B 1 350 ? 32.266 -12.734 -7.355 1.00 48.60 349 LEU B N 1
ATOM 5316 C CA . LEU B 1 350 ? 32.064 -13.638 -8.477 1.00 48.89 349 LEU B CA 1
ATOM 5317 C C . LEU B 1 350 ? 33.408 -14.232 -8.935 1.00 47.97 349 LEU B C 1
ATOM 5318 O O . LEU B 1 350 ? 34.352 -13.497 -9.192 1.00 45.84 349 LEU B O 1
ATOM 5323 N N . LYS B 1 351 ? 33.490 -15.557 -9.019 1.00 48.27 350 LYS B N 1
ATOM 5324 C CA . LYS B 1 351 ? 34.629 -16.217 -9.663 1.00 48.42 350 LYS B CA 1
ATOM 5325 C C . LYS B 1 351 ? 34.114 -17.341 -10.541 1.00 49.03 350 LYS B C 1
ATOM 5326 O O . LYS B 1 351 ? 33.462 -18.269 -10.043 1.00 48.60 350 LYS B O 1
ATOM 5328 N N . GLY B 1 352 ? 34.380 -17.236 -11.846 1.00 48.05 351 GLY B N 1
ATOM 5329 C CA . GLY B 1 352 ? 34.124 -18.329 -12.783 1.00 46.67 351 GLY B CA 1
ATOM 5330 C C . GLY B 1 352 ? 33.035 -18.009 -13.771 1.00 45.31 351 GLY B C 1
ATOM 5331 O O . GLY B 1 352 ? 32.742 -16.846 -14.006 1.00 45.15 351 GLY B O 1
ATOM 5332 N N . PRO B 1 353 ? 32.436 -19.046 -14.379 1.00 47.73 352 PRO B N 1
ATOM 5333 C CA . PRO B 1 353 ? 31.319 -18.763 -15.283 1.00 50.70 352 PRO B CA 1
ATOM 5334 C C . PRO B 1 353 ? 30.119 -18.124 -14.556 1.00 52.64 352 PRO B C 1
ATOM 5335 O O . PRO B 1 353 ? 30.000 -18.213 -13.320 1.00 46.91 352 PRO B O 1
ATOM 5339 N N . LEU B 1 354 ? 29.256 -17.484 -15.344 1.00 52.71 353 LEU B N 1
ATOM 5340 C CA . LEU B 1 354 ? 28.017 -16.893 -14.854 1.00 51.40 353 LEU B CA 1
ATOM 5341 C C . LEU B 1 354 ? 27.351 -17.831 -13.860 1.00 51.21 353 LEU B C 1
ATOM 5342 O O . LEU B 1 354 ? 27.262 -19.028 -14.104 1.00 53.31 353 LEU B O 1
ATOM 5347 N N . GLY B 1 355 ? 26.905 -17.287 -12.732 1.00 49.23 354 GLY B N 1
ATOM 5348 C CA . GLY B 1 355 ? 26.188 -18.068 -11.734 1.00 44.89 354 GLY B CA 1
ATOM 5349 C C . GLY B 1 355 ? 27.058 -18.773 -10.718 1.00 42.90 354 GLY B C 1
ATOM 5350 O O . GLY B 1 355 ? 26.580 -19.675 -10.047 1.00 42.78 354 GLY B O 1
ATOM 5351 N N . ASN B 1 356 ? 28.323 -18.384 -10.578 1.00 43.19 355 ASN B N 1
ATOM 5352 C CA . ASN B 1 356 ? 29.185 -19.002 -9.550 1.00 46.09 355 ASN B CA 1
ATOM 5353 C C . ASN B 1 356 ? 29.852 -17.965 -8.650 1.00 46.37 355 ASN B C 1
ATOM 5354 O O . ASN B 1 356 ? 30.150 -16.848 -9.085 1.00 44.95 355 ASN B O 1
ATOM 5356 N N . CYS B 1 357 ? 30.029 -18.337 -7.388 1.00 48.01 356 CYS B N 1
ATOM 5357 C CA . CYS B 1 357 ? 30.395 -17.398 -6.344 1.00 49.71 356 CYS B CA 1
ATOM 5358 C C . CYS B 1 357 ? 31.359 -17.953 -5.322 1.00 47.04 356 CYS B C 1
ATOM 5359 O O . CYS B 1 357 ? 31.447 -19.157 -5.121 1.00 48.48 356 CYS B O 1
ATOM 5362 N N . VAL B 1 358 ? 32.063 -17.056 -4.652 1.00 44.36 357 VAL B N 1
ATOM 5363 C CA . VAL B 1 358 ? 32.838 -17.436 -3.507 1.00 44.89 357 VAL B CA 1
ATOM 5364 C C . VAL B 1 358 ? 32.608 -16.435 -2.369 1.00 42.72 357 VAL B C 1
ATOM 5365 O O . VAL B 1 358 ? 32.255 -15.267 -2.595 1.00 43.16 357 VAL B O 1
ATOM 5369 N N . PHE B 1 359 ? 32.751 -16.942 -1.152 1.00 37.79 358 PHE B N 1
ATOM 5370 C CA . PHE B 1 359 ? 32.761 -16.137 0.049 1.00 36.15 358 PHE B CA 1
ATOM 5371 C C . PHE B 1 359 ? 34.175 -16.302 0.574 1.00 35.34 358 PHE B C 1
ATOM 5372 O O . PHE B 1 359 ? 34.562 -17.396 0.973 1.00 34.06 358 PHE B O 1
ATOM 5380 N N . THR B 1 360 ? 34.952 -15.225 0.572 1.00 38.58 359 THR B N 1
ATOM 5381 C CA . THR B 1 360 ? 36.369 -15.339 0.894 1.00 42.14 359 THR B CA 1
ATOM 5382 C C . THR B 1 360 ? 36.949 -14.205 1.718 1.00 41.79 359 THR B C 1
ATOM 5383 O O . THR B 1 360 ? 36.564 -13.048 1.574 1.00 39.51 359 THR B O 1
ATOM 5387 N N . GLY B 1 361 ? 37.903 -14.555 2.571 1.00 39.78 360 GLY B N 1
ATOM 5388 C CA . GLY B 1 361 ? 38.750 -13.582 3.221 1.00 40.67 360 GLY B CA 1
ATOM 5389 C C . GLY B 1 361 ? 40.005 -13.355 2.403 1.00 41.38 360 GLY B C 1
ATOM 5390 O O . GLY B 1 361 ? 40.797 -12.466 2.705 1.00 37.44 360 GLY B O 1
ATOM 5391 N N . ASP B 1 362 ? 40.194 -14.158 1.359 1.00 45.44 361 ASP B N 1
ATOM 5392 C CA . ASP B 1 362 ? 41.400 -14.033 0.551 1.00 45.78 361 ASP B CA 1
ATOM 5393 C C . ASP B 1 362 ? 41.137 -13.275 -0.735 1.00 44.97 361 ASP B C 1
ATOM 5394 O O . ASP B 1 362 ? 40.588 -13.814 -1.690 1.00 43.38 361 ASP B O 1
ATOM 5399 N N . TYR B 1 363 ? 41.568 -12.023 -0.758 1.00 45.02 362 TYR B N 1
ATOM 5400 C CA . TYR B 1 363 ? 41.532 -11.217 -1.961 1.00 46.52 362 TYR B CA 1
ATOM 5401 C C . TYR B 1 363 ? 42.580 -10.134 -1.817 1.00 47.46 362 TYR B C 1
ATOM 5402 O O . TYR B 1 363 ? 42.975 -9.794 -0.704 1.00 45.21 362 TYR B O 1
ATOM 5411 N N . ASP B 1 364 ? 43.026 -9.586 -2.938 1.00 50.45 363 ASP B N 1
ATOM 5412 C CA . ASP B 1 364 ? 43.957 -8.487 -2.899 1.00 51.31 363 ASP B CA 1
ATOM 5413 C C . ASP B 1 364 ? 43.166 -7.240 -2.528 1.00 47.43 363 ASP B C 1
ATOM 5414 O O . ASP B 1 364 ? 42.203 -6.877 -3.211 1.00 44.14 363 ASP B O 1
ATOM 5419 N N . ARG B 1 365 ? 43.575 -6.609 -1.434 1.00 46.36 364 ARG B N 1
ATOM 5420 C CA . ARG B 1 365 ? 42.959 -5.370 -0.964 1.00 43.66 364 ARG B CA 1
ATOM 5421 C C . ARG B 1 365 ? 43.093 -4.206 -1.942 1.00 41.13 364 ARG B C 1
ATOM 5422 O O . ARG B 1 365 ? 42.297 -3.284 -1.884 1.00 41.68 364 ARG B O 1
ATOM 5430 N N . LYS B 1 366 ? 44.083 -4.242 -2.831 1.00 38.75 365 LYS B N 1
ATOM 5431 C CA . LYS B 1 366 ? 44.211 -3.206 -3.870 1.00 37.55 365 LYS B CA 1
ATOM 5432 C C . LYS B 1 366 ? 43.015 -3.303 -4.815 1.00 36.36 365 LYS B C 1
ATOM 5433 O O . LYS B 1 366 ? 42.439 -2.282 -5.232 1.00 36.01 365 LYS B O 1
ATOM 5435 N N . ALA B 1 367 ? 42.618 -4.524 -5.153 1.00 34.16 366 ALA B N 1
ATOM 5436 C CA . ALA B 1 367 ? 41.418 -4.673 -5.940 1.00 34.73 366 ALA B CA 1
ATOM 5437 C C . ALA B 1 367 ? 40.274 -3.926 -5.228 1.00 36.86 366 ALA B C 1
ATOM 5438 O O . ALA B 1 367 ? 39.548 -3.130 -5.863 1.00 30.85 366 ALA B O 1
ATOM 5440 N N . LEU B 1 368 ? 40.167 -4.165 -3.907 1.00 38.90 367 LEU B N 1
ATOM 5441 C CA . LEU B 1 368 ? 39.130 -3.574 -3.068 1.00 39.11 367 LEU B CA 1
ATOM 5442 C C . LEU B 1 368 ? 39.127 -2.048 -3.085 1.00 39.85 367 LEU B C 1
ATOM 5443 O O . LEU B 1 368 ? 38.085 -1.452 -3.395 1.00 36.76 367 LEU B O 1
ATOM 5448 N N . ASP B 1 369 ? 40.231 -1.383 -2.755 1.00 40.13 368 ASP B N 1
ATOM 5449 C CA . ASP B 1 369 ? 40.125 0.082 -2.769 1.00 45.42 368 ASP B CA 1
ATOM 5450 C C . ASP B 1 369 ? 40.406 0.699 -4.138 1.00 44.48 368 ASP B C 1
ATOM 5451 O O . ASP B 1 369 ? 40.186 1.892 -4.328 1.00 45.57 368 ASP B O 1
ATOM 5456 N N . GLU B 1 370 ? 40.827 -0.115 -5.106 1.00 46.19 369 GLU B N 1
ATOM 5457 C CA . GLU B 1 370 ? 40.788 0.312 -6.510 1.00 45.16 369 GLU B CA 1
ATOM 5458 C C . GLU B 1 370 ? 39.336 0.439 -6.925 1.00 44.61 369 GLU B C 1
ATOM 5459 O O . GLU B 1 370 ? 38.950 1.418 -7.563 1.00 48.23 369 GLU B O 1
ATOM 5461 N N . THR B 1 371 ? 38.519 -0.547 -6.565 1.00 45.08 370 THR B N 1
ATOM 5462 C CA . THR B 1 371 ? 37.098 -0.475 -6.898 1.00 44.96 370 THR B CA 1
ATOM 5463 C C . THR B 1 371 ? 36.414 0.641 -6.106 1.00 42.90 370 THR B C 1
ATOM 5464 O O . THR B 1 371 ? 35.546 1.315 -6.645 1.00 41.55 370 THR B O 1
ATOM 5468 N N . LEU B 1 372 ? 36.823 0.867 -4.857 1.00 43.30 371 LEU B N 1
ATOM 5469 C CA . LEU B 1 372 ? 36.296 2.010 -4.088 1.00 43.53 371 LEU B CA 1
ATOM 5470 C C . LEU B 1 372 ? 36.630 3.362 -4.710 1.00 43.12 371 LEU B C 1
ATOM 5471 O O . LEU B 1 372 ? 35.774 4.216 -4.775 1.00 47.40 371 LEU B O 1
ATOM 5476 N N . HIS B 1 373 ? 37.862 3.552 -5.171 1.00 44.98 372 HIS B N 1
ATOM 5477 C CA . HIS B 1 373 ? 38.250 4.821 -5.789 1.00 44.44 372 HIS B CA 1
ATOM 5478 C C . HIS B 1 373 ? 37.673 4.993 -7.183 1.00 42.54 372 HIS B C 1
ATOM 5479 O O . HIS B 1 373 ? 37.549 6.112 -7.660 1.00 46.02 372 HIS B O 1
ATOM 5486 N N . ALA B 1 374 ? 37.305 3.907 -7.844 1.00 41.77 373 ALA B N 1
ATOM 5487 C CA . ALA B 1 374 ? 36.713 4.029 -9.187 1.00 42.82 373 ALA B CA 1
ATOM 5488 C C . ALA B 1 374 ? 35.296 4.581 -9.117 1.00 45.03 373 ALA B C 1
ATOM 5489 O O . ALA B 1 374 ? 34.844 5.270 -10.029 1.00 46.68 373 ALA B O 1
ATOM 5491 N N . PHE B 1 375 ? 34.599 4.280 -8.022 1.00 45.04 374 PHE B N 1
ATOM 5492 C CA . PHE B 1 375 ? 33.180 4.566 -7.925 1.00 43.42 374 PHE B CA 1
ATOM 5493 C C . PHE B 1 375 ? 32.871 5.801 -7.090 1.00 41.38 374 PHE B C 1
ATOM 5494 O O . PHE B 1 375 ? 31.838 6.409 -7.293 1.00 40.22 374 PHE B O 1
ATOM 5502 N N . CYS B 1 376 ? 33.754 6.172 -6.167 1.00 41.78 375 CYS B N 1
ATOM 5503 C CA . CYS B 1 376 ? 33.534 7.343 -5.310 1.00 42.76 375 CYS B CA 1
ATOM 5504 C C . CYS B 1 376 ? 34.237 8.600 -5.837 1.00 46.71 375 CYS B C 1
ATOM 5505 O O . CYS B 1 376 ? 35.425 8.552 -6.119 1.00 49.16 375 CYS B O 1
ATOM 5508 N N . LYS B 1 377 ? 33.515 9.716 -5.956 1.00 52.29 376 LYS B N 1
ATOM 5509 C CA . LYS B 1 377 ? 34.153 11.038 -6.035 1.00 56.93 376 LYS B CA 1
ATOM 5510 C C . LYS B 1 377 ? 34.630 11.320 -4.620 1.00 62.05 376 LYS B C 1
ATOM 5511 O O . LYS B 1 377 ? 33.845 11.753 -3.769 1.00 74.95 376 LYS B O 1
ATOM 5513 N N . SER B 1 378 ? 35.904 11.025 -4.367 1.00 62.68 377 SER B N 1
ATOM 5514 C CA . SER B 1 378 ? 36.492 11.043 -3.023 1.00 59.97 377 SER B CA 1
ATOM 5515 C C . SER B 1 378 ? 35.937 9.911 -2.162 1.00 58.32 377 SER B C 1
ATOM 5516 O O . SER B 1 378 ? 36.345 9.746 -1.016 1.00 54.41 377 SER B O 1
ATOM 5519 N N . PRO C 1 14 ? 29.986 46.266 -4.324 1.00 66.11 13 PRO C N 1
ATOM 5520 C CA . PRO C 1 14 ? 29.311 47.517 -4.522 1.00 65.51 13 PRO C CA 1
ATOM 5521 C C . PRO C 1 14 ? 27.855 47.547 -4.035 1.00 64.05 13 PRO C C 1
ATOM 5522 O O . PRO C 1 14 ? 27.648 47.858 -2.856 1.00 66.79 13 PRO C O 1
ATOM 5526 N N . THR C 1 15 ? 26.868 47.235 -4.886 1.00 59.73 14 THR C N 1
ATOM 5527 C CA . THR C 1 15 ? 25.461 47.645 -4.615 1.00 56.86 14 THR C CA 1
ATOM 5528 C C . THR C 1 15 ? 24.801 46.925 -3.429 1.00 52.66 14 THR C C 1
ATOM 5529 O O . THR C 1 15 ? 24.683 45.704 -3.434 1.00 52.80 14 THR C O 1
ATOM 5533 N N . ILE C 1 16 ? 24.361 47.696 -2.434 1.00 47.47 15 ILE C N 1
ATOM 5534 C CA . ILE C 1 16 ? 23.661 47.162 -1.270 1.00 43.33 15 ILE C CA 1
ATOM 5535 C C . ILE C 1 16 ? 22.166 47.444 -1.353 1.00 4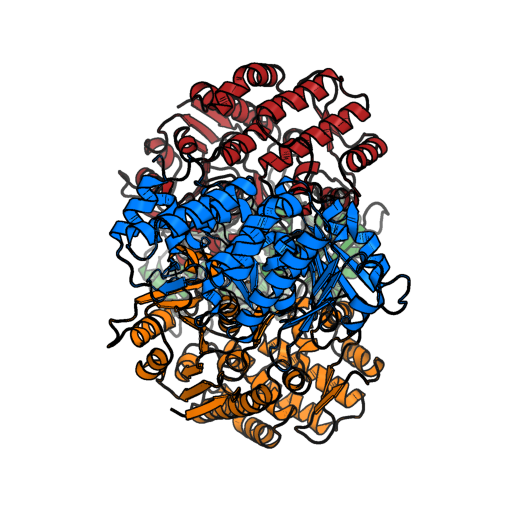1.47 15 ILE C C 1
ATOM 5536 O O . ILE C 1 16 ? 21.762 48.558 -1.630 1.00 41.68 15 ILE C O 1
ATOM 5541 N N . VAL C 1 17 ? 21.349 46.423 -1.105 1.00 41.93 16 VAL C N 1
ATOM 5542 C CA . VAL C 1 17 ? 19.922 46.586 -0.822 1.00 37.14 16 VAL C CA 1
ATOM 5543 C C . VAL C 1 17 ? 19.696 46.188 0.642 1.00 38.52 16 VAL C C 1
ATOM 5544 O O . VAL C 1 17 ? 20.060 45.072 1.070 1.00 35.86 16 VAL C O 1
ATOM 5548 N N . ASP C 1 18 ? 19.100 47.101 1.408 1.00 38.32 17 ASP C N 1
ATOM 5549 C CA . ASP C 1 18 ? 18.785 46.845 2.804 1.00 39.70 17 ASP C CA 1
ATOM 5550 C C . ASP C 1 18 ? 17.462 46.127 2.948 1.00 39.58 17 ASP C C 1
ATOM 5551 O O . ASP C 1 18 ? 16.552 46.298 2.136 1.00 41.13 17 ASP C O 1
ATOM 5556 N N . VAL C 1 19 ? 17.400 45.285 3.975 1.00 38.19 18 VAL C N 1
ATOM 5557 C CA . VAL C 1 19 ? 16.183 44.679 4.430 1.00 36.34 18 VAL C CA 1
ATOM 5558 C C . VAL C 1 19 ? 15.990 45.291 5.822 1.00 38.54 18 VAL C C 1
ATOM 5559 O O . VAL C 1 19 ? 16.784 45.044 6.725 1.00 35.13 18 VAL C O 1
ATOM 5563 N N . ASP C 1 20 ? 14.971 46.139 5.978 1.00 40.46 19 ASP C N 1
ATOM 5564 C CA . ASP C 1 20 ? 14.764 46.876 7.235 1.00 42.21 19 ASP C CA 1
ATOM 5565 C C . ASP C 1 20 ? 13.887 46.074 8.193 1.00 41.37 19 ASP C C 1
ATOM 5566 O O . ASP C 1 20 ? 12.680 45.982 8.015 1.00 40.79 19 ASP C O 1
ATOM 5571 N N . LEU C 1 21 ? 14.519 45.468 9.191 1.00 41.95 20 LEU C N 1
ATOM 5572 C CA . LEU C 1 21 ? 13.809 44.796 10.284 1.00 42.89 20 LEU C CA 1
ATOM 5573 C C . LEU C 1 21 ? 14.340 45.377 11.605 1.00 43.18 20 LEU C C 1
ATOM 5574 O O . LEU C 1 21 ? 14.544 44.658 12.590 1.00 41.49 20 LEU C O 1
ATOM 5579 N N . GLY C 1 22 ? 14.575 46.687 11.613 1.00 44.71 21 GLY C N 1
ATOM 5580 C CA . GLY C 1 22 ? 15.162 47.337 12.771 1.00 45.30 21 GLY C CA 1
ATOM 5581 C C . GLY C 1 22 ? 16.469 46.653 13.095 1.00 45.82 21 GLY C C 1
ATOM 5582 O O . GLY C 1 22 ? 17.296 46.438 12.205 1.00 42.26 21 GLY C O 1
ATOM 5583 N N . ASP C 1 23 ? 16.627 46.262 14.357 1.00 46.47 22 ASP C N 1
ATOM 5584 C CA . ASP C 1 23 ? 17.857 45.626 14.821 1.00 49.50 22 ASP C CA 1
ATOM 5585 C C . ASP C 1 23 ? 18.156 44.269 14.144 1.00 45.88 22 ASP C C 1
ATOM 5586 O O . ASP C 1 23 ? 19.216 43.699 14.371 1.00 49.45 22 ASP C O 1
ATOM 5591 N N . ARG C 1 24 ? 17.232 43.754 13.335 1.00 41.15 23 ARG C N 1
ATOM 5592 C CA . ARG C 1 24 ? 17.457 42.524 12.579 1.00 38.32 23 ARG C CA 1
ATOM 5593 C C . ARG C 1 24 ? 17.696 42.802 11.082 1.00 37.85 23 ARG C C 1
ATOM 5594 O O . ARG C 1 24 ? 17.560 41.907 10.232 1.00 36.27 23 ARG C O 1
ATOM 5602 N N . SER C 1 25 ? 18.083 44.039 10.764 1.00 36.39 24 SER C N 1
ATOM 5603 C CA . SER C 1 25 ? 18.263 44.445 9.364 1.00 34.66 24 SER C CA 1
ATOM 5604 C C . SER C 1 25 ? 19.507 43.818 8.775 1.00 32.20 24 SER C C 1
ATOM 5605 O O . SER C 1 25 ? 20.452 43.497 9.483 1.00 32.30 24 SER C O 1
ATOM 5608 N N . TYR C 1 26 ? 19.492 43.628 7.473 1.00 28.66 25 TYR C N 1
ATOM 5609 C CA . TYR C 1 26 ? 20.635 43.096 6.831 1.00 28.95 25 TYR C CA 1
ATOM 5610 C C . TYR C 1 26 ? 20.771 43.584 5.397 1.00 29.73 25 TYR C C 1
ATOM 5611 O O . TYR C 1 26 ? 19.772 43.922 4.744 1.00 29.16 25 TYR C O 1
ATOM 5620 N N . PRO C 1 27 ? 22.017 43.623 4.913 1.00 29.91 26 PRO C N 1
ATOM 5621 C CA . PRO C 1 27 ? 22.347 44.042 3.564 1.00 31.49 26 PRO C CA 1
ATOM 5622 C C . PRO C 1 27 ? 22.338 42.887 2.588 1.00 30.38 26 PRO C C 1
ATOM 5623 O O . PRO C 1 27 ? 22.538 41.757 2.987 1.00 29.26 26 PRO C O 1
ATOM 5627 N N . ILE C 1 28 ? 22.094 43.190 1.312 1.00 33.36 27 ILE C N 1
ATOM 5628 C CA . ILE C 1 28 ? 22.201 42.225 0.214 1.00 30.38 27 ILE C CA 1
ATOM 5629 C C . ILE C 1 28 ? 23.207 42.833 -0.743 1.00 32.49 27 ILE C C 1
ATOM 5630 O O . ILE C 1 28 ? 22.912 43.836 -1.382 1.00 36.98 27 ILE C O 1
ATOM 5635 N N . TYR C 1 29 ? 24.392 42.241 -0.841 1.00 33.23 28 TYR C N 1
ATOM 5636 C CA . TYR C 1 29 ? 25.458 42.789 -1.651 1.00 32.46 28 TYR C CA 1
ATOM 5637 C C . TYR C 1 29 ? 25.349 42.211 -3.036 1.00 36.66 28 TYR C C 1
ATOM 5638 O O . TYR C 1 29 ? 25.387 40.988 -3.192 1.00 42.64 28 TYR C O 1
ATOM 5647 N N . ILE C 1 30 ? 25.218 43.079 -4.043 1.00 37.74 29 ILE C N 1
ATOM 5648 C CA . ILE C 1 30 ? 25.107 42.653 -5.432 1.00 36.98 29 ILE C CA 1
ATOM 5649 C C . ILE C 1 30 ? 26.262 43.261 -6.229 1.00 38.86 29 ILE C C 1
ATOM 5650 O O . ILE C 1 30 ? 26.472 44.474 -6.215 1.00 42.79 29 ILE C O 1
ATOM 5655 N N . GLY C 1 31 ? 27.032 42.397 -6.883 1.00 40.52 30 GLY C N 1
ATOM 5656 C CA . GLY C 1 31 ? 28.096 42.820 -7.788 1.00 40.06 30 GLY C CA 1
ATOM 5657 C C . GLY C 1 31 ? 28.743 41.649 -8.502 1.00 39.66 30 GLY C C 1
ATOM 5658 O O . GLY C 1 31 ? 28.350 40.491 -8.313 1.00 39.53 30 GLY C O 1
ATOM 5659 N N . SER C 1 32 ? 29.742 41.961 -9.323 1.00 39.57 31 SER C N 1
ATOM 5660 C CA . SER C 1 32 ? 30.574 40.959 -9.978 1.00 39.05 31 SER C CA 1
ATOM 5661 C C . SER C 1 32 ? 31.858 40.750 -9.176 1.00 37.23 31 SER C C 1
ATOM 5662 O O . SER C 1 32 ? 32.451 41.701 -8.715 1.00 35.09 31 SER C O 1
ATOM 5665 N N . GLY C 1 33 ? 32.259 39.496 -8.992 1.00 37.94 32 GLY C N 1
ATOM 5666 C CA . GLY C 1 33 ? 33.464 39.164 -8.260 1.00 38.29 32 GLY C CA 1
ATOM 5667 C C . GLY C 1 33 ? 33.433 39.479 -6.776 1.00 39.56 32 GLY C C 1
ATOM 5668 O O . GLY C 1 33 ? 34.487 39.570 -6.136 1.00 39.86 32 GLY C O 1
ATOM 5669 N N . LEU C 1 34 ? 32.243 39.636 -6.207 1.00 41.24 33 LEU C N 1
ATOM 5670 C CA . LEU C 1 34 ? 32.119 39.817 -4.758 1.00 43.90 33 LEU C CA 1
ATOM 5671 C C . LEU C 1 34 ? 32.823 38.689 -3.973 1.00 43.97 33 LEU C C 1
ATOM 5672 O O . LEU C 1 34 ? 33.370 38.916 -2.900 1.00 43.22 33 LEU C O 1
ATOM 5677 N N . LEU C 1 35 ? 32.831 37.478 -4.519 1.00 45.05 34 LEU C N 1
ATOM 5678 C CA . LEU C 1 35 ? 33.583 36.382 -3.910 1.00 46.05 34 LEU C CA 1
ATOM 5679 C C . LEU C 1 35 ? 35.102 36.607 -3.877 1.00 50.65 34 LEU C C 1
ATOM 5680 O O . LEU C 1 35 ? 35.824 35.823 -3.261 1.00 54.34 34 LEU C O 1
ATOM 5685 N N . ASP C 1 36 ? 35.583 37.650 -4.550 1.00 52.84 35 ASP C N 1
ATOM 5686 C CA . ASP C 1 36 ? 36.961 38.142 -4.371 1.00 56.57 35 ASP C CA 1
ATOM 5687 C C . ASP C 1 36 ? 37.011 39.396 -3.473 1.00 54.84 35 ASP C C 1
ATOM 5688 O O . ASP C 1 36 ? 37.789 40.318 -3.739 1.00 51.96 35 ASP C O 1
ATOM 5693 N N . GLN C 1 37 ? 36.173 39.443 -2.437 1.00 50.94 36 GLN C N 1
ATOM 5694 C CA . GLN C 1 37 ? 36.183 40.557 -1.480 1.00 51.69 36 GLN C CA 1
ATOM 5695 C C . GLN C 1 37 ? 35.981 40.038 -0.046 1.00 53.81 36 GLN C C 1
ATOM 5696 O O . GLN C 1 37 ? 34.975 40.348 0.603 1.00 51.01 36 GLN C O 1
ATOM 5702 N N . PRO C 1 38 ? 36.945 39.238 0.446 1.00 54.65 37 PRO C N 1
ATOM 5703 C CA . PRO C 1 38 ? 36.884 38.670 1.791 1.00 59.23 37 PRO C CA 1
ATOM 5704 C C . PRO C 1 38 ? 36.248 39.584 2.849 1.00 63.24 37 PRO C C 1
ATOM 5705 O O . PRO C 1 38 ? 35.444 39.115 3.658 1.00 69.18 37 PRO C O 1
ATOM 5709 N N . ASP C 1 39 ? 36.586 40.871 2.833 1.00 64.58 38 ASP C N 1
ATOM 5710 C CA . ASP C 1 39 ? 35.970 41.832 3.752 1.00 64.13 38 ASP C CA 1
ATOM 5711 C C . ASP C 1 39 ? 34.448 41.636 3.827 1.00 64.52 38 ASP C C 1
ATOM 5712 O O . ASP C 1 39 ? 33.887 41.565 4.923 1.00 65.17 38 ASP C O 1
ATOM 5714 N N . LEU C 1 40 ? 33.789 41.522 2.670 1.00 63.38 39 LEU C N 1
ATOM 5715 C CA . LEU C 1 40 ? 32.317 41.466 2.622 1.00 61.58 39 LEU C CA 1
ATOM 5716 C C . LEU C 1 40 ? 31.741 40.255 3.399 1.00 60.26 39 LEU C C 1
ATOM 5717 O O . LEU C 1 40 ? 30.797 40.426 4.179 1.00 64.17 39 LEU C O 1
ATOM 5719 N N . LEU C 1 41 ? 32.309 39.061 3.212 1.00 52.12 40 LEU C N 1
ATOM 5720 C CA . LEU C 1 41 ? 31.847 37.877 3.953 1.00 54.38 40 LEU C CA 1
ATOM 5721 C C . LEU C 1 41 ? 32.207 37.985 5.424 1.00 53.85 40 LEU C C 1
ATOM 5722 O O . LEU C 1 41 ? 31.331 37.886 6.297 1.00 47.27 40 LEU C O 1
ATOM 5727 N N . GLN C 1 42 ? 33.501 38.204 5.676 1.00 51.69 41 GLN C N 1
ATOM 5728 C CA . GLN C 1 42 ? 34.067 38.132 7.023 1.00 49.16 41 GLN C CA 1
ATOM 5729 C C . GLN C 1 42 ? 33.439 39.155 7.969 1.00 46.39 41 GLN C C 1
ATOM 5730 O O . GLN C 1 42 ? 33.475 38.970 9.185 1.00 45.98 41 GLN C O 1
ATOM 5736 N N . ARG C 1 43 ? 32.867 40.222 7.397 1.00 44.33 42 ARG C N 1
ATOM 5737 C CA . ARG C 1 43 ? 32.090 41.246 8.133 1.00 43.42 42 ARG C CA 1
ATOM 5738 C C . ARG C 1 43 ? 31.001 40.630 8.994 1.00 41.60 42 ARG C C 1
ATOM 5739 O O . ARG C 1 43 ? 30.704 41.102 10.099 1.00 43.54 42 ARG C O 1
ATOM 5747 N N . HIS C 1 44 ? 30.367 39.605 8.436 1.00 35.67 43 HIS C N 1
ATOM 5748 C CA . HIS C 1 44 ? 29.173 39.028 9.009 1.00 33.60 43 HIS C CA 1
ATOM 5749 C C . HIS C 1 44 ? 29.411 37.661 9.607 1.00 31.07 43 HIS C C 1
ATOM 5750 O O . HIS C 1 44 ? 28.452 36.952 9.824 1.00 34.88 43 HIS C O 1
ATOM 5757 N N . VAL C 1 45 ? 30.676 37.289 9.824 1.00 29.10 44 VAL C N 1
ATOM 5758 C CA . VAL C 1 45 ? 31.056 36.138 10.652 1.00 28.78 44 VAL C CA 1
ATOM 5759 C C . VAL C 1 45 ? 31.428 36.653 12.048 1.00 28.51 44 VAL C C 1
ATOM 5760 O O . VAL C 1 45 ? 32.394 37.365 12.170 1.00 30.63 44 VAL C O 1
ATOM 5764 N N . HIS C 1 46 ? 30.673 36.305 13.091 1.00 28.10 45 HIS C N 1
ATOM 5765 C CA . HIS C 1 46 ? 30.879 36.880 14.430 1.00 27.11 45 HIS C CA 1
ATOM 5766 C C . HIS C 1 46 ? 31.471 35.914 15.456 1.00 28.93 45 HIS C C 1
ATOM 5767 O O . HIS C 1 46 ? 31.535 36.232 16.653 1.00 29.85 45 HIS C O 1
ATOM 5774 N N . GLY C 1 47 ? 31.936 34.755 14.983 1.00 28.61 46 GLY C N 1
ATOM 5775 C CA . GLY C 1 47 ? 32.636 33.799 15.811 1.00 27.76 46 GLY C CA 1
ATOM 5776 C C . GLY C 1 47 ? 33.802 33.165 15.076 1.00 28.98 46 GLY C C 1
ATOM 5777 O O . GLY C 1 47 ? 34.158 33.565 13.971 1.00 27.55 46 GLY C O 1
ATOM 5778 N N . LYS C 1 48 ? 34.382 32.154 15.715 1.00 31.04 47 LYS C N 1
ATOM 5779 C CA . LYS C 1 48 ? 35.620 31.557 15.272 1.00 32.25 47 LYS C CA 1
ATOM 5780 C C . LYS C 1 48 ? 35.407 30.380 14.352 1.00 33.35 47 LYS C C 1
ATOM 5781 O O . LYS C 1 48 ? 36.400 29.813 13.886 1.00 33.14 47 LYS C O 1
ATOM 5787 N N . ARG C 1 49 ? 34.142 30.003 14.106 1.00 33.14 48 ARG C N 1
ATOM 5788 C CA . ARG C 1 49 ? 33.811 28.758 13.378 1.00 33.95 48 ARG C CA 1
ATOM 5789 C C . ARG C 1 49 ? 32.731 28.942 12.334 1.00 31.04 48 ARG C C 1
ATOM 5790 O O . ARG C 1 49 ? 31.732 29.628 12.580 1.00 31.02 48 ARG C O 1
ATOM 5798 N N . VAL C 1 50 ? 32.912 28.287 11.192 1.00 26.13 49 VAL C N 1
ATOM 5799 C CA . VAL C 1 50 ? 31.974 28.410 10.066 1.00 24.21 49 VAL C CA 1
ATOM 5800 C C . VAL C 1 50 ? 31.689 27.055 9.398 1.00 22.47 49 VAL C C 1
ATOM 5801 O O . VAL C 1 50 ? 32.596 26.246 9.178 1.00 21.33 49 VAL C O 1
ATOM 5805 N N . LEU C 1 51 ? 30.421 26.816 9.091 1.00 21.48 50 LEU C N 1
ATOM 5806 C CA . LEU C 1 51 ? 30.041 25.663 8.298 1.00 22.50 50 LEU C CA 1
ATOM 5807 C C . LEU C 1 51 ? 29.429 26.052 6.933 1.00 22.67 50 LEU C C 1
ATOM 5808 O O . LEU C 1 51 ? 28.321 26.578 6.837 1.00 22.70 50 LEU C O 1
ATOM 5813 N N . VAL C 1 52 ? 30.148 25.743 5.876 1.00 22.79 51 VAL C N 1
ATOM 5814 C CA . VAL C 1 52 ? 29.604 25.915 4.543 1.00 24.29 51 VAL C CA 1
ATOM 5815 C C . VAL C 1 52 ? 28.726 24.705 4.185 1.00 24.16 51 VAL C C 1
ATOM 5816 O O . VAL C 1 52 ? 29.179 23.576 4.215 1.00 25.41 51 VAL C O 1
ATOM 5820 N N . VAL C 1 53 ? 27.456 24.954 3.887 1.00 22.97 52 VAL C N 1
ATOM 5821 C CA . VAL C 1 53 ? 26.564 23.914 3.482 1.00 22.12 52 VAL C CA 1
ATOM 5822 C C . VAL C 1 53 ? 26.390 24.116 1.981 1.00 22.80 52 VAL C C 1
ATOM 5823 O O . VAL C 1 53 ? 26.059 25.206 1.515 1.00 22.12 52 VAL C O 1
ATOM 5827 N N . THR C 1 54 ? 26.641 23.070 1.223 1.00 23.27 53 THR C N 1
ATOM 5828 C CA . THR C 1 54 ? 26.544 23.164 -0.218 1.00 24.83 53 THR C CA 1
ATOM 5829 C C . THR C 1 54 ? 26.181 21.801 -0.762 1.00 24.58 53 THR C C 1
ATOM 5830 O O . THR C 1 54 ? 25.902 20.851 -0.005 1.00 24.18 53 THR C O 1
ATOM 5834 N N . ASN C 1 55 ? 26.137 21.699 -2.078 1.00 25.91 54 ASN C N 1
ATOM 5835 C CA . ASN C 1 55 ? 25.778 20.425 -2.683 1.00 25.84 54 ASN C CA 1
ATOM 5836 C C . ASN C 1 55 ? 26.903 19.946 -3.569 1.00 26.43 54 ASN C C 1
ATOM 5837 O O . ASN C 1 55 ? 27.928 20.630 -3.683 1.00 25.28 54 ASN C O 1
ATOM 5842 N N . SER C 1 56 ? 26.743 18.758 -4.139 1.00 27.59 55 SER C N 1
ATOM 5843 C CA . SER C 1 56 ? 27.867 18.082 -4.798 1.00 30.63 55 SER C CA 1
ATOM 5844 C C . SER C 1 56 ? 28.171 18.639 -6.197 1.00 31.30 55 SER C C 1
ATOM 5845 O O . SER C 1 56 ? 29.241 18.388 -6.744 1.00 33.58 55 SER C O 1
ATOM 5848 N N . THR C 1 57 ? 27.225 19.384 -6.759 1.00 30.23 56 THR C N 1
ATOM 5849 C CA . THR C 1 57 ? 27.404 20.040 -8.048 1.00 30.30 56 THR C CA 1
ATOM 5850 C C . THR C 1 57 ? 28.138 21.369 -7.886 1.00 31.06 56 THR C C 1
ATOM 5851 O O . THR C 1 57 ? 29.046 21.695 -8.653 1.00 28.59 56 THR C O 1
ATOM 5855 N N . VAL C 1 58 ? 27.732 22.117 -6.857 1.00 30.86 57 VAL C N 1
ATOM 5856 C CA . VAL C 1 58 ? 28.247 23.459 -6.584 1.00 31.22 57 VAL C CA 1
ATOM 5857 C C . VAL C 1 58 ? 29.627 23.456 -5.899 1.00 30.05 57 VAL C C 1
ATOM 5858 O O . VAL C 1 58 ? 30.419 24.382 -6.121 1.00 29.95 57 VAL C O 1
ATOM 5862 N N . ALA C 1 59 ? 29.903 22.423 -5.103 1.00 27.97 58 ALA C N 1
ATOM 5863 C CA . ALA C 1 59 ? 31.130 22.338 -4.289 1.00 28.56 58 ALA C CA 1
ATOM 5864 C C . ALA C 1 59 ? 32.438 22.300 -5.092 1.00 28.96 58 ALA C C 1
ATOM 5865 O O . ALA C 1 59 ? 33.355 23.047 -4.780 1.00 27.47 58 ALA C O 1
ATOM 5867 N N . PRO C 1 60 ? 32.519 21.448 -6.128 1.00 30.60 59 PRO C N 1
ATOM 5868 C CA . PRO C 1 60 ? 33.695 21.470 -7.025 1.00 32.42 59 PRO C CA 1
ATOM 5869 C C . PRO C 1 60 ? 33.901 22.790 -7.789 1.00 32.47 59 PRO C C 1
ATOM 5870 O O . PRO C 1 60 ? 35.010 23.062 -8.262 1.00 31.83 59 PRO C O 1
ATOM 5874 N N . ILE C 1 61 ? 32.870 23.620 -7.873 1.00 31.90 60 ILE C N 1
ATOM 5875 C CA . ILE C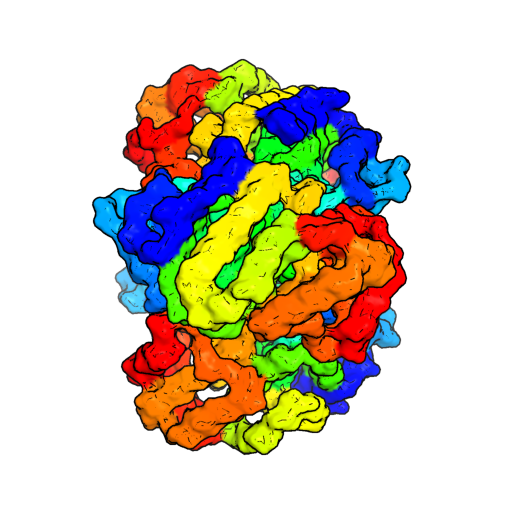 1 61 ? 32.986 24.898 -8.592 1.00 31.10 60 ILE C CA 1
ATOM 5876 C C . ILE C 1 61 ? 33.302 26.064 -7.662 1.00 30.17 60 ILE C C 1
ATOM 5877 O O . ILE C 1 61 ? 34.193 26.833 -7.953 1.00 30.15 60 ILE C O 1
ATOM 5882 N N . TYR C 1 62 ? 32.576 26.202 -6.554 1.00 30.71 61 TYR C N 1
ATOM 5883 C CA . TYR C 1 62 ? 32.713 27.394 -5.697 1.00 30.63 61 TYR C CA 1
ATOM 5884 C C . TYR C 1 62 ? 33.113 27.170 -4.251 1.00 29.07 61 TYR C C 1
ATOM 5885 O O . TYR C 1 62 ? 33.415 28.141 -3.577 1.00 30.33 61 TYR C O 1
ATOM 5894 N N . LEU C 1 63 ? 33.140 25.936 -3.752 1.00 30.16 62 LEU C N 1
ATOM 5895 C CA . LEU C 1 63 ? 33.452 25.732 -2.313 1.00 33.22 62 LEU C CA 1
ATOM 5896 C C . LEU C 1 63 ? 34.849 26.232 -1.942 1.00 36.16 62 LEU C C 1
ATOM 5897 O O . LEU C 1 63 ? 35.035 26.992 -0.971 1.00 34.99 62 LEU C O 1
ATOM 5902 N N . ASP C 1 64 ? 35.820 25.776 -2.721 1.00 39.66 63 ASP C N 1
ATOM 5903 C CA . ASP C 1 64 ? 37.223 26.151 -2.541 1.00 44.11 63 ASP C CA 1
ATOM 5904 C C . ASP C 1 64 ? 37.367 27.683 -2.467 1.00 41.54 63 ASP C C 1
ATOM 5905 O O . ASP C 1 64 ? 38.013 28.214 -1.577 1.00 39.27 63 ASP C O 1
ATOM 5910 N N . LYS C 1 65 ? 36.731 28.389 -3.396 1.00 42.40 64 LYS C N 1
ATOM 5911 C CA . LYS C 1 65 ? 36.796 29.855 -3.439 1.00 41.72 64 LYS C CA 1
ATOM 5912 C C . LYS C 1 65 ? 36.169 30.509 -2.199 1.00 38.23 64 LYS C C 1
ATOM 5913 O O . LYS C 1 65 ? 36.679 31.497 -1.671 1.00 35.82 64 LYS C O 1
ATOM 5919 N N . VAL C 1 66 ? 35.040 29.965 -1.764 1.00 35.61 65 VAL C N 1
ATOM 5920 C CA . VAL C 1 66 ? 34.318 30.507 -0.613 1.00 33.58 65 VAL C CA 1
ATOM 5921 C C . VAL C 1 66 ? 35.119 30.232 0.639 1.00 31.94 65 VAL C C 1
ATOM 5922 O O . VAL C 1 66 ? 35.370 31.141 1.410 1.00 29.94 65 VAL C O 1
ATOM 5926 N N . VAL C 1 67 ? 35.586 29.001 0.811 1.00 33.05 66 VAL C N 1
ATOM 5927 C CA . VAL C 1 67 ? 36.422 28.678 1.983 1.00 36.33 66 VAL C CA 1
ATOM 5928 C C . VAL C 1 67 ? 37.624 29.632 2.083 1.00 39.15 66 VAL C C 1
ATOM 5929 O O . VAL C 1 67 ? 37.964 30.123 3.167 1.00 36.71 66 VAL C O 1
ATOM 5933 N N . GLY C 1 68 ? 38.244 29.897 0.934 1.00 42.08 67 GLY C N 1
ATOM 5934 C CA . GLY C 1 68 ? 39.411 30.770 0.848 1.00 40.51 67 GLY C CA 1
ATOM 5935 C C . GLY C 1 68 ? 39.086 32.213 1.138 1.00 39.65 67 GLY C C 1
ATOM 5936 O O . GLY C 1 68 ? 39.861 32.914 1.771 1.00 40.97 67 GLY C O 1
ATOM 5937 N N . ALA C 1 69 ? 37.933 32.669 0.687 1.00 40.82 68 ALA C N 1
ATOM 5938 C CA . ALA C 1 69 ? 37.493 34.016 1.029 1.00 42.09 68 ALA C CA 1
ATOM 5939 C C . ALA C 1 69 ? 37.138 34.137 2.519 1.00 44.76 68 ALA C C 1
ATOM 5940 O O . ALA C 1 69 ? 37.203 35.225 3.092 1.00 45.80 68 ALA C O 1
ATOM 5942 N N . LEU C 1 70 ? 36.742 33.032 3.143 1.00 45.05 69 LEU C N 1
ATOM 5943 C CA . LEU C 1 70 ? 36.326 33.081 4.537 1.00 45.61 69 LEU C CA 1
ATOM 5944 C C . LEU C 1 70 ? 37.505 33.202 5.485 1.00 50.26 69 LEU C C 1
ATOM 5945 O O . LEU C 1 70 ? 37.369 33.749 6.580 1.00 46.92 69 LEU C O 1
ATOM 5950 N N . THR C 1 71 ? 38.627 32.621 5.098 1.00 54.51 70 THR C N 1
ATOM 5951 C CA . THR C 1 71 ? 39.753 32.483 5.990 1.00 55.99 70 THR C CA 1
ATOM 5952 C C . THR C 1 71 ? 41.022 33.231 5.608 1.00 62.39 70 THR C C 1
ATOM 5953 O O . THR C 1 71 ? 42.034 33.074 6.267 1.00 58.96 70 THR C O 1
ATOM 5957 N N . ASN C 1 72 ? 40.996 34.021 4.546 1.00 74.08 71 ASN C N 1
ATOM 5958 C CA . ASN C 1 72 ? 42.235 34.623 4.060 1.00 81.74 71 ASN C CA 1
ATOM 5959 C C . ASN C 1 72 ? 42.896 35.571 5.056 1.00 85.60 71 ASN C C 1
ATOM 5960 O O . ASN C 1 72 ? 44.113 35.550 5.253 1.00 93.58 71 ASN C O 1
ATOM 5962 N N . GLU C 1 73 ? 42.083 36.405 5.677 1.00 80.08 72 GLU C N 1
ATOM 5963 C CA . GLU C 1 73 ? 42.565 37.376 6.637 1.00 77.09 72 GLU C CA 1
ATOM 5964 C C . GLU C 1 73 ? 43.164 36.798 7.912 1.00 73.33 72 GLU C C 1
ATOM 5965 O O . GLU C 1 73 ? 44.157 37.300 8.409 1.00 77.65 72 GLU C O 1
ATOM 5971 N N . ASN C 1 74 ? 42.549 35.768 8.470 1.00 67.32 73 ASN C N 1
ATOM 5972 C CA . ASN C 1 74 ? 42.809 35.443 9.860 1.00 63.76 73 ASN C CA 1
ATOM 5973 C C . ASN C 1 74 ? 42.997 33.990 10.211 1.00 57.31 73 ASN C C 1
ATOM 5974 O O . ASN C 1 74 ? 42.436 33.114 9.580 1.00 59.97 73 ASN C O 1
ATOM 5979 N N . PRO C 1 75 ? 43.755 33.748 11.270 1.00 54.55 74 PRO C N 1
ATOM 5980 C CA . PRO C 1 75 ? 43.769 32.431 11.876 1.00 52.59 74 PRO C CA 1
ATOM 5981 C C . PRO C 1 75 ? 42.664 32.272 12.924 1.00 49.53 74 PRO C C 1
ATOM 5982 O O . PRO C 1 75 ? 42.599 31.215 13.562 1.00 50.76 74 PRO C O 1
ATOM 5986 N N . ASN C 1 76 ? 41.816 33.297 13.112 1.00 43.91 75 ASN C N 1
ATOM 5987 C CA . ASN C 1 76 ? 40.762 33.255 14.152 1.00 43.06 75 ASN C CA 1
ATOM 5988 C C . ASN C 1 76 ? 39.500 32.523 13.695 1.00 39.66 75 ASN C C 1
ATOM 5989 O O . ASN C 1 76 ? 38.636 32.217 14.514 1.00 34.99 75 ASN C O 1
ATOM 5991 N N . VAL C 1 77 ? 39.439 32.212 12.398 1.00 40.11 76 VAL C N 1
ATOM 5992 C CA . VAL C 1 77 ? 38.307 31.532 11.771 1.00 40.46 76 VAL C CA 1
ATOM 5993 C C . VAL C 1 77 ? 38.680 30.150 11.197 1.00 38.95 76 VAL C C 1
ATOM 5994 O O . VAL C 1 77 ? 39.601 30.037 10.409 1.00 41.70 76 VAL C O 1
ATOM 5998 N N . SER C 1 78 ? 37.948 29.110 11.589 1.00 37.31 77 SER C N 1
ATOM 5999 C CA . SER C 1 78 ? 38.075 27.779 10.997 1.00 34.81 77 SER C CA 1
ATOM 6000 C C . SER C 1 78 ? 36.807 27.439 10.225 1.00 31.49 77 SER C C 1
ATOM 6001 O O . SER C 1 78 ? 35.706 27.824 10.627 1.00 27.52 77 SER C O 1
ATOM 6004 N N . VAL C 1 79 ? 36.982 26.675 9.147 1.00 28.27 78 VAL C N 1
ATOM 6005 C CA . VAL C 1 79 ? 35.934 26.438 8.184 1.00 27.92 78 VAL C CA 1
ATOM 6006 C C . VAL C 1 79 ? 35.812 24.970 7.830 1.00 28.79 78 VAL C C 1
ATOM 6007 O O . VAL C 1 79 ? 36.793 24.300 7.532 1.00 29.36 78 VAL C O 1
ATOM 6011 N N . GLU C 1 80 ? 34.580 24.488 7.872 1.00 28.55 79 GLU C N 1
ATOM 6012 C CA . GLU C 1 80 ? 34.252 23.130 7.554 1.00 28.89 79 GLU C CA 1
ATOM 6013 C C . GLU C 1 80 ? 33.143 23.162 6.550 1.00 26.73 79 GLU C C 1
ATOM 6014 O O . GLU C 1 80 ? 32.554 24.204 6.316 1.00 25.12 79 GLU C O 1
ATOM 6020 N N . SER C 1 81 ? 32.826 22.016 5.975 1.00 26.85 80 SER C N 1
ATOM 6021 C CA . SER C 1 81 ? 31.753 21.969 5.005 1.00 27.93 80 SER C CA 1
ATOM 6022 C C . SER C 1 81 ? 30.984 20.695 5.146 1.00 26.83 80 SER C C 1
ATOM 6023 O O . SER C 1 81 ? 31.499 19.720 5.672 1.00 26.30 80 SER C O 1
ATOM 6026 N N . VAL C 1 82 ? 29.742 20.739 4.678 1.00 28.51 81 VAL C N 1
ATOM 6027 C CA . VAL C 1 82 ? 28.909 19.571 4.465 1.00 28.52 81 VAL C CA 1
ATOM 6028 C C . VAL C 1 82 ? 28.465 19.648 3.031 1.00 26.61 81 VAL C C 1
ATOM 6029 O O . VAL C 1 82 ? 27.921 20.658 2.600 1.00 26.42 81 VAL C O 1
ATOM 6033 N N . ILE C 1 83 ? 28.663 18.564 2.305 1.00 26.30 82 ILE C N 1
ATOM 6034 C CA . ILE C 1 83 ? 28.231 18.503 0.934 1.00 25.23 82 ILE C CA 1
ATOM 6035 C C . ILE C 1 83 ? 27.075 17.535 0.879 1.00 23.20 82 ILE C C 1
ATOM 6036 O O . ILE C 1 83 ? 27.267 16.351 1.047 1.00 22.61 82 ILE C O 1
ATOM 6041 N N . LEU C 1 84 ? 25.876 18.058 0.615 1.00 22.78 83 LEU C N 1
ATOM 6042 C CA . LEU C 1 84 ? 24.684 17.240 0.477 1.00 22.12 83 LEU C CA 1
ATOM 6043 C C . LEU C 1 84 ? 24.445 16.839 -0.994 1.00 23.20 83 LEU C C 1
ATOM 6044 O O . LEU C 1 84 ? 24.985 17.466 -1.912 1.00 21.95 83 LEU C O 1
ATOM 6049 N N . PRO C 1 85 ? 23.652 15.775 -1.219 1.00 24.99 84 PRO C N 1
ATOM 6050 C CA . PRO C 1 85 ? 23.346 15.433 -2.592 1.00 26.65 84 PRO C CA 1
ATOM 6051 C C . PRO C 1 85 ? 22.520 16.564 -3.212 1.00 29.03 84 PRO C C 1
ATOM 6052 O O . PRO C 1 85 ? 21.823 17.325 -2.503 1.00 30.74 84 PRO C O 1
ATOM 6056 N N . ASP C 1 86 ? 22.677 16.709 -4.517 1.00 27.47 85 ASP C N 1
ATOM 6057 C CA . ASP C 1 86 ? 22.065 17.795 -5.276 1.00 27.45 85 ASP C CA 1
ATOM 6058 C C . ASP C 1 86 ? 20.657 17.400 -5.711 1.00 27.07 85 ASP C C 1
ATOM 6059 O O . ASP C 1 86 ? 20.514 16.403 -6.410 1.00 25.38 85 ASP C O 1
ATOM 6064 N N . GLY C 1 87 ? 19.637 18.177 -5.316 1.00 25.96 86 GLY C N 1
ATOM 6065 C CA . GLY C 1 87 ? 18.267 17.894 -5.736 1.00 25.91 86 GLY C CA 1
ATOM 6066 C C . GLY C 1 87 ? 17.115 18.356 -4.831 1.00 27.66 86 GLY C C 1
ATOM 6067 O O . GLY C 1 87 ? 17.156 18.222 -3.593 1.00 29.47 86 GLY C O 1
ATOM 6068 N N . GLU C 1 88 ? 16.099 18.939 -5.464 1.00 26.22 87 GLU C N 1
ATOM 6069 C CA . GLU C 1 88 ? 14.816 19.169 -4.856 1.00 27.09 87 GLU C CA 1
ATOM 6070 C C . GLU C 1 88 ? 14.370 17.928 -4.074 1.00 29.11 87 GLU C C 1
ATOM 6071 O O . GLU C 1 88 ? 13.864 18.013 -2.949 1.00 27.83 87 GLU C O 1
ATOM 6077 N N . LYS C 1 89 ? 14.553 16.784 -4.716 1.00 32.20 88 LYS C N 1
ATOM 6078 C CA . LYS C 1 89 ? 14.342 15.442 -4.142 1.00 33.83 88 LYS C CA 1
ATOM 6079 C C . LYS C 1 89 ? 14.899 15.220 -2.722 1.00 32.74 88 LYS C C 1
ATOM 6080 O O . LYS C 1 89 ? 14.415 14.363 -1.992 1.00 32.06 88 LYS C O 1
ATOM 6086 N N . TYR C 1 90 ? 15.980 15.906 -2.379 1.00 29.97 89 TYR C N 1
ATOM 6087 C CA . TYR C 1 90 ? 16.573 15.758 -1.056 1.00 30.69 89 TYR C CA 1
ATOM 6088 C C . TYR C 1 90 ? 16.223 16.898 -0.104 1.00 28.02 89 TYR C C 1
ATOM 6089 O O . TYR C 1 90 ? 16.740 16.940 0.984 1.00 28.47 89 TYR C O 1
ATOM 6098 N N . LYS C 1 91 ? 15.341 17.803 -0.510 1.00 27.58 90 LYS C N 1
ATOM 6099 C CA . LYS C 1 91 ? 14.897 18.902 0.355 1.00 28.84 90 LYS C CA 1
ATOM 6100 C C . LYS C 1 91 ? 13.948 18.370 1.440 1.00 27.34 90 LYS C C 1
ATOM 6101 O O . LYS C 1 91 ? 12.742 18.633 1.422 1.00 24.87 90 LYS C O 1
ATOM 6107 N N . ASN C 1 92 ? 14.509 17.600 2.368 1.00 26.03 91 ASN C N 1
ATOM 6108 C CA . ASN C 1 92 ? 13.716 16.990 3.393 1.00 27.54 91 ASN C CA 1
ATOM 6109 C C . ASN C 1 92 ? 14.498 16.796 4.695 1.00 26.40 91 ASN C C 1
ATOM 6110 O O . ASN C 1 92 ? 15.686 17.167 4.796 1.00 24.60 91 ASN C O 1
ATOM 6115 N N . MET C 1 93 ? 13.810 16.238 5.686 1.00 24.89 92 MET C N 1
ATOM 6116 C CA . MET C 1 93 ? 14.260 16.235 7.072 1.00 23.95 92 MET C CA 1
ATOM 6117 C C . MET C 1 93 ? 15.481 15.325 7.275 1.00 24.19 92 MET C C 1
ATOM 6118 O O . MET C 1 93 ? 16.415 15.654 8.006 1.00 22.55 92 MET C O 1
ATOM 6123 N N . ASP C 1 94 ? 15.508 14.200 6.588 1.00 25.00 93 ASP C N 1
ATOM 6124 C CA . ASP C 1 94 ? 16.626 13.298 6.762 1.00 27.71 93 ASP C CA 1
ATOM 6125 C C . ASP C 1 94 ? 17.895 13.926 6.219 1.00 27.14 93 ASP C C 1
ATOM 6126 O O . ASP C 1 94 ? 18.958 13.722 6.782 1.00 26.93 93 ASP C O 1
ATOM 6131 N N . THR C 1 95 ? 17.782 14.686 5.120 1.00 26.30 94 THR C N 1
ATOM 6132 C CA . THR C 1 95 ? 18.919 15.357 4.526 1.00 23.92 94 THR C CA 1
ATOM 6133 C C . THR C 1 95 ? 19.317 16.563 5.391 1.00 23.81 94 THR C C 1
ATOM 6134 O O . THR C 1 95 ? 20.496 16.903 5.543 1.00 22.97 94 THR C O 1
ATOM 6138 N N . LEU C 1 96 ? 18.314 17.233 5.928 1.00 24.06 95 LEU C N 1
ATOM 6139 C CA . LEU C 1 96 ? 18.533 18.258 6.924 1.00 24.94 95 LEU C CA 1
ATOM 6140 C C . LEU C 1 96 ? 19.337 17.695 8.093 1.00 24.33 95 LEU C C 1
ATOM 6141 O O . LEU C 1 96 ? 20.230 18.345 8.605 1.00 22.99 95 LEU C O 1
ATOM 6146 N N . MET C 1 97 ? 18.998 16.476 8.497 1.00 25.05 96 MET C N 1
ATOM 6147 C CA . MET C 1 97 ? 19.582 15.866 9.696 1.00 24.77 96 MET C CA 1
ATOM 6148 C C . MET C 1 97 ? 21.081 15.776 9.575 1.00 23.93 96 MET C C 1
ATOM 6149 O O . MET C 1 97 ? 21.772 15.850 10.576 1.00 23.57 96 MET C O 1
ATOM 6154 N N . LYS C 1 98 ? 21.582 15.656 8.337 1.00 24.26 97 LYS C N 1
ATOM 6155 C CA . LYS C 1 98 ? 23.020 15.496 8.094 1.00 22.98 97 LYS C CA 1
ATOM 6156 C C . LYS C 1 98 ? 23.782 16.730 8.443 1.00 21.14 97 LYS C C 1
ATOM 6157 O O . LYS C 1 98 ? 24.932 16.630 8.843 1.00 18.76 97 LYS C O 1
ATOM 6163 N N . VAL C 1 99 ? 23.145 17.893 8.233 1.00 20.62 98 VAL C N 1
ATOM 6164 C CA . VAL C 1 99 ? 23.710 19.178 8.628 1.00 19.07 98 VAL C CA 1
ATOM 6165 C C . VAL C 1 99 ? 23.826 19.249 10.194 1.00 17.96 98 VAL C C 1
ATOM 6166 O O . VAL C 1 99 ? 24.876 19.603 10.732 1.00 15.14 98 VAL C O 1
ATOM 6170 N N . PHE C 1 100 ? 22.768 18.899 10.917 1.00 18.26 99 PHE C N 1
ATOM 6171 C CA . PHE C 1 100 ? 22.870 18.879 12.418 1.00 19.38 99 PHE C CA 1
ATOM 6172 C C . PHE C 1 100 ? 23.952 17.893 12.869 1.00 20.07 99 PHE C C 1
ATOM 6173 O O . PHE C 1 100 ? 24.762 18.215 13.744 1.00 19.29 99 PHE C O 1
ATOM 6181 N N . ASP C 1 101 ? 23.987 16.715 12.232 1.00 21.15 100 ASP C N 1
ATOM 6182 C CA . ASP C 1 101 ? 24.972 15.682 12.585 1.00 22.23 100 ASP C CA 1
ATOM 6183 C C . ASP C 1 101 ? 26.373 16.193 12.418 1.00 22.16 100 ASP C C 1
ATOM 6184 O O . ASP C 1 101 ? 27.185 16.064 13.338 1.00 23.01 100 ASP C O 1
ATOM 6189 N N . LYS C 1 102 ? 26.657 16.798 11.266 1.00 21.53 101 LYS C N 1
ATOM 6190 C CA . LYS C 1 102 ? 27.960 17.387 11.027 1.00 20.68 101 LYS C CA 1
ATOM 6191 C C . LYS C 1 102 ? 28.286 18.511 12.028 1.00 21.05 101 LYS C C 1
ATOM 6192 O O . LYS C 1 102 ? 29.391 18.612 12.556 1.00 20.62 101 LYS C O 1
ATOM 6198 N N . ALA C 1 103 ? 27.333 19.381 12.259 1.00 21.67 102 ALA C N 1
ATOM 6199 C CA . ALA C 1 103 ? 27.578 20.487 13.164 1.00 23.84 102 ALA C CA 1
ATOM 6200 C C . ALA C 1 103 ? 27.859 19.960 14.586 1.00 25.12 102 ALA C C 1
ATOM 6201 O O . ALA C 1 103 ? 28.725 20.471 15.286 1.00 25.89 102 ALA C O 1
ATOM 6203 N N . ILE C 1 104 ? 27.137 18.934 14.996 1.00 25.09 103 ILE C N 1
ATOM 6204 C CA . ILE C 1 104 ? 27.300 18.400 16.332 1.00 27.68 103 ILE C CA 1
ATOM 6205 C C . ILE C 1 104 ? 28.525 17.478 16.456 1.00 29.39 103 ILE C C 1
ATOM 6206 O O . ILE C 1 104 ? 29.236 17.492 17.476 1.00 31.22 103 ILE C O 1
ATOM 6211 N N . GLU C 1 105 ? 28.767 16.675 15.439 1.00 29.99 104 GLU C N 1
ATOM 6212 C CA . GLU C 1 105 ? 29.955 15.866 15.415 1.00 33.66 104 GLU C CA 1
ATOM 6213 C C . GLU C 1 105 ? 31.154 16.799 15.576 1.00 30.07 104 GLU C C 1
ATOM 6214 O O . GLU C 1 105 ? 32.058 16.512 16.340 1.00 29.82 104 GLU C O 1
ATOM 6220 N N . SER C 1 106 ? 31.179 17.932 14.898 1.00 27.94 105 SER C N 1
ATOM 6221 C CA . SER C 1 106 ? 32.346 18.798 15.083 1.00 28.43 105 SER C CA 1
ATOM 6222 C C . SER C 1 106 ? 32.137 19.847 16.157 1.00 26.50 105 SER C C 1
ATOM 6223 O O . SER C 1 106 ? 32.858 20.793 16.188 1.00 25.79 105 SER C O 1
ATOM 6226 N N . ARG C 1 107 ? 31.161 19.635 17.039 1.00 27.87 106 ARG C N 1
ATOM 6227 C CA . ARG C 1 107 ? 30.950 20.428 18.257 1.00 28.46 106 ARG C CA 1
ATOM 6228 C C . ARG C 1 107 ? 30.830 21.942 18.034 1.00 26.81 106 ARG C C 1
ATOM 6229 O O . ARG C 1 107 ? 31.265 22.722 18.867 1.00 26.40 106 ARG C O 1
ATOM 6237 N N . LEU C 1 108 ? 30.232 22.353 16.907 1.00 25.09 107 LEU C N 1
ATOM 6238 C CA . LEU C 1 108 ? 30.001 23.778 16.630 1.00 22.94 107 LEU C CA 1
ATOM 6239 C C . LEU C 1 108 ? 29.100 24.342 17.730 1.00 23.74 107 LEU C C 1
ATOM 6240 O O . LEU C 1 108 ? 28.256 23.630 18.290 1.00 24.28 107 LEU C O 1
ATOM 6245 N N . ASP C 1 109 ? 29.263 25.615 18.043 1.00 24.32 108 ASP C N 1
ATOM 6246 C CA . ASP C 1 109 ? 28.517 26.222 19.165 1.00 25.00 108 ASP C CA 1
ATOM 6247 C C . ASP C 1 109 ? 27.679 27.391 18.682 1.00 23.63 108 ASP C C 1
ATOM 6248 O O . ASP C 1 109 ? 27.667 27.689 17.457 1.00 21.39 108 ASP C O 1
ATOM 6253 N N . ARG C 1 110 ? 27.005 28.049 19.627 1.00 21.21 109 ARG C N 1
ATOM 6254 C CA . ARG C 1 110 ? 26.041 29.114 19.282 1.00 22.15 109 ARG C CA 1
ATOM 6255 C C . ARG C 1 110 ? 26.673 30.319 18.582 1.00 23.31 109 ARG C C 1
ATOM 6256 O O . ARG C 1 110 ? 25.937 31.129 18.016 1.00 24.11 109 ARG C O 1
ATOM 6264 N N . ARG C 1 111 ? 28.003 30.454 18.596 1.00 24.11 110 ARG C N 1
ATOM 6265 C CA . ARG C 1 111 ? 28.637 31.589 17.905 1.00 26.11 110 ARG C CA 1
ATOM 6266 C C . ARG C 1 111 ? 29.121 31.213 16.493 1.00 24.01 110 ARG C C 1
ATOM 6267 O O . ARG C 1 111 ? 29.848 31.966 15.850 1.00 23.81 110 ARG C O 1
ATOM 6275 N N . CYS C 1 112 ? 28.730 30.042 16.008 1.00 23.73 111 CYS C N 1
ATOM 6276 C CA . CYS C 1 112 ? 29.194 29.586 14.703 1.00 23.72 111 CYS C CA 1
ATOM 6277 C C . CYS C 1 112 ? 28.389 30.239 13.585 1.00 22.79 111 CYS C C 1
ATOM 6278 O O . CYS C 1 112 ? 27.430 30.940 13.843 1.00 23.33 111 CYS C O 1
ATOM 6281 N N . THR C 1 113 ? 28.813 30.073 12.343 1.00 23.59 112 THR C N 1
ATOM 6282 C CA . THR C 1 113 ? 28.065 30.672 11.246 1.00 24.23 112 THR C CA 1
ATOM 6283 C C . THR C 1 113 ? 27.890 29.658 10.150 1.00 23.87 112 THR C C 1
ATOM 6284 O O . THR C 1 113 ? 28.864 29.051 9.703 1.00 23.70 112 THR C O 1
ATOM 6288 N N . PHE C 1 114 ? 26.639 29.457 9.747 1.00 23.50 113 PHE C N 1
ATOM 6289 C CA . PHE C 1 114 ? 26.314 28.581 8.648 1.00 22.57 113 PHE C CA 1
ATOM 6290 C C . PHE C 1 114 ? 26.384 29.442 7.402 1.00 23.00 113 PHE C C 1
ATOM 6291 O O . PHE C 1 114 ? 25.972 30.606 7.441 1.00 22.73 113 PHE C O 1
ATOM 6299 N N . VAL C 1 115 ? 26.926 28.877 6.315 1.00 21.73 114 VAL C N 1
ATOM 6300 C CA . VAL C 1 115 ? 26.970 29.563 5.021 1.00 21.41 114 VAL C CA 1
ATOM 6301 C C . VAL C 1 115 ? 26.305 28.736 3.915 1.00 21.27 114 VAL C C 1
ATOM 6302 O O . VAL C 1 115 ? 26.815 27.679 3.511 1.00 21.19 114 VAL C O 1
ATOM 6306 N N . ALA C 1 116 ? 25.155 29.214 3.439 1.00 21.15 115 ALA C N 1
ATOM 6307 C CA . ALA C 1 116 ? 24.405 28.508 2.395 1.00 22.18 115 ALA C CA 1
ATOM 6308 C C . ALA C 1 116 ? 25.008 28.798 1.025 1.00 22.29 115 ALA C C 1
ATOM 6309 O O . ALA C 1 116 ? 24.763 29.851 0.432 1.00 23.95 115 ALA C O 1
ATOM 6311 N N . LEU C 1 117 ? 25.779 27.854 0.512 1.00 22.87 116 LEU C N 1
ATOM 6312 C CA . LEU C 1 117 ? 26.388 28.013 -0.801 1.00 23.17 116 LEU C CA 1
ATOM 6313 C C . LEU C 1 117 ? 25.687 27.134 -1.818 1.00 22.66 116 LEU C C 1
ATOM 6314 O O . LEU C 1 117 ? 25.936 25.929 -1.895 1.00 22.31 116 LEU C O 1
ATOM 6319 N N . GLY C 1 118 ? 24.819 27.752 -2.610 1.00 22.79 117 GLY C N 1
ATOM 6320 C CA . GLY C 1 118 ? 24.107 27.045 -3.667 1.00 22.52 117 GLY C CA 1
ATOM 6321 C C . GLY C 1 118 ? 22.845 27.749 -4.122 1.00 22.15 117 GLY C C 1
ATOM 6322 O O . GLY C 1 118 ? 22.708 28.975 -4.009 1.00 23.36 117 GLY C O 1
ATOM 6323 N N . GLY C 1 119 ? 21.920 26.965 -4.653 1.00 22.22 118 GLY C N 1
ATOM 6324 C CA . GLY C 1 119 ? 20.628 27.478 -5.061 1.00 22.09 118 GLY C CA 1
ATOM 6325 C C . GLY C 1 119 ? 19.653 27.570 -3.892 1.00 22.26 118 GLY C C 1
ATOM 6326 O O . GLY C 1 119 ? 20.050 27.527 -2.698 1.00 20.18 118 GLY C O 1
ATOM 6327 N N . GLY C 1 120 ? 18.376 27.682 -4.264 1.00 20.40 119 GLY C N 1
ATOM 6328 C CA . GLY C 1 120 ? 17.287 27.814 -3.345 1.00 19.95 119 GLY C CA 1
ATOM 6329 C C . GLY C 1 120 ? 17.099 26.597 -2.459 1.00 19.87 119 GLY C C 1
ATOM 6330 O O . GLY C 1 120 ? 16.613 26.726 -1.344 1.00 18.29 119 GLY C O 1
ATOM 6331 N N . VAL C 1 121 ? 17.484 25.422 -2.961 1.00 19.66 120 VAL C N 1
ATOM 6332 C CA . VAL C 1 121 ? 17.317 24.187 -2.218 1.00 19.59 120 VAL C CA 1
ATOM 6333 C C . VAL C 1 121 ? 18.242 24.193 -1.017 1.00 21.19 120 VAL C C 1
ATOM 6334 O O . VAL C 1 121 ? 17.814 23.963 0.125 1.00 21.82 120 VAL C O 1
ATOM 6338 N N . ILE C 1 122 ? 19.508 24.471 -1.295 1.00 20.69 121 ILE C N 1
ATOM 6339 C CA . ILE C 1 122 ? 20.495 24.648 -0.258 1.00 21.48 121 ILE C CA 1
ATOM 6340 C C . ILE C 1 122 ? 20.182 25.827 0.671 1.00 20.91 121 ILE C C 1
ATOM 6341 O O . ILE C 1 122 ? 20.407 25.730 1.872 1.00 19.22 121 ILE C O 1
ATOM 6346 N N . GLY C 1 123 ? 19.647 26.920 0.116 1.00 21.93 122 GLY C N 1
ATOM 6347 C CA . GLY C 1 123 ? 19.386 28.152 0.885 1.00 20.68 122 GLY C CA 1
ATOM 6348 C C . GLY C 1 123 ? 18.302 27.939 1.933 1.00 21.36 122 GLY C C 1
ATOM 6349 O O . GLY C 1 123 ? 18.467 28.232 3.132 1.00 20.90 122 GLY C O 1
ATOM 6350 N N . ASP C 1 124 ? 17.188 27.409 1.461 1.00 20.11 123 ASP C N 1
ATOM 6351 C CA . ASP C 1 124 ? 16.128 26.964 2.311 1.00 20.48 123 ASP C CA 1
ATOM 6352 C C . ASP C 1 124 ? 16.538 25.938 3.395 1.00 20.74 123 ASP C C 1
ATOM 6353 O O . ASP C 1 124 ? 16.181 26.084 4.596 1.00 18.04 123 ASP C O 1
ATOM 6358 N N . MET C 1 125 ? 17.260 24.901 2.965 1.00 21.47 124 MET C N 1
ATOM 6359 C CA . MET C 1 125 ? 17.720 23.860 3.887 1.00 23.00 124 MET C CA 1
ATOM 6360 C C . MET C 1 125 ? 18.704 24.404 4.928 1.00 21.95 124 MET C C 1
ATOM 6361 O O . MET C 1 125 ? 18.535 24.182 6.124 1.00 21.23 124 MET C O 1
ATOM 6366 N N . CYS C 1 126 ? 19.733 25.100 4.460 1.00 21.15 125 CYS C N 1
ATOM 6367 C CA . CYS C 1 126 ? 20.722 25.631 5.346 1.00 21.75 125 CYS C CA 1
ATOM 6368 C C . CYS C 1 126 ? 20.119 26.655 6.306 1.00 21.11 125 CYS C C 1
ATOM 6369 O O . CYS C 1 126 ? 20.529 26.730 7.450 1.00 21.62 125 CYS C O 1
ATOM 6372 N N . GLY C 1 127 ? 19.144 27.425 5.837 1.00 21.34 126 GLY C N 1
ATOM 6373 C CA . GLY C 1 127 ? 18.523 28.477 6.638 1.00 21.01 126 GLY C CA 1
ATOM 6374 C C . GLY C 1 127 ? 17.743 27.866 7.791 1.00 20.71 126 GLY C C 1
ATOM 6375 O O . GLY C 1 127 ? 17.827 28.321 8.939 1.00 19.59 126 GLY C O 1
ATOM 6376 N N . TYR C 1 128 ? 16.992 26.823 7.458 1.00 20.64 127 TYR C N 1
ATOM 6377 C CA . TYR C 1 128 ? 16.198 26.120 8.425 1.00 21.04 127 TYR C CA 1
ATOM 6378 C C . TYR C 1 128 ? 17.083 25.361 9.436 1.00 21.62 127 TYR C C 1
ATOM 6379 O O . TYR C 1 128 ? 16.746 25.314 10.632 1.00 21.05 127 TYR C O 1
ATOM 6388 N N . ALA C 1 129 ? 18.211 24.820 8.978 1.00 20.61 128 ALA C N 1
ATOM 6389 C CA . ALA C 1 129 ? 19.184 24.246 9.892 1.00 21.27 128 ALA C CA 1
ATOM 6390 C C . ALA C 1 129 ? 19.818 25.278 10.824 1.00 21.20 128 ALA C C 1
ATOM 6391 O O . ALA C 1 129 ? 20.050 24.994 11.997 1.00 22.83 128 ALA C O 1
ATOM 6393 N N . ALA C 1 130 ? 20.134 26.454 10.302 1.00 20.24 129 ALA C N 1
ATOM 6394 C CA . ALA C 1 130 ? 20.691 27.511 11.116 1.00 20.06 129 ALA C CA 1
ATOM 6395 C C . ALA C 1 130 ? 19.706 27.976 12.173 1.00 20.33 129 ALA C C 1
ATOM 6396 O O . ALA C 1 130 ? 20.086 28.264 13.323 1.00 22.71 129 ALA C O 1
ATOM 6398 N N . ALA C 1 131 ? 18.455 28.094 11.760 1.00 19.06 130 ALA C N 1
ATOM 6399 C CA . ALA C 1 131 ? 17.381 28.539 12.610 1.00 19.23 130 ALA C CA 1
ATOM 6400 C C . ALA C 1 131 ? 17.162 27.584 13.784 1.00 19.63 130 ALA C C 1
ATOM 6401 O O . ALA C 1 131 ? 16.870 28.021 14.880 1.00 20.60 130 ALA C O 1
ATOM 6403 N N . SER C 1 132 ? 17.307 26.280 13.530 1.00 19.54 131 SER C N 1
ATOM 6404 C CA . SER C 1 132 ? 17.028 25.255 14.507 1.00 18.92 131 SER C CA 1
ATOM 6405 C C . SER C 1 132 ? 18.270 24.770 15.267 1.00 19.71 131 SER C C 1
ATOM 6406 O O . SER C 1 132 ? 18.152 24.412 16.436 1.00 20.99 131 SER C O 1
ATOM 6409 N N . PHE C 1 133 ? 19.452 24.766 14.647 1.00 18.98 132 PHE C N 1
ATOM 6410 C CA . PHE C 1 133 ? 20.647 24.319 15.367 1.00 19.44 132 PHE C CA 1
ATOM 6411 C C . PHE C 1 133 ? 20.853 25.157 16.646 1.00 20.02 132 PHE C C 1
ATOM 6412 O O . PHE C 1 133 ? 21.018 26.388 16.582 1.00 20.04 132 PHE C O 1
ATOM 6420 N N . LEU C 1 134 ? 20.850 24.482 17.795 1.00 20.06 133 LEU C N 1
ATOM 6421 C CA . LEU C 1 134 ? 20.985 25.150 19.129 1.00 19.92 133 LEU C CA 1
ATOM 6422 C C . LEU C 1 134 ? 19.960 26.254 19.324 1.00 19.47 133 LEU C C 1
ATOM 6423 O O . LEU C 1 134 ? 20.189 27.179 20.052 1.00 19.86 133 LEU C O 1
ATOM 6428 N N . ARG C 1 135 ? 18.821 26.134 18.656 1.00 19.78 134 ARG C N 1
ATOM 6429 C CA . ARG C 1 135 ? 17.797 27.175 18.635 1.00 20.89 134 ARG C CA 1
ATOM 6430 C C . ARG C 1 135 ? 18.143 28.456 17.837 1.00 22.24 134 ARG C C 1
ATOM 6431 O O . ARG C 1 135 ? 17.421 29.470 17.942 1.00 21.45 134 ARG C O 1
ATOM 6439 N N . GLY C 1 136 ? 19.218 28.425 17.045 1.00 22.44 135 GLY C N 1
ATOM 6440 C CA . GLY C 1 136 ? 19.455 29.497 16.075 1.00 22.09 135 GLY C CA 1
ATOM 6441 C C . GLY C 1 136 ? 20.882 29.978 16.068 1.00 21.89 135 GLY C C 1
ATOM 6442 O O . GLY C 1 136 ? 21.361 30.537 17.045 1.00 19.84 135 GLY C O 1
ATOM 6443 N N . VAL C 1 137 ? 21.565 29.754 14.951 1.00 22.56 136 VAL C N 1
ATOM 6444 C CA . VAL C 1 137 ? 22.868 30.322 14.764 1.00 22.49 136 VAL C CA 1
ATOM 6445 C C . VAL C 1 137 ? 22.827 31.222 13.543 1.00 22.44 136 VAL C C 1
ATOM 6446 O O . VAL C 1 137 ? 21.912 31.139 12.723 1.00 23.80 136 VAL C O 1
ATOM 6450 N N . ASN C 1 138 ? 23.788 32.122 13.476 1.00 20.76 137 ASN C N 1
ATOM 6451 C CA . ASN C 1 138 ? 23.885 33.060 12.388 1.00 20.51 137 ASN C CA 1
ATOM 6452 C C . ASN C 1 138 ? 24.067 32.310 11.062 1.00 21.01 137 ASN C C 1
ATOM 6453 O O . ASN C 1 138 ? 24.702 31.263 11.001 1.00 21.20 137 ASN C O 1
ATOM 6458 N N . PHE C 1 139 ? 23.483 32.822 10.009 1.00 20.54 138 PHE C N 1
ATOM 6459 C CA . PHE C 1 139 ? 23.763 32.253 8.737 1.00 21.57 138 PHE C CA 1
ATOM 6460 C C . PHE C 1 139 ? 23.886 33.320 7.660 1.00 21.07 138 PHE C C 1
ATOM 6461 O O . PHE C 1 139 ? 23.428 34.429 7.826 1.00 20.53 138 PHE C O 1
ATOM 6469 N N . ILE C 1 140 ? 24.603 32.961 6.609 1.00 23.07 139 ILE C N 1
ATOM 6470 C CA . ILE C 1 140 ? 24.856 33.809 5.457 1.00 23.53 139 ILE C CA 1
ATOM 6471 C C . ILE C 1 140 ? 24.391 33.063 4.243 1.00 23.35 139 ILE C C 1
ATOM 6472 O O . ILE C 1 140 ? 24.449 31.835 4.183 1.00 24.53 139 ILE C O 1
ATOM 6477 N N . GLN C 1 141 ? 23.999 33.813 3.236 1.00 22.94 140 GLN C N 1
ATOM 6478 C CA . GLN C 1 141 ? 23.384 33.230 2.075 1.00 23.44 140 GLN C CA 1
ATOM 6479 C C . GLN C 1 141 ? 24.199 33.602 0.808 1.00 24.94 140 GLN C C 1
ATOM 6480 O O . GLN C 1 141 ? 24.388 34.788 0.501 1.00 24.16 140 GLN C O 1
ATOM 6486 N N . ILE C 1 142 ? 24.743 32.590 0.121 1.00 23.61 141 ILE C N 1
ATOM 6487 C CA . ILE C 1 142 ? 25.528 32.798 -1.079 1.00 23.24 141 ILE C CA 1
ATOM 6488 C C . ILE C 1 142 ? 24.806 32.203 -2.289 1.00 23.08 141 ILE C C 1
ATOM 6489 O O . ILE C 1 142 ? 25.105 31.079 -2.720 1.00 24.08 141 ILE C O 1
ATOM 6494 N N . PRO C 1 143 ? 23.855 32.959 -2.841 1.00 20.26 142 PRO C N 1
ATOM 6495 C CA . PRO C 1 143 ? 23.026 32.388 -3.867 1.00 22.86 142 PRO C CA 1
ATOM 6496 C C . PRO C 1 143 ? 23.772 32.257 -5.199 1.00 24.42 142 PRO C C 1
ATOM 6497 O O . PRO C 1 143 ? 24.420 33.228 -5.685 1.00 24.57 142 PRO C O 1
ATOM 6501 N N . THR C 1 144 ? 23.683 31.067 -5.771 1.00 23.93 143 THR C N 1
ATOM 6502 C CA . THR C 1 144 ? 24.371 30.794 -6.995 1.00 25.64 143 THR C CA 1
ATOM 6503 C C . THR C 1 144 ? 23.460 30.445 -8.154 1.00 26.28 143 THR C C 1
ATOM 6504 O O . THR C 1 144 ? 23.970 30.103 -9.209 1.00 28.97 143 THR C O 1
ATOM 6508 N N . THR C 1 145 ? 22.138 30.502 -7.979 1.00 26.14 144 THR C N 1
ATOM 6509 C CA . THR C 1 145 ? 21.220 30.481 -9.130 1.00 25.37 144 THR C CA 1
ATOM 6510 C C . THR C 1 145 ? 20.515 31.814 -9.289 1.00 25.47 144 THR C C 1
ATOM 6511 O O . THR C 1 145 ? 20.558 32.656 -8.403 1.00 28.94 144 THR C O 1
ATOM 6515 N N . VAL C 1 146 ? 19.839 31.980 -10.415 1.00 24.44 145 VAL C N 1
ATOM 6516 C CA . VAL C 1 146 ? 19.048 33.168 -10.657 1.00 23.80 145 VAL C CA 1
ATOM 6517 C C . VAL C 1 146 ? 17.864 33.190 -9.721 1.00 23.08 145 VAL C C 1
ATOM 6518 O O . VAL C 1 146 ? 17.533 34.224 -9.187 1.00 25.04 145 VAL C O 1
ATOM 6522 N N . MET C 1 147 ? 17.204 32.056 -9.565 1.00 23.30 146 MET C N 1
ATOM 6523 C CA . MET C 1 147 ? 16.100 31.911 -8.616 1.00 25.25 146 MET C CA 1
ATOM 6524 C C . MET C 1 147 ? 16.503 32.369 -7.195 1.00 25.32 146 MET C C 1
ATOM 6525 O O . MET C 1 147 ? 15.850 33.208 -6.578 1.00 26.33 146 MET C O 1
ATOM 6530 N N . ALA C 1 148 ? 17.602 31.841 -6.696 1.00 24.26 147 ALA C N 1
ATOM 6531 C CA . ALA C 1 148 ? 18.112 32.280 -5.410 1.00 25.44 147 ALA C CA 1
ATOM 6532 C C . ALA C 1 148 ? 18.493 33.748 -5.371 1.00 26.10 147 ALA C C 1
ATOM 6533 O O . ALA C 1 148 ? 18.203 34.443 -4.388 1.00 24.47 147 ALA C O 1
ATOM 6535 N N . GLN C 1 149 ? 19.154 34.223 -6.428 1.00 26.57 148 GLN C N 1
ATOM 6536 C CA . GLN C 1 149 ? 19.605 35.613 -6.453 1.00 28.40 148 GLN C CA 1
ATOM 6537 C C . GLN C 1 149 ? 18.468 36.620 -6.670 1.00 28.16 148 GLN C C 1
ATOM 6538 O O . GLN C 1 149 ? 18.635 37.797 -6.357 1.00 31.50 148 GLN C O 1
ATOM 6544 N N . VAL C 1 150 ? 17.336 36.185 -7.202 1.00 26.65 149 VAL C N 1
ATOM 6545 C CA . VAL C 1 150 ? 16.210 37.093 -7.343 1.00 26.83 149 VAL C CA 1
ATOM 6546 C C . VAL C 1 150 ? 15.084 36.889 -6.336 1.00 28.10 149 VAL C C 1
ATOM 6547 O O . VAL C 1 150 ? 14.222 37.739 -6.208 1.00 25.36 149 VAL C O 1
ATOM 6551 N N . ASP C 1 151 ? 15.088 35.761 -5.636 1.00 28.99 150 ASP C N 1
ATOM 6552 C CA . ASP C 1 151 ? 13.986 35.423 -4.745 1.00 28.03 150 ASP C CA 1
ATOM 6553 C C . ASP C 1 151 ? 14.360 34.743 -3.424 1.00 28.12 150 ASP C C 1
ATOM 6554 O O . ASP C 1 151 ? 14.257 35.329 -2.362 1.00 25.69 150 ASP C O 1
ATOM 6559 N N . SER C 1 152 ? 14.806 33.499 -3.515 1.00 26.93 151 SER C N 1
ATOM 6560 C CA . SER C 1 152 ? 14.944 32.633 -2.351 1.00 26.95 151 SER C CA 1
ATOM 6561 C C . SER C 1 152 ? 15.929 33.108 -1.286 1.00 26.36 151 SER C C 1
ATOM 6562 O O . SER C 1 152 ? 15.678 32.950 -0.102 1.00 25.77 151 SER C O 1
ATOM 6565 N N . SER C 1 153 ? 17.046 33.673 -1.715 1.00 25.33 152 SER C N 1
ATOM 6566 C CA . SER C 1 153 ? 18.097 34.068 -0.781 1.00 26.89 152 SER C CA 1
ATOM 6567 C C . SER C 1 153 ? 17.626 35.148 0.205 1.00 26.46 152 SER C C 1
ATOM 6568 O O . SER C 1 153 ? 18.166 35.279 1.283 1.00 23.29 152 SER C O 1
ATOM 6571 N N . VAL C 1 154 ? 16.605 35.907 -0.200 1.00 28.05 153 VAL C N 1
ATOM 6572 C CA . VAL C 1 154 ? 16.137 37.072 0.521 1.00 26.79 153 VAL C CA 1
ATOM 6573 C C . VAL C 1 154 ? 14.860 36.750 1.288 1.00 27.12 153 VAL C C 1
ATOM 6574 O O . VAL C 1 154 ? 13.958 36.061 0.759 1.00 24.04 153 VAL C O 1
ATOM 6578 N N . GLY C 1 155 ? 14.782 37.252 2.530 1.00 27.04 154 GLY C N 1
ATOM 6579 C CA . GLY C 1 155 ? 13.520 37.289 3.247 1.00 29.61 154 GLY C CA 1
ATOM 6580 C C . GLY C 1 155 ? 13.318 36.257 4.336 1.00 31.37 154 GLY C C 1
ATOM 6581 O O . GLY C 1 155 ? 12.348 36.323 5.085 1.00 33.36 154 GLY C O 1
ATOM 6582 N N . GLY C 1 156 ? 14.217 35.297 4.438 1.00 31.78 155 GLY C N 1
ATOM 6583 C CA . GLY C 1 156 ? 14.234 34.431 5.616 1.00 33.57 155 GLY C CA 1
ATOM 6584 C C . GLY C 1 156 ? 13.098 33.437 5.784 1.00 29.82 155 GLY C C 1
ATOM 6585 O O . GLY C 1 156 ? 12.853 32.975 6.898 1.00 32.35 155 GLY C O 1
ATOM 6586 N N . LYS C 1 157 ? 12.405 33.100 4.706 1.00 27.09 156 LYS C N 1
ATOM 6587 C CA . LYS C 1 157 ? 11.569 31.897 4.701 1.00 26.70 156 LYS C CA 1
ATOM 6588 C C . LYS C 1 157 ? 12.452 30.681 4.428 1.00 26.09 156 LYS C C 1
ATOM 6589 O O . LYS C 1 157 ? 13.010 30.551 3.331 1.00 25.50 156 LYS C O 1
ATOM 6595 N N . THR C 1 158 ? 12.563 29.797 5.412 1.00 23.07 157 THR C N 1
ATOM 6596 C CA . THR C 1 158 ? 13.416 28.629 5.312 1.00 23.39 157 THR C CA 1
ATOM 6597 C C . THR C 1 158 ? 12.584 27.377 5.485 1.00 22.27 157 THR C C 1
ATOM 6598 O O . THR C 1 158 ? 11.440 27.466 5.894 1.00 22.64 157 THR C O 1
ATOM 6602 N N . GLY C 1 159 ? 13.141 26.226 5.121 1.00 22.48 158 GLY C N 1
ATOM 6603 C CA . GLY C 1 159 ? 12.457 24.957 5.306 1.00 22.40 158 GLY C CA 1
ATOM 6604 C C . GLY C 1 159 ? 12.688 23.835 4.305 1.00 23.78 158 GLY C C 1
ATOM 6605 O O . GLY C 1 159 ? 13.525 23.902 3.393 1.00 23.55 158 GLY C O 1
ATOM 6606 N N . ILE C 1 160 ? 11.881 22.796 4.480 1.00 25.23 159 ILE C N 1
ATOM 6607 C CA . ILE C 1 160 ? 12.018 21.552 3.763 1.00 25.49 159 ILE C CA 1
ATOM 6608 C C . ILE C 1 160 ? 10.644 21.132 3.309 1.00 25.35 159 ILE C C 1
ATOM 6609 O O . ILE C 1 160 ? 9.652 21.615 3.827 1.00 24.09 159 ILE C O 1
ATOM 6614 N N . ASN C 1 161 ? 10.595 20.262 2.309 1.00 27.49 160 ASN C N 1
ATOM 6615 C CA . ASN C 1 161 ? 9.330 19.694 1.837 1.00 28.16 160 ASN C CA 1
ATOM 6616 C C . ASN C 1 161 ? 8.916 18.516 2.719 1.00 29.89 160 ASN C C 1
ATOM 6617 O O . ASN C 1 161 ? 9.736 17.917 3.399 1.00 31.83 160 ASN C O 1
ATOM 6622 N N . HIS C 1 162 ? 7.639 18.185 2.675 1.00 33.06 161 HIS C N 1
ATOM 6623 C CA . HIS C 1 162 ? 7.109 16.943 3.216 1.00 35.13 161 HIS C CA 1
ATOM 6624 C C . HIS C 1 162 ? 6.714 16.101 1.997 1.00 37.38 161 HIS C C 1
ATOM 6625 O O . HIS C 1 162 ? 6.584 16.653 0.907 1.00 36.72 161 HIS C O 1
ATOM 6632 N N . ARG C 1 163 ? 6.527 14.787 2.136 1.00 39.81 162 ARG C N 1
ATOM 6633 C CA . ARG C 1 163 ? 6.092 14.017 0.970 1.00 39.85 162 ARG C CA 1
ATOM 6634 C C . ARG C 1 163 ? 4.739 14.513 0.453 1.00 37.81 162 ARG C C 1
ATOM 6635 O O . ARG C 1 163 ? 4.455 14.419 -0.723 1.00 35.68 162 ARG C O 1
ATOM 6643 N N . LEU C 1 164 ? 3.915 15.080 1.322 1.00 37.45 163 LEU C N 1
ATOM 6644 C CA . LEU C 1 164 ? 2.600 15.556 0.903 1.00 36.06 163 LEU C CA 1
ATOM 6645 C C . LEU C 1 164 ? 2.545 17.037 0.491 1.00 35.06 163 LEU C C 1
ATOM 6646 O O . LEU C 1 164 ? 1.481 17.525 0.086 1.00 33.48 163 LEU C O 1
ATOM 6651 N N . GLY C 1 165 ? 3.674 17.746 0.549 1.00 30.49 164 GLY C N 1
ATOM 6652 C CA . GLY C 1 165 ? 3.598 19.188 0.458 1.00 29.93 164 GLY C CA 1
ATOM 6653 C C . GLY C 1 165 ? 4.888 19.976 0.415 1.00 30.97 164 GLY C C 1
ATOM 6654 O O . GLY C 1 165 ? 5.916 19.634 0.998 1.00 29.48 164 GLY C O 1
ATOM 6655 N N . LYS C 1 166 ? 4.806 21.081 -0.290 1.00 32.21 165 LYS C N 1
ATOM 6656 C CA . LYS C 1 166 ? 5.969 21.892 -0.547 1.00 31.67 165 LYS C CA 1
ATOM 6657 C C . LYS C 1 166 ? 6.128 22.860 0.629 1.00 29.39 165 LYS C C 1
ATOM 6658 O O . LYS C 1 166 ? 5.158 23.495 1.031 1.00 28.81 165 LYS C O 1
ATOM 6664 N N . ASN C 1 167 ? 7.336 22.919 1.201 1.00 26.83 166 ASN C N 1
ATOM 6665 C CA . ASN C 1 167 ? 7.687 23.855 2.266 1.00 25.10 166 ASN C CA 1
ATOM 6666 C C . ASN C 1 167 ? 6.805 23.858 3.516 1.00 22.39 166 ASN C C 1
ATOM 6667 O O . ASN C 1 167 ? 6.506 24.903 4.046 1.00 22.04 166 ASN C O 1
ATOM 6672 N N . LEU C 1 168 ? 6.418 22.692 4.001 1.00 21.77 167 LEU C N 1
ATOM 6673 C CA . LEU C 1 168 ? 5.482 22.591 5.130 1.00 20.86 167 LEU C CA 1
ATOM 6674 C C . LEU C 1 168 ? 6.125 22.560 6.516 1.00 19.80 167 LEU C C 1
ATOM 6675 O O . LEU C 1 168 ? 5.435 22.610 7.529 1.00 20.67 167 LEU C O 1
ATOM 6680 N N . ILE C 1 169 ? 7.440 22.467 6.563 1.00 19.68 168 ILE C N 1
ATOM 6681 C CA . ILE C 1 169 ? 8.171 22.475 7.822 1.00 19.77 168 ILE C CA 1
ATOM 6682 C C . ILE C 1 169 ? 9.340 23.425 7.644 1.00 20.16 168 ILE C C 1
ATOM 6683 O O . ILE C 1 169 ? 10.146 23.225 6.728 1.00 19.21 168 ILE C O 1
ATOM 6688 N N . GLY C 1 170 ? 9.474 24.408 8.531 1.00 21.16 169 GLY C N 1
ATOM 6689 C CA . GLY C 1 170 ? 10.577 25.376 8.426 1.00 22.98 169 GLY C CA 1
ATOM 6690 C C . GLY C 1 170 ? 10.559 26.475 9.477 1.00 24.21 169 GLY C C 1
ATOM 6691 O O . GLY C 1 170 ? 10.003 26.298 10.564 1.00 26.21 169 GLY C O 1
ATOM 6692 N N . ALA C 1 171 ? 11.195 27.598 9.175 1.00 23.99 170 ALA C N 1
ATOM 6693 C CA . ALA C 1 171 ? 11.237 28.704 10.120 1.00 23.78 170 ALA C CA 1
ATOM 6694 C C . ALA C 1 171 ? 11.385 30.038 9.410 1.00 24.41 170 ALA C C 1
ATOM 6695 O O . ALA C 1 171 ? 11.838 30.095 8.268 1.00 22.10 170 ALA C O 1
ATOM 6697 N N . PHE C 1 172 ? 11.015 31.112 10.096 1.00 23.47 171 PHE C N 1
ATOM 6698 C CA . PHE C 1 172 ? 11.286 32.442 9.586 1.00 24.07 171 PHE C CA 1
ATOM 6699 C C . PHE C 1 172 ? 12.594 32.880 10.224 1.00 23.33 171 PHE C C 1
ATOM 6700 O O . PHE C 1 172 ? 12.667 33.100 11.432 1.00 24.64 171 PHE C O 1
ATOM 6708 N N . TYR C 1 173 ? 13.629 32.994 9.401 1.00 22.22 172 TYR C N 1
ATOM 6709 C CA . TYR C 1 173 ? 14.958 33.340 9.879 1.00 21.75 172 TYR C CA 1
ATOM 6710 C C . TYR C 1 173 ? 15.590 34.355 8.942 1.00 22.41 172 TYR C C 1
ATOM 6711 O O . TYR C 1 173 ? 15.348 34.328 7.736 1.00 23.89 172 TYR C O 1
ATOM 6720 N N . GLN C 1 174 ? 16.409 35.244 9.491 1.00 20.94 173 GLN C N 1
ATOM 6721 C CA . GLN C 1 174 ? 17.055 36.260 8.673 1.00 21.28 173 GLN C CA 1
ATOM 6722 C C . GLN C 1 174 ? 18.564 36.067 8.635 1.00 21.50 173 GLN C C 1
ATOM 6723 O O . GLN C 1 174 ? 19.216 35.983 9.681 1.00 20.46 173 GLN C O 1
ATOM 6729 N N . PRO C 1 175 ? 19.122 35.992 7.347 1.00 21.14 174 PRO C N 1
ATOM 6730 C CA . PRO C 1 175 ? 20.590 35.859 7.360 1.00 21.29 174 PRO C CA 1
ATOM 6731 C C . PRO C 1 175 ? 21.269 37.173 7.728 1.00 22.58 174 PRO C C 1
ATOM 6732 O O . PRO C 1 175 ? 20.693 38.237 7.509 1.00 22.43 174 PRO C O 1
ATOM 6736 N N . GLN C 1 176 ? 22.474 37.098 8.281 1.00 23.57 175 GLN C N 1
ATOM 6737 C CA . GLN C 1 176 ? 23.250 38.294 8.561 1.00 23.83 175 GLN C CA 1
ATOM 6738 C C . GLN C 1 176 ? 23.473 39.156 7.297 1.00 25.58 175 GLN C C 1
ATOM 6739 O O . GLN C 1 176 ? 23.638 40.379 7.407 1.00 26.28 175 GLN C O 1
ATOM 6745 N N . CYS C 1 177 ? 23.523 38.501 6.126 1.00 25.02 176 CYS C N 1
ATOM 6746 C CA . CYS C 1 177 ? 23.692 39.148 4.816 1.00 24.44 176 CYS C CA 1
ATOM 6747 C C . CYS C 1 177 ? 23.426 38.186 3.650 1.00 24.65 176 CYS C C 1
ATOM 6748 O O . CYS C 1 177 ? 23.301 36.975 3.816 1.00 25.44 176 CYS C O 1
ATOM 6751 N N . VAL C 1 178 ? 23.328 38.746 2.464 1.00 26.44 177 VAL C N 1
ATOM 6752 C CA . VAL C 1 178 ? 23.166 37.970 1.238 1.00 27.38 177 VAL C CA 1
ATOM 6753 C C . VAL C 1 178 ? 24.247 38.436 0.255 1.00 28.93 177 VAL C C 1
ATOM 6754 O O . VAL C 1 178 ? 24.368 39.635 -0.012 1.00 29.63 177 VAL C O 1
ATOM 6758 N N . LEU C 1 179 ? 25.058 37.500 -0.242 1.00 29.75 178 LEU C N 1
ATOM 6759 C CA . LEU C 1 179 ? 26.195 37.855 -1.071 1.00 31.10 178 LEU C CA 1
ATOM 6760 C C . LEU C 1 179 ? 25.994 37.374 -2.504 1.00 30.25 178 LEU C C 1
ATOM 6761 O O . LEU C 1 179 ? 26.258 36.208 -2.833 1.00 29.31 178 LEU C O 1
ATOM 6766 N N . ILE C 1 180 ? 25.534 38.284 -3.354 1.00 27.93 179 ILE C N 1
ATOM 6767 C CA . ILE C 1 180 ? 25.192 37.915 -4.709 1.00 29.33 179 ILE C CA 1
ATOM 6768 C C . ILE C 1 180 ? 26.334 38.282 -5.664 1.00 28.67 179 ILE C C 1
ATOM 6769 O O . ILE C 1 180 ? 26.455 39.435 -6.088 1.00 26.69 179 ILE C O 1
ATOM 6774 N N . ASP C 1 181 ? 27.186 37.302 -5.947 1.00 29.62 180 ASP C N 1
ATOM 6775 C CA . ASP C 1 181 ? 28.206 37.444 -6.949 1.00 33.75 180 ASP C CA 1
ATOM 6776 C C . ASP C 1 181 ? 27.636 36.977 -8.281 1.00 35.03 180 ASP C C 1
ATOM 6777 O O . ASP C 1 181 ? 27.394 35.791 -8.494 1.00 36.36 180 ASP C O 1
ATOM 6782 N N . THR C 1 182 ? 27.435 37.929 -9.175 1.00 36.01 181 THR C N 1
ATOM 6783 C CA . THR C 1 182 ? 26.879 37.671 -10.488 1.00 39.11 181 THR C CA 1
ATOM 6784 C C . THR C 1 182 ? 27.694 36.704 -11.368 1.00 37.16 181 THR C C 1
ATOM 6785 O O . THR C 1 182 ? 27.122 36.091 -12.291 1.00 39.16 181 THR C O 1
ATOM 6789 N N . ASP C 1 183 ? 29.003 36.569 -11.122 1.00 32.00 182 ASP C N 1
ATOM 6790 C CA . ASP C 1 183 ? 29.830 35.715 -11.981 1.00 33.50 182 ASP C CA 1
ATOM 6791 C C . ASP C 1 183 ? 29.526 34.225 -11.760 1.00 33.69 182 ASP C C 1
ATOM 6792 O O . ASP C 1 183 ? 29.969 33.391 -12.544 1.00 33.90 182 ASP C O 1
ATOM 6797 N N . THR C 1 184 ? 28.793 33.890 -10.698 1.00 31.05 183 THR C N 1
ATOM 6798 C CA . THR C 1 184 ? 28.434 32.507 -10.436 1.00 30.51 183 THR C CA 1
ATOM 6799 C C . THR C 1 184 ? 27.447 32.026 -11.466 1.00 29.25 183 THR C C 1
ATOM 6800 O O . THR C 1 184 ? 27.340 30.835 -11.706 1.00 27.52 183 THR C O 1
ATOM 6804 N N . LEU C 1 185 ? 26.721 32.964 -12.064 1.00 28.11 184 LEU C N 1
ATOM 6805 C CA . LEU C 1 185 ? 25.758 32.635 -13.083 1.00 28.45 184 LEU C CA 1
ATOM 6806 C C . LEU C 1 185 ? 26.438 32.084 -14.334 1.00 29.14 184 LEU C C 1
ATOM 6807 O O . LEU C 1 185 ? 25.795 31.406 -15.105 1.00 28.77 184 LEU C O 1
ATOM 6812 N N . ASN C 1 186 ? 27.745 32.314 -14.497 1.00 32.65 185 ASN C N 1
ATOM 6813 C CA . ASN C 1 186 ? 28.492 31.882 -15.697 1.00 35.61 185 ASN C CA 1
ATOM 6814 C C . ASN C 1 186 ? 28.579 30.372 -15.840 1.00 35.03 185 ASN C C 1
ATOM 6815 O O . ASN C 1 186 ? 28.711 29.875 -16.953 1.00 32.30 185 ASN C O 1
ATOM 6820 N N . THR C 1 187 ? 28.486 29.645 -14.726 1.00 33.87 186 THR C N 1
ATOM 6821 C CA . THR C 1 187 ? 28.573 28.176 -14.760 1.00 33.60 186 THR C CA 1
ATOM 6822 C C . THR C 1 187 ? 27.208 27.500 -14.709 1.00 34.64 186 THR C C 1
ATOM 6823 O O . THR C 1 187 ? 27.116 26.267 -14.747 1.00 35.02 186 THR C O 1
ATOM 6827 N N . LEU C 1 188 ? 26.149 28.309 -14.674 1.00 34.67 187 LEU C N 1
ATOM 6828 C CA . LEU C 1 188 ? 24.779 27.811 -14.556 1.00 34.38 187 LEU C CA 1
ATOM 6829 C C . LEU C 1 188 ? 24.185 27.508 -15.936 1.00 33.11 187 LEU C C 1
ATOM 6830 O O . LEU C 1 188 ? 24.355 28.292 -16.860 1.00 35.69 187 LEU C O 1
ATOM 6835 N N . PRO C 1 189 ? 23.508 26.367 -16.087 1.00 32.58 188 PRO C N 1
ATOM 6836 C CA . PRO C 1 189 ? 22.841 26.027 -17.356 1.00 32.38 188 PRO C CA 1
ATOM 6837 C C . PRO C 1 189 ? 21.713 26.944 -17.783 1.00 32.52 188 PRO C C 1
ATOM 6838 O O . PRO C 1 189 ? 21.068 27.564 -16.957 1.00 32.57 188 PRO C O 1
ATOM 6842 N N . ASP C 1 190 ? 21.489 27.016 -19.089 1.00 33.72 189 ASP C N 1
ATOM 6843 C CA . ASP C 1 190 ? 20.419 27.832 -19.645 1.00 32.35 189 ASP C CA 1
ATOM 6844 C C . ASP C 1 190 ? 19.053 27.476 -19.066 1.00 30.42 189 ASP C C 1
ATOM 6845 O O . ASP C 1 190 ? 18.231 28.365 -18.830 1.00 30.55 189 ASP C O 1
ATOM 6850 N N . ARG C 1 191 ? 18.783 26.189 -18.873 1.00 30.07 190 ARG C N 1
ATOM 6851 C CA . ARG C 1 191 ? 17.486 25.786 -18.373 1.00 32.13 190 ARG C CA 1
ATOM 6852 C C . ARG C 1 191 ? 17.269 26.467 -17.017 1.00 34.44 190 ARG C C 1
ATOM 6853 O O . ARG C 1 191 ? 16.288 27.195 -16.837 1.00 31.92 190 ARG C O 1
ATOM 6861 N N . GLU C 1 192 ? 18.218 26.268 -16.100 1.00 35.47 191 GLU C N 1
ATOM 6862 C CA . GLU C 1 192 ? 18.145 26.857 -14.770 1.00 38.39 191 GLU C CA 1
ATOM 6863 C C . GLU C 1 192 ? 18.067 28.360 -14.811 1.00 39.13 191 GLU C C 1
ATOM 6864 O O . GLU C 1 192 ? 17.361 28.974 -14.005 1.00 40.80 191 GLU C O 1
ATOM 6870 N N . LEU C 1 193 ? 18.812 28.962 -15.729 1.00 39.79 192 LEU C N 1
ATOM 6871 C CA . LEU C 1 193 ? 18.854 30.415 -15.830 1.00 41.46 192 LEU C CA 1
ATOM 6872 C C . LEU C 1 193 ? 17.454 30.951 -16.125 1.00 41.15 192 LEU C C 1
ATOM 6873 O O . LEU C 1 193 ? 16.972 31.888 -15.471 1.00 40.73 192 LEU C O 1
ATOM 6878 N N . ALA C 1 194 ? 16.813 30.339 -17.115 1.00 38.37 193 ALA C N 1
ATOM 6879 C CA . ALA C 1 194 ? 15.502 30.773 -17.563 1.00 38.71 193 ALA C CA 1
ATOM 6880 C C . ALA C 1 194 ? 14.480 30.592 -16.455 1.00 37.08 193 ALA C C 1
ATOM 6881 O O . ALA C 1 194 ? 13.618 31.459 -16.254 1.00 36.32 193 ALA C O 1
ATOM 6883 N N . SER C 1 195 ? 14.576 29.460 -15.760 1.00 35.01 194 SER C N 1
ATOM 6884 C CA . SER C 1 195 ? 13.754 29.196 -14.563 1.00 35.42 194 SER C CA 1
ATOM 6885 C C . SER C 1 195 ? 13.748 30.302 -13.519 1.00 32.51 194 SER C C 1
ATOM 6886 O O . SER C 1 195 ? 12.719 30.621 -12.963 1.00 33.85 194 SER C O 1
ATOM 6889 N N . GLY C 1 196 ? 14.894 30.879 -13.226 1.00 30.57 195 GLY C N 1
ATOM 6890 C CA . GLY C 1 196 ? 14.914 31.960 -12.270 1.00 30.05 195 GLY C CA 1
ATOM 6891 C C . GLY C 1 196 ? 14.112 33.191 -12.701 1.00 30.13 195 GLY C C 1
ATOM 6892 O O . GLY C 1 196 ? 13.707 34.007 -11.869 1.00 27.23 195 GLY C O 1
ATOM 6893 N N . LEU C 1 197 ? 13.875 33.340 -13.997 1.00 31.25 196 LEU C N 1
ATOM 6894 C CA . LEU C 1 197 ? 13.244 34.557 -14.496 1.00 33.42 196 LEU C CA 1
ATOM 6895 C C . LEU C 1 197 ? 11.753 34.588 -14.219 1.00 33.83 196 LEU C C 1
ATOM 6896 O O . LEU C 1 197 ? 11.126 35.647 -14.358 1.00 35.22 196 LEU C O 1
ATOM 6901 N N . ALA C 1 198 ? 11.178 33.442 -13.851 1.00 31.63 197 ALA C N 1
ATOM 6902 C CA . ALA C 1 198 ? 9.775 33.400 -13.471 1.00 29.67 197 ALA C CA 1
ATOM 6903 C C . ALA C 1 198 ? 9.508 34.383 -12.323 1.00 32.03 197 ALA C C 1
ATOM 6904 O O . ALA C 1 198 ? 8.506 35.092 -12.331 1.00 32.59 197 ALA C O 1
ATOM 6906 N N . GLU C 1 199 ? 10.416 34.456 -11.349 1.00 33.20 198 GLU C N 1
ATOM 6907 C CA . GLU C 1 199 ? 10.182 35.294 -10.170 1.00 35.34 198 GLU C CA 1
ATOM 6908 C C . GLU C 1 199 ? 10.486 36.754 -10.501 1.00 35.73 198 GLU C C 1
ATOM 6909 O O . GLU C 1 199 ? 9.977 37.680 -9.856 1.00 35.90 198 GLU C O 1
ATOM 6915 N N . VAL C 1 200 ? 11.315 36.951 -11.519 1.00 36.71 199 VAL C N 1
ATOM 6916 C CA . VAL C 1 200 ? 11.511 38.276 -12.096 1.00 34.66 199 VAL C CA 1
ATOM 6917 C C . VAL C 1 200 ? 10.177 38.773 -12.662 1.00 32.49 199 VAL C C 1
ATOM 6918 O O . VAL C 1 200 ? 9.744 39.866 -12.340 1.00 29.74 199 VAL C O 1
ATOM 6922 N N . VAL C 1 201 ? 9.510 37.933 -13.450 1.00 34.42 200 VAL C N 1
ATOM 6923 C CA . VAL C 1 201 ? 8.197 38.238 -14.029 1.00 34.67 200 VAL C CA 1
ATOM 6924 C C . VAL C 1 201 ? 7.134 38.430 -12.948 1.00 38.25 200 VAL C C 1
ATOM 6925 O O . VAL C 1 201 ? 6.344 39.395 -12.996 1.00 39.71 200 VAL C O 1
ATOM 6929 N N . LYS C 1 202 ? 7.128 37.526 -11.968 1.00 39.15 201 LYS C N 1
ATOM 6930 C CA . LYS C 1 202 ? 6.216 37.636 -10.842 1.00 36.84 201 LYS C CA 1
ATOM 6931 C C . LYS C 1 202 ? 6.205 39.018 -10.241 1.00 37.30 201 LYS C C 1
ATOM 6932 O O . LYS C 1 202 ? 5.140 39.586 -10.062 1.00 42.30 201 LYS C O 1
ATOM 6938 N N . TYR C 1 203 ? 7.371 39.552 -9.898 1.00 37.06 202 TYR C N 1
ATOM 6939 C CA . TYR C 1 203 ? 7.434 40.873 -9.250 1.00 36.69 202 TYR C CA 1
ATOM 6940 C C . TYR C 1 203 ? 6.746 41.965 -10.078 1.00 37.42 202 TYR C C 1
ATOM 6941 O O . TYR C 1 203 ? 6.144 42.908 -9.521 1.00 33.70 202 TYR C O 1
ATOM 6950 N N . GLY C 1 204 ? 6.856 41.836 -11.403 1.00 35.92 203 GLY C N 1
ATOM 6951 C CA . GLY C 1 204 ? 6.301 42.816 -12.325 1.00 37.54 203 GLY C CA 1
ATOM 6952 C C . GLY C 1 204 ? 4.787 42.811 -12.262 1.00 38.73 203 GLY C C 1
ATOM 6953 O O . GLY C 1 204 ? 4.169 43.857 -12.062 1.00 37.22 203 GLY C O 1
ATOM 6954 N N . LEU C 1 205 ? 4.213 41.614 -12.397 1.00 38.71 204 LEU C N 1
ATOM 6955 C CA . LEU C 1 205 ? 2.778 41.412 -12.332 1.00 38.97 204 LEU C CA 1
ATOM 6956 C C . LEU C 1 205 ? 2.131 41.751 -10.985 1.00 38.10 204 LEU C C 1
ATOM 6957 O O . LEU C 1 205 ? 0.951 42.070 -10.959 1.00 38.58 204 LEU C O 1
ATOM 6962 N N . ILE C 1 206 ? 2.846 41.599 -9.881 1.00 36.51 205 ILE C N 1
ATOM 6963 C CA . ILE C 1 206 ? 2.211 41.830 -8.591 1.00 35.68 205 ILE C CA 1
ATOM 6964 C C . ILE C 1 206 ? 2.276 43.253 -8.066 1.00 36.25 205 ILE C C 1
ATOM 6965 O O . ILE C 1 206 ? 1.291 43.754 -7.558 1.00 40.36 205 ILE C O 1
ATOM 6970 N N . ARG C 1 207 ? 3.445 43.876 -8.130 1.00 34.45 206 ARG C N 1
ATOM 6971 C CA . ARG C 1 207 ? 3.607 45.229 -7.619 1.00 33.20 206 ARG C CA 1
ATOM 6972 C C . ARG C 1 207 ? 4.378 46.247 -8.467 1.00 32.63 206 ARG C C 1
ATOM 6973 O O . ARG C 1 207 ? 4.376 47.419 -8.163 1.00 32.54 206 ARG C O 1
ATOM 6981 N N . ASP C 1 208 ? 5.049 45.800 -9.512 1.00 35.73 207 ASP C N 1
ATOM 6982 C CA . ASP C 1 208 ? 6.038 46.638 -10.178 1.00 38.07 207 ASP C CA 1
ATOM 6983 C C . ASP C 1 208 ? 5.867 46.733 -11.681 1.00 39.29 207 ASP C C 1
ATOM 6984 O O . ASP C 1 208 ? 6.586 46.098 -12.431 1.00 40.10 207 ASP C O 1
ATOM 6989 N N . ALA C 1 209 ? 4.903 47.536 -12.105 1.00 40.14 208 ALA C N 1
ATOM 6990 C CA . ALA C 1 209 ? 4.532 47.648 -13.507 1.00 41.34 208 ALA C CA 1
ATOM 6991 C C . ALA C 1 209 ? 5.628 48.190 -14.418 1.00 38.91 208 ALA C C 1
ATOM 6992 O O . ALA C 1 209 ? 5.799 47.722 -15.523 1.00 35.85 208 ALA C O 1
ATOM 6994 N N . ASN C 1 210 ? 6.358 49.189 -13.959 1.00 38.77 209 ASN C N 1
ATOM 6995 C CA . ASN C 1 210 ? 7.435 49.757 -14.781 1.00 39.92 209 ASN C CA 1
ATOM 6996 C C . ASN C 1 210 ? 8.569 48.733 -14.980 1.00 42.02 209 ASN C C 1
ATOM 6997 O O . ASN C 1 210 ? 9.141 48.616 -16.077 1.00 41.68 209 ASN C O 1
ATOM 7002 N N . PHE C 1 211 ? 8.853 47.964 -13.925 1.00 42.06 210 PHE C N 1
ATOM 7003 C CA . PHE C 1 211 ? 9.758 46.811 -14.008 1.00 41.94 210 PHE C CA 1
ATOM 7004 C C . PHE C 1 211 ? 9.286 45.775 -15.028 1.00 39.91 210 PHE C C 1
ATOM 7005 O O . PHE C 1 211 ? 10.072 45.322 -15.849 1.00 38.58 210 PHE C O 1
ATOM 7013 N N . PHE C 1 212 ? 8.009 45.406 -14.981 1.00 38.43 211 PHE C N 1
ATOM 7014 C CA . PHE C 1 212 ? 7.465 44.486 -15.971 1.00 39.09 211 PHE C CA 1
ATOM 7015 C C . PHE C 1 212 ? 7.698 45.025 -17.385 1.00 44.38 211 PHE C C 1
ATOM 7016 O O . PHE C 1 212 ? 8.143 44.292 -18.273 1.00 46.86 211 PHE C O 1
ATOM 7024 N N . GLU C 1 213 ? 7.403 46.305 -17.592 1.00 46.00 212 GLU C N 1
ATOM 7025 C CA . GLU C 1 213 ? 7.546 46.903 -18.914 1.00 46.19 212 GLU C CA 1
ATOM 7026 C C . GLU C 1 213 ? 9.005 46.772 -19.337 1.00 43.15 212 GLU C C 1
ATOM 7027 O O . GLU C 1 213 ? 9.311 46.155 -20.375 1.00 42.05 212 GLU C O 1
ATOM 7033 N N . TRP C 1 214 ? 9.901 47.275 -18.491 1.00 40.83 213 TRP C N 1
ATOM 7034 C CA . TRP C 1 214 ? 11.343 47.064 -18.666 1.00 40.96 213 TRP C CA 1
ATOM 7035 C C . TRP C 1 214 ? 11.661 45.612 -19.034 1.00 41.65 213 TRP C C 1
ATOM 7036 O O . TRP C 1 214 ? 12.513 45.362 -19.897 1.00 41.40 213 TRP C O 1
ATOM 7047 N N . GLN C 1 215 ? 10.979 44.657 -18.397 1.00 38.76 214 GLN C N 1
ATOM 7048 C CA . GLN C 1 215 ? 11.202 43.242 -18.715 1.00 36.84 214 GLN C CA 1
ATOM 7049 C C . GLN C 1 215 ? 10.763 42.844 -20.121 1.00 35.95 214 GLN C C 1
ATOM 7050 O O . GLN C 1 215 ? 11.399 42.017 -20.764 1.00 38.49 214 GLN C O 1
ATOM 7056 N N . GLU C 1 216 ? 9.656 43.396 -20.577 1.00 38.10 215 GLU C N 1
ATOM 7057 C CA . GLU C 1 216 ? 9.168 43.125 -21.922 1.00 40.32 215 GLU C CA 1
ATOM 7058 C C . GLU C 1 216 ? 10.218 43.538 -22.951 1.00 41.37 215 GLU C C 1
ATOM 7059 O O . GLU C 1 216 ? 10.534 42.790 -23.868 1.00 40.86 215 GLU C O 1
ATOM 7065 N N . LYS C 1 217 ? 10.782 44.720 -22.783 1.00 45.86 216 LYS C N 1
ATOM 7066 C CA . LYS C 1 217 ? 11.742 45.206 -23.760 1.00 52.43 216 LYS C CA 1
ATOM 7067 C C . LYS C 1 217 ? 13.185 44.723 -23.521 1.00 55.93 216 LYS C C 1
ATOM 7068 O O . LYS C 1 217 ? 14.058 45.078 -24.301 1.00 62.91 216 LYS C O 1
ATOM 7074 N N . ASN C 1 218 ? 13.438 43.924 -22.476 1.00 53.64 217 ASN C N 1
ATOM 7075 C CA . ASN C 1 218 ? 14.797 43.461 -22.153 1.00 51.07 217 ASN C CA 1
ATOM 7076 C C . ASN C 1 218 ? 14.960 41.954 -21.963 1.00 48.48 217 ASN C C 1
ATOM 7077 O O . ASN C 1 218 ? 16.073 41.472 -21.744 1.00 51.52 217 ASN C O 1
ATOM 7082 N N . MET C 1 219 ? 13.878 41.196 -22.050 1.00 46.02 218 MET C N 1
ATOM 7083 C CA . MET C 1 219 ? 13.970 39.746 -21.867 1.00 44.31 218 MET C CA 1
ATOM 7084 C C . MET C 1 219 ? 15.027 39.082 -22.760 1.00 41.68 218 MET C C 1
ATOM 7085 O O . MET C 1 219 ? 15.714 38.170 -22.308 1.00 42.86 218 MET C O 1
ATOM 7090 N N . PRO C 1 220 ? 15.164 39.519 -24.029 1.00 42.88 219 PRO C N 1
ATOM 7091 C CA . PRO C 1 220 ? 16.198 38.856 -24.845 1.00 41.55 219 PRO C CA 1
ATOM 7092 C C . PRO C 1 220 ? 17.595 39.120 -24.313 1.00 37.19 219 PRO C C 1
ATOM 7093 O O . PRO C 1 220 ? 18.454 38.240 -24.366 1.00 38.67 219 PRO C O 1
ATOM 7097 N N . ALA C 1 221 ? 17.817 40.325 -23.809 1.00 35.28 220 ALA C N 1
ATOM 7098 C CA . ALA C 1 221 ? 19.086 40.648 -23.175 1.00 37.92 220 ALA C CA 1
ATOM 7099 C C . ALA C 1 221 ? 19.366 39.741 -21.970 1.00 38.69 220 ALA C C 1
ATOM 7100 O O . ALA C 1 221 ? 20.504 39.288 -21.791 1.00 38.95 220 ALA C O 1
ATOM 7102 N N . LEU C 1 222 ? 18.327 39.466 -21.171 1.00 37.25 221 LEU C N 1
ATOM 7103 C CA . LEU C 1 222 ? 18.439 38.558 -20.021 1.00 37.95 221 LEU C CA 1
ATOM 7104 C C . LEU C 1 222 ? 18.718 37.129 -20.436 1.00 38.63 221 LEU C C 1
ATOM 7105 O O . LEU C 1 222 ? 19.478 36.417 -19.785 1.00 35.80 221 LEU C O 1
ATOM 7110 N N . MET C 1 223 ? 18.079 36.713 -21.519 1.00 41.97 222 MET C N 1
ATOM 7111 C CA . MET C 1 223 ? 18.240 35.358 -22.038 1.00 44.75 222 MET C CA 1
ATOM 7112 C C . MET C 1 223 ? 19.581 35.207 -22.751 1.00 44.94 222 MET C C 1
ATOM 7113 O O . MET C 1 223 ? 20.087 34.103 -22.881 1.00 47.33 222 MET C O 1
ATOM 7118 N N . ALA C 1 224 ? 20.153 36.316 -23.209 1.00 44.99 223 ALA C N 1
ATOM 7119 C CA . ALA C 1 224 ? 21.453 36.295 -23.883 1.00 45.68 223 ALA C CA 1
ATOM 7120 C C . ALA C 1 224 ? 22.590 36.365 -22.865 1.00 44.42 223 ALA C C 1
ATOM 7121 O O . ALA C 1 224 ? 23.776 36.317 -23.243 1.00 42.00 223 ALA C O 1
ATOM 7123 N N . ARG C 1 225 ? 22.206 36.495 -21.588 1.00 42.03 224 ARG C N 1
ATOM 7124 C CA . ARG C 1 225 ? 23.110 36.651 -20.448 1.00 40.08 224 ARG C CA 1
ATOM 7125 C C . ARG C 1 225 ? 23.800 38.005 -20.373 1.00 40.19 224 ARG C C 1
ATOM 7126 O O . ARG C 1 225 ? 24.884 38.106 -19.813 1.00 38.47 224 ARG C O 1
ATOM 7134 N N . ASP C 1 226 ? 23.176 39.057 -20.900 1.00 42.10 225 ASP C N 1
ATOM 7135 C CA . ASP C 1 226 ? 23.734 40.393 -20.703 1.00 45.39 225 ASP C CA 1
ATOM 7136 C C . ASP C 1 226 ? 23.964 40.592 -19.192 1.00 48.84 225 ASP C C 1
ATOM 7137 O O . ASP C 1 226 ? 23.049 40.386 -18.389 1.00 48.03 225 ASP C O 1
ATOM 7142 N N . PRO C 1 227 ? 25.194 40.951 -18.791 1.00 50.30 226 PRO C N 1
ATOM 7143 C CA . PRO C 1 227 ? 25.435 41.109 -17.344 1.00 49.77 226 PRO C CA 1
ATOM 7144 C C . PRO C 1 227 ? 24.683 42.281 -16.696 1.00 49.50 226 PRO C C 1
ATOM 7145 O O . PRO C 1 227 ? 24.205 42.137 -15.563 1.00 50.50 226 PRO C O 1
ATOM 7149 N N . SER C 1 228 ? 24.581 43.415 -17.395 1.00 45.23 227 SER C N 1
ATOM 7150 C CA . SER C 1 228 ? 23.900 44.590 -16.839 1.00 45.52 227 SER C CA 1
ATOM 7151 C C . SER C 1 228 ? 22.362 44.482 -16.838 1.00 40.87 227 SER C C 1
ATOM 7152 O O . SER C 1 228 ? 21.716 45.143 -16.038 1.00 41.14 227 SER C O 1
ATOM 7155 N N . ALA C 1 229 ? 21.793 43.658 -17.720 1.00 38.32 228 ALA C N 1
ATOM 7156 C CA . ALA C 1 229 ? 20.370 43.320 -17.672 1.00 38.53 228 ALA C CA 1
ATOM 7157 C C . ALA C 1 229 ? 20.088 42.451 -16.444 1.00 39.70 228 ALA C C 1
ATOM 7158 O O . ALA C 1 229 ? 19.236 42.783 -15.631 1.00 36.99 228 ALA C O 1
ATOM 7160 N N . LEU C 1 230 ? 20.806 41.332 -16.336 1.00 40.07 229 LEU C N 1
ATOM 7161 C CA . LEU C 1 230 ? 20.732 40.461 -15.167 1.00 43.01 229 LEU C CA 1
ATOM 7162 C C . LEU C 1 230 ? 20.938 41.253 -13.865 1.00 42.82 229 LEU C C 1
ATOM 7163 O O . LEU C 1 230 ? 20.178 41.097 -12.911 1.00 41.20 229 LEU C O 1
ATOM 7168 N N . ALA C 1 231 ? 21.953 42.113 -13.856 1.00 42.26 230 ALA C N 1
ATOM 7169 C CA . ALA C 1 231 ? 22.337 42.872 -12.666 1.00 41.74 230 ALA C CA 1
ATOM 7170 C C . ALA C 1 231 ? 21.243 43.833 -12.228 1.00 42.04 230 ALA C C 1
ATOM 7171 O O . ALA C 1 231 ? 20.983 43.993 -11.026 1.00 37.31 230 ALA C O 1
ATOM 7173 N N . TYR C 1 232 ? 20.612 44.483 -13.205 1.00 40.73 231 TYR C N 1
ATOM 7174 C CA . TYR C 1 232 ? 19.452 45.323 -12.907 1.00 38.08 231 TYR C CA 1
ATOM 7175 C C . TYR C 1 232 ? 18.231 44.487 -12.453 1.00 35.51 231 TYR C C 1
ATOM 7176 O O . TYR C 1 232 ? 17.572 44.828 -11.455 1.00 32.97 231 TYR C O 1
ATOM 7185 N N . ALA C 1 233 ? 17.929 43.415 -13.193 1.00 31.79 232 ALA C N 1
ATOM 7186 C CA . ALA C 1 233 ? 16.892 42.469 -12.795 1.00 31.61 232 ALA C CA 1
ATOM 7187 C C . ALA C 1 233 ? 17.101 41.939 -11.357 1.00 31.77 232 ALA C C 1
ATOM 7188 O O . ALA C 1 233 ? 16.161 41.845 -10.597 1.00 29.07 232 ALA C O 1
ATOM 7190 N N . ILE C 1 234 ? 18.343 41.638 -10.993 1.00 31.76 233 ILE C N 1
ATOM 7191 C CA . ILE C 1 234 ? 18.638 41.096 -9.686 1.00 31.54 233 ILE C CA 1
ATOM 7192 C C . ILE C 1 234 ? 18.414 42.136 -8.605 1.00 33.16 233 ILE C C 1
ATOM 7193 O O . ILE C 1 234 ? 17.782 41.847 -7.601 1.00 34.90 233 ILE C O 1
ATOM 7198 N N . LYS C 1 235 ? 18.929 43.345 -8.812 1.00 36.30 234 LYS C N 1
ATOM 7199 C CA . LYS C 1 235 ? 18.757 44.456 -7.864 1.00 36.73 234 LYS C CA 1
ATOM 7200 C C . LYS C 1 235 ? 17.281 44.829 -7.667 1.00 36.92 234 LYS C C 1
ATOM 7201 O O . LYS C 1 235 ? 16.808 45.066 -6.547 1.00 36.24 234 LYS C O 1
ATOM 7207 N N . ARG C 1 236 ? 16.565 44.885 -8.771 1.00 35.08 235 ARG C N 1
ATOM 7208 C CA . ARG C 1 236 ? 15.207 45.354 -8.768 1.00 37.11 235 ARG C CA 1
ATOM 7209 C C . ARG C 1 236 ? 14.302 44.291 -8.207 1.00 36.54 235 ARG C C 1
ATOM 7210 O O . ARG C 1 236 ? 13.296 44.606 -7.568 1.00 36.91 235 ARG C O 1
ATOM 7218 N N . SER C 1 237 ? 14.646 43.031 -8.470 1.00 33.77 236 SER C N 1
ATOM 7219 C CA . SER C 1 237 ? 13.941 41.923 -7.851 1.00 32.05 236 SER C CA 1
ATOM 7220 C C . SER C 1 237 ? 14.112 42.025 -6.323 1.00 30.70 236 SER C C 1
ATOM 7221 O O . SER C 1 237 ? 13.139 41.927 -5.571 1.00 30.75 236 SER C O 1
ATOM 7224 N N . CYS C 1 238 ? 15.344 42.255 -5.896 1.00 29.89 237 CYS C N 1
ATOM 7225 C CA . CYS C 1 238 ? 15.675 42.273 -4.494 1.00 32.42 237 CYS C CA 1
ATOM 7226 C C . CYS C 1 238 ? 15.071 43.480 -3.816 1.00 35.24 237 CYS C C 1
ATOM 7227 O O . CYS C 1 238 ? 14.687 43.383 -2.674 1.00 35.43 237 CYS C O 1
ATOM 7230 N N . GLU C 1 239 ? 14.975 44.608 -4.523 1.00 37.37 238 GLU C N 1
ATOM 7231 C CA . GLU C 1 239 ? 14.384 45.814 -3.947 1.00 37.07 238 GLU C CA 1
ATOM 7232 C C . GLU C 1 239 ? 12.926 45.556 -3.662 1.00 35.52 238 GLU C C 1
ATOM 7233 O O . GLU C 1 239 ? 12.403 45.914 -2.609 1.00 40.47 238 GLU C O 1
ATOM 7239 N N . ASN C 1 240 ? 12.252 44.935 -4.602 1.00 33.28 239 ASN C N 1
ATOM 7240 C CA . ASN C 1 240 ? 10.867 44.606 -4.370 1.00 32.23 239 ASN C CA 1
ATOM 7241 C C . ASN C 1 240 ? 10.664 43.690 -3.169 1.00 30.17 239 ASN C C 1
ATOM 7242 O O . ASN C 1 240 ? 9.825 43.974 -2.321 1.00 28.14 239 ASN C O 1
ATOM 7247 N N . LYS C 1 241 ? 11.444 42.616 -3.095 1.00 29.20 240 LYS C N 1
ATOM 7248 C CA . LYS C 1 241 ? 11.214 41.623 -2.067 1.00 31.20 240 LYS C CA 1
ATOM 7249 C C . LYS C 1 241 ? 11.599 42.193 -0.701 1.00 29.53 240 LYS C C 1
ATOM 7250 O O . LYS C 1 241 ? 10.887 42.000 0.266 1.00 27.69 240 LYS C O 1
ATOM 7256 N N . ALA C 1 242 ? 12.695 42.936 -0.660 1.00 30.14 241 ALA C N 1
ATOM 7257 C CA . ALA C 1 242 ? 13.166 43.555 0.550 1.00 33.64 241 ALA C CA 1
ATOM 7258 C C . ALA C 1 242 ? 12.094 44.446 1.184 1.00 37.58 241 ALA C C 1
ATOM 7259 O O . ALA C 1 242 ? 11.908 44.442 2.408 1.00 38.07 241 ALA C O 1
ATOM 7261 N N . GLU C 1 243 ? 11.408 45.213 0.346 1.00 39.57 242 GLU C N 1
ATOM 7262 C CA . GLU C 1 243 ? 10.340 46.096 0.793 1.00 39.90 242 GLU C CA 1
ATOM 7263 C C . GLU C 1 243 ? 9.180 45.274 1.388 1.00 37.73 242 GLU C C 1
ATOM 7264 O O . GLU C 1 243 ? 8.736 45.537 2.505 1.00 36.94 242 GLU C O 1
ATOM 7270 N N . VAL C 1 244 ? 8.690 44.295 0.631 1.00 34.90 243 VAL C N 1
ATOM 7271 C CA . VAL C 1 244 ? 7.614 43.415 1.102 1.00 34.48 243 VAL C CA 1
ATOM 7272 C C . VAL C 1 244 ? 7.950 42.742 2.445 1.00 35.19 243 VAL C C 1
ATOM 7273 O O . VAL C 1 244 ? 7.102 42.678 3.335 1.00 36.90 243 VAL C O 1
ATOM 7277 N N . VAL C 1 245 ? 9.192 42.255 2.571 1.00 35.30 244 VAL C N 1
ATOM 7278 C CA . VAL C 1 245 ? 9.672 41.552 3.761 1.00 35.07 244 VAL C CA 1
ATOM 7279 C C . VAL C 1 245 ? 9.807 42.477 4.974 1.00 34.03 244 VAL C C 1
ATOM 7280 O O . VAL C 1 245 ? 9.483 42.083 6.085 1.00 33.44 244 VAL C O 1
ATOM 7284 N N . SER C 1 246 ? 10.286 43.697 4.766 1.00 33.49 245 SER C N 1
ATOM 7285 C CA . SER C 1 246 ? 10.358 44.631 5.877 1.00 34.01 245 SER C CA 1
ATOM 7286 C C . SER C 1 246 ? 8.954 44.936 6.392 1.00 36.25 245 SER C C 1
ATOM 7287 O O . SER C 1 246 ? 8.716 44.951 7.600 1.00 36.68 245 SER C O 1
ATOM 7290 N N . LEU C 1 247 ? 8.028 45.176 5.469 1.00 35.10 246 LEU C N 1
ATOM 7291 C CA . LEU C 1 247 ? 6.632 45.424 5.821 1.00 37.56 246 LEU C CA 1
ATOM 7292 C C . LEU C 1 247 ? 5.907 44.220 6.427 1.00 38.04 246 LEU C C 1
ATOM 7293 O O . LEU C 1 247 ? 5.168 44.355 7.401 1.00 34.99 246 LEU C O 1
ATOM 7298 N N . ASP C 1 248 ? 6.118 43.047 5.834 1.00 37.97 247 ASP C N 1
ATOM 7299 C CA . ASP C 1 248 ? 5.418 41.832 6.247 1.00 34.79 247 ASP C CA 1
ATOM 7300 C C . ASP C 1 248 ? 6.353 40.634 6.390 1.00 34.41 247 ASP C C 1
ATOM 7301 O O . ASP C 1 248 ? 6.349 39.735 5.551 1.00 39.92 247 ASP C O 1
ATOM 7306 N N . GLU C 1 249 ? 7.155 40.624 7.448 1.00 34.24 248 GLU C N 1
ATOM 7307 C CA . GLU C 1 249 ? 8.141 39.566 7.645 1.00 33.54 248 GLU C CA 1
ATOM 7308 C C . GLU C 1 249 ? 7.544 38.169 7.826 1.00 34.29 248 GLU C C 1
ATOM 7309 O O . GLU C 1 249 ? 8.077 37.192 7.301 1.00 35.04 248 GLU C O 1
ATOM 7315 N N . LYS C 1 250 ? 6.450 38.074 8.575 1.00 35.09 249 LYS C N 1
ATOM 7316 C CA . LYS C 1 250 ? 5.901 36.760 8.979 1.00 34.36 249 LYS C CA 1
ATOM 7317 C C . LYS C 1 250 ? 4.581 36.419 8.277 1.00 32.32 249 LYS C C 1
ATOM 7318 O O . LYS C 1 250 ? 3.826 35.539 8.725 1.00 26.69 249 LYS C O 1
ATOM 7324 N N . GLU C 1 251 ? 4.361 37.088 7.148 1.00 32.72 250 GLU C N 1
ATOM 7325 C CA . GLU C 1 251 ? 3.189 36.909 6.298 1.00 31.32 250 GLU C CA 1
ATOM 7326 C C . GLU C 1 251 ? 1.800 37.072 6.923 1.00 31.95 250 GLU C C 1
ATOM 7327 O O . GLU C 1 251 ? 0.956 36.200 6.802 1.00 29.57 250 GLU C O 1
ATOM 7333 N N . SER C 1 252 ? 1.591 38.167 7.634 1.00 35.27 251 SER C N 1
ATOM 7334 C CA . SER C 1 252 ? 0.256 38.548 8.067 1.00 37.13 251 SER C CA 1
ATOM 7335 C C . SER C 1 252 ? -0.687 38.888 6.910 1.00 38.54 251 SER C C 1
ATOM 7336 O O . SER C 1 252 ? -1.843 38.508 6.924 1.00 39.19 251 SER C O 1
ATOM 7339 N N . GLY C 1 253 ? -0.196 39.630 5.928 1.00 37.50 252 GLY C N 1
ATOM 7340 C CA . GLY C 1 253 ? -0.995 39.981 4.772 1.00 36.02 252 GLY C CA 1
ATOM 7341 C C . GLY C 1 253 ? -0.282 40.130 3.446 1.00 34.22 252 GLY C C 1
ATOM 7342 O O . GLY C 1 253 ? -0.458 39.355 2.526 1.00 35.47 252 GLY C O 1
ATOM 7343 N N . LEU C 1 254 ? 0.525 41.174 3.373 1.00 34.70 253 LEU C N 1
ATOM 7344 C CA . LEU C 1 254 ? 1.150 41.627 2.148 1.00 34.46 253 LEU C CA 1
ATOM 7345 C C . LEU C 1 254 ? 2.101 40.621 1.512 1.00 33.79 253 LEU C C 1
ATOM 7346 O O . LEU C 1 254 ? 2.138 40.481 0.302 1.00 32.90 253 LEU C O 1
ATOM 7351 N N . ARG C 1 255 ? 2.848 39.910 2.339 1.00 33.12 254 ARG C N 1
ATOM 7352 C CA . ARG C 1 255 ? 3.894 39.024 1.864 1.00 31.12 254 ARG C CA 1
ATOM 7353 C C . ARG C 1 255 ? 3.347 37.938 0.937 1.00 29.51 254 ARG C C 1
ATOM 7354 O O . ARG C 1 255 ? 4.000 37.557 -0.021 1.00 25.24 254 ARG C O 1
ATOM 7362 N N . ALA C 1 256 ? 2.156 37.440 1.233 1.00 28.28 255 ALA C N 1
ATOM 7363 C CA . ALA C 1 256 ? 1.572 36.377 0.460 1.00 26.67 255 ALA C CA 1
ATOM 7364 C C . ALA C 1 256 ? 1.467 36.765 -1.018 1.00 28.14 255 ALA C C 1
ATOM 7365 O O . ALA C 1 256 ? 1.395 35.870 -1.886 1.00 24.39 255 ALA C O 1
ATOM 7367 N N . THR C 1 257 ? 1.481 38.073 -1.328 1.00 27.10 256 THR C N 1
ATOM 7368 C CA . THR C 1 257 ? 1.466 38.475 -2.754 1.00 27.79 256 THR C CA 1
ATOM 7369 C C . THR C 1 257 ? 2.667 37.932 -3.513 1.00 28.44 256 THR C C 1
ATOM 7370 O O . THR C 1 257 ? 2.601 37.770 -4.733 1.00 33.62 256 THR C O 1
ATOM 7374 N N . LEU C 1 258 ? 3.738 37.589 -2.810 1.00 27.22 257 LEU C N 1
ATOM 7375 C CA . LEU C 1 258 ? 4.885 36.988 -3.474 1.00 29.47 257 LEU C CA 1
ATOM 7376 C C . LEU C 1 258 ? 4.601 35.555 -3.918 1.00 30.76 257 LEU C C 1
ATOM 7377 O O . LEU C 1 258 ? 5.491 34.895 -4.438 1.00 33.39 257 LEU C O 1
ATOM 7382 N N . ASN C 1 259 ? 3.360 35.087 -3.757 1.00 30.89 258 ASN C N 1
ATOM 7383 C CA . ASN C 1 259 ? 3.026 33.707 -4.038 1.00 29.65 258 ASN C CA 1
ATOM 7384 C C . ASN C 1 259 ? 2.144 33.531 -5.271 1.00 29.01 258 ASN C C 1
ATOM 7385 O O . ASN C 1 259 ? 1.567 32.462 -5.484 1.00 25.93 258 ASN C O 1
ATOM 7390 N N . LEU C 1 260 ? 2.064 34.574 -6.092 1.00 29.37 259 LEU C N 1
ATOM 7391 C CA . LEU C 1 260 ? 1.380 34.490 -7.378 1.00 30.39 259 LEU C CA 1
ATOM 7392 C C . LEU C 1 260 ? 1.888 33.318 -8.233 1.00 29.28 259 LEU C C 1
ATOM 7393 O O . LEU C 1 260 ? 3.081 33.212 -8.513 1.00 29.05 259 LEU C O 1
ATOM 7398 N N . GLY C 1 261 ? 0.947 32.464 -8.646 1.00 29.37 260 GLY C N 1
ATOM 7399 C CA . GLY C 1 261 ? 1.206 31.238 -9.372 1.00 28.66 260 GLY C CA 1
ATOM 7400 C C . GLY C 1 261 ? 1.766 30.084 -8.543 1.00 32.72 260 GLY C C 1
ATOM 7401 O O . GLY C 1 261 ? 1.936 28.963 -9.068 1.00 32.13 260 GLY C O 1
ATOM 7402 N N . HIS C 1 262 ? 2.046 30.336 -7.258 1.00 33.47 261 HIS C N 1
ATOM 7403 C CA . HIS C 1 262 ? 2.737 29.360 -6.413 1.00 34.70 261 HIS C CA 1
ATOM 7404 C C . HIS C 1 262 ? 1.770 28.327 -5.813 1.00 32.41 261 HIS C C 1
ATOM 7405 O O . HIS C 1 262 ? 2.149 27.178 -5.589 1.00 32.19 261 HIS C O 1
ATOM 7412 N N . THR C 1 263 ? 0.526 28.713 -5.569 1.00 30.70 262 THR C N 1
ATOM 7413 C CA . THR C 1 263 ? -0.474 27.742 -5.109 1.00 30.85 262 THR C CA 1
ATOM 7414 C C . THR C 1 263 ? -0.660 26.686 -6.186 1.00 30.26 262 THR C C 1
ATOM 7415 O O . THR C 1 263 ? -0.676 25.481 -5.924 1.00 29.73 262 THR C O 1
ATOM 7419 N N . PHE C 1 264 ? -0.757 27.151 -7.418 1.00 30.57 263 PHE C N 1
ATOM 7420 C CA . PHE C 1 264 ? -0.786 26.250 -8.563 1.00 30.31 263 PHE C CA 1
ATOM 7421 C C . PHE C 1 264 ? 0.560 25.501 -8.747 1.00 29.71 263 PHE C C 1
ATOM 7422 O O . PHE C 1 264 ? 0.583 24.274 -8.919 1.00 31.68 263 PHE C O 1
ATOM 7430 N N . GLY C 1 265 ? 1.671 26.231 -8.673 1.00 27.75 264 GLY C N 1
ATOM 7431 C CA . GLY C 1 265 ? 3.008 25.651 -8.865 1.00 27.82 264 GLY C CA 1
ATOM 7432 C C . GLY C 1 265 ? 3.454 24.613 -7.843 1.00 27.52 264 GLY C C 1
ATOM 7433 O O . GLY C 1 265 ? 4.051 23.573 -8.203 1.00 26.32 264 GLY C O 1
ATOM 7434 N N . HIS C 1 266 ? 3.199 24.878 -6.562 1.00 27.56 265 HIS C N 1
ATOM 7435 C CA . HIS C 1 266 ? 3.500 23.883 -5.525 1.00 26.84 265 HIS C CA 1
ATOM 7436 C C . HIS C 1 266 ? 2.812 22.602 -5.848 1.00 26.54 265 HIS C C 1
ATOM 7437 O O . HIS C 1 266 ? 3.422 21.522 -5.765 1.00 26.90 265 HIS C O 1
ATOM 7444 N N . ALA C 1 267 ? 1.558 22.723 -6.278 1.00 27.49 266 ALA C N 1
ATOM 7445 C CA . ALA C 1 267 ? 0.783 21.551 -6.669 1.00 29.07 266 ALA C CA 1
ATOM 7446 C C . ALA C 1 267 ? 1.469 20.787 -7.768 1.00 30.25 266 ALA C C 1
ATOM 7447 O O . ALA C 1 267 ? 1.542 19.576 -7.690 1.00 34.98 266 ALA C O 1
ATOM 7449 N N . ILE C 1 268 ? 1.994 21.472 -8.771 1.00 32.10 267 ILE C N 1
ATOM 7450 C CA . ILE C 1 268 ? 2.716 20.786 -9.831 1.00 33.51 267 ILE C CA 1
ATOM 7451 C C . ILE C 1 268 ? 3.950 20.078 -9.290 1.00 32.35 267 ILE C C 1
ATOM 7452 O O . ILE C 1 268 ? 4.224 18.948 -9.660 1.00 32.58 267 ILE C O 1
ATOM 7457 N N . GLU C 1 269 ? 4.692 20.742 -8.416 1.00 33.17 268 GLU C N 1
ATOM 7458 C CA . GLU C 1 269 ? 5.890 20.138 -7.865 1.00 31.30 268 GLU C CA 1
ATOM 7459 C C . GLU C 1 269 ? 5.606 18.897 -7.035 1.00 30.36 268 GLU C C 1
ATOM 7460 O O . GLU C 1 269 ? 6.263 17.893 -7.211 1.00 27.94 268 GLU C O 1
ATOM 7466 N N . THR C 1 270 ? 4.657 18.975 -6.110 1.00 31.16 269 THR C N 1
ATOM 7467 C CA . THR C 1 270 ? 4.310 17.815 -5.304 1.00 30.69 269 THR C CA 1
ATOM 7468 C C . THR C 1 270 ? 3.719 16.697 -6.167 1.00 34.08 269 THR C C 1
ATOM 7469 O O . THR C 1 270 ? 4.062 15.534 -6.016 1.00 30.45 269 THR C O 1
ATOM 7473 N N . GLY C 1 271 ? 2.842 17.069 -7.089 1.00 36.98 270 GLY C N 1
ATOM 7474 C CA . GLY C 1 271 ? 2.208 16.119 -7.978 1.00 40.25 270 GLY C CA 1
ATOM 7475 C C . GLY C 1 271 ? 3.153 15.410 -8.920 1.00 43.61 270 GLY C C 1
ATOM 7476 O O . GLY C 1 271 ? 3.035 14.217 -9.162 1.00 41.88 270 GLY C O 1
ATOM 7477 N N . PHE C 1 272 ? 4.090 16.166 -9.468 1.00 49.80 271 PHE C N 1
ATOM 7478 C CA . PHE C 1 272 ? 5.100 15.628 -10.359 1.00 56.08 271 PHE C CA 1
ATOM 7479 C C . PHE C 1 272 ? 5.984 14.660 -9.612 1.00 56.87 271 PHE C C 1
ATOM 7480 O O . PHE C 1 272 ? 6.469 13.680 -10.157 1.00 62.28 271 PHE C O 1
ATOM 7482 N N . GLY C 1 273 ? 6.221 14.985 -8.359 1.00 55.63 272 GLY C N 1
ATOM 7483 C CA . GLY C 1 273 ? 7.216 14.327 -7.559 1.00 56.59 272 GLY C CA 1
ATOM 7484 C C . GLY C 1 273 ? 8.329 15.312 -7.721 1.00 63.45 272 GLY C C 1
ATOM 7485 O O . GLY C 1 273 ? 8.438 15.947 -8.766 1.00 68.43 272 GLY C O 1
ATOM 7486 N N . TYR C 1 274 ? 9.161 15.452 -6.705 1.00 63.08 273 TYR C N 1
ATOM 7487 C CA . TYR C 1 274 ? 10.094 16.550 -6.716 1.00 58.09 273 TYR C CA 1
ATOM 7488 C C . TYR C 1 274 ? 11.215 16.403 -7.732 1.00 52.93 273 TYR C C 1
ATOM 7489 O O . TYR C 1 274 ? 11.843 15.360 -7.866 1.00 47.67 273 TYR C O 1
ATOM 7498 N N . GLY C 1 275 ? 11.441 17.499 -8.434 1.00 48.42 274 GLY C N 1
ATOM 7499 C CA . GLY C 1 275 ? 12.544 17.670 -9.345 1.00 48.34 274 GLY C CA 1
ATOM 7500 C C . GLY C 1 275 ? 12.360 17.489 -10.832 1.00 46.49 274 GLY C C 1
ATOM 7501 O O . GLY C 1 275 ? 13.159 18.042 -11.574 1.00 48.15 274 GLY C O 1
ATOM 7502 N N . GLN C 1 276 ? 11.312 16.819 -11.299 1.00 45.10 275 GLN C N 1
ATOM 7503 C CA . GLN C 1 276 ? 11.085 16.800 -12.760 1.00 45.09 275 GLN C CA 1
ATOM 7504 C C . GLN C 1 276 ? 11.071 18.194 -13.381 1.00 40.60 275 GLN C C 1
ATOM 7505 O O . GLN C 1 276 ? 11.868 18.485 -14.253 1.00 42.16 275 GLN C O 1
ATOM 7511 N N . TRP C 1 277 ? 10.182 19.057 -12.921 1.00 37.52 276 TRP C N 1
ATOM 7512 C CA . TRP C 1 277 ? 10.236 20.470 -13.307 1.00 38.38 276 TRP C CA 1
ATOM 7513 C C . TRP C 1 277 ? 11.013 21.254 -12.255 1.00 37.87 276 TRP C C 1
ATOM 7514 O O . TRP C 1 277 ? 10.957 20.916 -11.074 1.00 39.19 276 TRP C O 1
ATOM 7525 N N . LEU C 1 278 ? 11.723 22.299 -12.676 1.00 34.86 277 LEU C N 1
ATOM 7526 C CA . LEU C 1 278 ? 12.427 23.157 -11.717 1.00 33.40 277 LEU C CA 1
ATOM 7527 C C . LEU C 1 278 ? 11.378 24.054 -11.049 1.00 33.05 277 LEU C C 1
ATOM 7528 O O . LEU C 1 278 ? 10.222 24.132 -11.497 1.00 32.05 277 LEU C O 1
ATOM 7533 N N . HIS C 1 279 ? 11.752 24.719 -9.968 1.00 31.45 278 HIS C N 1
ATOM 7534 C CA . HIS C 1 279 ? 10.772 25.497 -9.240 1.00 30.61 278 HIS C CA 1
ATOM 7535 C C . HIS C 1 279 ? 10.159 26.517 -10.196 1.00 31.37 278 HIS C C 1
ATOM 7536 O O . HIS C 1 279 ? 8.944 26.623 -10.291 1.00 32.05 278 HIS C O 1
ATOM 7543 N N . GLY C 1 280 ? 11.016 27.233 -10.924 1.00 31.54 279 GLY C N 1
ATOM 7544 C CA . GLY C 1 280 ? 10.602 28.311 -11.821 1.00 30.36 279 GLY C CA 1
ATOM 7545 C C . GLY C 1 280 ? 9.685 27.920 -12.972 1.00 31.00 279 GLY C C 1
ATOM 7546 O O . GLY C 1 280 ? 8.824 28.711 -13.380 1.00 28.50 279 GLY C O 1
ATOM 7547 N N . GLU C 1 281 ? 9.861 26.716 -13.514 1.00 30.82 280 GLU C N 1
ATOM 7548 C CA . GLU C 1 281 ? 9.004 26.281 -14.601 1.00 30.61 280 GLU C CA 1
ATOM 7549 C C . GLU C 1 281 ? 7.598 26.098 -14.069 1.00 29.69 280 GLU C C 1
ATOM 7550 O O . GLU C 1 281 ? 6.619 26.550 -14.685 1.00 28.36 280 GLU C O 1
ATOM 7556 N N . ALA C 1 282 ? 7.498 25.493 -12.887 1.00 29.08 281 ALA C N 1
ATOM 7557 C CA . ALA C 1 282 ? 6.212 25.255 -12.275 1.00 28.46 281 ALA C CA 1
ATOM 7558 C C . ALA C 1 282 ? 5.540 26.561 -11.892 1.00 28.86 281 ALA C C 1
ATOM 7559 O O . ALA C 1 282 ? 4.326 26.711 -12.098 1.00 31.85 281 ALA C O 1
ATOM 7561 N N . VAL C 1 283 ? 6.311 27.516 -11.366 1.00 27.90 282 VAL C N 1
ATOM 7562 C CA . VAL C 1 283 ? 5.766 28.854 -11.097 1.00 29.69 282 VAL C CA 1
ATOM 7563 C C . VAL C 1 283 ? 5.255 29.526 -12.403 1.00 29.89 282 VAL C C 1
ATOM 7564 O O . VAL C 1 283 ? 4.225 30.200 -12.403 1.00 28.02 282 VAL C O 1
ATOM 7568 N N . ALA C 1 284 ? 5.983 29.334 -13.501 1.00 31.42 283 ALA C N 1
ATOM 7569 C CA . ALA C 1 284 ? 5.605 29.900 -14.800 1.00 30.02 283 ALA C CA 1
ATOM 7570 C C . ALA C 1 284 ? 4.238 29.388 -15.201 1.00 28.51 283 ALA C C 1
ATOM 7571 O O . ALA C 1 284 ? 3.348 30.185 -15.476 1.00 26.27 283 ALA C O 1
ATOM 7573 N N . ALA C 1 285 ? 4.063 28.067 -15.162 1.00 30.02 284 ALA C N 1
ATOM 7574 C CA . ALA C 1 285 ? 2.762 27.448 -15.435 1.00 32.11 284 ALA C CA 1
ATOM 7575 C C . ALA C 1 285 ? 1.686 27.932 -14.457 1.00 36.76 284 ALA C C 1
ATOM 7576 O O . ALA C 1 285 ? 0.579 28.295 -14.868 1.00 39.56 284 ALA C O 1
ATOM 7578 N N . GLY C 1 286 ? 2.014 27.946 -13.163 1.00 38.88 285 GLY C N 1
ATOM 7579 C CA . GLY C 1 286 ? 1.039 28.312 -12.138 1.00 37.32 285 GLY C CA 1
ATOM 7580 C C . GLY C 1 286 ? 0.645 29.771 -12.214 1.00 37.31 285 GLY C C 1
ATOM 7581 O O . GLY C 1 286 ? -0.463 30.147 -11.803 1.00 35.57 285 GLY C O 1
ATOM 7582 N N . MET C 1 287 ? 1.558 30.595 -12.735 1.00 38.23 286 MET C N 1
ATOM 7583 C CA . MET C 1 287 ? 1.311 32.032 -12.909 1.00 38.43 286 MET C CA 1
ATOM 7584 C C . MET C 1 287 ? 0.329 32.309 -14.031 1.00 37.82 286 MET C C 1
ATOM 7585 O O . MET C 1 287 ? -0.467 33.233 -13.911 1.00 37.12 286 MET C O 1
ATOM 7590 N N . VAL C 1 288 ? 0.390 31.533 -15.114 1.00 36.30 287 VAL C N 1
ATOM 7591 C CA . VAL C 1 288 ? -0.577 31.695 -16.211 1.00 41.12 287 VAL C CA 1
ATOM 7592 C C . VAL C 1 288 ? -1.975 31.359 -15.698 1.00 41.58 287 VAL C C 1
ATOM 7593 O O . VAL C 1 288 ? -2.971 32.044 -16.013 1.00 40.34 287 VAL C O 1
ATOM 7597 N N . MET C 1 289 ? -2.018 30.298 -14.895 1.00 41.11 288 MET C N 1
ATOM 7598 C CA . MET C 1 289 ? -3.252 29.808 -14.295 1.00 39.91 288 MET C CA 1
ATOM 7599 C C . MET C 1 289 ? -3.863 30.844 -13.363 1.00 37.32 288 MET C C 1
ATOM 7600 O O . MET C 1 289 ? -5.072 31.074 -13.408 1.00 37.39 288 MET C O 1
ATOM 7605 N N . ALA C 1 290 ? -3.038 31.487 -12.538 1.00 36.45 289 ALA C N 1
ATOM 7606 C CA . ALA C 1 290 ? -3.518 32.584 -11.673 1.00 36.70 289 ALA C CA 1
ATOM 7607 C C . ALA C 1 290 ? -4.009 33.799 -12.470 1.00 37.13 289 ALA C C 1
ATOM 7608 O O . ALA C 1 290 ? -4.956 34.477 -12.053 1.00 36.80 289 ALA C O 1
ATOM 7610 N N . VAL C 1 291 ? -3.355 34.069 -13.607 1.00 37.78 290 VAL C N 1
ATOM 7611 C CA . VAL C 1 291 ? -3.720 35.172 -14.500 1.00 36.87 290 VAL C CA 1
ATOM 7612 C C . VAL C 1 291 ? -5.092 34.892 -15.084 1.00 38.02 290 VAL C C 1
ATOM 7613 O O . VAL C 1 291 ? -6.016 35.723 -14.956 1.00 36.17 290 VAL C O 1
ATOM 7617 N N . ASP C 1 292 ? -5.192 33.715 -15.720 1.00 37.14 291 ASP C N 1
ATOM 7618 C CA . ASP C 1 292 ? -6.418 33.222 -16.318 1.00 35.79 291 ASP C CA 1
ATOM 7619 C C . ASP C 1 292 ? -7.622 33.417 -15.388 1.00 36.33 291 ASP C C 1
ATOM 7620 O O . ASP C 1 292 ? -8.590 34.117 -15.729 1.00 34.66 291 ASP C O 1
ATOM 7625 N N . MET C 1 293 ? -7.541 32.806 -14.212 1.00 37.67 292 MET C N 1
ATOM 7626 C CA . MET C 1 293 ? -8.591 32.925 -13.204 1.00 40.48 292 MET C CA 1
ATOM 7627 C C . MET C 1 293 ? -8.897 34.392 -12.896 1.00 42.92 292 MET C C 1
ATOM 7628 O O . MET C 1 293 ? -10.054 34.806 -12.938 1.00 47.80 292 MET C O 1
ATOM 7633 N N . SER C 1 294 ? -7.865 35.179 -12.592 1.00 46.43 293 SER C N 1
ATOM 7634 C CA . SER C 1 294 ? -8.050 36.609 -12.308 1.00 47.53 293 SER C CA 1
ATOM 7635 C C . SER C 1 294 ? -8.931 37.250 -13.401 1.00 47.19 293 SER C C 1
ATOM 7636 O O . SER C 1 294 ? -9.823 38.050 -13.113 1.00 41.60 293 SER C O 1
ATOM 7639 N N . TYR C 1 295 ? -8.689 36.850 -14.647 1.00 48.10 294 TYR C N 1
ATOM 7640 C CA . TYR C 1 295 ? -9.454 37.320 -15.788 1.00 52.36 294 TYR C CA 1
ATOM 7641 C C . TYR C 1 295 ? -10.919 36.831 -15.773 1.00 52.48 294 TYR C C 1
ATOM 7642 O O . TYR C 1 295 ? -11.839 37.641 -15.959 1.00 51.63 294 TYR C O 1
ATOM 7651 N N . ARG C 1 296 ? -11.136 35.528 -15.548 1.00 49.64 295 ARG C N 1
ATOM 7652 C CA . ARG C 1 296 ? -12.501 34.975 -15.382 1.00 48.19 295 ARG C CA 1
ATOM 7653 C C . ARG C 1 296 ? -13.301 35.694 -14.284 1.00 47.85 295 ARG C C 1
ATOM 7654 O O . ARG C 1 296 ? -14.495 35.853 -14.398 1.00 48.68 295 ARG C O 1
ATOM 7662 N N . LEU C 1 297 ? -12.641 36.106 -13.212 1.00 48.58 296 LEU C N 1
ATOM 7663 C CA . LEU C 1 297 ? -13.300 36.888 -12.176 1.00 50.07 296 LEU C CA 1
ATOM 7664 C C . LEU C 1 297 ? -13.697 38.293 -12.639 1.00 49.54 296 LEU C C 1
ATOM 7665 O O . LEU C 1 297 ? -14.484 38.951 -11.950 1.00 54.92 296 LEU C O 1
ATOM 7670 N N . GLY C 1 298 ? -13.163 38.749 -13.781 1.00 44.76 297 GLY C N 1
ATOM 7671 C CA . GLY C 1 298 ? -13.412 40.105 -14.290 1.00 40.58 297 GLY C CA 1
ATOM 7672 C C . GLY C 1 298 ? -12.530 41.164 -13.633 1.00 40.99 297 GLY C C 1
ATOM 7673 O O . GLY C 1 298 ? -12.847 42.351 -13.648 1.00 37.89 297 GLY C O 1
ATOM 7674 N N . TRP C 1 299 ? -11.412 40.728 -13.061 1.00 40.11 298 TRP C N 1
ATOM 7675 C CA . TRP C 1 299 ? -10.525 41.599 -12.290 1.00 41.44 298 TRP C CA 1
ATOM 7676 C C . TRP C 1 299 ? -9.372 42.089 -13.144 1.00 40.12 298 TRP C C 1
ATOM 7677 O O . TRP C 1 299 ? -8.632 42.993 -12.738 1.00 36.48 298 TRP C O 1
ATOM 7688 N N . ILE C 1 300 ? -9.234 41.523 -14.338 1.00 39.62 299 ILE C N 1
ATOM 7689 C CA . ILE C 1 300 ? -8.081 41.836 -15.161 1.00 43.78 299 ILE C CA 1
ATOM 7690 C C . ILE C 1 300 ? -8.455 42.045 -16.636 1.00 46.12 299 ILE C C 1
ATOM 7691 O O . ILE C 1 300 ? -9.318 41.371 -17.201 1.00 44.72 299 ILE C O 1
ATOM 7696 N N . ASP C 1 301 ? -7.795 43.019 -17.230 1.00 49.79 300 ASP C N 1
ATOM 7697 C CA . ASP C 1 301 ? -7.948 43.341 -18.629 1.00 55.30 300 ASP C CA 1
ATOM 7698 C C . ASP C 1 301 ? -7.462 42.155 -19.493 1.00 57.49 300 ASP C C 1
ATOM 7699 O O . ASP C 1 301 ? -6.710 41.303 -19.003 1.00 58.38 300 ASP C O 1
ATOM 7704 N N . GLU C 1 302 ? -7.885 42.088 -20.759 1.00 53.72 301 GLU C N 1
ATOM 7705 C CA . GLU C 1 302 ? -7.422 41.024 -21.667 1.00 52.42 301 GLU C CA 1
ATOM 7706 C C . GLU C 1 302 ? -5.946 41.191 -22.079 1.00 52.15 301 GLU C C 1
ATOM 7707 O O . GLU C 1 302 ? -5.309 40.221 -22.519 1.00 52.52 301 GLU C O 1
ATOM 7709 N N . SER C 1 303 ? -5.418 42.412 -21.951 1.00 49.23 302 SER C N 1
ATOM 7710 C CA . SER C 1 303 ? -4.023 42.706 -22.297 1.00 49.15 302 SER C CA 1
ATOM 7711 C C . SER C 1 303 ? -3.025 42.321 -21.194 1.00 49.87 302 SER C C 1
ATOM 7712 O O . SER C 1 303 ? -1.869 42.018 -21.490 1.00 50.15 302 SER C O 1
ATOM 7715 N N . ILE C 1 304 ? -3.454 42.322 -19.934 1.00 47.26 303 ILE C N 1
ATOM 7716 C CA . ILE C 1 304 ? -2.597 41.787 -18.874 1.00 49.93 303 ILE C CA 1
ATOM 7717 C C . ILE C 1 304 ? -2.349 40.290 -19.106 1.00 49.30 303 ILE C C 1
ATOM 7718 O O . ILE C 1 304 ? -1.258 39.796 -18.843 1.00 51.82 303 ILE C O 1
ATOM 7723 N N . VAL C 1 305 ? -3.347 39.589 -19.635 1.00 47.94 304 VAL C N 1
ATOM 7724 C CA . VAL C 1 305 ? -3.204 38.174 -19.991 1.00 46.20 304 VAL C CA 1
ATOM 7725 C C . VAL C 1 305 ? -2.256 37.939 -21.164 1.00 47.57 304 VAL C C 1
ATOM 7726 O O . VAL C 1 305 ? -1.458 37.004 -21.148 1.00 47.47 304 VAL C O 1
ATOM 7730 N N . ASN C 1 306 ? -2.369 38.760 -22.202 1.00 48.06 305 ASN C N 1
ATOM 7731 C CA . ASN C 1 306 ? -1.481 38.629 -23.360 1.00 46.81 305 ASN C CA 1
ATOM 7732 C C . ASN C 1 306 ? -0.033 38.864 -22.992 1.00 45.38 305 ASN C C 1
ATOM 7733 O O . ASN C 1 306 ? 0.853 38.106 -23.368 1.00 41.02 305 ASN C O 1
ATOM 7738 N N . ARG C 1 307 ? 0.198 39.932 -22.243 1.00 47.16 306 ARG C N 1
ATOM 7739 C CA . ARG C 1 307 ? 1.549 40.339 -21.913 1.00 46.97 306 ARG C CA 1
ATOM 7740 C C . ARG C 1 307 ? 2.229 39.323 -20.990 1.00 47.69 306 ARG C C 1
ATOM 7741 O O . ARG C 1 307 ? 3.392 38.981 -21.204 1.00 52.97 306 ARG C O 1
ATOM 7749 N N . ALA C 1 308 ? 1.501 38.819 -19.998 1.00 46.65 307 ALA C N 1
ATOM 7750 C CA . ALA C 1 308 ? 1.995 37.713 -19.156 1.00 47.70 307 ALA C CA 1
ATOM 7751 C C . ALA C 1 308 ? 2.327 36.466 -19.985 1.00 45.37 307 ALA C C 1
ATOM 7752 O O . ALA C 1 308 ? 3.359 35.845 -19.801 1.00 44.23 307 ALA C O 1
ATOM 7754 N N . HIS C 1 309 ? 1.464 36.124 -20.924 1.00 45.41 308 HIS C N 1
ATOM 7755 C CA . HIS C 1 309 ? 1.682 34.935 -21.715 1.00 48.79 308 HIS C CA 1
ATOM 7756 C C . HIS C 1 309 ? 2.899 35.070 -22.660 1.00 53.00 308 HIS C C 1
ATOM 7757 O O . HIS C 1 309 ? 3.745 34.166 -22.706 1.00 56.21 308 HIS C O 1
ATOM 7764 N N . ASN C 1 310 ? 3.015 36.193 -23.377 1.00 51.27 309 ASN C N 1
ATOM 7765 C CA . ASN C 1 310 ? 4.162 36.401 -24.276 1.00 49.42 309 ASN C CA 1
ATOM 7766 C C . ASN C 1 310 ? 5.494 36.506 -23.528 1.00 46.70 309 ASN C C 1
ATOM 7767 O O . ASN C 1 310 ? 6.477 35.887 -23.931 1.00 44.97 309 ASN C O 1
ATOM 7772 N N . ILE C 1 311 ? 5.525 37.285 -22.446 1.00 44.06 310 ILE C N 1
ATOM 7773 C CA . ILE C 1 311 ? 6.755 37.465 -21.673 1.00 43.42 310 ILE C CA 1
ATOM 7774 C C . ILE C 1 311 ? 7.332 36.109 -21.246 1.00 41.80 310 ILE C C 1
ATOM 7775 O O . ILE C 1 311 ? 8.522 35.875 -21.420 1.00 42.34 310 ILE C O 1
ATOM 7780 N N . LEU C 1 312 ? 6.490 35.205 -20.740 1.00 42.90 311 LEU C N 1
ATOM 7781 C CA . LEU C 1 312 ? 6.949 33.858 -20.340 1.00 44.26 311 LEU C CA 1
ATOM 7782 C C . LEU C 1 312 ? 7.422 33.066 -21.544 1.00 44.77 311 LEU C C 1
ATOM 7783 O O . LEU C 1 312 ? 8.452 32.417 -21.492 1.00 43.59 311 LEU C O 1
ATOM 7788 N N . GLN C 1 313 ? 6.665 33.136 -22.632 1.00 51.61 312 GLN C N 1
ATOM 7789 C CA . GLN C 1 313 ? 7.053 32.516 -23.899 1.00 53.32 312 GLN C CA 1
ATOM 7790 C C . GLN C 1 313 ? 8.396 33.036 -24.410 1.00 52.44 312 GLN C C 1
ATOM 7791 O O . GLN C 1 313 ? 9.231 32.263 -24.902 1.00 49.37 312 GLN C O 1
ATOM 7797 N N . GLN C 1 314 ? 8.586 34.347 -24.284 1.00 51.48 313 GLN C N 1
ATOM 7798 C CA . GLN C 1 314 ? 9.863 35.007 -24.562 1.00 52.62 313 GLN C CA 1
ATOM 7799 C C . GLN C 1 314 ? 11.000 34.435 -23.675 1.00 52.36 313 GLN C C 1
ATOM 7800 O O . GLN C 1 314 ? 12.146 34.302 -24.120 1.00 50.85 313 GLN C O 1
ATOM 7806 N N . ALA C 1 315 ? 10.667 34.054 -22.439 1.00 51.56 314 ALA C N 1
ATOM 7807 C CA . ALA C 1 315 ? 11.636 33.438 -21.510 1.00 48.29 314 ALA C CA 1
ATOM 7808 C C . ALA C 1 315 ? 11.750 31.903 -21.627 1.00 46.03 314 ALA C C 1
ATOM 7809 O O . ALA C 1 315 ? 12.373 31.261 -20.776 1.00 43.49 314 ALA C O 1
ATOM 7811 N N . LYS C 1 316 ? 11.154 31.319 -22.671 1.00 45.54 315 LYS C N 1
ATOM 7812 C CA . LYS C 1 316 ? 11.186 29.864 -22.910 1.00 44.74 315 LYS C CA 1
ATOM 7813 C C . LYS C 1 316 ? 10.689 29.012 -21.718 1.00 43.17 315 LYS C C 1
ATOM 7814 O O . LYS C 1 316 ? 11.143 27.877 -21.520 1.00 40.58 315 LYS C O 1
ATOM 7820 N N . LEU C 1 317 ? 9.730 29.557 -20.959 1.00 42.33 316 LEU C N 1
ATOM 7821 C CA . LEU C 1 317 ? 9.146 28.882 -19.775 1.00 42.72 316 LEU C CA 1
ATOM 7822 C C . LEU C 1 317 ? 7.768 28.323 -20.099 1.00 40.15 316 LEU C C 1
ATOM 7823 O O . LEU C 1 317 ? 7.037 28.943 -20.847 1.00 42.24 316 LEU C O 1
ATOM 7828 N N . PRO C 1 318 ? 7.397 27.170 -19.511 1.00 40.58 317 PRO C N 1
ATOM 7829 C CA . PRO C 1 318 ? 6.104 26.598 -19.832 1.00 38.07 317 PRO C CA 1
ATOM 7830 C C . PRO C 1 318 ? 4.942 27.466 -19.345 1.00 37.13 317 PRO C C 1
ATOM 7831 O O . PRO C 1 318 ? 5.001 28.083 -18.268 1.00 35.25 317 PRO C O 1
ATOM 7835 N N . THR C 1 319 ? 3.895 27.508 -20.153 1.00 36.86 318 THR C N 1
ATOM 7836 C CA . THR C 1 319 ? 2.721 28.327 -19.888 1.00 39.69 318 THR C CA 1
ATOM 7837 C C . THR C 1 319 ? 1.484 27.507 -19.561 1.00 42.47 318 THR C C 1
ATOM 7838 O O . THR C 1 319 ? 0.443 28.077 -19.215 1.00 46.75 318 THR C O 1
ATOM 7842 N N . ALA C 1 320 ? 1.597 26.183 -19.694 1.00 44.10 319 ALA C N 1
ATOM 7843 C CA . ALA C 1 320 ? 0.596 25.242 -19.204 1.00 44.52 319 ALA C CA 1
ATOM 7844 C C . ALA C 1 320 ? 1.262 24.182 -18.296 1.00 45.16 319 ALA C C 1
ATOM 7845 O O . ALA C 1 320 ? 2.453 23.895 -18.458 1.00 49.15 319 ALA C O 1
ATOM 7847 N N . PRO C 1 321 ? 0.508 23.602 -17.334 1.00 41.02 320 PRO C N 1
ATOM 7848 C CA . PRO C 1 321 ? 1.088 22.534 -16.506 1.00 42.27 320 PRO C CA 1
ATOM 7849 C C . PRO C 1 321 ? 1.515 21.312 -17.328 1.00 43.52 320 PRO C C 1
ATOM 7850 O O . PRO C 1 321 ? 1.386 21.330 -18.537 1.00 42.09 320 PRO C O 1
ATOM 7854 N N . PRO C 1 322 ? 2.060 20.271 -16.675 1.00 45.27 321 PRO C N 1
ATOM 7855 C CA . PRO C 1 322 ? 2.351 19.022 -17.388 1.00 45.97 321 PRO C CA 1
ATOM 7856 C C . PRO C 1 322 ? 1.077 18.246 -17.701 1.00 49.07 321 PRO C C 1
ATOM 7857 O O . PRO C 1 322 ? 0.139 18.227 -16.879 1.00 47.44 321 PRO C O 1
ATOM 7861 N N . GLU C 1 323 ? 1.055 17.597 -18.867 1.00 50.94 322 GLU C N 1
ATOM 7862 C CA . GLU C 1 323 ? -0.102 16.799 -19.314 1.00 50.54 322 GLU C CA 1
ATOM 7863 C C . GLU C 1 323 ? -0.544 15.736 -18.284 1.00 49.04 322 GLU C C 1
ATOM 7864 O O . GLU C 1 323 ? -1.709 15.323 -18.281 1.00 46.46 322 GLU C O 1
ATOM 7866 N N . THR C 1 324 ? 0.394 15.309 -17.430 1.00 51.12 323 THR C N 1
ATOM 7867 C CA . THR C 1 324 ? 0.133 14.360 -16.323 1.00 54.01 323 THR C CA 1
ATOM 7868 C C . THR C 1 324 ? -0.724 14.927 -15.163 1.00 52.26 323 THR C C 1
ATOM 7869 O O . THR C 1 324 ? -1.376 14.167 -14.453 1.00 55.66 323 THR C O 1
ATOM 7873 N N . MET C 1 325 ? -0.727 16.245 -14.972 1.00 50.60 324 MET C N 1
ATOM 7874 C CA . MET C 1 325 ? -1.437 16.852 -13.842 1.00 50.08 324 MET C CA 1
ATOM 7875 C C . MET C 1 325 ? -2.965 16.833 -13.968 1.00 53.76 324 MET C C 1
ATOM 7876 O O . MET C 1 325 ? -3.544 17.349 -14.931 1.00 58.46 324 MET C O 1
ATOM 7881 N N . THR C 1 326 ? -3.618 16.266 -12.958 1.00 54.64 325 THR C N 1
ATOM 7882 C CA . THR C 1 326 ? -5.070 16.175 -12.947 1.00 53.55 325 THR C CA 1
ATOM 7883 C C . THR C 1 326 ? -5.662 17.315 -12.134 1.00 55.26 325 THR C C 1
ATOM 7884 O O . THR C 1 326 ? -4.943 18.021 -11.422 1.00 53.78 325 THR C O 1
ATOM 7888 N N . VAL C 1 327 ? -6.977 17.478 -12.247 1.00 54.72 326 VAL C N 1
ATOM 7889 C CA . VAL C 1 327 ? -7.713 18.420 -11.426 1.00 53.05 326 VAL C CA 1
ATOM 7890 C C . VAL C 1 327 ? -7.687 17.973 -9.967 1.00 50.52 326 VAL C C 1
ATOM 7891 O O . VAL C 1 327 ? -7.500 18.800 -9.081 1.00 51.46 326 VAL C O 1
ATOM 7895 N N . GLU C 1 328 ? -7.884 16.675 -9.724 1.00 48.45 327 GLU C N 1
ATOM 7896 C CA . GLU C 1 328 ? -7.936 16.147 -8.356 1.00 44.87 327 GLU C CA 1
ATOM 7897 C C . GLU C 1 328 ? -6.592 16.372 -7.681 1.00 43.80 327 GLU C C 1
ATOM 7898 O O . GLU C 1 328 ? -6.518 16.838 -6.544 1.00 39.75 327 GLU C O 1
ATOM 7900 N N . MET C 1 329 ? -5.524 16.077 -8.404 1.00 45.26 328 MET C N 1
ATOM 7901 C CA . MET C 1 329 ? -4.185 16.302 -7.872 1.00 46.70 328 MET C CA 1
ATOM 7902 C C . MET C 1 329 ? -4.007 17.788 -7.498 1.00 43.99 328 MET C C 1
ATOM 7903 O O . MET C 1 329 ? -3.555 18.099 -6.393 1.00 41.50 328 MET C O 1
ATOM 7908 N N . PHE C 1 330 ? -4.397 18.697 -8.392 1.00 41.06 329 PHE C N 1
ATOM 7909 C CA . PHE C 1 330 ? -4.354 20.135 -8.073 1.00 41.76 329 PHE C CA 1
ATOM 7910 C C . PHE C 1 330 ? -5.106 20.458 -6.783 1.00 42.67 329 PHE C C 1
ATOM 7911 O O . PHE C 1 330 ? -4.575 21.139 -5.914 1.00 41.32 329 PHE C O 1
ATOM 7919 N N . LYS C 1 331 ? -6.348 19.980 -6.688 1.00 43.56 330 LYS C N 1
ATOM 7920 C CA . LYS C 1 331 ? -7.243 20.278 -5.558 1.00 44.87 330 LYS C CA 1
ATOM 7921 C C . LYS C 1 331 ? -6.737 19.686 -4.248 1.00 42.95 330 LYS C C 1
ATOM 7922 O O . LYS C 1 331 ? -6.886 20.278 -3.169 1.00 41.02 330 LYS C O 1
ATOM 7928 N N . SER C 1 332 ? -6.159 18.499 -4.371 1.00 42.06 331 SER C N 1
ATOM 7929 C CA . SER C 1 332 ? -5.576 17.788 -3.259 1.00 43.12 331 SER C CA 1
ATOM 7930 C C . SER C 1 332 ? -4.338 18.496 -2.644 1.00 42.58 331 SER C C 1
ATOM 7931 O O . SER C 1 332 ? -4.278 18.697 -1.435 1.00 41.35 331 SER C O 1
ATOM 7934 N N . VAL C 1 333 ? -3.363 18.884 -3.465 1.00 40.99 332 VAL C N 1
ATOM 7935 C CA . VAL C 1 333 ? -2.151 19.531 -2.941 1.00 38.59 332 VAL C CA 1
ATOM 7936 C C . VAL C 1 333 ? -2.466 20.939 -2.462 1.00 38.44 332 VAL C C 1
ATOM 7937 O O . VAL C 1 333 ? -1.949 21.374 -1.420 1.00 37.38 332 VAL C O 1
ATOM 7941 N N . MET C 1 334 ? -3.317 21.643 -3.214 1.00 35.10 333 MET C N 1
ATOM 7942 C CA . MET C 1 334 ? -3.726 23.001 -2.841 1.00 35.05 333 MET C CA 1
ATOM 7943 C C . MET C 1 334 ? -4.431 23.032 -1.490 1.00 29.68 333 MET C C 1
ATOM 7944 O O . MET C 1 334 ? -4.445 24.042 -0.820 1.00 26.93 333 MET C O 1
ATOM 7949 N N . ALA C 1 335 ? -5.050 21.930 -1.116 1.00 28.52 334 ALA C N 1
ATOM 7950 C CA . ALA C 1 335 ? -5.715 21.852 0.171 1.00 29.28 334 ALA C CA 1
ATOM 7951 C C . ALA C 1 335 ? -4.723 22.015 1.332 1.00 30.20 334 ALA C C 1
ATOM 7952 O O . ALA C 1 335 ? -5.136 22.384 2.423 1.00 28.66 334 ALA C O 1
ATOM 7954 N N . VAL C 1 336 ? -3.432 21.730 1.103 1.00 32.62 335 VAL C N 1
ATOM 7955 C CA . VAL C 1 336 ? -2.392 22.009 2.117 1.00 35.02 335 VAL C CA 1
ATOM 7956 C C . VAL C 1 336 ? -1.465 23.182 1.741 1.00 34.58 335 VAL C C 1
ATOM 7957 O O . VAL C 1 336 ? -0.293 23.232 2.161 1.00 30.89 335 VAL C O 1
ATOM 7961 N N . ASP C 1 337 ? -1.994 24.122 0.946 1.00 34.06 336 ASP C N 1
ATOM 7962 C CA . ASP C 1 337 ? -1.295 25.370 0.681 1.00 32.43 336 ASP C CA 1
ATOM 7963 C C . ASP C 1 337 ? -1.322 26.155 1.967 1.00 30.95 336 ASP C C 1
ATOM 7964 O O . ASP C 1 337 ? -2.331 26.154 2.663 1.00 32.68 336 ASP C O 1
ATOM 7969 N N . LYS C 1 338 ? -0.213 26.808 2.295 1.00 28.50 337 LYS C N 1
ATOM 7970 C CA . LYS C 1 338 ? -0.129 27.597 3.515 1.00 26.47 337 LYS C CA 1
ATOM 7971 C C . LYS C 1 338 ? -0.941 28.903 3.478 1.00 27.18 337 LYS C C 1
ATOM 7972 O O . LYS C 1 338 ? -0.843 29.699 4.411 1.00 26.02 337 LYS C O 1
ATOM 7978 N N . LYS C 1 339 ? -1.719 29.138 2.420 1.00 30.10 338 LYS C N 1
ATOM 7979 C CA . LYS C 1 339 ? -2.661 30.261 2.409 1.00 32.26 338 LYS C CA 1
ATOM 7980 C C . LYS C 1 339 ? -4.092 29.839 2.751 1.00 31.13 338 LYS C C 1
ATOM 7981 O O . LYS C 1 339 ? -5.031 30.656 2.684 1.00 25.94 338 LYS C O 1
ATOM 7987 N N . VAL C 1 340 ? -4.255 28.565 3.105 1.00 29.77 339 VAL C N 1
ATOM 7988 C CA . VAL C 1 340 ? -5.468 28.115 3.735 1.00 29.23 339 VAL C CA 1
ATOM 7989 C C . VAL C 1 340 ? -5.469 28.780 5.113 1.00 30.72 339 VAL C C 1
ATOM 7990 O O . VAL C 1 340 ? -4.444 28.824 5.791 1.00 30.60 339 VAL C O 1
ATOM 7994 N N . ALA C 1 341 ? -6.598 29.389 5.460 1.00 31.05 340 ALA C N 1
ATOM 7995 C CA . ALA C 1 341 ? -6.863 29.834 6.817 1.00 32.29 340 ALA C CA 1
ATOM 7996 C C . ALA C 1 341 ? -8.229 29.276 7.191 1.00 33.42 340 ALA C C 1
ATOM 7997 O O . ALA C 1 341 ? -9.173 29.393 6.409 1.00 34.90 340 ALA C O 1
ATOM 7999 N N . ASP C 1 342 ? -8.317 28.643 8.366 1.00 34.56 341 ASP C N 1
ATOM 8000 C CA . ASP C 1 342 ? -9.544 28.025 8.867 1.00 32.08 341 ASP C CA 1
ATOM 8001 C C . ASP C 1 342 ? -10.316 27.281 7.780 1.00 32.02 341 ASP C C 1
ATOM 8002 O O . ASP C 1 342 ? -11.555 27.321 7.722 1.00 29.95 341 ASP C O 1
ATOM 8007 N N . GLY C 1 343 ? -9.575 26.591 6.915 1.00 30.21 342 GLY C N 1
ATOM 8008 C CA . GLY C 1 343 ? -10.182 25.789 5.880 1.00 28.71 342 GLY C CA 1
ATOM 8009 C C . GLY C 1 343 ? -10.455 26.547 4.604 1.00 31.07 342 GLY C C 1
ATOM 8010 O O . GLY C 1 343 ? -10.809 25.936 3.622 1.00 30.78 342 GLY C O 1
ATOM 8011 N N . LEU C 1 344 ? -10.276 27.870 4.597 1.00 33.41 343 LEU C N 1
ATOM 8012 C CA . LEU C 1 344 ? -10.561 28.679 3.413 1.00 37.82 343 LEU C CA 1
ATOM 8013 C C . LEU C 1 344 ? -9.304 28.905 2.574 1.00 36.16 343 LEU C C 1
ATOM 8014 O O . LEU C 1 344 ? -8.403 29.597 3.002 1.00 40.38 343 LEU C O 1
ATOM 8019 N N . LEU C 1 345 ? -9.246 28.349 1.375 1.00 36.43 344 LEU C N 1
ATOM 8020 C CA . LEU C 1 345 ? -8.082 28.592 0.496 1.00 38.20 344 LEU C CA 1
ATOM 8021 C C . LEU C 1 345 ? -8.094 30.020 -0.054 1.00 39.95 344 LEU C C 1
ATOM 8022 O O . LEU C 1 345 ? -8.885 30.331 -0.943 1.00 40.42 344 LEU C O 1
ATOM 8027 N N . ARG C 1 346 ? -7.234 30.877 0.501 1.00 39.00 345 ARG C N 1
ATOM 8028 C CA . ARG C 1 346 ? -7.006 32.196 -0.048 1.00 37.66 345 ARG C CA 1
ATOM 8029 C C . ARG C 1 346 ? -6.001 32.078 -1.179 1.00 39.80 345 ARG C C 1
ATOM 8030 O O . ARG C 1 346 ? -4.918 31.535 -0.987 1.00 42.72 345 ARG C O 1
ATOM 8038 N N . LEU C 1 347 ? -6.350 32.587 -2.358 1.00 39.38 346 LEU C N 1
ATOM 8039 C CA . LEU C 1 347 ? -5.385 32.720 -3.443 1.00 39.19 346 LEU C CA 1
ATOM 8040 C C . LEU C 1 347 ? -4.826 34.135 -3.522 1.00 37.85 346 LEU C C 1
ATOM 8041 O O . LEU C 1 347 ? -5.389 35.078 -2.964 1.00 42.75 346 LEU C O 1
ATOM 8046 N N . ILE C 1 348 ? -3.688 34.263 -4.183 1.00 36.30 347 ILE C N 1
ATOM 8047 C CA . ILE C 1 348 ? -3.184 35.561 -4.612 1.00 40.38 347 ILE C CA 1
ATOM 8048 C C . ILE C 1 348 ? -3.571 35.707 -6.089 1.00 38.50 347 ILE C C 1
ATOM 8049 O O . ILE C 1 348 ? -3.185 34.884 -6.920 1.00 34.01 347 ILE C O 1
ATOM 8054 N N . LEU C 1 349 ? -4.365 36.731 -6.389 1.00 38.00 348 LEU C N 1
ATOM 8055 C CA . LEU C 1 349 ? -4.852 36.951 -7.752 1.00 41.89 348 LEU C CA 1
ATOM 8056 C C . LEU C 1 349 ? -4.643 38.401 -8.165 1.00 39.89 348 LEU C C 1
ATOM 8057 O O . LEU C 1 349 ? -4.535 39.285 -7.317 1.00 39.78 348 LEU C O 1
ATOM 8062 N N . LEU C 1 350 ? -4.603 38.627 -9.472 1.00 39.96 349 LEU C N 1
ATOM 8063 C CA . LEU C 1 350 ? -4.462 39.974 -10.020 1.00 40.61 349 LEU C CA 1
ATOM 8064 C C . LEU C 1 350 ? -5.801 40.706 -10.044 1.00 41.84 349 LEU C C 1
ATOM 8065 O O . LEU C 1 350 ? -6.862 40.126 -10.342 1.00 41.78 349 LEU C O 1
ATOM 8070 N N . LYS C 1 351 ? -5.735 41.994 -9.734 1.00 46.29 350 LYS C N 1
ATOM 8071 C CA . LYS C 1 351 ? -6.901 42.866 -9.740 1.00 46.11 350 LYS C CA 1
ATOM 8072 C C . LYS C 1 351 ? -6.463 44.295 -10.042 1.00 44.26 350 LYS C C 1
ATOM 8073 O O . LYS C 1 351 ? -5.725 44.907 -9.261 1.00 43.72 350 LYS C O 1
ATOM 8079 N N . GLY C 1 352 ? -6.893 44.802 -11.193 1.00 43.74 351 GLY C N 1
ATOM 8080 C CA . GLY C 1 352 ? -6.677 46.186 -11.555 1.00 44.02 351 GLY C CA 1
ATOM 8081 C C . GLY C 1 352 ? -5.722 46.358 -12.716 1.00 45.72 351 GLY C C 1
ATOM 8082 O O . GLY C 1 352 ? -5.545 45.445 -13.530 1.00 47.03 351 GLY C O 1
ATOM 8083 N N . PRO C 1 353 ? -5.131 47.560 -12.822 1.00 47.67 352 PRO C N 1
ATOM 8084 C CA . PRO C 1 353 ? -4.039 47.789 -13.761 1.00 48.47 352 PRO C CA 1
ATOM 8085 C C . PRO C 1 353 ? -2.840 46.887 -13.445 1.00 47.66 352 PRO C C 1
ATOM 8086 O O . PRO C 1 353 ? -2.649 46.497 -12.281 1.00 44.52 352 PRO C O 1
ATOM 8090 N N . LEU C 1 354 ? -2.044 46.591 -14.470 1.00 44.44 353 LEU C N 1
ATOM 8091 C CA . LEU C 1 354 ? -0.818 45.820 -14.324 1.00 45.56 353 LEU C CA 1
ATOM 8092 C C . LEU C 1 354 ? -0.028 46.297 -13.106 1.00 43.29 353 LEU C C 1
ATOM 8093 O O . LEU C 1 354 ? 0.087 47.504 -12.870 1.00 41.85 353 LEU C O 1
ATOM 8098 N N . GLY C 1 355 ? 0.480 45.344 -12.324 1.00 39.38 354 GLY C N 1
ATOM 8099 C CA . GLY C 1 355 ? 1.248 45.660 -11.130 1.00 38.72 354 GLY C CA 1
ATOM 8100 C C . GLY C 1 355 ? 0.364 45.815 -9.915 1.00 37.30 354 GLY C C 1
ATOM 8101 O O . GLY C 1 355 ? 0.769 46.392 -8.913 1.00 37.85 354 GLY C O 1
ATOM 8102 N N . ASN C 1 356 ? -0.857 45.309 -9.998 1.00 38.43 355 ASN C N 1
ATOM 8103 C CA . ASN C 1 356 ? -1.744 45.268 -8.837 1.00 38.68 355 ASN C CA 1
ATOM 8104 C C . ASN C 1 356 ? -2.290 43.840 -8.668 1.00 38.64 355 ASN C C 1
ATOM 8105 O O . ASN C 1 356 ? -2.551 43.124 -9.664 1.00 35.90 355 ASN C O 1
ATOM 8110 N N . CYS C 1 357 ? -2.397 43.405 -7.412 1.00 36.16 356 CYS C N 1
ATOM 8111 C CA . CYS C 1 357 ? -2.942 42.071 -7.101 1.00 36.62 356 CYS C CA 1
ATOM 8112 C C . CYS C 1 357 ? -3.652 42.120 -5.778 1.00 36.18 356 CYS C C 1
ATOM 8113 O O . CYS C 1 357 ? -3.644 43.157 -5.098 1.00 34.80 356 CYS C O 1
ATOM 8116 N N . VAL C 1 358 ? -4.264 41.000 -5.405 1.00 36.01 357 VAL C N 1
ATOM 8117 C CA . VAL C 1 358 ? -4.952 40.902 -4.109 1.00 37.27 357 VAL C CA 1
ATOM 8118 C C . VAL C 1 358 ? -4.748 39.543 -3.442 1.00 36.52 357 VAL C C 1
ATOM 8119 O O . VAL C 1 358 ? -4.639 38.506 -4.106 1.00 35.84 357 VAL C O 1
ATOM 8123 N N . PHE C 1 359 ? -4.721 39.565 -2.115 1.00 38.75 358 PHE C N 1
ATOM 8124 C CA . PHE C 1 359 ? -4.671 38.345 -1.324 1.00 38.36 358 PHE C CA 1
ATOM 8125 C C . PHE C 1 359 ? -6.038 38.079 -0.698 1.00 37.38 358 PHE C C 1
ATOM 8126 O O . PHE C 1 359 ? -6.370 38.638 0.359 1.00 34.35 358 PHE C O 1
ATOM 8134 N N . THR C 1 360 ? -6.816 37.207 -1.345 1.00 37.14 359 THR C N 1
ATOM 8135 C CA . THR C 1 360 ? -8.194 36.959 -0.925 1.00 36.97 359 THR C CA 1
ATOM 8136 C C . THR C 1 360 ? -8.690 35.513 -1.063 1.00 37.81 359 THR C C 1
ATOM 8137 O O . THR C 1 360 ? -8.287 34.771 -1.992 1.00 35.28 359 THR C O 1
ATOM 8141 N N . GLY C 1 361 ? -9.607 35.155 -0.153 1.00 37.12 360 GLY C N 1
ATOM 8142 C CA . GLY C 1 361 ? -10.483 33.990 -0.316 1.00 37.73 360 GLY C CA 1
ATOM 8143 C C . GLY C 1 361 ? -11.847 34.313 -0.927 1.00 37.90 360 GLY C C 1
ATOM 8144 O O . GLY C 1 361 ? -12.658 33.411 -1.185 1.00 35.48 360 GLY C O 1
ATOM 8145 N N . ASP C 1 362 ? -12.102 35.601 -1.165 1.00 39.83 361 ASP C N 1
ATOM 8146 C CA . ASP C 1 362 ? -13.390 36.060 -1.700 1.00 40.59 361 ASP C CA 1
ATOM 8147 C C . ASP C 1 362 ? -13.414 36.035 -3.239 1.00 44.01 361 ASP C C 1
ATOM 8148 O O . ASP C 1 362 ? -13.247 37.077 -3.894 1.00 49.26 361 ASP C O 1
ATOM 8153 N N . TYR C 1 363 ? -13.628 34.848 -3.804 1.00 40.90 362 TYR C N 1
ATOM 8154 C CA . TYR C 1 363 ? -13.665 34.669 -5.243 1.00 40.45 362 TYR C CA 1
ATOM 8155 C C . TYR C 1 363 ? -14.627 33.564 -5.603 1.00 41.90 362 TYR C C 1
ATOM 8156 O O . TYR C 1 363 ? -14.691 32.554 -4.917 1.00 42.85 362 TYR C O 1
ATOM 8165 N N . ASP C 1 364 ? -15.378 33.752 -6.683 1.00 44.06 363 ASP C N 1
ATOM 8166 C CA . ASP C 1 364 ? -16.218 32.682 -7.214 1.00 44.20 363 ASP C CA 1
ATOM 8167 C C . ASP C 1 364 ? -15.368 31.391 -7.309 1.00 43.97 363 ASP C C 1
ATOM 8168 O O . ASP C 1 364 ? -14.411 31.343 -8.083 1.00 45.37 363 ASP C O 1
ATOM 8173 N N . ARG C 1 365 ? -15.697 30.368 -6.508 1.00 44.29 364 ARG C N 1
ATOM 8174 C CA . ARG C 1 365 ? -15.010 29.054 -6.587 1.00 46.51 364 ARG C CA 1
ATOM 8175 C C . ARG C 1 365 ? -15.264 28.286 -7.910 1.00 46.02 364 ARG C C 1
ATOM 8176 O O . ARG C 1 365 ? -14.581 27.297 -8.204 1.00 46.08 364 ARG C O 1
ATOM 8178 N N . LYS C 1 366 ? -16.245 28.729 -8.692 1.00 48.45 365 LYS C N 1
ATOM 8179 C CA . LYS C 1 366 ? -16.483 28.169 -10.034 1.00 51.67 365 LYS C CA 1
ATOM 8180 C C . LYS C 1 366 ? -15.344 28.553 -10.966 1.00 49.15 365 LYS C C 1
ATOM 8181 O O . LYS C 1 366 ? -14.872 27.731 -11.740 1.00 49.85 365 LYS C O 1
ATOM 8183 N N . ALA C 1 367 ? -14.896 29.802 -10.863 1.00 50.74 366 ALA C N 1
ATOM 8184 C CA . ALA C 1 367 ? -13.833 30.337 -11.724 1.00 49.91 366 ALA C CA 1
ATOM 8185 C C . ALA C 1 367 ? -12.505 29.595 -11.532 1.00 48.44 366 ALA C C 1
ATOM 8186 O O . ALA C 1 367 ? -11.729 29.417 -12.483 1.00 45.32 366 ALA C O 1
ATOM 8188 N N . LEU C 1 368 ? -12.262 29.170 -10.294 1.00 47.97 367 LEU C N 1
ATOM 8189 C CA . LEU C 1 368 ? -11.150 28.273 -9.950 1.00 48.96 367 LEU C CA 1
ATOM 8190 C C . LEU C 1 368 ? -11.294 26.909 -10.639 1.00 47.37 367 LEU C C 1
ATOM 8191 O O . LEU C 1 368 ? -10.314 26.361 -11.157 1.00 44.60 367 LEU C O 1
ATOM 8196 N N . ASP C 1 369 ? -12.502 26.355 -10.638 1.00 46.77 368 ASP C N 1
ATOM 8197 C CA . ASP C 1 369 ? -12.695 25.031 -11.234 1.00 53.51 368 ASP C CA 1
ATOM 8198 C C . ASP C 1 369 ? -12.572 25.084 -12.776 1.00 50.43 368 ASP C C 1
ATOM 8199 O O . ASP C 1 369 ? -12.114 24.110 -13.387 1.00 47.77 368 ASP C O 1
ATOM 8204 N N . GLU C 1 370 ? -12.952 26.212 -13.391 1.00 50.56 369 GLU C N 1
ATOM 8205 C CA . GLU C 1 370 ? -12.849 26.361 -14.863 1.00 54.55 369 GLU C CA 1
ATOM 8206 C C . GLU C 1 370 ? -11.375 26.403 -15.256 1.00 51.84 369 GLU C C 1
ATOM 8207 O O . GLU C 1 370 ? -10.926 25.641 -16.118 1.00 53.79 369 GLU C O 1
ATOM 8213 N N . THR C 1 371 ? -10.648 27.306 -14.601 1.00 49.64 370 THR C N 1
ATOM 8214 C CA . THR C 1 371 ? -9.200 27.417 -14.710 1.00 45.98 370 THR C CA 1
ATOM 8215 C C . THR C 1 371 ? -8.567 26.020 -14.657 1.00 47.50 370 THR C C 1
ATOM 8216 O O . THR C 1 371 ? -7.783 25.662 -15.530 1.00 45.54 370 THR C O 1
ATOM 8220 N N . LEU C 1 372 ? -8.916 25.221 -13.650 1.00 46.97 371 LEU C N 1
ATOM 8221 C CA . LEU C 1 372 ? -8.273 23.913 -13.485 1.00 48.02 371 LEU C CA 1
ATOM 8222 C C . LEU C 1 372 ? -8.606 22.970 -14.632 1.00 45.87 371 LEU C C 1
ATOM 8223 O O . LEU C 1 372 ? -7.743 22.240 -15.105 1.00 42.53 371 LEU C O 1
ATOM 8228 N N . HIS C 1 373 ? -9.857 23.000 -15.075 1.00 48.11 372 HIS C N 1
ATOM 8229 C CA . HIS C 1 373 ? -10.289 22.176 -16.211 1.00 50.90 372 HIS C CA 1
ATOM 8230 C C . HIS C 1 373 ? -9.739 22.706 -17.549 1.00 48.69 372 HIS C C 1
ATOM 8231 O O . HIS C 1 373 ? -9.410 21.923 -18.436 1.00 45.42 372 HIS C O 1
ATOM 8238 N N . ALA C 1 374 ? -9.601 24.026 -17.668 1.00 46.18 373 ALA C N 1
ATOM 8239 C CA . ALA C 1 374 ? -9.050 24.631 -18.882 1.00 45.51 373 ALA C CA 1
ATOM 8240 C C . ALA C 1 374 ? -7.602 24.194 -19.166 1.00 45.98 373 ALA C C 1
ATOM 8241 O O . ALA C 1 374 ? -7.211 24.004 -20.321 1.00 46.04 373 ALA C O 1
ATOM 8243 N N . PHE C 1 375 ? -6.818 24.009 -18.109 1.00 47.82 374 PHE C N 1
ATOM 8244 C CA . PHE C 1 375 ? -5.383 23.733 -18.236 1.00 47.70 374 PHE C CA 1
ATOM 8245 C C . PHE C 1 375 ? -5.014 22.274 -17.988 1.00 48.99 374 PHE C C 1
ATOM 8246 O O . PHE C 1 375 ? -3.854 21.925 -18.068 1.00 50.06 374 PHE C O 1
ATOM 8254 N N . CYS C 1 376 ? -5.979 21.421 -17.683 1.00 52.85 375 CYS C N 1
ATOM 8255 C CA . CYS C 1 376 ? -5.658 20.044 -17.345 1.00 56.16 375 CYS C CA 1
ATOM 8256 C C . CYS C 1 376 ? -6.093 19.100 -18.441 1.00 62.33 375 CYS C C 1
ATOM 8257 O O . CYS C 1 376 ? -7.130 19.312 -19.073 1.00 70.00 375 CYS C O 1
ATOM 8260 N N . LYS C 1 377 ? -5.292 18.059 -18.661 1.00 64.57 376 LYS C N 1
ATOM 8261 C CA . LYS C 1 377 ? -5.721 16.920 -19.467 1.00 62.61 376 LYS C CA 1
ATOM 8262 C C . LYS C 1 377 ? -6.678 16.023 -18.660 1.00 62.43 376 LYS C C 1
ATOM 8263 O O . LYS C 1 377 ? -7.341 15.177 -19.241 1.00 66.35 376 LYS C O 1
ATOM 8265 N N . SER C 1 378 ? -6.752 16.206 -17.336 1.00 60.92 377 SER C N 1
ATOM 8266 C CA . SER C 1 378 ? -7.758 15.522 -16.491 1.00 59.48 377 SER C CA 1
ATOM 8267 C C . SER C 1 378 ? -8.387 16.465 -15.454 1.00 60.62 377 SER C C 1
ATOM 8268 O O . SER C 1 378 ? -8.883 16.028 -14.403 1.00 55.63 377 SER C O 1
ATOM 8271 N N . PRO D 1 14 ? -8.029 32.577 39.702 1.00 50.48 13 PRO D N 1
ATOM 8272 C CA . PRO D 1 14 ? -6.786 32.378 38.927 1.00 52.38 13 PRO D CA 1
ATOM 8273 C C . PRO D 1 14 ? -5.738 33.490 39.107 1.00 47.91 13 PRO D C 1
ATOM 8274 O O . PRO D 1 14 ? -6.001 34.642 38.753 1.00 45.48 13 PRO D O 1
ATOM 8278 N N . THR D 1 15 ? -4.574 33.134 39.652 1.00 42.66 14 THR D N 1
ATOM 8279 C CA . THR D 1 15 ? -3.411 34.025 39.684 1.00 42.50 14 THR D CA 1
ATOM 8280 C C . THR D 1 15 ? -2.757 34.125 38.300 1.00 39.64 14 THR D C 1
ATOM 8281 O O . THR D 1 15 ? -2.538 33.120 37.624 1.00 41.17 14 THR D O 1
ATOM 8285 N N . ILE D 1 16 ? -2.448 35.338 37.882 1.00 36.33 15 ILE D N 1
ATOM 8286 C CA . ILE D 1 16 ? -1.911 35.566 36.559 1.00 34.51 15 ILE D CA 1
ATOM 8287 C C . ILE D 1 16 ? -0.495 36.090 36.682 1.00 34.10 15 ILE D C 1
ATOM 8288 O O . ILE D 1 16 ? -0.278 37.119 37.306 1.00 37.70 15 ILE D O 1
ATOM 8293 N N . VAL D 1 17 ? 0.470 35.376 36.110 1.00 32.98 16 VAL D N 1
ATOM 8294 C CA . VAL D 1 17 ? 1.812 35.904 35.950 1.00 32.94 16 VAL D CA 1
ATOM 8295 C C . VAL D 1 17 ? 2.017 36.231 34.484 1.00 34.68 16 VAL D C 1
ATOM 8296 O O . VAL D 1 17 ? 1.752 35.393 33.632 1.00 37.68 16 VAL D O 1
ATOM 8300 N N . ASP D 1 18 ? 2.478 37.439 34.182 1.00 34.13 17 ASP D N 1
ATOM 8301 C CA . ASP D 1 18 ? 2.645 37.858 32.805 1.00 34.55 17 ASP D CA 1
ATOM 8302 C C . ASP D 1 18 ? 4.069 37.646 32.383 1.00 33.55 17 ASP D C 1
ATOM 8303 O O . ASP D 1 18 ? 4.989 37.832 33.161 1.00 31.58 17 ASP D O 1
ATOM 8308 N N . VAL D 1 19 ? 4.247 37.230 31.138 1.00 33.60 18 VAL D N 1
ATOM 8309 C CA . VAL D 1 19 ? 5.555 37.247 30.513 1.00 33.95 18 VAL D CA 1
ATOM 8310 C C . VAL D 1 19 ? 5.463 38.444 29.608 1.00 32.64 18 VAL D C 1
ATOM 8311 O O . VAL D 1 19 ? 4.654 38.463 28.695 1.00 33.59 18 VAL D O 1
ATOM 8315 N N . ASP D 1 20 ? 6.269 39.451 29.902 1.00 32.12 19 ASP D N 1
ATOM 8316 C CA . ASP D 1 20 ? 6.292 40.668 29.126 1.00 34.64 19 ASP D CA 1
ATOM 8317 C C . ASP D 1 20 ? 7.302 40.582 27.972 1.00 30.15 19 ASP D C 1
ATOM 8318 O O . ASP D 1 20 ? 8.495 40.595 28.202 1.00 26.13 19 ASP D O 1
ATOM 8323 N N . LEU D 1 21 ? 6.802 40.506 26.742 1.00 29.95 20 LEU D N 1
ATOM 8324 C CA . LEU D 1 21 ? 7.638 40.593 25.540 1.00 30.41 20 LEU D CA 1
ATOM 8325 C C . LEU D 1 21 ? 6.987 41.515 24.505 1.00 32.23 20 LEU D C 1
ATOM 8326 O O . LEU D 1 21 ? 7.057 41.253 23.296 1.00 32.48 20 LEU D O 1
ATOM 8331 N N . GLY D 1 22 ? 6.351 42.589 24.982 1.00 33.45 21 GLY D N 1
ATOM 8332 C CA . GLY D 1 22 ? 5.642 43.549 24.121 1.00 32.94 21 GLY D CA 1
ATOM 8333 C C . GLY D 1 22 ? 4.435 42.945 23.428 1.00 34.82 21 GLY D C 1
ATOM 8334 O O . GLY D 1 22 ? 3.542 42.383 24.083 1.00 34.24 21 GLY D O 1
ATOM 8335 N N . ASP D 1 23 ? 4.429 43.030 22.094 1.00 34.95 22 ASP D N 1
ATOM 8336 C CA . ASP D 1 23 ? 3.330 42.506 21.267 1.00 35.77 22 ASP D CA 1
ATOM 8337 C C . ASP D 1 23 ? 3.109 40.992 21.449 1.00 36.80 22 ASP D C 1
ATOM 8338 O O . ASP D 1 23 ? 2.018 40.471 21.169 1.00 37.65 22 ASP D O 1
ATOM 8340 N N . ARG D 1 24 ? 4.157 40.297 21.890 1.00 36.02 23 ARG D N 1
ATOM 8341 C CA . ARG D 1 24 ? 4.143 38.849 22.067 1.00 34.25 23 ARG D CA 1
ATOM 8342 C C . ARG D 1 24 ? 4.106 38.440 23.564 1.00 34.00 23 ARG D C 1
ATOM 8343 O O . ARG D 1 24 ? 4.465 37.318 23.914 1.00 31.86 23 ARG D O 1
ATOM 8351 N N . SER D 1 25 ? 3.664 39.356 24.433 1.00 31.80 24 SER D N 1
ATOM 8352 C CA . SER D 1 25 ? 3.455 39.071 25.847 1.00 28.96 24 SER D CA 1
ATOM 8353 C C . SER D 1 25 ? 2.342 38.040 25.990 1.00 28.39 24 SER D C 1
ATOM 8354 O O . SER D 1 25 ? 1.470 37.958 25.149 1.00 30.93 24 SER D O 1
ATOM 8357 N N . TYR D 1 26 ? 2.386 37.243 27.045 1.00 27.40 25 TYR D N 1
ATOM 8358 C CA . TYR D 1 26 ? 1.392 36.204 27.270 1.00 26.57 25 TYR D CA 1
ATOM 8359 C C . TYR D 1 26 ? 1.250 35.888 28.780 1.00 27.30 25 TYR D C 1
ATOM 8360 O O . TYR D 1 26 ? 2.189 36.124 29.555 1.00 26.44 25 TYR D O 1
ATOM 8369 N N . PRO D 1 27 ? 0.064 35.403 29.208 1.00 26.75 26 PRO D N 1
ATOM 8370 C CA . PRO D 1 27 ? -0.173 35.120 30.623 1.00 26.99 26 PRO D CA 1
ATOM 8371 C C . PRO D 1 27 ? 0.036 33.669 31.028 1.00 25.75 26 PRO D C 1
ATOM 8372 O O . PRO D 1 27 ? -0.120 32.769 30.218 1.00 27.09 26 PRO D O 1
ATOM 8376 N N . ILE D 1 28 ? 0.371 33.494 32.295 1.00 25.54 27 ILE D N 1
ATOM 8377 C CA . ILE D 1 28 ? 0.419 32.222 32.968 1.00 26.56 27 ILE D CA 1
ATOM 8378 C C . ILE D 1 28 ? -0.716 32.235 33.979 1.00 28.30 27 ILE D C 1
ATOM 8379 O O . ILE D 1 28 ? -0.770 33.104 34.854 1.00 30.19 27 ILE D O 1
ATOM 8384 N N . TYR D 1 29 ? -1.647 31.300 33.823 1.00 29.86 28 TYR D N 1
ATOM 8385 C CA . TYR D 1 29 ? -2.788 31.184 34.706 1.00 28.66 28 TYR D CA 1
ATOM 8386 C C . TYR D 1 29 ? -2.502 30.079 35.688 1.00 28.98 28 TYR D C 1
ATOM 8387 O O . TYR D 1 29 ? -2.184 28.963 35.273 1.00 28.23 28 TYR D O 1
ATOM 8396 N N . ILE D 1 30 ? -2.598 30.375 36.987 1.00 31.97 29 ILE D N 1
ATOM 8397 C CA . ILE D 1 30 ? -2.377 29.353 38.036 1.00 34.42 29 ILE D CA 1
ATOM 8398 C C . ILE D 1 30 ? -3.615 29.204 38.914 1.00 35.57 29 ILE D C 1
ATOM 8399 O O . ILE D 1 30 ? -4.209 30.194 39.351 1.00 37.59 29 ILE D O 1
ATOM 8404 N N . GLY D 1 31 ? -3.999 27.963 39.180 1.00 35.66 30 GLY D N 1
ATOM 8405 C CA . GLY D 1 31 ? -5.218 27.713 39.929 1.00 34.14 30 GLY D CA 1
ATOM 8406 C C . GLY D 1 31 ? -5.573 26.251 40.056 1.00 33.60 30 GLY D C 1
ATOM 8407 O O . GLY D 1 31 ? -4.937 25.393 39.451 1.00 32.02 30 GLY D O 1
ATOM 8408 N N . SER D 1 32 ? -6.572 25.989 40.900 1.00 35.52 31 SER D N 1
ATOM 8409 C CA . SER D 1 32 ? -7.214 24.676 41.011 1.00 35.11 31 SER D CA 1
ATOM 8410 C C . SER D 1 32 ? -8.484 24.648 40.125 1.00 33.29 31 SER D C 1
ATOM 8411 O O . SER D 1 32 ? -9.250 25.619 40.087 1.00 33.44 31 SER D O 1
ATOM 8414 N N . GLY D 1 33 ? -8.674 23.553 39.390 1.00 31.54 32 GLY D N 1
ATOM 8415 C CA . GLY D 1 33 ? -9.854 23.373 38.535 1.00 30.66 32 GLY D CA 1
ATOM 8416 C C . GLY D 1 33 ? -9.848 24.228 37.282 1.00 29.31 32 GLY D C 1
ATOM 8417 O O . GLY D 1 33 ? -10.879 24.452 36.653 1.00 29.90 32 GLY D O 1
ATOM 8418 N N . LEU D 1 34 ? -8.690 24.717 36.909 1.00 30.51 33 LEU D N 1
ATOM 8419 C CA . LEU D 1 34 ? -8.590 25.539 35.715 1.00 34.32 33 LEU D CA 1
ATOM 8420 C C . LEU D 1 34 ? -8.970 24.819 34.411 1.00 34.64 33 LEU D C 1
ATOM 8421 O O . LEU D 1 34 ? -9.481 25.464 33.497 1.00 36.93 33 LEU D O 1
ATOM 8426 N N . LEU D 1 35 ? -8.753 23.506 34.328 1.00 34.78 34 LEU D N 1
ATOM 8427 C CA . LEU D 1 35 ? -9.175 22.738 33.135 1.00 39.18 34 LEU D CA 1
ATOM 8428 C C . LEU D 1 35 ? -10.699 22.708 32.963 1.00 41.08 34 LEU D C 1
ATOM 8429 O O . LEU D 1 35 ? -11.186 22.503 31.856 1.00 40.41 34 LEU D O 1
ATOM 8434 N N . ASP D 1 36 ? -11.428 22.948 34.055 1.00 42.63 35 ASP D N 1
ATOM 8435 C CA . ASP D 1 36 ? -12.886 23.072 34.033 1.00 44.70 35 ASP D CA 1
ATOM 8436 C C . ASP D 1 36 ? -13.337 24.508 33.736 1.00 45.01 35 ASP D C 1
ATOM 8437 O O . ASP D 1 36 ? -14.489 24.848 33.994 1.00 46.28 35 ASP D O 1
ATOM 8442 N N . GLN D 1 37 ? -12.437 25.360 33.239 1.00 43.21 36 GLN D N 1
ATOM 8443 C CA . GLN D 1 37 ? -12.785 26.739 32.870 1.00 40.95 36 GLN D CA 1
ATOM 8444 C C . GLN D 1 37 ? -12.466 26.938 31.387 1.00 38.67 36 GLN D C 1
ATOM 8445 O O . GLN D 1 37 ? -11.358 27.347 31.029 1.00 39.15 36 GLN D O 1
ATOM 8451 N N . PRO D 1 38 ? -13.440 26.653 30.525 1.00 37.13 37 PRO D N 1
ATOM 8452 C CA . PRO D 1 38 ? -13.278 26.713 29.070 1.00 37.51 37 PRO D CA 1
ATOM 8453 C C . PRO D 1 38 ? -12.863 28.076 28.523 1.00 36.67 37 PRO D C 1
ATOM 8454 O O . PRO D 1 38 ? -12.105 28.140 27.555 1.00 36.74 37 PRO D O 1
ATOM 8458 N N . ASP D 1 39 ? -13.380 29.143 29.132 1.00 34.77 38 ASP D N 1
ATOM 8459 C CA . ASP D 1 39 ? -13.159 30.504 28.679 1.00 33.84 38 ASP D CA 1
ATOM 8460 C C . ASP D 1 39 ? -11.678 30.898 28.733 1.00 34.40 38 ASP D C 1
ATOM 8461 O O . ASP D 1 39 ? -11.209 31.684 27.902 1.00 36.17 38 ASP D O 1
ATOM 8463 N N . LEU D 1 40 ? -10.943 30.344 29.694 1.00 36.50 39 LEU D N 1
ATOM 8464 C CA . LEU D 1 40 ? -9.465 30.460 29.723 1.00 38.40 39 LEU D CA 1
ATOM 8465 C C . LEU D 1 40 ? -8.801 29.856 28.496 1.00 37.18 39 LEU D C 1
ATOM 8466 O O . LEU D 1 40 ? -7.945 30.481 27.891 1.00 36.71 39 LEU D O 1
ATOM 8471 N N . LEU D 1 41 ? -9.192 28.637 28.134 1.00 38.28 40 LEU D N 1
ATOM 8472 C CA . LEU D 1 41 ? -8.548 27.952 27.016 1.00 41.13 40 LEU D CA 1
ATOM 8473 C C . LEU D 1 41 ? -8.940 28.563 25.700 1.00 37.84 40 LEU D C 1
ATOM 8474 O O . LEU D 1 41 ? -8.105 28.979 24.929 1.00 37.40 40 LEU D O 1
ATOM 8479 N N . GLN D 1 42 ? -10.235 28.690 25.502 1.00 37.42 41 GLN D N 1
ATOM 8480 C CA . GLN D 1 42 ? -10.761 29.209 24.271 1.00 37.37 41 GLN D CA 1
ATOM 8481 C C . GLN D 1 42 ? -10.370 30.657 24.011 1.00 37.43 41 GLN D C 1
ATOM 8482 O O . GLN D 1 42 ? -10.234 31.059 22.846 1.00 36.12 41 GLN D O 1
ATOM 8488 N N . ARG D 1 43 ? -10.151 31.417 25.091 1.00 36.13 42 ARG D N 1
ATOM 8489 C CA . ARG D 1 43 ? -9.661 32.802 25.008 1.00 35.04 42 ARG D CA 1
ATOM 8490 C C . ARG D 1 43 ? -8.470 32.934 24.048 1.00 32.94 42 ARG D C 1
ATOM 8491 O O . ARG D 1 43 ? -8.348 33.894 23.323 1.00 32.75 42 ARG D O 1
ATOM 8493 N N . HIS D 1 44 ? -7.587 31.950 24.065 1.00 32.88 43 HIS D N 1
ATOM 8494 C CA . HIS D 1 44 ? -6.343 32.031 23.338 1.00 30.79 43 HIS D CA 1
ATOM 8495 C C . HIS D 1 44 ? -6.320 31.100 22.112 1.00 30.45 43 HIS D C 1
ATOM 8496 O O . HIS D 1 44 ? -5.278 30.888 21.523 1.00 31.02 43 HIS D O 1
ATOM 8503 N N . VAL D 1 45 ? -7.478 30.558 21.739 1.00 29.83 44 VAL D N 1
ATOM 8504 C CA . VAL D 1 45 ? -7.645 29.791 20.511 1.00 27.80 44 VAL D CA 1
ATOM 8505 C C . VAL D 1 45 ? -8.148 30.757 19.462 1.00 28.00 44 VAL D C 1
ATOM 8506 O O . VAL D 1 45 ? -9.277 31.224 19.558 1.00 29.79 44 VAL D O 1
ATOM 8510 N N . HIS D 1 46 ? -7.332 31.054 18.450 1.00 28.88 45 HIS D N 1
ATOM 8511 C CA . HIS D 1 46 ? -7.673 32.098 17.474 1.00 28.04 45 HIS D CA 1
ATOM 8512 C C . HIS D 1 46 ? -8.065 31.563 16.107 1.00 27.25 45 HIS D C 1
ATOM 8513 O O . HIS D 1 46 ? -8.197 32.331 15.177 1.00 28.39 45 HIS D O 1
ATOM 8520 N N . GLY D 1 47 ? -8.282 30.256 16.003 1.00 26.01 46 GLY D N 1
ATOM 8521 C CA . GLY D 1 47 ? -8.765 29.636 14.782 1.00 24.95 46 GLY D CA 1
ATOM 8522 C C . GLY D 1 47 ? -9.796 28.562 15.103 1.00 26.68 46 GLY D C 1
ATOM 8523 O O . GLY D 1 47 ? -10.199 28.409 16.278 1.00 24.65 46 GLY D O 1
ATOM 8524 N N . LYS D 1 48 ? -10.217 27.809 14.076 1.00 25.30 47 LYS D N 1
ATOM 8525 C CA . LYS D 1 48 ? -11.344 26.885 14.219 1.00 26.10 47 LYS D CA 1
ATOM 8526 C C . LYS D 1 48 ? -10.908 25.453 14.508 1.00 25.76 47 LYS D C 1
ATOM 8527 O O . LYS D 1 48 ? -11.752 24.574 14.707 1.00 28.55 47 LYS D O 1
ATOM 8529 N N . ARG D 1 49 ? -9.604 25.216 14.537 1.00 24.46 48 ARG D N 1
ATOM 8530 C CA . ARG D 1 49 ? -9.063 23.867 14.558 1.00 24.12 48 ARG D CA 1
ATOM 8531 C C . ARG D 1 49 ? -7.954 23.776 15.554 1.00 23.05 48 ARG D C 1
ATOM 8532 O O . ARG D 1 49 ? -7.121 24.679 15.662 1.00 23.63 48 ARG D O 1
ATOM 8540 N N . VAL D 1 50 ? -7.902 22.657 16.253 1.00 21.59 49 VAL D N 1
ATOM 8541 C CA . VAL D 1 50 ? -6.991 22.533 17.359 1.00 20.05 49 VAL D CA 1
ATOM 8542 C C . VAL D 1 50 ? -6.427 21.152 17.341 1.00 18.60 49 VAL D C 1
ATOM 8543 O O . VAL D 1 50 ? -7.146 20.193 17.074 1.00 17.71 49 VAL D O 1
ATOM 8547 N N . LEU D 1 51 ? -5.132 21.060 17.611 1.00 18.23 50 LEU D N 1
ATOM 8548 C CA . LEU D 1 51 ? -4.469 19.774 17.706 1.00 19.18 50 LEU D CA 1
ATOM 8549 C C . LEU D 1 51 ? -3.846 19.608 19.087 1.00 18.77 50 LEU D C 1
ATOM 8550 O O . LEU D 1 51 ? -2.946 20.341 19.460 1.00 19.51 50 LEU D O 1
ATOM 8555 N N . VAL D 1 52 ? -4.324 18.632 19.842 1.00 18.70 51 VAL D N 1
ATOM 8556 C CA . VAL D 1 52 ? -3.802 18.389 21.173 1.00 18.08 51 VAL D CA 1
ATOM 8557 C C . VAL D 1 52 ? -2.707 17.368 20.994 1.00 18.24 51 VAL D C 1
ATOM 8558 O O . VAL D 1 52 ? -2.934 16.309 20.414 1.00 17.87 51 VAL D O 1
ATOM 8562 N N . VAL D 1 53 ? -1.518 17.723 21.484 1.00 18.33 52 VAL D N 1
ATOM 8563 C CA . VAL D 1 53 ? -0.359 16.857 21.510 1.00 17.98 52 VAL D CA 1
ATOM 8564 C C . VAL D 1 53 ? -0.078 16.415 22.953 1.00 18.86 52 VAL D C 1
ATOM 8565 O O . VAL D 1 53 ? 0.076 17.234 23.833 1.00 18.18 52 VAL D O 1
ATOM 8569 N N . THR D 1 54 ? -0.026 15.106 23.162 1.00 19.73 53 THR D N 1
ATOM 8570 C CA . THR D 1 54 ? 0.131 14.529 24.487 1.00 21.24 53 THR D CA 1
ATOM 8571 C C . THR D 1 54 ? 0.716 13.116 24.327 1.00 22.49 53 THR D C 1
ATOM 8572 O O . THR D 1 54 ? 1.027 12.664 23.193 1.00 22.64 53 THR D O 1
ATOM 8576 N N . ASN D 1 55 ? 0.907 12.426 25.435 1.00 21.62 54 ASN D N 1
ATOM 8577 C CA . ASN D 1 55 ? 1.495 11.107 25.364 1.00 22.24 54 ASN D CA 1
ATOM 8578 C C . ASN D 1 55 ? 0.522 10.079 25.896 1.00 23.28 54 ASN D C 1
ATOM 8579 O O . ASN D 1 55 ? -0.601 10.430 26.304 1.00 23.46 54 ASN D O 1
ATOM 8584 N N . SER D 1 56 ? 0.932 8.813 25.871 1.00 23.55 55 SER D N 1
ATOM 8585 C CA . SER D 1 56 ? 0.008 7.709 26.139 1.00 24.20 55 SER D CA 1
ATOM 8586 C C . SER D 1 56 ? -0.324 7.513 27.645 1.00 24.66 55 SER D C 1
ATOM 8587 O O . SER D 1 56 ? -1.315 6.880 27.964 1.00 26.27 55 SER D O 1
ATOM 8590 N N . THR D 1 57 ? 0.471 8.076 28.558 1.00 24.99 56 THR D N 1
ATOM 8591 C CA . THR D 1 57 ? 0.178 8.026 30.001 1.00 23.48 56 THR D CA 1
ATOM 8592 C C . THR D 1 57 ? -0.825 9.136 30.351 1.00 23.54 56 THR D C 1
ATOM 8593 O O . THR D 1 57 ? -1.836 8.921 31.018 1.00 22.89 56 THR D O 1
ATOM 8597 N N . VAL D 1 58 ? -0.551 10.344 29.878 1.00 24.24 57 VAL D N 1
ATOM 8598 C CA . VAL D 1 58 ? -1.397 11.503 30.193 1.00 23.60 57 VAL D CA 1
ATOM 8599 C C . VAL D 1 58 ? -2.779 11.496 29.489 1.00 25.08 57 VAL D C 1
ATOM 8600 O O . VAL D 1 58 ? -3.761 12.029 30.040 1.00 26.27 57 VAL D O 1
ATOM 8604 N N . ALA D 1 59 ? -2.841 10.920 28.281 1.00 25.43 58 ALA D N 1
ATOM 8605 C CA . ALA D 1 59 ? -4.037 10.971 27.416 1.00 25.57 58 ALA D CA 1
ATOM 8606 C C . ALA D 1 59 ? -5.276 10.398 28.100 1.00 25.37 58 ALA D C 1
ATOM 8607 O O . ALA D 1 59 ? -6.308 11.094 28.185 1.00 24.52 58 ALA D O 1
ATOM 8609 N N . PRO D 1 60 ? -5.170 9.148 28.601 1.00 24.67 59 PRO D N 1
ATOM 8610 C CA . PRO D 1 60 ? -6.320 8.566 29.257 1.00 24.65 59 PRO D CA 1
ATOM 8611 C C . PRO D 1 60 ? -6.644 9.215 30.610 1.00 26.43 59 PRO D C 1
ATOM 8612 O O . PRO D 1 60 ? -7.671 8.891 31.202 1.00 26.43 59 PRO D O 1
ATOM 8616 N N . ILE D 1 61 ? -5.835 10.168 31.073 1.00 26.67 60 ILE D N 1
ATOM 8617 C CA . ILE D 1 61 ? -6.172 10.877 32.300 1.00 26.09 60 ILE D CA 1
ATOM 8618 C C . ILE D 1 61 ? -6.784 12.239 32.032 1.00 27.11 60 ILE D C 1
ATOM 8619 O O . ILE D 1 61 ? -7.726 12.620 32.716 1.00 31.11 60 ILE D O 1
ATOM 8624 N N . TYR D 1 62 ? -6.251 12.996 31.079 1.00 26.14 61 TYR D N 1
ATOM 8625 C CA . TYR D 1 62 ? -6.671 14.376 30.903 1.00 24.59 61 TYR D CA 1
ATOM 8626 C C . TYR D 1 62 ? -7.131 14.754 29.482 1.00 24.12 61 TYR D C 1
ATOM 8627 O O . TYR D 1 62 ? -7.658 15.842 29.291 1.00 24.02 61 TYR D O 1
ATOM 8636 N N . LEU D 1 63 ? -6.956 13.896 28.480 1.00 25.20 62 LEU D N 1
ATOM 8637 C CA . LEU D 1 63 ? -7.264 14.331 27.099 1.00 25.27 62 LEU D CA 1
ATOM 8638 C C . LEU D 1 63 ? -8.724 14.720 26.926 1.00 27.39 62 LEU D C 1
ATOM 8639 O O . LEU D 1 63 ? -9.004 15.854 26.562 1.00 27.93 62 LEU D O 1
ATOM 8644 N N . ASP D 1 64 ? -9.642 13.780 27.193 1.00 31.54 63 ASP D N 1
ATOM 8645 C CA . ASP D 1 64 ? -11.104 14.003 27.101 1.00 33.79 63 ASP D CA 1
ATOM 8646 C C . ASP D 1 64 ? -11.574 15.272 27.790 1.00 33.89 63 ASP D C 1
ATOM 8647 O O . ASP D 1 64 ? -12.410 15.998 27.248 1.00 32.32 63 ASP D O 1
ATOM 8652 N N . LYS D 1 65 ? -11.025 15.544 28.970 1.00 33.98 64 LYS D N 1
ATOM 8653 C CA . LYS D 1 65 ? -11.371 16.748 29.721 1.00 35.80 64 LYS D CA 1
ATOM 8654 C C . LYS D 1 65 ? -10.927 18.014 29.007 1.00 35.15 64 LYS D C 1
ATOM 8655 O O . LYS D 1 65 ? -11.658 19.016 28.961 1.00 34.94 64 LYS D O 1
ATOM 8661 N N . VAL D 1 66 ? -9.708 17.972 28.478 1.00 33.29 65 VAL D N 1
ATOM 8662 C CA . VAL D 1 66 ? -9.161 19.101 27.737 1.00 32.86 65 VAL D CA 1
ATOM 8663 C C . VAL D 1 66 ? -9.920 19.321 26.434 1.00 32.19 65 VAL D C 1
ATOM 8664 O O . VAL D 1 66 ? -10.226 20.459 26.079 1.00 34.06 65 VAL D O 1
ATOM 8668 N N . VAL D 1 67 ? -10.242 18.238 25.736 1.00 33.08 66 VAL D N 1
ATOM 8669 C CA . VAL D 1 67 ? -11.088 18.320 24.524 1.00 33.44 66 VAL D CA 1
ATOM 8670 C C . VAL D 1 67 ? -12.451 18.941 24.872 1.00 33.66 66 VAL D C 1
ATOM 8671 O O . VAL D 1 67 ? -12.953 19.797 24.148 1.00 30.54 66 VAL D O 1
ATOM 8675 N N . GLY D 1 68 ? -13.010 18.530 26.014 1.00 34.35 67 GLY D N 1
ATOM 8676 C CA . GLY D 1 68 ? -14.261 19.085 26.528 1.00 32.58 67 GLY D CA 1
ATOM 8677 C C . GLY D 1 68 ? -14.143 20.564 26.803 1.00 31.14 67 GLY D C 1
ATOM 8678 O O . GLY D 1 68 ? -14.984 21.325 26.415 1.00 31.57 67 GLY D O 1
ATOM 8679 N N . ALA D 1 69 ? -13.082 20.974 27.466 1.00 31.61 68 ALA D N 1
ATOM 8680 C CA . ALA D 1 69 ? -12.878 22.394 27.722 1.00 33.32 68 ALA D CA 1
ATOM 8681 C C . ALA D 1 69 ? -12.777 23.192 26.413 1.00 34.20 68 ALA D C 1
ATOM 8682 O O . ALA D 1 69 ? -13.363 24.264 26.293 1.00 35.53 68 ALA D O 1
ATOM 8684 N N . LEU D 1 70 ? -12.061 22.663 25.426 1.00 34.19 69 LEU D N 1
ATOM 8685 C CA . LEU D 1 70 ? -11.892 23.368 24.151 1.00 36.85 69 LEU D CA 1
ATOM 8686 C C . LEU D 1 70 ? -13.151 23.465 23.274 1.00 35.61 69 LEU D C 1
ATOM 8687 O O . LEU D 1 70 ? -13.354 24.453 22.594 1.00 35.60 69 LEU D O 1
ATOM 8692 N N . THR D 1 71 ? -13.999 22.455 23.336 1.00 35.84 70 THR D N 1
ATOM 8693 C CA . THR D 1 71 ? -15.027 22.238 22.332 1.00 34.92 70 THR D CA 1
ATOM 8694 C C . THR D 1 71 ? -16.473 22.272 22.899 1.00 36.35 70 THR D C 1
ATOM 8695 O O . THR D 1 71 ? -17.420 22.588 22.163 1.00 32.79 70 THR D O 1
ATOM 8699 N N . ASN D 1 72 ? -16.640 21.936 24.187 1.00 35.65 71 ASN D N 1
ATOM 8700 C CA . ASN D 1 72 ? -17.929 22.104 24.844 1.00 36.78 71 ASN D CA 1
ATOM 8701 C C . ASN D 1 72 ? -18.210 23.575 24.941 1.00 35.39 71 ASN D C 1
ATOM 8702 O O . ASN D 1 72 ? -17.355 24.386 25.354 1.00 36.57 71 ASN D O 1
ATOM 8707 N N . GLU D 1 73 ? -19.414 23.904 24.512 1.00 32.23 72 GLU D N 1
ATOM 8708 C CA . GLU D 1 73 ? -19.899 25.256 24.488 1.00 31.66 72 GLU D CA 1
ATOM 8709 C C . GLU D 1 73 ? -19.290 26.087 23.380 1.00 31.91 72 GLU D C 1
ATOM 8710 O O . GLU D 1 73 ? -19.453 27.309 23.370 1.00 29.99 72 GLU D O 1
ATOM 8716 N N . ASN D 1 74 ? -18.635 25.435 22.421 1.00 32.77 73 ASN D N 1
ATOM 8717 C CA . ASN D 1 74 ? -18.073 26.169 21.288 1.00 32.89 73 ASN D CA 1
ATOM 8718 C C . ASN D 1 74 ? -18.261 25.460 19.978 1.00 31.89 73 ASN D C 1
ATOM 8719 O O . ASN D 1 74 ? -17.524 24.523 19.652 1.00 31.83 73 ASN D O 1
ATOM 8724 N N . PRO D 1 75 ? -19.237 25.920 19.200 1.00 32.82 74 PRO D N 1
ATOM 8725 C CA . PRO D 1 75 ? -19.551 25.249 17.960 1.00 33.89 74 PRO D CA 1
ATOM 8726 C C . PRO D 1 75 ? -18.586 25.559 16.803 1.00 33.08 74 PRO D C 1
ATOM 8727 O O . PRO D 1 75 ? -18.696 24.943 15.772 1.00 37.87 74 PRO D O 1
ATOM 8731 N N . ASN D 1 76 ? -17.666 26.505 16.968 1.00 34.16 75 ASN D N 1
ATOM 8732 C CA . ASN D 1 76 ? -16.701 26.851 15.918 1.00 35.89 75 ASN D CA 1
ATOM 8733 C C . ASN D 1 76 ? -15.309 26.231 16.107 1.00 37.32 75 ASN D C 1
ATOM 8734 O O . ASN D 1 76 ? -14.361 26.655 15.426 1.00 38.73 75 ASN D O 1
ATOM 8739 N N . VAL D 1 77 ? -15.166 25.280 17.036 1.00 33.48 76 VAL D N 1
ATOM 8740 C CA . VAL D 1 77 ? -13.879 24.635 17.286 1.00 30.81 76 VAL D CA 1
ATOM 8741 C C . VAL D 1 77 ? -14.028 23.160 17.007 1.00 28.66 76 VAL D C 1
ATOM 8742 O O . VAL D 1 77 ? -15.033 22.557 17.363 1.00 29.61 76 VAL D O 1
ATOM 8746 N N . SER D 1 78 ? -13.045 22.586 16.338 1.00 26.19 77 SER D N 1
ATOM 8747 C CA . SER D 1 78 ? -12.974 21.143 16.204 1.00 27.06 77 SER D CA 1
ATOM 8748 C C . SER D 1 78 ? -11.571 20.739 16.600 1.00 26.13 77 SER D C 1
ATOM 8749 O O . SER D 1 78 ? -10.579 21.368 16.225 1.00 24.48 77 SER D O 1
ATOM 8752 N N . VAL D 1 79 ? -11.512 19.687 17.388 1.00 25.91 78 VAL D N 1
ATOM 8753 C CA . VAL D 1 79 ? -10.321 19.360 18.094 1.00 25.42 78 VAL D CA 1
ATOM 8754 C C . VAL D 1 79 ? -9.864 18.047 17.547 1.00 24.39 78 VAL D C 1
ATOM 8755 O O . VAL D 1 79 ? -10.678 17.188 17.270 1.00 23.60 78 VAL D O 1
ATOM 8759 N N . GLU D 1 80 ? -8.560 17.893 17.392 1.00 24.75 79 GLU D N 1
ATOM 8760 C CA . GLU D 1 80 ? -8.002 16.565 17.133 1.00 27.42 79 GLU D CA 1
ATOM 8761 C C . GLU D 1 80 ? -6.861 16.334 18.098 1.00 25.71 79 GLU D C 1
ATOM 8762 O O . GLU D 1 80 ? -6.382 17.274 18.727 1.00 28.64 79 GLU D O 1
ATOM 8768 N N . SER D 1 81 ? -6.419 15.097 18.204 1.00 23.78 80 SER D N 1
ATOM 8769 C CA . SER D 1 81 ? -5.276 14.775 19.031 1.00 22.92 80 SER D CA 1
ATOM 8770 C C . SER D 1 81 ? -4.291 13.816 18.317 1.00 22.81 80 SER D C 1
ATOM 8771 O O . SER D 1 81 ? -4.685 13.096 17.415 1.00 21.34 80 SER D O 1
ATOM 8774 N N . VAL D 1 82 ? -3.010 13.894 18.706 1.00 24.07 81 VAL D N 1
ATOM 8775 C CA . VAL D 1 82 ? -1.961 12.918 18.372 1.00 24.73 81 VAL D CA 1
ATOM 8776 C C . VAL D 1 82 ? -1.377 12.408 19.674 1.00 25.32 81 VAL D C 1
ATOM 8777 O O . VAL D 1 82 ? -0.984 13.217 20.525 1.00 25.70 81 VAL D O 1
ATOM 8781 N N . ILE D 1 83 ? -1.261 11.092 19.816 1.00 25.66 82 ILE D N 1
ATOM 8782 C CA . ILE D 1 83 ? -0.666 10.505 21.017 1.00 25.18 82 ILE D CA 1
ATOM 8783 C C . ILE D 1 83 ? 0.788 10.099 20.739 1.00 24.19 82 ILE D C 1
ATOM 8784 O O . ILE D 1 83 ? 1.064 9.225 19.897 1.00 21.90 82 ILE D O 1
ATOM 8789 N N . LEU D 1 84 ? 1.712 10.744 21.451 1.00 23.78 83 LEU D N 1
ATOM 8790 C CA . LEU D 1 84 ? 3.130 10.455 21.307 1.00 22.51 83 LEU D CA 1
ATOM 8791 C C . LEU D 1 84 ? 3.584 9.460 22.371 1.00 23.58 83 LEU D C 1
ATOM 8792 O O . LEU D 1 84 ? 2.972 9.332 23.440 1.00 21.97 83 LEU D O 1
ATOM 8797 N N . PRO D 1 85 ? 4.653 8.716 22.074 1.00 23.37 84 PRO D N 1
ATOM 8798 C CA . PRO D 1 85 ? 5.100 7.797 23.101 1.00 22.36 84 PRO D CA 1
ATOM 8799 C C . PRO D 1 85 ? 5.655 8.550 24.304 1.00 21.46 84 PRO D C 1
ATOM 8800 O O . PRO D 1 85 ? 6.069 9.705 24.170 1.00 22.49 84 PRO D O 1
ATOM 8804 N N . ASP D 1 86 ? 5.609 7.918 25.475 1.00 20.60 85 ASP D N 1
ATOM 8805 C CA . ASP D 1 86 ? 5.985 8.547 26.718 1.00 19.83 85 ASP D CA 1
ATOM 8806 C C . ASP D 1 86 ? 7.445 8.209 26.967 1.00 20.63 85 ASP D C 1
ATOM 8807 O O . ASP D 1 86 ? 7.777 7.034 27.105 1.00 21.78 85 ASP D O 1
ATOM 8812 N N . GLY D 1 87 ? 8.306 9.227 27.012 1.00 20.67 86 GLY D N 1
ATOM 8813 C CA . GLY D 1 87 ? 9.710 9.052 27.379 1.00 22.17 86 GLY D CA 1
ATOM 8814 C C . GLY D 1 87 ? 10.646 10.148 26.872 1.00 23.28 86 GLY D C 1
ATOM 8815 O O . GLY D 1 87 ? 10.511 10.607 25.736 1.00 24.15 86 GLY D O 1
ATOM 8816 N N . GLU D 1 88 ? 11.576 10.577 27.739 1.00 23.98 87 GLU D N 1
ATOM 8817 C CA . GLU D 1 88 ? 12.728 11.401 27.362 1.00 22.91 87 GLU D CA 1
ATOM 8818 C C . GLU D 1 88 ? 13.450 10.739 26.176 1.00 22.55 87 GLU D C 1
ATOM 8819 O O . GLU D 1 88 ? 13.976 11.392 25.278 1.00 20.98 87 GLU D O 1
ATOM 8825 N N . LYS D 1 89 ? 13.527 9.426 26.256 1.00 23.06 88 LYS D N 1
ATOM 8826 C CA . LYS D 1 89 ? 14.045 8.564 25.187 1.00 25.44 88 LYS D CA 1
ATOM 8827 C C . LYS D 1 89 ? 13.463 8.936 23.798 1.00 23.32 88 LYS D C 1
ATOM 8828 O O . LYS D 1 89 ? 14.170 8.843 22.806 1.00 22.35 88 LYS D O 1
ATOM 8834 N N . TYR D 1 90 ? 12.200 9.380 23.743 1.00 21.46 89 TYR D N 1
ATOM 8835 C CA . TYR D 1 90 ? 11.550 9.720 22.470 1.00 21.28 89 TYR D CA 1
ATOM 8836 C C . TYR D 1 90 ? 11.517 11.219 22.220 1.00 21.91 89 TYR D C 1
ATOM 8837 O O . TYR D 1 90 ? 10.722 11.676 21.400 1.00 21.50 89 TYR D O 1
ATOM 8846 N N . LYS D 1 91 ? 12.360 11.984 22.921 1.00 20.99 90 LYS D N 1
ATOM 8847 C CA . LYS D 1 91 ? 12.447 13.408 22.667 1.00 21.11 90 LYS D CA 1
ATOM 8848 C C . LYS D 1 91 ? 13.361 13.686 21.463 1.00 20.85 90 LYS D C 1
ATOM 8849 O O . LYS D 1 91 ? 14.449 14.234 21.625 1.00 21.50 90 LYS D O 1
ATOM 8855 N N . ASN D 1 92 ? 12.904 13.336 20.258 1.00 19.35 91 ASN D N 1
ATOM 8856 C CA . ASN D 1 92 ? 13.756 13.435 19.078 1.00 18.71 91 ASN D CA 1
ATOM 8857 C C . ASN D 1 92 ? 12.974 13.682 17.785 1.00 19.15 91 ASN D C 1
ATOM 8858 O O . ASN D 1 92 ? 11.733 13.661 17.759 1.00 19.53 91 ASN D O 1
ATOM 8863 N N . MET D 1 93 ? 13.714 13.928 16.709 1.00 19.92 92 MET D N 1
ATOM 8864 C CA . MET D 1 93 ? 13.089 14.353 15.445 1.00 21.27 92 MET D CA 1
ATOM 8865 C C . MET D 1 93 ? 12.167 13.287 14.887 1.00 18.99 92 MET D C 1
ATOM 8866 O O . MET D 1 93 ? 11.122 13.607 14.459 1.00 18.53 92 MET D O 1
ATOM 8871 N N . ASP D 1 94 ? 12.556 12.023 14.937 1.00 19.47 93 ASP D N 1
ATOM 8872 C CA . ASP D 1 94 ? 11.748 10.952 14.396 1.00 20.51 93 ASP D CA 1
ATOM 8873 C C . ASP D 1 94 ? 10.401 10.864 15.069 1.00 21.93 93 ASP D C 1
ATOM 8874 O O . ASP D 1 94 ? 9.408 10.588 14.423 1.00 26.08 93 ASP D O 1
ATOM 8879 N N . THR D 1 95 ? 10.373 11.036 16.379 1.00 22.43 94 THR D N 1
ATOM 8880 C CA . THR D 1 95 ? 9.135 11.005 17.107 1.00 22.15 94 THR D CA 1
ATOM 8881 C C . THR D 1 95 ? 8.327 12.250 16.814 1.00 21.55 94 THR D C 1
ATOM 8882 O O . THR D 1 95 ? 7.102 12.197 16.721 1.00 21.03 94 THR D O 1
ATOM 8886 N N . LEU D 1 96 ? 9.006 13.382 16.735 1.00 22.13 95 LEU D N 1
ATOM 8887 C CA . LEU D 1 96 ? 8.339 14.656 16.358 1.00 22.89 95 LEU D CA 1
ATOM 8888 C C . LEU D 1 96 ? 7.587 14.580 15.022 1.00 23.05 95 LEU D C 1
ATOM 8889 O O . LEU D 1 96 ? 6.515 15.177 14.879 1.00 21.88 95 LEU D O 1
ATOM 8894 N N . MET D 1 97 ? 8.156 13.841 14.056 1.00 24.04 96 MET D N 1
ATOM 8895 C CA . MET D 1 97 ? 7.568 13.689 12.713 1.00 24.81 96 MET D CA 1
ATOM 8896 C C . MET D 1 97 ? 6.115 13.227 12.736 1.00 23.16 96 MET D C 1
ATOM 8897 O O . MET D 1 97 ? 5.340 13.561 11.847 1.00 23.06 96 MET D O 1
ATOM 8902 N N . LYS D 1 98 ? 5.730 12.478 13.762 1.00 22.10 97 LYS D N 1
ATOM 8903 C CA . LYS D 1 98 ? 4.319 12.063 13.929 1.00 21.14 97 LYS D CA 1
ATOM 8904 C C . LYS D 1 98 ? 3.364 13.261 14.028 1.00 20.06 97 LYS D C 1
ATOM 8905 O O . LYS D 1 98 ? 2.213 13.213 13.570 1.00 20.09 97 LYS D O 1
ATOM 8911 N N . VAL D 1 99 ? 3.859 14.330 14.629 1.00 19.12 98 VAL D N 1
ATOM 8912 C CA . VAL D 1 99 ? 3.064 15.529 14.819 1.00 19.06 98 VAL D CA 1
ATOM 8913 C C . VAL D 1 99 ? 2.923 16.243 13.480 1.00 18.14 98 VAL D C 1
ATOM 8914 O O . VAL D 1 99 ? 1.841 16.574 13.090 1.00 17.56 98 VAL D O 1
ATOM 8918 N N . PHE D 1 100 ? 4.015 16.434 12.766 1.00 19.34 99 PHE D N 1
ATOM 8919 C CA . PHE D 1 100 ? 3.930 16.979 11.405 1.00 20.91 99 PHE D CA 1
ATOM 8920 C C . PHE D 1 100 ? 3.048 16.081 10.551 1.00 20.69 99 PHE D C 1
ATOM 8921 O O . PHE D 1 100 ? 2.111 16.560 9.952 1.00 19.96 99 PHE D O 1
ATOM 8929 N N . ASP D 1 101 ? 3.314 14.774 10.552 1.00 21.62 100 ASP D N 1
ATOM 8930 C CA . ASP D 1 101 ? 2.553 13.858 9.715 1.00 21.62 100 ASP D CA 1
ATOM 8931 C C . ASP D 1 101 ? 1.071 14.000 9.988 1.00 22.37 100 ASP D C 1
ATOM 8932 O O . ASP D 1 101 ? 0.325 14.328 9.081 1.00 22.45 100 ASP D O 1
ATOM 8937 N N . LYS D 1 102 ? 0.660 13.803 11.241 1.00 22.24 101 LYS D N 1
ATOM 8938 C CA . LYS D 1 102 ? -0.747 13.903 11.612 1.00 22.50 101 LYS D CA 1
ATOM 8939 C C . LYS D 1 102 ? -1.389 15.204 11.172 1.00 21.34 101 LYS D C 1
ATOM 8940 O O . LYS D 1 102 ? -2.512 15.207 10.659 1.00 19.93 101 LYS D O 1
ATOM 8946 N N . ALA D 1 103 ? -0.681 16.303 11.404 1.00 22.28 102 ALA D N 1
ATOM 8947 C CA . ALA D 1 103 ? -1.170 17.640 11.054 1.00 24.22 102 ALA D CA 1
ATOM 8948 C C . ALA D 1 103 ? -1.400 17.851 9.540 1.00 25.25 102 ALA D C 1
ATOM 8949 O O . ALA D 1 103 ? -2.391 18.475 9.123 1.00 25.47 102 ALA D O 1
ATOM 8951 N N . ILE D 1 104 ? -0.470 17.362 8.739 1.00 23.89 103 ILE D N 1
ATOM 8952 C CA . ILE D 1 104 ? -0.590 17.471 7.301 1.00 26.13 103 ILE D CA 1
ATOM 8953 C C . ILE D 1 104 ? -1.657 16.484 6.795 1.00 27.17 103 ILE D C 1
ATOM 8954 O O . ILE D 1 104 ? -2.384 16.811 5.852 1.00 24.64 103 ILE D O 1
ATOM 8959 N N . GLU D 1 105 ? -1.783 15.318 7.437 1.00 28.75 104 GLU D N 1
ATOM 8960 C CA . GLU D 1 105 ? -2.790 14.330 7.005 1.00 33.49 104 GLU D CA 1
ATOM 8961 C C . GLU D 1 105 ? -4.195 14.895 7.258 1.00 32.62 104 GLU D C 1
ATOM 8962 O O . GLU D 1 105 ? -5.099 14.639 6.478 1.00 35.18 104 GLU D O 1
ATOM 8968 N N . SER D 1 106 ? -4.346 15.659 8.340 1.00 29.21 105 SER D N 1
ATOM 8969 C CA . SER D 1 106 ? -5.570 16.388 8.653 1.00 28.66 105 SER D CA 1
ATOM 8970 C C . SER D 1 106 ? -5.708 17.723 7.951 1.00 28.65 105 SER D C 1
ATOM 8971 O O . SER D 1 106 ? -6.750 18.365 8.058 1.00 29.62 105 SER D O 1
ATOM 8974 N N . ARG D 1 107 ? -4.659 18.170 7.288 1.00 30.02 106 ARG D N 1
ATOM 8975 C CA . ARG D 1 107 ? -4.725 19.395 6.491 1.00 31.14 106 ARG D CA 1
ATOM 8976 C C . ARG D 1 107 ? -4.922 20.589 7.392 1.00 30.09 106 ARG D C 1
ATOM 8977 O O . ARG D 1 107 ? -5.665 21.505 7.072 1.00 29.17 106 ARG D O 1
ATOM 8985 N N . LEU D 1 108 ? -4.237 20.589 8.528 1.00 29.89 107 LEU D N 1
ATOM 8986 C CA . LEU D 1 108 ? -4.300 21.732 9.403 1.00 28.01 107 LEU D CA 1
ATOM 8987 C C . LEU D 1 108 ? -3.591 22.878 8.711 1.00 26.44 107 LEU D C 1
ATOM 8988 O O . LEU D 1 108 ? -2.705 22.655 7.852 1.00 23.82 107 LEU D O 1
ATOM 8993 N N . ASP D 1 109 ? -3.945 24.090 9.136 1.00 25.17 108 ASP D N 1
ATOM 8994 C CA . ASP D 1 109 ? -3.513 25.336 8.478 1.00 24.89 108 ASP D CA 1
ATOM 8995 C C . ASP D 1 109 ? -2.902 26.315 9.481 1.00 24.46 108 ASP D C 1
ATOM 8996 O O . ASP D 1 109 ? -2.844 26.020 10.691 1.00 22.98 108 ASP D O 1
ATOM 9001 N N . ARG D 1 110 ? -2.463 27.474 8.987 1.00 24.22 109 ARG D N 1
ATOM 9002 C CA . ARG D 1 110 ? -1.739 28.448 9.801 1.00 26.70 109 ARG D CA 1
ATOM 9003 C C . ARG D 1 110 ? -2.507 29.011 11.014 1.00 29.16 109 ARG D C 1
ATOM 9004 O O . ARG D 1 110 ? -1.892 29.629 11.903 1.00 27.16 109 ARG D O 1
ATOM 9012 N N . ARG D 1 111 ? -3.829 28.817 11.033 1.00 30.85 110 ARG D N 1
ATOM 9013 C CA . ARG D 1 111 ? -4.705 29.337 12.089 1.00 31.77 110 ARG D CA 1
ATOM 9014 C C . ARG D 1 111 ? -4.979 28.305 13.177 1.00 29.77 110 ARG D C 1
ATOM 9015 O O . ARG D 1 111 ? -5.589 28.615 14.221 1.00 29.58 110 ARG D O 1
ATOM 9023 N N . CYS D 1 112 ? -4.504 27.086 12.951 1.00 25.43 111 CYS D N 1
ATOM 9024 C CA . CYS D 1 112 ? -4.735 26.013 13.875 1.00 24.12 111 CYS D CA 1
ATOM 9025 C C . CYS D 1 112 ? -3.962 26.325 15.168 1.00 24.45 111 CYS D C 1
ATOM 9026 O O . CYS D 1 112 ? -3.153 27.243 15.188 1.00 22.39 111 CYS D O 1
ATOM 9029 N N . THR D 1 113 ? -4.245 25.600 16.249 1.00 24.25 112 THR D N 1
ATOM 9030 C CA . THR D 1 113 ? -3.524 25.802 17.534 1.00 24.72 112 THR D CA 1
ATOM 9031 C C . THR D 1 113 ? -3.119 24.440 18.103 1.00 23.11 112 THR D C 1
ATOM 9032 O O . THR D 1 113 ? -3.935 23.521 18.100 1.00 22.55 112 THR D O 1
ATOM 9036 N N . PHE D 1 114 ? -1.851 24.296 18.515 1.00 21.38 113 PHE D N 1
ATOM 9037 C CA . PHE D 1 114 ? -1.361 23.053 19.110 1.00 20.21 113 PHE D CA 1
ATOM 9038 C C . PHE D 1 114 ? -1.486 23.198 20.614 1.00 21.78 113 PHE D C 1
ATOM 9039 O O . PHE D 1 114 ? -1.021 24.189 21.186 1.00 22.53 113 PHE D O 1
ATOM 9047 N N . VAL D 1 115 ? -2.113 22.231 21.268 1.00 21.03 114 VAL D N 1
ATOM 9048 C CA . VAL D 1 115 ? -2.193 22.262 22.729 1.00 20.62 114 VAL D CA 1
ATOM 9049 C C . VAL D 1 115 ? -1.198 21.230 23.241 1.00 20.68 114 VAL D C 1
ATOM 9050 O O . VAL D 1 115 ? -1.377 20.037 23.044 1.00 21.99 114 VAL D O 1
ATOM 9054 N N . ALA D 1 116 ? -0.125 21.694 23.859 1.00 20.50 115 ALA D N 1
ATOM 9055 C CA . ALA D 1 116 ? 0.788 20.794 24.528 1.00 22.24 115 ALA D CA 1
ATOM 9056 C C . ALA D 1 116 ? 0.205 20.355 25.882 1.00 23.23 115 ALA D C 1
ATOM 9057 O O . ALA D 1 116 ? 0.137 21.161 26.814 1.00 24.59 115 ALA D O 1
ATOM 9059 N N . LEU D 1 117 ? -0.205 19.088 25.981 1.00 22.77 116 LEU D N 1
ATOM 9060 C CA . LEU D 1 117 ? -0.775 18.526 27.210 1.00 22.10 116 LEU D CA 1
ATOM 9061 C C . LEU D 1 117 ? 0.101 17.403 27.785 1.00 21.63 116 LEU D C 1
ATOM 9062 O O . LEU D 1 117 ? 0.152 16.308 27.226 1.00 21.02 116 LEU D O 1
ATOM 9067 N N . GLY D 1 118 ? 0.770 17.690 28.908 1.00 19.93 117 GLY D N 1
ATOM 9068 C CA . GLY D 1 118 ? 1.684 16.751 29.565 1.00 18.81 117 GLY D CA 1
ATOM 9069 C C . GLY D 1 118 ? 2.855 17.443 30.261 1.00 18.79 117 GLY D C 1
ATOM 9070 O O . GLY D 1 118 ? 2.809 18.636 30.571 1.00 17.19 117 GLY D O 1
ATOM 9071 N N . GLY D 1 119 ? 3.934 16.700 30.493 1.00 19.65 118 GLY D N 1
ATOM 9072 C CA . GLY D 1 119 ? 5.141 17.302 31.053 1.00 18.98 118 GLY D CA 1
ATOM 9073 C C . GLY D 1 119 ? 5.988 18.056 30.048 1.00 19.58 118 GLY D C 1
ATOM 9074 O O . GLY D 1 119 ? 5.552 18.369 28.907 1.00 19.56 118 GLY D O 1
ATOM 9075 N N . GLY D 1 120 ? 7.220 18.329 30.448 1.00 18.45 119 GLY D N 1
ATOM 9076 C CA . GLY D 1 120 ? 8.073 19.176 29.658 1.00 20.56 119 GLY D CA 1
ATOM 9077 C C . GLY D 1 120 ? 8.625 18.538 28.383 1.00 20.91 119 GLY D C 1
ATOM 9078 O O . GLY D 1 120 ? 9.146 19.250 27.528 1.00 20.58 119 GLY D O 1
ATOM 9079 N N . VAL D 1 121 ? 8.545 17.213 28.295 1.00 20.02 120 VAL D N 1
ATOM 9080 C CA . VAL D 1 121 ? 8.904 16.509 27.109 1.00 21.17 120 VAL D CA 1
ATOM 9081 C C . VAL D 1 121 ? 7.894 16.897 26.019 1.00 21.35 120 VAL D C 1
ATOM 9082 O O . VAL D 1 121 ? 8.288 17.270 24.930 1.00 19.43 120 VAL D O 1
ATOM 9086 N N . ILE D 1 122 ? 6.610 16.852 26.363 1.00 19.60 121 ILE D N 1
ATOM 9087 C CA . ILE D 1 122 ? 5.537 17.211 25.464 1.00 18.83 121 ILE D CA 1
ATOM 9088 C C . ILE D 1 122 ? 5.488 18.685 25.150 1.00 19.29 121 ILE D C 1
ATOM 9089 O O . ILE D 1 122 ? 5.170 19.067 24.019 1.00 18.97 121 ILE D O 1
ATOM 9094 N N . GLY D 1 123 ? 5.800 19.505 26.149 1.00 19.80 122 GLY D N 1
ATOM 9095 C CA . GLY D 1 123 ? 5.894 20.935 26.002 1.00 18.54 122 GLY D CA 1
ATOM 9096 C C . GLY D 1 123 ? 6.982 21.273 25.005 1.00 19.93 122 GLY D C 1
ATOM 9097 O O . GLY D 1 123 ? 6.729 21.988 24.046 1.00 19.16 122 GLY D O 1
ATOM 9098 N N . ASP D 1 124 ? 8.194 20.767 25.223 1.00 20.20 123 ASP D N 1
ATOM 9099 C CA . ASP D 1 124 ? 9.312 21.083 24.324 1.00 20.33 123 ASP D CA 1
ATOM 9100 C C . ASP D 1 124 ? 9.063 20.609 22.889 1.00 20.04 123 ASP D C 1
ATOM 9101 O O . ASP D 1 124 ? 9.360 21.335 21.920 1.00 19.55 123 ASP D O 1
ATOM 9106 N N . MET D 1 125 ? 8.564 19.380 22.773 1.00 19.65 124 MET D N 1
ATOM 9107 C CA . MET D 1 125 ? 8.231 18.764 21.489 1.00 19.84 124 MET D CA 1
ATOM 9108 C C . MET D 1 125 ? 7.106 19.497 20.764 1.00 19.54 124 MET D C 1
ATOM 9109 O O . MET D 1 125 ? 7.275 19.907 19.613 1.00 21.56 124 MET D O 1
ATOM 9114 N N . CYS D 1 126 ? 5.965 19.638 21.429 1.00 19.17 125 CYS D N 1
ATOM 9115 C CA . CYS D 1 126 ? 4.794 20.336 20.869 1.00 19.18 125 CYS D CA 1
ATOM 9116 C C . CYS D 1 126 ? 5.162 21.763 20.488 1.00 19.66 125 CYS D C 1
ATOM 9117 O O . CYS D 1 126 ? 4.845 22.239 19.372 1.00 19.29 125 CYS D O 1
ATOM 9120 N N . GLY D 1 127 ? 5.866 22.421 21.404 1.00 19.06 126 GLY D N 1
ATOM 9121 C CA . GLY D 1 127 ? 6.427 23.733 21.170 1.00 19.03 126 GLY D CA 1
ATOM 9122 C C . GLY D 1 127 ? 7.196 23.812 19.853 1.00 19.88 126 GLY D C 1
ATOM 9123 O O . GLY D 1 127 ? 6.963 24.712 19.047 1.00 19.21 126 GLY D O 1
ATOM 9124 N N . TYR D 1 128 ? 8.096 22.865 19.629 1.00 20.48 127 TYR D N 1
ATOM 9125 C CA . TYR D 1 128 ? 8.999 22.960 18.501 1.00 21.52 127 TYR D CA 1
ATOM 9126 C C . TYR D 1 128 ? 8.277 22.670 17.173 1.00 21.45 127 TYR D C 1
ATOM 9127 O O . TYR D 1 128 ? 8.526 23.340 16.174 1.00 21.94 127 TYR D O 1
ATOM 9136 N N . ALA D 1 129 ? 7.386 21.690 17.190 1.00 20.58 128 ALA D N 1
ATOM 9137 C CA . ALA D 1 129 ? 6.494 21.419 16.075 1.00 21.30 128 ALA D CA 1
ATOM 9138 C C . ALA D 1 129 ? 5.610 22.599 15.702 1.00 21.58 128 ALA D C 1
ATOM 9139 O O . ALA D 1 129 ? 5.360 22.845 14.512 1.00 21.88 128 ALA D O 1
ATOM 9141 N N . ALA D 1 130 ? 5.080 23.287 16.713 1.00 21.70 129 ALA D N 1
ATOM 9142 C CA . ALA D 1 130 ? 4.279 24.495 16.493 1.00 21.73 129 ALA D CA 1
ATOM 9143 C C . ALA D 1 130 ? 5.128 25.584 15.893 1.00 21.25 129 ALA D C 1
ATOM 9144 O O . ALA D 1 130 ? 4.712 26.279 14.965 1.00 24.05 129 ALA D O 1
ATOM 9146 N N . ALA D 1 131 ? 6.335 25.737 16.401 1.00 20.52 130 ALA D N 1
ATOM 9147 C CA . ALA D 1 131 ? 7.264 26.666 15.797 1.00 19.89 130 ALA D CA 1
ATOM 9148 C C . ALA D 1 131 ? 7.490 26.353 14.315 1.00 19.66 130 ALA D C 1
ATOM 9149 O O . ALA D 1 131 ? 7.572 27.249 13.486 1.00 19.00 130 ALA D O 1
ATOM 9151 N N . SER D 1 132 ? 7.563 25.074 13.979 1.00 19.25 131 SER D N 1
ATOM 9152 C CA . SER D 1 132 ? 8.070 24.669 12.675 1.00 19.48 131 SER D CA 1
ATOM 9153 C C . SER D 1 132 ? 6.987 24.343 11.662 1.00 19.58 131 SER D C 1
ATOM 9154 O O . SER D 1 132 ? 7.199 24.468 10.465 1.00 21.27 131 SER D O 1
ATOM 9157 N N . PHE D 1 133 ? 5.833 23.897 12.124 1.00 20.16 132 PHE D N 1
ATOM 9158 C CA . PHE D 1 133 ? 4.769 23.520 11.219 1.00 19.55 132 PHE D CA 1
ATOM 9159 C C . PHE D 1 133 ? 4.314 24.780 10.508 1.00 20.62 132 PHE D C 1
ATOM 9160 O O . PHE D 1 133 ? 3.976 25.801 11.156 1.00 19.81 132 PHE D O 1
ATOM 9168 N N . LEU D 1 134 ? 4.375 24.717 9.173 1.00 20.52 133 LEU D N 1
ATOM 9169 C CA . LEU D 1 134 ? 4.024 25.837 8.294 1.00 19.40 133 LEU D CA 1
ATOM 9170 C C . LEU D 1 134 ? 4.804 27.083 8.647 1.00 18.92 133 LEU D C 1
ATOM 9171 O O . LEU D 1 134 ? 4.321 28.204 8.462 1.00 19.90 133 LEU D O 1
ATOM 9176 N N . ARG D 1 135 ? 6.027 26.866 9.128 1.00 18.60 134 ARG D N 1
ATOM 9177 C CA . ARG D 1 135 ? 6.906 27.914 9.657 1.00 18.88 134 ARG D CA 1
ATOM 9178 C C . ARG D 1 135 ? 6.361 28.632 10.879 1.00 18.96 134 ARG D C 1
ATOM 9179 O O . ARG D 1 135 ? 6.930 29.659 11.286 1.00 17.98 134 ARG D O 1
ATOM 9187 N N . GLY D 1 136 ? 5.294 28.093 11.481 1.00 20.23 135 GLY D N 1
ATOM 9188 C CA . GLY D 1 136 ? 4.844 28.551 12.813 1.00 20.49 135 GLY D CA 1
ATOM 9189 C C . GLY D 1 136 ? 3.343 28.704 12.933 1.00 20.54 135 GLY D C 1
ATOM 9190 O O . GLY D 1 136 ? 2.752 29.491 12.214 1.00 18.40 135 GLY D O 1
ATOM 9191 N N . VAL D 1 137 ? 2.740 27.915 13.833 1.00 21.37 136 VAL D N 1
ATOM 9192 C CA . VAL D 1 137 ? 1.347 28.090 14.233 1.00 20.88 136 VAL D CA 1
ATOM 9193 C C . VAL D 1 137 ? 1.286 28.349 15.736 1.00 20.28 136 VAL D C 1
ATOM 9194 O O . VAL D 1 137 ? 2.253 28.119 16.449 1.00 18.25 136 VAL D O 1
ATOM 9198 N N . ASN D 1 138 ? 0.156 28.889 16.190 1.00 19.52 137 ASN D N 1
ATOM 9199 C CA . ASN D 1 138 ? -0.031 29.221 17.589 1.00 19.49 137 ASN D CA 1
ATOM 9200 C C . ASN D 1 138 ? -0.015 27.930 18.413 1.00 19.54 137 ASN D C 1
ATOM 9201 O O . ASN D 1 138 ? -0.454 26.883 17.934 1.00 20.63 137 ASN D O 1
ATOM 9206 N N . PHE D 1 139 ? 0.540 27.987 19.615 1.00 18.83 138 PHE D N 1
ATOM 9207 C CA . PHE D 1 139 ? 0.372 26.877 20.570 1.00 19.13 138 PHE D CA 1
ATOM 9208 C C . PHE D 1 139 ? 0.124 27.337 22.006 1.00 19.28 138 PHE D C 1
ATOM 9209 O O . PHE D 1 139 ? 0.448 28.469 22.378 1.00 17.79 138 PHE D O 1
ATOM 9217 N N . ILE D 1 140 ? -0.506 26.448 22.768 1.00 20.75 139 ILE D N 1
ATOM 9218 C CA . ILE D 1 140 ? -0.829 26.658 24.161 1.00 22.26 139 ILE D CA 1
ATOM 9219 C C . ILE D 1 140 ? -0.188 25.536 24.975 1.00 22.89 139 ILE D C 1
ATOM 9220 O O . ILE D 1 140 ? -0.145 24.375 24.520 1.00 21.77 139 ILE D O 1
ATOM 9225 N N . GLN D 1 141 ? 0.262 25.899 26.181 1.00 21.63 140 GLN D N 1
ATOM 9226 C CA . GLN D 1 141 ? 0.890 24.986 27.104 1.00 22.05 140 GLN D CA 1
ATOM 9227 C C . GLN D 1 141 ? -0.070 24.609 28.242 1.00 21.25 140 GLN D C 1
ATOM 9228 O O . GLN D 1 141 ? -0.561 25.492 28.988 1.00 20.14 140 GLN D O 1
ATOM 9234 N N . ILE D 1 142 ? -0.295 23.305 28.391 1.00 19.93 141 ILE D N 1
ATOM 9235 C CA . ILE D 1 142 ? -1.000 22.765 29.561 1.00 21.27 141 ILE D CA 1
ATOM 9236 C C . ILE D 1 142 ? -0.093 21.784 30.300 1.00 21.71 141 ILE D C 1
ATOM 9237 O O . ILE D 1 142 ? -0.176 20.563 30.120 1.00 23.57 141 ILE D O 1
ATOM 9242 N N . PRO D 1 143 ? 0.822 22.327 31.097 1.00 21.63 142 PRO D N 1
ATOM 9243 C CA . PRO D 1 143 ? 1.762 21.506 31.841 1.00 22.72 142 PRO D CA 1
ATOM 9244 C C . PRO D 1 143 ? 1.111 20.724 32.995 1.00 23.18 142 PRO D C 1
ATOM 9245 O O . PRO D 1 143 ? 0.393 21.318 33.808 1.00 22.13 142 PRO D O 1
ATOM 9249 N N . THR D 1 144 ? 1.416 19.425 33.081 1.00 23.45 143 THR D N 1
ATOM 9250 C CA . THR D 1 144 ? 0.782 18.523 34.042 1.00 22.97 143 THR D CA 1
ATOM 9251 C C . THR D 1 144 ? 1.755 17.875 35.072 1.00 22.43 143 THR D C 1
ATOM 9252 O O . THR D 1 144 ? 1.371 16.988 35.831 1.00 21.10 143 THR D O 1
ATOM 9256 N N . THR D 1 145 ? 3.020 18.298 35.064 1.00 22.80 144 THR D N 1
ATOM 9257 C CA . THR D 1 145 ? 4.008 17.868 36.062 1.00 21.98 144 THR D CA 1
ATOM 9258 C C . THR D 1 145 ? 4.526 19.078 36.820 1.00 21.74 144 THR D C 1
ATOM 9259 O O . THR D 1 145 ? 4.336 20.213 36.392 1.00 20.90 144 THR D O 1
ATOM 9263 N N . VAL D 1 146 ? 5.250 18.840 37.910 1.00 21.34 145 VAL D N 1
ATOM 9264 C CA . VAL D 1 146 ? 5.771 19.968 38.672 1.00 21.68 145 VAL D CA 1
ATOM 9265 C C . VAL D 1 146 ? 6.819 20.698 37.869 1.00 21.23 145 VAL D C 1
ATOM 9266 O O . VAL D 1 146 ? 6.744 21.934 37.677 1.00 19.94 145 VAL D O 1
ATOM 9270 N N . MET D 1 147 ? 7.796 19.920 37.427 1.00 22.27 146 MET D N 1
ATOM 9271 C CA . MET D 1 147 ? 8.812 20.361 36.462 1.00 23.67 146 MET D CA 1
ATOM 9272 C C . MET D 1 147 ? 8.211 21.257 35.370 1.00 24.77 146 MET D C 1
ATOM 9273 O O . MET D 1 147 ? 8.717 22.351 35.091 1.00 26.41 146 MET D O 1
ATOM 9278 N N . ALA D 1 148 ? 7.107 20.818 34.784 1.00 23.44 147 ALA D N 1
ATOM 9279 C CA . ALA D 1 148 ? 6.480 21.592 33.751 1.00 24.68 147 ALA D CA 1
ATOM 9280 C C . ALA D 1 148 ? 5.850 22.878 34.273 1.00 25.44 147 ALA D C 1
ATOM 9281 O O . ALA D 1 148 ? 5.903 23.913 33.616 1.00 25.07 147 ALA D O 1
ATOM 9283 N N . GLN D 1 149 ? 5.248 22.810 35.451 1.00 26.66 148 GLN D N 1
ATOM 9284 C CA . GLN D 1 149 ? 4.516 23.943 35.985 1.00 27.79 148 GLN D CA 1
ATOM 9285 C C . GLN D 1 149 ? 5.398 25.020 36.637 1.00 27.31 148 GLN D C 1
ATOM 9286 O O . GLN D 1 149 ? 4.981 26.177 36.721 1.00 28.63 148 GLN D O 1
ATOM 9292 N N . VAL D 1 150 ? 6.595 24.649 37.071 1.00 25.77 149 VAL D N 1
ATOM 9293 C CA . VAL D 1 150 ? 7.546 25.618 37.584 1.00 24.15 149 VAL D CA 1
ATOM 9294 C C . VAL D 1 150 ? 8.654 26.022 36.612 1.00 24.55 149 VAL D C 1
ATOM 9295 O O . VAL D 1 150 ? 9.392 26.946 36.886 1.00 25.22 149 VAL D O 1
ATOM 9299 N N . ASP D 1 151 ? 8.792 25.320 35.495 1.00 25.07 150 ASP D N 1
ATOM 9300 C CA . ASP D 1 151 ? 9.889 25.611 34.576 1.00 25.06 150 ASP D CA 1
ATOM 9301 C C . ASP D 1 151 ? 9.586 25.511 33.077 1.00 25.75 150 ASP D C 1
ATOM 9302 O O . ASP D 1 151 ? 9.499 26.508 32.395 1.00 29.28 150 ASP D O 1
ATOM 9307 N N . SER D 1 152 ? 9.401 24.300 32.579 1.00 25.68 151 SER D N 1
ATOM 9308 C CA . SER D 1 152 ? 9.450 24.023 31.147 1.00 24.96 151 SER D CA 1
ATOM 9309 C C . SER D 1 152 ? 8.411 24.754 30.319 1.00 24.49 151 SER D C 1
ATOM 9310 O O . SER D 1 152 ? 8.670 25.155 29.203 1.00 26.55 151 SER D O 1
ATOM 9313 N N . SER D 1 153 ? 7.221 24.890 30.865 1.00 24.37 152 SER D N 1
ATOM 9314 C CA . SER D 1 153 ? 6.102 25.434 30.113 1.00 23.86 152 SER D CA 1
ATOM 9315 C C . SER D 1 153 ? 6.225 26.935 29.881 1.00 23.63 152 SER D C 1
ATOM 9316 O O . SER D 1 153 ? 5.499 27.504 29.069 1.00 23.27 152 SER D O 1
ATOM 9319 N N . VAL D 1 154 ? 7.131 27.579 30.607 1.00 24.08 153 VAL D N 1
ATOM 9320 C CA . VAL D 1 154 ? 7.304 29.021 30.539 1.00 24.75 153 VAL D CA 1
ATOM 9321 C C . VAL D 1 154 ? 8.600 29.408 29.837 1.00 23.41 153 VAL D C 1
ATOM 9322 O O . VAL D 1 154 ? 9.659 28.859 30.145 1.00 24.46 153 VAL D O 1
ATOM 9326 N N . GLY D 1 155 ? 8.526 30.358 28.916 1.00 22.63 154 GLY D N 1
ATOM 9327 C CA . GLY D 1 155 ? 9.722 30.918 28.323 1.00 22.45 154 GLY D CA 1
ATOM 9328 C C . GLY D 1 155 ? 9.941 30.641 26.843 1.00 22.69 154 GLY D C 1
ATOM 9329 O O . GLY D 1 155 ? 10.786 31.283 26.208 1.00 20.06 154 GLY D O 1
ATOM 9330 N N . GLY D 1 156 ? 9.198 29.698 26.276 1.00 23.12 155 GLY D N 1
ATOM 9331 C CA . GLY D 1 156 ? 9.281 29.469 24.831 1.00 22.95 155 GLY D CA 1
ATOM 9332 C C . GLY D 1 156 ? 10.611 28.903 24.370 1.00 23.18 155 GLY D C 1
ATOM 9333 O O . GLY D 1 156 ? 10.984 29.068 23.215 1.00 23.07 155 GLY D O 1
ATOM 9334 N N . LYS D 1 157 ? 11.345 28.256 25.275 1.00 23.09 156 LYS D N 1
ATOM 9335 C CA . LYS D 1 157 ? 12.445 27.400 24.856 1.00 23.68 156 LYS D CA 1
ATOM 9336 C C . LYS D 1 157 ? 11.858 26.049 24.504 1.00 23.56 156 LYS D C 1
ATOM 9337 O O . LYS D 1 157 ? 11.327 25.351 25.392 1.00 24.17 156 LYS D O 1
ATOM 9343 N N . THR D 1 158 ? 11.967 25.703 23.218 1.00 21.16 157 THR D N 1
ATOM 9344 C CA . THR D 1 158 ? 11.449 24.455 22.692 1.00 20.56 157 THR D CA 1
ATOM 9345 C C . THR D 1 158 ? 12.500 23.656 21.912 1.00 21.34 157 THR D C 1
ATOM 9346 O O . THR D 1 158 ? 13.586 24.170 21.573 1.00 20.90 157 THR D O 1
ATOM 9350 N N . GLY D 1 159 ? 12.166 22.388 21.645 1.00 21.28 158 GLY D N 1
ATOM 9351 C CA . GLY D 1 159 ? 13.057 21.523 20.891 1.00 22.26 158 GLY D CA 1
ATOM 9352 C C . GLY D 1 159 ? 13.163 20.073 21.309 1.00 21.89 158 GLY D C 1
ATOM 9353 O O . GLY D 1 159 ? 12.349 19.564 22.085 1.00 21.60 158 GLY D O 1
ATOM 9354 N N . ILE D 1 160 ? 14.210 19.425 20.791 1.00 21.78 159 ILE D N 1
ATOM 9355 C CA . ILE D 1 160 ? 14.401 17.987 20.942 1.00 21.94 159 ILE D CA 1
ATOM 9356 C C . ILE D 1 160 ? 15.845 17.657 21.203 1.00 20.79 159 ILE D C 1
ATOM 9357 O O . ILE D 1 160 ? 16.731 18.469 20.959 1.00 20.94 159 ILE D O 1
ATOM 9362 N N . ASN D 1 161 ? 16.082 16.433 21.652 1.00 20.17 160 ASN D N 1
ATOM 9363 C CA . ASN D 1 161 ? 17.443 15.929 21.816 1.00 19.17 160 ASN D CA 1
ATOM 9364 C C . ASN D 1 161 ? 18.059 15.379 20.532 1.00 19.93 160 ASN D C 1
ATOM 9365 O O . ASN D 1 161 ? 17.374 14.862 19.642 1.00 18.29 160 ASN D O 1
ATOM 9370 N N . HIS D 1 162 ? 19.378 15.475 20.479 1.00 21.68 161 HIS D N 1
ATOM 9371 C CA . HIS D 1 162 ? 20.206 14.671 19.589 1.00 22.87 161 HIS D CA 1
ATOM 9372 C C . HIS D 1 162 ? 20.822 13.556 20.434 1.00 24.66 161 HIS D C 1
ATOM 9373 O O . HIS D 1 162 ? 20.960 13.722 21.645 1.00 21.99 161 HIS D O 1
ATOM 9380 N N . ARG D 1 163 ? 21.210 12.435 19.817 1.00 28.39 162 ARG D N 1
ATOM 9381 C CA . ARG D 1 163 ? 21.793 11.304 20.584 1.00 31.11 162 ARG D CA 1
ATOM 9382 C C . ARG D 1 163 ? 23.037 11.724 21.368 1.00 28.22 162 ARG D C 1
ATOM 9383 O O . ARG D 1 163 ? 23.277 11.241 22.479 1.00 27.52 162 ARG D O 1
ATOM 9391 N N . LEU D 1 164 ? 23.795 12.641 20.771 1.00 25.64 163 LEU D N 1
ATOM 9392 C CA . LEU D 1 164 ? 24.999 13.210 21.348 1.00 24.24 163 LEU D CA 1
ATOM 9393 C C . LEU D 1 164 ? 24.789 14.386 22.312 1.00 22.78 163 LEU D C 1
ATOM 9394 O O . LEU D 1 164 ? 25.730 14.825 22.995 1.00 22.31 163 LEU D O 1
ATOM 9399 N N . GLY D 1 165 ? 23.588 14.921 22.387 1.00 21.48 164 GLY D N 1
ATOM 9400 C CA . GLY D 1 165 ? 23.401 16.005 23.326 1.00 21.58 164 GLY D CA 1
ATOM 9401 C C . GLY D 1 165 ? 21.975 16.479 23.489 1.00 21.35 164 GLY D C 1
ATOM 9402 O O . GLY D 1 165 ? 21.110 16.349 22.585 1.00 21.14 164 GLY D O 1
ATOM 9403 N N . LYS D 1 166 ? 21.766 17.072 24.647 1.00 19.08 165 LYS D N 1
ATOM 9404 C CA . LYS D 1 166 ? 20.470 17.515 25.074 1.00 19.34 165 LYS D CA 1
ATOM 9405 C C . LYS D 1 166 ? 20.004 18.812 24.387 1.00 17.68 165 LYS D C 1
ATOM 9406 O O . LYS D 1 166 ? 20.773 19.752 24.224 1.00 17.25 165 LYS D O 1
ATOM 9412 N N . ASN D 1 167 ? 18.737 18.836 23.977 1.00 17.75 166 ASN D N 1
ATOM 9413 C CA . ASN D 1 167 ? 18.062 20.029 23.424 1.00 17.98 166 ASN D CA 1
ATOM 9414 C C . ASN D 1 167 ? 18.896 20.766 22.356 1.00 17.79 166 ASN D C 1
ATOM 9415 O O . ASN D 1 167 ? 18.960 22.018 22.312 1.00 18.56 166 ASN D O 1
ATOM 9420 N N . LEU D 1 168 ? 19.557 20.011 21.502 1.00 17.39 167 LEU D N 1
ATOM 9421 C CA . LEU D 1 168 ? 20.475 20.628 20.550 1.00 18.09 167 LEU D CA 1
ATOM 9422 C C . LEU D 1 168 ? 19.818 21.117 19.286 1.00 18.20 167 LEU D C 1
ATOM 9423 O O . LEU D 1 168 ? 20.467 21.769 18.503 1.00 21.43 167 LEU D O 1
ATOM 9428 N N . ILE D 1 169 ? 18.534 20.806 19.105 1.00 18.31 168 ILE D N 1
ATOM 9429 C CA . ILE D 1 169 ? 17.752 21.266 17.980 1.00 18.30 168 ILE D CA 1
ATOM 9430 C C . ILE D 1 169 ? 16.441 21.803 18.520 1.00 18.69 168 ILE D C 1
ATOM 9431 O O . ILE D 1 169 ? 15.741 21.116 19.264 1.00 19.17 168 ILE D O 1
ATOM 9436 N N . GLY D 1 170 ? 16.098 23.033 18.144 1.00 19.45 169 GLY D N 1
ATOM 9437 C CA . GLY D 1 170 ? 14.831 23.634 18.553 1.00 18.90 169 GLY D CA 1
ATOM 9438 C C . GLY D 1 170 ? 14.592 25.047 18.069 1.00 20.05 169 GLY D C 1
ATOM 9439 O O . GLY D 1 170 ? 15.123 25.509 17.034 1.00 22.35 169 GLY D O 1
ATOM 9440 N N . ALA D 1 171 ? 13.743 25.735 18.807 1.00 20.25 170 ALA D N 1
ATOM 9441 C CA . ALA D 1 171 ? 13.398 27.112 18.510 1.00 19.55 170 ALA D CA 1
ATOM 9442 C C . ALA D 1 171 ? 12.996 27.811 19.768 1.00 18.54 170 ALA D C 1
ATOM 9443 O O . ALA D 1 171 ? 12.444 27.198 20.699 1.00 17.16 170 ALA D O 1
ATOM 9445 N N . PHE D 1 172 ? 13.282 29.102 19.779 1.00 18.66 171 PHE D N 1
ATOM 9446 C CA . PHE D 1 172 ? 12.691 30.020 20.724 1.00 18.88 171 PHE D CA 1
ATOM 9447 C C . PHE D 1 172 ? 11.320 30.385 20.188 1.00 18.52 171 PHE D C 1
ATOM 9448 O O . PHE D 1 172 ? 11.205 30.971 19.132 1.00 18.87 171 PHE D O 1
ATOM 9456 N N . TYR D 1 173 ? 10.269 30.027 20.892 1.00 19.59 172 TYR D N 1
ATOM 9457 C CA . TYR D 1 173 ? 8.940 30.152 20.316 1.00 20.19 172 TYR D CA 1
ATOM 9458 C C . TYR D 1 173 ? 7.902 30.167 21.417 1.00 20.05 172 TYR D C 1
ATOM 9459 O O . TYR D 1 173 ? 7.696 29.151 22.041 1.00 20.69 172 TYR D O 1
ATOM 9468 N N . GLN D 1 174 ? 7.247 31.310 21.641 1.00 21.69 173 GLN D N 1
ATOM 9469 C CA . GLN D 1 174 ? 6.366 31.512 22.803 1.00 22.61 173 GLN D CA 1
ATOM 9470 C C . GLN D 1 174 ? 4.950 31.008 22.568 1.00 23.96 173 GLN D C 1
ATOM 9471 O O . GLN D 1 174 ? 4.439 31.108 21.454 1.00 23.77 173 GLN D O 1
ATOM 9477 N N . PRO D 1 175 ? 4.318 30.469 23.631 1.00 24.24 174 PRO D N 1
ATOM 9478 C CA . PRO D 1 175 ? 2.936 30.046 23.586 1.00 25.59 174 PRO D CA 1
ATOM 9479 C C . PRO D 1 175 ? 2.011 31.245 23.673 1.00 25.92 174 PRO D C 1
ATOM 9480 O O . PRO D 1 175 ? 2.452 32.311 24.093 1.00 25.48 174 PRO D O 1
ATOM 9484 N N . GLN D 1 176 ? 0.743 31.047 23.322 1.00 26.28 175 GLN D N 1
ATOM 9485 C CA . GLN D 1 176 ? -0.303 32.052 23.549 1.00 28.81 175 GLN D CA 1
ATOM 9486 C C . GLN D 1 176 ? -0.635 32.224 25.041 1.00 28.49 175 GLN D C 1
ATOM 9487 O O . GLN D 1 176 ? -0.959 33.328 25.489 1.00 31.12 175 GLN D O 1
ATOM 9493 N N . CYS D 1 177 ? -0.561 31.145 25.809 1.00 27.02 176 CYS D N 1
ATOM 9494 C CA . CYS D 1 177 ? -0.697 31.233 27.262 1.00 25.64 176 CYS D CA 1
ATOM 9495 C C . CYS D 1 177 ? -0.197 29.982 27.937 1.00 24.23 176 CYS D C 1
ATOM 9496 O O . CYS D 1 177 ? 0.204 29.056 27.296 1.00 23.24 176 CYS D O 1
ATOM 9499 N N . VAL D 1 178 ? -0.225 29.966 29.253 1.00 24.35 177 VAL D N 1
ATOM 9500 C CA . VAL D 1 178 ? 0.104 28.770 29.973 1.00 25.63 177 VAL D CA 1
ATOM 9501 C C . VAL D 1 178 ? -0.987 28.525 30.987 1.00 26.26 177 VAL D C 1
ATOM 9502 O O . VAL D 1 178 ? -1.388 29.455 31.701 1.00 27.44 177 VAL D O 1
ATOM 9506 N N . LEU D 1 179 ? -1.427 27.272 31.076 1.00 26.02 178 LEU D N 1
ATOM 9507 C CA . LEU D 1 179 ? -2.568 26.914 31.888 1.00 27.36 178 LEU D CA 1
ATOM 9508 C C . LEU D 1 179 ? -2.176 25.860 32.932 1.00 27.64 178 LEU D C 1
ATOM 9509 O O . LEU D 1 179 ? -2.095 24.649 32.675 1.00 27.99 178 LEU D O 1
ATOM 9514 N N . ILE D 1 180 ? -1.908 26.333 34.127 1.00 27.85 179 ILE D N 1
ATOM 9515 C CA . ILE D 1 180 ? -1.468 25.464 35.184 1.00 28.12 179 ILE D CA 1
ATOM 9516 C C . ILE D 1 180 ? -2.660 25.176 36.054 1.00 28.05 179 ILE D C 1
ATOM 9517 O O . ILE D 1 180 ? -3.110 26.060 36.790 1.00 30.02 179 ILE D O 1
ATOM 9522 N N . ASP D 1 181 ? -3.203 23.968 35.927 1.00 29.43 180 ASP D N 1
ATOM 9523 C CA . ASP D 1 181 ? -4.230 23.490 36.836 1.00 30.31 180 ASP D CA 1
ATOM 9524 C C . ASP D 1 181 ? -3.505 22.653 37.852 1.00 30.27 180 ASP D C 1
ATOM 9525 O O . ASP D 1 181 ? -2.996 21.570 37.554 1.00 29.76 180 ASP D O 1
ATOM 9530 N N . THR D 1 182 ? -3.454 23.201 39.056 1.00 31.74 181 THR D N 1
ATOM 9531 C CA . THR D 1 182 ? -2.891 22.550 40.243 1.00 31.44 181 THR D CA 1
ATOM 9532 C C . THR D 1 182 ? -3.433 21.144 40.473 1.00 28.58 181 THR D C 1
ATOM 9533 O O . THR D 1 182 ? -2.704 20.268 40.917 1.00 31.15 181 THR D O 1
ATOM 9537 N N . ASP D 1 183 ? -4.695 20.918 40.150 1.00 27.61 182 ASP D N 1
ATOM 9538 C CA . ASP D 1 183 ? -5.310 19.601 40.350 1.00 29.57 182 ASP D CA 1
ATOM 9539 C C . ASP D 1 183 ? -4.568 18.444 39.643 1.00 27.54 182 ASP D C 1
ATOM 9540 O O . ASP D 1 183 ? -4.566 17.313 40.147 1.00 29.73 182 ASP D O 1
ATOM 9545 N N . THR D 1 184 ? -3.927 18.722 38.504 1.00 24.56 183 THR D N 1
ATOM 9546 C CA . THR D 1 184 ? -3.341 17.664 37.695 1.00 23.28 183 THR D CA 1
ATOM 9547 C C . THR D 1 184 ? -2.188 17.005 38.399 1.00 23.63 183 THR D C 1
ATOM 9548 O O . THR D 1 184 ? -1.781 15.929 38.021 1.00 22.85 183 THR D O 1
ATOM 9552 N N . LEU D 1 185 ? -1.659 17.636 39.448 1.00 26.95 184 LEU D N 1
ATOM 9553 C CA . LEU D 1 185 ? -0.556 17.031 40.227 1.00 27.90 184 LEU D CA 1
ATOM 9554 C C . LEU D 1 185 ? -1.025 15.866 41.100 1.00 27.50 184 LEU D C 1
ATOM 9555 O O . LEU D 1 185 ? -0.201 15.100 41.614 1.00 24.57 184 LEU D O 1
ATOM 9560 N N . ASN D 1 186 ? -2.342 15.732 41.271 1.00 28.28 185 ASN D N 1
ATOM 9561 C CA . ASN D 1 186 ? -2.857 14.661 42.110 1.00 30.58 185 ASN D CA 1
ATOM 9562 C C . ASN D 1 186 ? -2.627 13.277 41.510 1.00 31.44 185 ASN D C 1
ATOM 9563 O O . ASN D 1 186 ? -2.487 12.302 42.264 1.00 34.86 185 ASN D O 1
ATOM 9568 N N . THR D 1 187 ? -2.548 13.191 40.179 1.00 29.39 186 THR D N 1
ATOM 9569 C CA . THR D 1 187 ? -2.274 11.914 39.499 1.00 27.71 186 THR D CA 1
ATOM 9570 C C . THR D 1 187 ? -0.796 11.713 39.272 1.00 25.98 186 THR D C 1
ATOM 9571 O O . THR D 1 187 ? -0.365 10.646 38.914 1.00 24.93 186 THR D O 1
ATOM 9575 N N . LEU D 1 188 ? -0.015 12.762 39.462 1.00 27.30 187 LEU D N 1
ATOM 9576 C CA . LEU D 1 188 ? 1.438 12.670 39.354 1.00 28.27 187 LEU D CA 1
ATOM 9577 C C . LEU D 1 188 ? 2.034 11.864 40.509 1.00 29.71 187 LEU D C 1
ATOM 9578 O O . LEU D 1 188 ? 1.742 12.168 41.674 1.00 28.02 187 LEU D O 1
ATOM 9583 N N . PRO D 1 189 ? 2.871 10.857 40.192 1.00 30.37 188 PRO D N 1
ATOM 9584 C CA . PRO D 1 189 ? 3.581 10.053 41.198 1.00 30.92 188 PRO D CA 1
ATOM 9585 C C . PRO D 1 189 ? 4.649 10.826 41.984 1.00 31.36 188 PRO D C 1
ATOM 9586 O O . PRO D 1 189 ? 5.190 11.823 41.493 1.00 27.07 188 PRO D O 1
ATOM 9590 N N . ASP D 1 190 ? 4.951 10.332 43.191 1.00 34.13 189 ASP D N 1
ATOM 9591 C CA . ASP D 1 190 ? 5.939 10.955 44.101 1.00 32.94 189 ASP D CA 1
ATOM 9592 C C . ASP D 1 190 ? 7.293 11.227 43.452 1.00 30.74 189 ASP D C 1
ATOM 9593 O O . ASP D 1 190 ? 7.884 12.290 43.651 1.00 28.99 189 ASP D O 1
ATOM 9598 N N . ARG D 1 191 ? 7.794 10.273 42.683 1.00 29.44 190 ARG D N 1
ATOM 9599 C CA . ARG D 1 191 ? 9.127 10.420 42.099 1.00 28.99 190 ARG D CA 1
ATOM 9600 C C . ARG D 1 191 ? 9.186 11.632 41.179 1.00 27.98 190 ARG D C 1
ATOM 9601 O O . ARG D 1 191 ? 10.095 12.459 41.268 1.00 26.13 190 ARG D O 1
ATOM 9609 N N . GLU D 1 192 ? 8.180 11.732 40.319 1.00 30.10 191 GLU D N 1
ATOM 9610 C CA . GLU D 1 192 ? 8.015 12.857 39.406 1.00 30.66 191 GLU D CA 1
ATOM 9611 C C . GLU D 1 192 ? 7.899 14.205 40.141 1.00 28.02 191 GLU D C 1
ATOM 9612 O O . GLU D 1 192 ? 8.476 15.206 39.723 1.00 25.06 191 GLU D O 1
ATOM 9618 N N . LEU D 1 193 ? 7.135 14.209 41.231 1.00 27.87 192 LEU D N 1
ATOM 9619 C CA . LEU D 1 193 ? 6.876 15.398 42.023 1.00 26.74 192 LEU D CA 1
ATOM 9620 C C . LEU D 1 193 ? 8.182 15.916 42.590 1.00 25.92 192 LEU D C 1
ATOM 9621 O O . LEU D 1 193 ? 8.545 17.063 42.420 1.00 28.41 192 LEU D O 1
ATOM 9626 N N . ALA D 1 194 ? 8.897 15.036 43.254 1.00 25.56 193 ALA D N 1
ATOM 9627 C CA . ALA D 1 194 ? 10.195 15.335 43.789 1.00 24.89 193 ALA D CA 1
ATOM 9628 C C . ALA D 1 194 ? 11.074 15.973 42.729 1.00 24.53 193 ALA D C 1
ATOM 9629 O O . ALA D 1 194 ? 11.548 17.086 42.900 1.00 25.71 193 ALA D O 1
ATOM 9631 N N . SER D 1 195 ? 11.285 15.257 41.628 1.00 24.74 194 SER D N 1
ATOM 9632 C CA . SER D 1 195 ? 12.164 15.708 40.542 1.00 22.28 194 SER D CA 1
ATOM 9633 C C . SER D 1 195 ? 11.823 17.134 40.083 1.00 22.29 194 SER D C 1
ATOM 9634 O O . SER D 1 195 ? 12.705 17.943 39.798 1.00 19.33 194 SER D O 1
ATOM 9637 N N . GLY D 1 196 ? 10.538 17.460 40.027 1.00 22.42 195 GLY D N 1
ATOM 9638 C CA . GLY D 1 196 ? 10.163 18.842 39.757 1.00 23.73 195 GLY D CA 1
ATOM 9639 C C . GLY D 1 196 ? 10.691 19.881 40.755 1.00 24.71 195 GLY D C 1
ATOM 9640 O O . GLY D 1 196 ? 10.981 21.035 40.369 1.00 25.44 195 GLY D O 1
ATOM 9641 N N . LEU D 1 197 ? 10.806 19.495 42.031 1.00 23.62 196 LEU D N 1
ATOM 9642 C CA . LEU D 1 197 ? 11.259 20.426 43.075 1.00 24.22 196 LEU D CA 1
ATOM 9643 C C . LEU D 1 197 ? 12.731 20.871 42.844 1.00 23.97 196 LEU D C 1
ATOM 9644 O O . LEU D 1 197 ? 13.170 21.921 43.324 1.00 24.36 196 LEU D O 1
ATOM 9649 N N . ALA D 1 198 ? 13.486 20.087 42.088 1.00 24.12 197 ALA D N 1
ATOM 9650 C CA . ALA D 1 198 ? 14.838 20.491 41.730 1.00 23.84 197 ALA D CA 1
ATOM 9651 C C . ALA D 1 198 ? 14.892 21.910 41.200 1.00 24.67 197 ALA D C 1
ATOM 9652 O O . ALA D 1 198 ? 15.816 22.661 41.569 1.00 25.72 197 ALA D O 1
ATOM 9654 N N . GLU D 1 199 ? 13.937 22.285 40.342 1.00 23.47 198 GLU D N 1
ATOM 9655 C CA . GLU D 1 199 ? 14.041 23.553 39.638 1.00 23.57 198 GLU D CA 1
ATOM 9656 C C . GLU D 1 199 ? 13.586 24.728 40.478 1.00 24.66 198 GLU D C 1
ATOM 9657 O O . GLU D 1 199 ? 14.074 25.866 40.331 1.00 22.65 198 GLU D O 1
ATOM 9663 N N . VAL D 1 200 ? 12.639 24.432 41.352 1.00 26.59 199 VAL D N 1
ATOM 9664 C CA . VAL D 1 200 ? 12.226 25.339 42.409 1.00 27.74 199 VAL D CA 1
ATOM 9665 C C . VAL D 1 200 ? 13.435 25.715 43.255 1.00 26.47 199 VAL D C 1
ATOM 9666 O O . VAL D 1 200 ? 13.709 26.897 43.457 1.00 24.85 199 VAL D O 1
ATOM 9670 N N . VAL D 1 201 ? 14.188 24.714 43.704 1.00 25.91 200 VAL D N 1
ATOM 9671 C CA . VAL D 1 201 ? 15.408 24.975 44.480 1.00 26.58 200 VAL D CA 1
ATOM 9672 C C . VAL D 1 201 ? 16.361 25.906 43.716 1.00 28.79 200 VAL D C 1
ATOM 9673 O O . VAL D 1 201 ? 16.938 26.860 44.296 1.00 28.81 200 VAL D O 1
ATOM 9677 N N . LYS D 1 202 ? 16.517 25.616 42.420 1.00 28.57 201 LYS D N 1
ATOM 9678 C CA . LYS D 1 202 ? 17.439 26.326 41.558 1.00 29.56 201 LYS D CA 1
ATOM 9679 C C . LYS D 1 202 ? 17.187 27.811 41.580 1.00 28.60 201 LYS D C 1
ATOM 9680 O O . LYS D 1 202 ? 18.125 28.603 41.714 1.00 29.27 201 LYS D O 1
ATOM 9686 N N . TYR D 1 203 ? 15.927 28.186 41.401 1.00 28.04 202 TYR D N 1
ATOM 9687 C CA . TYR D 1 203 ? 15.556 29.593 41.442 1.00 29.26 202 TYR D CA 1
ATOM 9688 C C . TYR D 1 203 ? 16.104 30.292 42.697 1.00 29.84 202 TYR D C 1
ATOM 9689 O O . TYR D 1 203 ? 16.624 31.415 42.616 1.00 32.93 202 TYR D O 1
ATOM 9698 N N . GLY D 1 204 ? 15.979 29.628 43.839 1.00 28.57 203 GLY D N 1
ATOM 9699 C CA . GLY D 1 204 ? 16.498 30.151 45.097 1.00 29.31 203 GLY D CA 1
ATOM 9700 C C . GLY D 1 204 ? 17.993 30.400 45.076 1.00 28.02 203 GLY D C 1
ATOM 9701 O O . GLY D 1 204 ? 18.452 31.475 45.454 1.00 29.87 203 GLY D O 1
ATOM 9702 N N . LEU D 1 205 ? 18.765 29.397 44.680 1.00 28.37 204 LEU D N 1
ATOM 9703 C CA . LEU D 1 205 ? 20.209 29.557 44.670 1.00 27.70 204 LEU D CA 1
ATOM 9704 C C . LEU D 1 205 ? 20.675 30.631 43.688 1.00 27.60 204 LEU D C 1
ATOM 9705 O O . LEU D 1 205 ? 21.535 31.446 44.018 1.00 27.52 204 LEU D O 1
ATOM 9710 N N . ILE D 1 206 ? 20.118 30.627 42.480 1.00 29.19 205 ILE D N 1
ATOM 9711 C CA . ILE D 1 206 ? 20.539 31.592 41.468 1.00 29.36 205 ILE D CA 1
ATOM 9712 C C . ILE D 1 206 ? 20.208 33.060 41.753 1.00 29.70 205 ILE D C 1
ATOM 9713 O O . ILE D 1 206 ? 21.063 33.930 41.593 1.00 28.20 205 ILE D O 1
ATOM 9718 N N . ARG D 1 207 ? 18.973 33.340 42.165 1.00 29.57 206 ARG D N 1
ATOM 9719 C CA . ARG D 1 207 ? 18.580 34.723 42.439 1.00 29.80 206 ARG D CA 1
ATOM 9720 C C . ARG D 1 207 ? 17.567 34.943 43.566 1.00 29.85 206 ARG D C 1
ATOM 9721 O O . ARG D 1 207 ? 17.079 36.058 43.742 1.00 30.66 206 ARG D O 1
ATOM 9729 N N . ASP D 1 208 ? 17.232 33.898 44.315 1.00 28.14 207 ASP D N 1
ATOM 9730 C CA . ASP D 1 208 ? 16.141 34.008 45.284 1.00 29.98 207 ASP D CA 1
ATOM 9731 C C . ASP D 1 208 ? 16.460 33.487 46.682 1.00 29.33 207 ASP D C 1
ATOM 9732 O O . ASP D 1 208 ? 16.023 32.401 47.058 1.00 26.93 207 ASP D O 1
ATOM 9737 N N . ALA D 1 209 ? 17.215 34.264 47.449 1.00 29.69 208 ALA D N 1
ATOM 9738 C CA . ALA D 1 209 ? 17.557 33.876 48.812 1.00 31.21 208 ALA D CA 1
ATOM 9739 C C . ALA D 1 209 ? 16.315 33.761 49.696 1.00 30.22 208 ALA D C 1
ATOM 9740 O O . ALA D 1 209 ? 16.200 32.834 50.495 1.00 30.75 208 ALA D O 1
ATOM 9742 N N . ASN D 1 210 ? 15.389 34.704 49.547 1.00 29.68 209 ASN D N 1
ATOM 9743 C CA . ASN D 1 210 ? 14.155 34.693 50.327 1.00 32.86 209 ASN D CA 1
ATOM 9744 C C . ASN D 1 210 ? 13.294 33.469 50.032 1.00 33.30 209 ASN D C 1
ATOM 9745 O O . ASN D 1 210 ? 12.724 32.860 50.937 1.00 31.59 209 ASN D O 1
ATOM 9750 N N . PHE D 1 211 ? 13.214 33.118 48.754 1.00 34.34 210 PHE D N 1
ATOM 9751 C CA . PHE D 1 211 ? 12.488 31.948 48.305 1.00 33.47 210 PHE D CA 1
ATOM 9752 C C . PHE D 1 211 ? 13.173 30.668 48.769 1.00 31.40 210 PHE D C 1
ATOM 9753 O O . PHE D 1 211 ? 12.514 29.708 49.194 1.00 30.66 210 PHE D O 1
ATOM 9761 N N . PHE D 1 212 ? 14.496 30.644 48.692 1.00 28.63 211 PHE D N 1
ATOM 9762 C CA . PHE D 1 212 ? 15.224 29.486 49.146 1.00 30.28 211 PHE D CA 1
ATOM 9763 C C . PHE D 1 212 ? 14.939 29.215 50.640 1.00 33.59 211 PHE D C 1
ATOM 9764 O O . PHE D 1 212 ? 14.858 28.055 51.079 1.00 30.89 211 PHE D O 1
ATOM 9772 N N . GLU D 1 213 ? 14.790 30.301 51.404 1.00 38.67 212 GLU D N 1
ATOM 9773 C CA . GLU D 1 213 ? 14.573 30.235 52.854 1.00 39.46 212 GLU D CA 1
ATOM 9774 C C . GLU D 1 213 ? 13.198 29.725 53.191 1.00 36.13 212 GLU D C 1
ATOM 9775 O O . GLU D 1 213 ? 13.056 28.850 54.039 1.00 34.47 212 GLU D O 1
ATOM 9781 N N . TRP D 1 214 ? 12.201 30.277 52.511 1.00 34.70 213 TRP D N 1
ATOM 9782 C CA . TRP D 1 214 ? 10.859 29.700 52.490 1.00 34.82 213 TRP D CA 1
ATOM 9783 C C . TRP D 1 214 ? 10.893 28.211 52.138 1.00 35.72 213 TRP D C 1
ATOM 9784 O O . TRP D 1 214 ? 10.254 27.368 52.818 1.00 35.07 213 TRP D O 1
ATOM 9795 N N . GLN D 1 215 ? 11.642 27.883 51.084 1.00 32.44 214 GLN D N 1
ATOM 9796 C CA . GLN D 1 215 ? 11.721 26.503 50.654 1.00 34.29 214 GLN D CA 1
ATOM 9797 C C . GLN D 1 215 ? 12.294 25.615 51.769 1.00 34.84 214 GLN D C 1
ATOM 9798 O O . GLN D 1 215 ? 11.788 24.515 52.015 1.00 37.31 214 GLN D O 1
ATOM 9804 N N . GLU D 1 216 ? 13.343 26.083 52.436 1.00 33.93 215 GLU D N 1
ATOM 9805 C CA . GLU D 1 216 ? 13.889 25.359 53.593 1.00 34.75 215 GLU D CA 1
ATOM 9806 C C . GLU D 1 216 ? 12.827 25.065 54.672 1.00 35.31 215 GLU D C 1
ATOM 9807 O O . GLU D 1 216 ? 12.795 23.966 55.205 1.00 38.41 215 GLU D O 1
ATOM 9813 N N . LYS D 1 217 ? 11.959 26.032 54.970 1.00 34.67 216 LYS D N 1
ATOM 9814 C CA . LYS D 1 217 ? 10.848 25.820 55.915 1.00 38.12 216 LYS D CA 1
ATOM 9815 C C . LYS D 1 217 ? 9.778 24.899 55.328 1.00 38.64 216 LYS D C 1
ATOM 9816 O O . LYS D 1 217 ? 9.316 23.970 55.995 1.00 40.33 216 LYS D O 1
ATOM 9818 N N . ASN D 1 218 ? 9.398 25.149 54.078 1.00 40.89 217 ASN D N 1
ATOM 9819 C CA . ASN D 1 218 ? 8.198 24.533 53.521 1.00 39.74 217 ASN D CA 1
ATOM 9820 C C . ASN D 1 218 ? 8.413 23.294 52.653 1.00 38.96 217 ASN D C 1
ATOM 9821 O O . ASN D 1 218 ? 7.462 22.770 52.072 1.00 39.13 217 ASN D O 1
ATOM 9826 N N . MET D 1 219 ? 9.639 22.782 52.614 1.00 39.01 218 MET D N 1
ATOM 9827 C CA . MET D 1 219 ? 9.924 21.601 51.787 1.00 40.84 218 MET D CA 1
ATOM 9828 C C . MET D 1 219 ? 9.142 20.347 52.216 1.00 40.04 218 MET D C 1
ATOM 9829 O O . MET D 1 219 ? 8.749 19.560 51.368 1.00 42.50 218 MET D O 1
ATOM 9834 N N . PRO D 1 220 ? 8.946 20.136 53.527 1.00 40.31 219 PRO D N 1
ATOM 9835 C CA . PRO D 1 220 ? 8.136 18.978 53.948 1.00 37.86 219 PRO D CA 1
ATOM 9836 C C . PRO D 1 220 ? 6.675 19.051 53.523 1.00 34.14 219 PRO D C 1
ATOM 9837 O O . PRO D 1 220 ? 6.081 18.020 53.191 1.00 34.86 219 PRO D O 1
ATOM 9841 N N . ALA D 1 221 ? 6.111 20.252 53.581 1.00 30.86 220 ALA D N 1
ATOM 9842 C CA . ALA D 1 221 ? 4.758 20.524 53.115 1.00 33.06 220 ALA D CA 1
ATOM 9843 C C . ALA D 1 221 ? 4.581 20.282 51.624 1.00 37.04 220 ALA D C 1
ATOM 9844 O O . ALA D 1 221 ? 3.545 19.760 51.214 1.00 41.44 220 ALA D O 1
ATOM 9846 N N . LEU D 1 222 ? 5.565 20.719 50.825 1.00 36.87 221 LEU D N 1
ATOM 9847 C CA . LEU D 1 222 ? 5.588 20.480 49.375 1.00 36.22 221 LEU D CA 1
ATOM 9848 C C . LEU D 1 222 ? 5.599 18.979 49.134 1.00 35.48 221 LEU D C 1
ATOM 9849 O O . LEU D 1 222 ? 4.824 18.476 48.314 1.00 32.92 221 LEU D O 1
ATOM 9854 N N . MET D 1 223 ? 6.430 18.269 49.901 1.00 34.28 222 MET D N 1
ATOM 9855 C CA . MET D 1 223 ? 6.529 16.830 49.783 1.00 35.11 222 MET D CA 1
ATOM 9856 C C . MET D 1 223 ? 5.254 16.152 50.233 1.00 36.23 222 MET D C 1
ATOM 9857 O O . MET D 1 223 ? 4.879 15.122 49.661 1.00 39.05 222 MET D O 1
ATOM 9862 N N . ALA D 1 224 ? 4.559 16.742 51.209 1.00 36.61 223 ALA D N 1
ATOM 9863 C CA . ALA D 1 224 ? 3.244 16.218 51.647 1.00 36.93 223 ALA D CA 1
ATOM 9864 C C . ALA D 1 224 ? 2.125 16.703 50.726 1.00 37.33 223 ALA D C 1
ATOM 9865 O O . ALA D 1 224 ? 0.945 16.612 51.057 1.00 35.94 223 ALA D O 1
ATOM 9867 N N . ARG D 1 225 ? 2.516 17.254 49.580 1.00 39.84 224 ARG D N 1
ATOM 9868 C CA . ARG D 1 225 ? 1.592 17.768 48.576 1.00 40.59 224 ARG D CA 1
ATOM 9869 C C . ARG D 1 225 ? 0.583 18.792 49.096 1.00 40.90 224 ARG D C 1
ATOM 9870 O O . ARG D 1 225 ? -0.510 18.915 48.539 1.00 41.01 224 ARG D O 1
ATOM 9878 N N . ASP D 1 226 ? 0.923 19.545 50.138 1.00 42.20 225 ASP D N 1
ATOM 9879 C CA . ASP D 1 226 ? 0.002 20.586 50.581 1.00 41.66 225 ASP D CA 1
ATOM 9880 C C . ASP D 1 226 ? -0.284 21.506 49.391 1.00 41.35 225 ASP D C 1
ATOM 9881 O O . ASP D 1 226 ? 0.643 21.914 48.703 1.00 42.08 225 ASP D O 1
ATOM 9886 N N . PRO D 1 227 ? -1.566 21.814 49.131 1.00 44.22 226 PRO D N 1
ATOM 9887 C CA . PRO D 1 227 ? -1.921 22.642 47.974 1.00 43.13 226 PRO D CA 1
ATOM 9888 C C . PRO D 1 227 ? -1.403 24.070 47.982 1.00 43.56 226 PRO D C 1
ATOM 9889 O O . PRO D 1 227 ? -1.084 24.589 46.925 1.00 45.71 226 PRO D O 1
ATOM 9893 N N . SER D 1 228 ? -1.343 24.717 49.143 1.00 45.45 227 SER D N 1
ATOM 9894 C CA . SER D 1 228 ? -0.902 26.114 49.199 1.00 43.38 227 SER D CA 1
ATOM 9895 C C . SER D 1 228 ? 0.607 26.241 49.081 1.00 41.25 227 SER D C 1
ATOM 9896 O O . SER D 1 228 ? 1.103 27.172 48.445 1.00 40.96 227 SER D O 1
ATOM 9899 N N . ALA D 1 229 ? 1.342 25.317 49.695 1.00 39.61 228 ALA D N 1
ATOM 9900 C CA . ALA D 1 229 ? 2.785 25.249 49.486 1.00 38.01 228 ALA D CA 1
ATOM 9901 C C . ALA D 1 229 ? 3.077 25.113 47.975 1.00 39.27 228 ALA D C 1
ATOM 9902 O O . ALA D 1 229 ? 3.752 25.961 47.388 1.00 41.43 228 ALA D O 1
ATOM 9904 N N . LEU D 1 230 ? 2.538 24.065 47.352 1.00 37.97 229 LEU D N 1
ATOM 9905 C CA . LEU D 1 230 ? 2.705 23.844 45.913 1.00 36.68 229 LEU D CA 1
ATOM 9906 C C . LEU D 1 230 ? 2.313 25.069 45.060 1.00 34.98 229 LEU D C 1
ATOM 9907 O O . LEU D 1 230 ? 3.095 25.502 44.209 1.00 32.54 229 LEU D O 1
ATOM 9912 N N . ALA D 1 231 ? 1.141 25.642 45.313 1.00 33.46 230 ALA D N 1
ATOM 9913 C CA . ALA D 1 231 ? 0.691 26.813 44.568 1.00 34.64 230 ALA D CA 1
ATOM 9914 C C . ALA D 1 231 ? 1.685 27.970 44.664 1.00 36.93 230 ALA D C 1
ATOM 9915 O O . ALA D 1 231 ? 1.917 28.679 43.670 1.00 39.04 230 ALA D O 1
ATOM 9917 N N . TYR D 1 232 ? 2.252 28.184 45.856 1.00 36.88 231 TYR D N 1
ATOM 9918 C CA . TYR D 1 232 ? 3.154 29.310 46.051 1.00 35.39 231 TYR D CA 1
ATOM 9919 C C . TYR D 1 232 ? 4.484 29.068 45.337 1.00 31.86 231 TYR D C 1
ATOM 9920 O O . TYR D 1 232 ? 5.049 30.001 44.774 1.00 33.04 231 TYR D O 1
ATOM 9929 N N . ALA D 1 233 ? 4.997 27.843 45.395 1.00 29.19 232 ALA D N 1
ATOM 9930 C CA . ALA D 1 233 ? 6.258 27.511 44.705 1.00 29.24 232 ALA D CA 1
ATOM 9931 C C . ALA D 1 233 ? 6.102 27.671 43.201 1.00 30.31 232 ALA D C 1
ATOM 9932 O O . ALA D 1 233 ? 7.022 28.099 42.539 1.00 32.40 232 ALA D O 1
ATOM 9934 N N . ILE D 1 234 ? 4.927 27.341 42.683 1.00 30.28 233 ILE D N 1
ATOM 9935 C CA . ILE D 1 234 ? 4.650 27.488 41.278 1.00 32.74 233 ILE D CA 1
ATOM 9936 C C . ILE D 1 234 ? 4.599 28.962 40.868 1.00 33.72 233 ILE D C 1
ATOM 9937 O O . ILE D 1 234 ? 5.279 29.387 39.915 1.00 31.77 233 ILE D O 1
ATOM 9942 N N . LYS D 1 235 ? 3.787 29.741 41.584 1.00 34.80 234 LYS D N 1
ATOM 9943 C CA . LYS D 1 235 ? 3.713 31.200 41.355 1.00 33.91 234 LYS D CA 1
ATOM 9944 C C . LYS D 1 235 ? 5.088 31.866 41.398 1.00 31.70 234 LYS D C 1
ATOM 9945 O O . LYS D 1 235 ? 5.426 32.698 40.552 1.00 32.89 234 LYS D O 1
ATOM 9951 N N . ARG D 1 236 ? 5.881 31.481 42.384 1.00 28.64 235 ARG D N 1
ATOM 9952 C CA . ARG D 1 236 ? 7.137 32.163 42.658 1.00 28.39 235 ARG D CA 1
ATOM 9953 C C . ARG D 1 236 ? 8.253 31.693 41.708 1.00 25.41 235 ARG D C 1
ATOM 9954 O O . ARG D 1 236 ? 9.119 32.468 41.317 1.00 23.82 235 ARG D O 1
ATOM 9962 N N . SER D 1 237 ? 8.233 30.414 41.373 1.00 23.42 236 SER D N 1
ATOM 9963 C CA . SER D 1 237 ? 9.011 29.902 40.274 1.00 22.89 236 SER D CA 1
ATOM 9964 C C . SER D 1 237 ? 8.716 30.694 38.978 1.00 21.30 236 SER D C 1
ATOM 9965 O O . SER D 1 237 ? 9.622 31.315 38.416 1.00 18.47 236 SER D O 1
ATOM 9968 N N . CYS D 1 238 ? 7.449 30.705 38.561 1.00 21.42 237 CYS D N 1
ATOM 9969 C CA . CYS D 1 238 ? 7.018 31.437 37.367 1.00 21.71 237 CYS D CA 1
ATOM 9970 C C . CYS D 1 238 ? 7.336 32.914 37.404 1.00 22.72 237 CYS D C 1
ATOM 9971 O O . CYS D 1 238 ? 7.667 33.501 36.373 1.00 20.74 237 CYS D O 1
ATOM 9974 N N . GLU D 1 239 ? 7.271 33.530 38.584 1.00 24.81 238 GLU D N 1
ATOM 9975 C CA . GLU D 1 239 ? 7.625 34.952 38.665 1.00 26.40 238 GLU D CA 1
ATOM 9976 C C . GLU D 1 239 ? 9.085 35.113 38.337 1.00 26.53 238 GLU D C 1
ATOM 9977 O O . GLU D 1 239 ? 9.467 35.958 37.533 1.00 27.24 238 GLU D O 1
ATOM 9983 N N . ASN D 1 240 ? 9.898 34.265 38.944 1.00 26.70 239 ASN D N 1
ATOM 9984 C CA . ASN D 1 240 ? 11.307 34.265 38.635 1.00 27.21 239 ASN D CA 1
ATOM 9985 C C . ASN D 1 240 ? 11.568 34.136 37.129 1.00 26.78 239 ASN D C 1
ATOM 9986 O O . ASN D 1 240 ? 12.214 34.988 36.557 1.00 27.52 239 ASN D O 1
ATOM 9991 N N . LYS D 1 241 ? 11.038 33.096 36.506 1.00 25.64 240 LYS D N 1
ATOM 9992 C CA . LYS D 1 241 ? 11.409 32.797 35.149 1.00 26.99 240 LYS D CA 1
ATOM 9993 C C . LYS D 1 241 ? 10.878 33.854 34.195 1.00 26.75 240 LYS D C 1
ATOM 9994 O O . LYS D 1 241 ? 11.597 34.270 33.280 1.00 26.39 240 LYS D O 1
ATOM 10000 N N . ALA D 1 242 ? 9.635 34.294 34.408 1.00 25.99 241 ALA D N 1
ATOM 10001 C CA . ALA D 1 242 ? 9.045 35.328 33.560 1.00 24.61 241 ALA D CA 1
ATOM 10002 C C . ALA D 1 242 ? 9.823 36.651 33.618 1.00 25.51 241 ALA D C 1
ATOM 10003 O O . ALA D 1 242 ? 9.890 37.388 32.644 1.00 27.50 241 ALA D O 1
ATOM 10005 N N . GLU D 1 243 ? 10.431 36.960 34.748 1.00 27.66 242 GLU D N 1
ATOM 10006 C CA . GLU D 1 243 ? 11.247 38.175 34.827 1.00 29.69 242 GLU D CA 1
ATOM 10007 C C . GLU D 1 243 ? 12.478 38.006 33.921 1.00 29.85 242 GLU D C 1
ATOM 10008 O O . GLU D 1 243 ? 12.736 38.809 33.011 1.00 29.99 242 GLU D O 1
ATOM 10014 N N . VAL D 1 244 ? 13.186 36.906 34.143 1.00 28.59 243 VAL D N 1
ATOM 10015 C CA . VAL D 1 244 ? 14.401 36.594 33.391 1.00 28.79 243 VAL D CA 1
ATOM 10016 C C . VAL D 1 244 ? 14.153 36.452 31.886 1.00 27.24 243 VAL D C 1
ATOM 10017 O O . VAL D 1 244 ? 14.928 36.973 31.075 1.00 29.89 243 VAL D O 1
ATOM 10021 N N . VAL D 1 245 ? 13.078 35.768 31.518 1.00 25.95 244 VAL D N 1
ATOM 10022 C CA . VAL D 1 245 ? 12.735 35.578 30.100 1.00 25.65 244 VAL D CA 1
ATOM 10023 C C . VAL D 1 245 ? 12.371 36.900 29.438 1.00 26.20 244 VAL D C 1
ATOM 10024 O O . VAL D 1 245 ? 12.770 37.137 28.323 1.00 29.20 244 VAL D O 1
ATOM 10028 N N . SER D 1 246 ? 11.615 37.752 30.128 1.00 28.71 245 SER D N 1
ATOM 10029 C CA . SER D 1 246 ? 11.355 39.131 29.667 1.00 29.98 245 SER D CA 1
ATOM 10030 C C . SER D 1 246 ? 12.625 39.946 29.422 1.00 27.88 245 SER D C 1
ATOM 10031 O O . SER D 1 246 ? 12.696 40.726 28.486 1.00 25.25 245 SER D O 1
ATOM 10034 N N . LEU D 1 247 ? 13.611 39.803 30.301 1.00 28.67 246 LEU D N 1
ATOM 10035 C CA . LEU D 1 247 ? 14.859 40.537 30.141 1.00 28.41 246 LEU D CA 1
ATOM 10036 C C . LEU D 1 247 ? 15.737 39.981 29.014 1.00 28.45 246 LEU D C 1
ATOM 10037 O O . LEU D 1 247 ? 16.367 40.758 28.294 1.00 25.58 246 LEU D O 1
ATOM 10042 N N . ASP D 1 248 ? 15.792 38.645 28.898 1.00 27.24 247 ASP D N 1
ATOM 10043 C CA . ASP D 1 248 ? 16.642 37.976 27.909 1.00 26.43 247 ASP D CA 1
ATOM 10044 C C . ASP D 1 248 ? 15.966 36.771 27.226 1.00 24.70 247 ASP D C 1
ATOM 10045 O O . ASP D 1 248 ? 16.365 35.641 27.416 1.00 25.91 247 ASP D O 1
ATOM 10050 N N . GLU D 1 249 ? 14.946 37.027 26.430 1.00 24.65 248 GLU D N 1
ATOM 10051 C CA . GLU D 1 249 ? 14.258 35.974 25.664 1.00 24.93 248 GLU D CA 1
ATOM 10052 C C . GLU D 1 249 ? 15.193 34.938 24.983 1.00 24.60 248 GLU D C 1
ATOM 10053 O O . GLU D 1 249 ? 15.025 33.737 25.169 1.00 21.61 248 GLU D O 1
ATOM 10059 N N . LYS D 1 250 ? 16.181 35.398 24.227 1.00 25.66 249 LYS D N 1
ATOM 10060 C CA . LYS D 1 250 ? 16.928 34.498 23.350 1.00 27.25 249 LYS D CA 1
ATOM 10061 C C . LYS D 1 250 ? 18.348 34.239 23.834 1.00 26.79 249 LYS D C 1
ATOM 10062 O O . LYS D 1 250 ? 19.231 33.794 23.078 1.00 24.85 249 LYS D O 1
ATOM 10068 N N . GLU D 1 251 ? 18.522 34.416 25.136 1.00 27.22 250 GLU D N 1
ATOM 10069 C CA . GLU D 1 251 ? 19.769 34.114 25.825 1.00 27.34 250 GLU D CA 1
ATOM 10070 C C . GLU D 1 251 ? 21.028 34.781 25.266 1.00 25.85 250 GLU D C 1
ATOM 10071 O O . GLU D 1 251 ? 21.981 34.115 24.898 1.00 23.15 250 GLU D O 1
ATOM 10077 N N . SER D 1 252 ? 20.989 36.104 25.189 1.00 25.45 251 SER D N 1
ATOM 10078 C CA . SER D 1 252 ? 22.159 36.937 24.998 1.00 26.82 251 SER D CA 1
ATOM 10079 C C . SER D 1 252 ? 23.100 36.879 26.184 1.00 26.93 251 SER D C 1
ATOM 10080 O O . SER D 1 252 ? 24.301 36.905 26.025 1.00 28.71 251 SER D O 1
ATOM 10083 N N . GLY D 1 253 ? 22.544 36.878 27.384 1.00 25.46 252 GLY D N 1
ATOM 10084 C CA . GLY D 1 253 ? 23.344 36.737 28.576 1.00 25.18 252 GLY D CA 1
ATOM 10085 C C . GLY D 1 253 ? 22.637 36.104 29.746 1.00 25.43 252 GLY D C 1
ATOM 10086 O O . GLY D 1 253 ? 22.899 34.984 30.130 1.00 24.35 252 GLY D O 1
ATOM 10087 N N . LEU D 1 254 ? 21.707 36.873 30.283 1.00 28.05 253 LEU D N 1
ATOM 10088 C CA . LEU D 1 254 ? 21.106 36.695 31.588 1.00 30.59 253 LEU D CA 1
ATOM 10089 C C . LEU D 1 254 ? 20.344 35.399 31.763 1.00 29.50 253 LEU D C 1
ATOM 10090 O O . LEU D 1 254 ? 20.344 34.807 32.836 1.00 28.13 253 LEU D O 1
ATOM 10095 N N . ARG D 1 255 ? 19.683 34.975 30.703 1.00 25.71 254 ARG D N 1
ATOM 10096 C CA . ARG D 1 255 ? 18.865 33.783 30.745 1.00 27.23 254 ARG D CA 1
ATOM 10097 C C . ARG D 1 255 ? 19.669 32.552 31.096 1.00 26.01 254 ARG D C 1
ATOM 10098 O O . ARG D 1 255 ? 19.150 31.646 31.717 1.00 25.76 254 ARG D O 1
ATOM 10106 N N . ALA D 1 256 ? 20.915 32.496 30.657 1.00 24.66 255 ALA D N 1
ATOM 10107 C CA . ALA D 1 256 ? 21.727 31.327 30.956 1.00 24.61 255 ALA D CA 1
ATOM 10108 C C . ALA D 1 256 ? 21.792 31.021 32.464 1.00 24.54 255 ALA D C 1
ATOM 10109 O O . ALA D 1 256 ? 22.066 29.897 32.852 1.00 25.60 255 ALA D O 1
ATOM 10111 N N . THR D 1 257 ? 21.566 32.020 33.308 1.00 23.63 256 THR D N 1
ATOM 10112 C CA . THR D 1 257 ? 21.577 31.821 34.778 1.00 22.51 256 THR D CA 1
ATOM 10113 C C . THR D 1 257 ? 20.596 30.719 35.193 1.00 22.62 256 THR D C 1
ATOM 10114 O O . THR D 1 257 ? 20.784 30.063 36.206 1.00 22.71 256 THR D O 1
ATOM 10118 N N . LEU D 1 258 ? 19.560 30.491 34.393 1.00 22.62 257 LEU D N 1
ATOM 10119 C CA . LEU D 1 258 ? 18.617 29.422 34.683 1.00 23.70 257 LEU D CA 1
ATOM 10120 C C . LEU D 1 258 ? 19.200 28.009 34.566 1.00 23.73 257 LEU D C 1
ATOM 10121 O O . LEU D 1 258 ? 18.533 27.059 34.927 1.00 26.07 257 LEU D O 1
ATOM 10126 N N . ASN D 1 259 ? 20.443 27.884 34.117 1.00 24.61 258 ASN D N 1
ATOM 10127 C CA . ASN D 1 259 ? 21.115 26.601 33.828 1.00 23.80 258 ASN D CA 1
ATOM 10128 C C . ASN D 1 259 ? 22.053 26.064 34.924 1.00 23.72 258 ASN D C 1
ATOM 10129 O O . ASN D 1 259 ? 22.891 25.167 34.676 1.00 21.22 258 ASN D O 1
ATOM 10134 N N . LEU D 1 260 ? 21.911 26.597 36.141 1.00 24.16 259 LEU D N 1
ATOM 10135 C CA . LEU D 1 260 ? 22.660 26.086 37.290 1.00 22.67 259 LEU D CA 1
ATOM 10136 C C . LEU D 1 260 ? 22.427 24.590 37.429 1.00 21.34 259 LEU D C 1
ATOM 10137 O O . LEU D 1 260 ? 21.305 24.158 37.623 1.00 20.69 259 LEU D O 1
ATOM 10142 N N . GLY D 1 261 ? 23.496 23.810 37.360 1.00 22.24 260 GLY D N 1
ATOM 10143 C CA . GLY D 1 261 ? 23.404 22.352 37.384 1.00 23.88 260 GLY D CA 1
ATOM 10144 C C . GLY D 1 261 ? 23.193 21.702 36.021 1.00 27.01 260 GLY D C 1
ATOM 10145 O O . GLY D 1 261 ? 23.489 20.523 35.850 1.00 31.70 260 GLY D O 1
ATOM 10146 N N . HIS D 1 262 ? 22.722 22.467 35.034 1.00 26.37 261 HIS D N 1
ATOM 10147 C CA . HIS D 1 262 ? 22.280 21.901 33.768 1.00 26.16 261 HIS D CA 1
ATOM 10148 C C . HIS D 1 262 ? 23.416 21.457 32.838 1.00 24.51 261 HIS D C 1
ATOM 10149 O O . HIS D 1 262 ? 23.277 20.465 32.124 1.00 26.49 261 HIS D O 1
ATOM 10156 N N . THR D 1 263 ? 24.552 22.143 32.862 1.00 22.27 262 THR D N 1
ATOM 10157 C CA . THR D 1 263 ? 25.704 21.630 32.154 1.00 20.87 262 THR D CA 1
ATOM 10158 C C . THR D 1 263 ? 26.011 20.213 32.636 1.00 22.60 262 THR D C 1
ATOM 10159 O O . THR D 1 263 ? 26.192 19.296 31.831 1.00 24.28 262 THR D O 1
ATOM 10163 N N . PHE D 1 264 ? 26.029 20.036 33.960 1.00 22.70 263 PHE D N 1
ATOM 10164 C CA . PHE D 1 264 ? 26.315 18.749 34.584 1.00 21.14 263 PHE D CA 1
ATOM 10165 C C . PHE D 1 264 ? 25.149 17.776 34.416 1.00 20.57 263 PHE D C 1
ATOM 10166 O O . PHE D 1 264 ? 25.353 16.616 34.116 1.00 19.17 263 PHE D O 1
ATOM 10174 N N . GLY D 1 265 ? 23.922 18.258 34.601 1.00 20.35 264 GLY D N 1
ATOM 10175 C CA . GLY D 1 265 ? 22.739 17.427 34.439 1.00 19.75 264 GLY D CA 1
ATOM 10176 C C . GLY D 1 265 ? 22.544 16.902 33.021 1.00 19.94 264 GLY D C 1
ATOM 10177 O O . GLY D 1 265 ? 22.251 15.701 32.816 1.00 20.59 264 GLY D O 1
ATOM 10178 N N . HIS D 1 266 ? 22.702 17.777 32.031 1.00 18.59 265 HIS D N 1
ATOM 10179 C CA . HIS D 1 266 ? 22.547 17.339 30.617 1.00 18.70 265 HIS D CA 1
ATOM 10180 C C . HIS D 1 266 ? 23.518 16.265 30.274 1.00 18.99 265 HIS D C 1
ATOM 10181 O O . HIS D 1 266 ? 23.153 15.297 29.611 1.00 18.42 265 HIS D O 1
ATOM 10188 N N . ALA D 1 267 ? 24.744 16.430 30.780 1.00 20.79 266 ALA D N 1
ATOM 10189 C CA . ALA D 1 267 ? 25.808 15.446 30.634 1.00 20.95 266 ALA D CA 1
ATOM 10190 C C . ALA D 1 267 ? 25.443 14.119 31.290 1.00 21.25 266 ALA D C 1
ATOM 10191 O O . ALA D 1 267 ? 25.778 13.049 30.785 1.00 22.17 266 ALA D O 1
ATOM 10193 N N . ILE D 1 268 ? 24.762 14.187 32.427 1.00 21.13 267 ILE D N 1
ATOM 10194 C CA . ILE D 1 268 ? 24.280 12.979 33.082 1.00 20.91 267 ILE D CA 1
ATOM 10195 C C . ILE D 1 268 ? 23.207 12.337 32.212 1.00 21.02 267 ILE D C 1
ATOM 10196 O O . ILE D 1 268 ? 23.226 11.131 31.982 1.00 20.08 267 ILE D O 1
ATOM 10201 N N . GLU D 1 269 ? 22.264 13.147 31.745 1.00 20.09 268 GLU D N 1
ATOM 10202 C CA . GLU D 1 269 ? 21.182 12.616 30.931 1.00 20.62 268 GLU D CA 1
ATOM 10203 C C . GLU D 1 269 ? 21.669 11.917 29.666 1.00 20.60 268 GLU D C 1
ATOM 10204 O O . GLU D 1 269 ? 21.317 10.785 29.441 1.00 21.40 268 GLU D O 1
ATOM 10210 N N . THR D 1 270 ? 22.497 12.581 28.870 1.00 21.05 269 THR D N 1
ATOM 10211 C CA . THR D 1 270 ? 23.040 12.001 27.641 1.00 20.90 269 THR D CA 1
ATOM 10212 C C . THR D 1 270 ? 24.027 10.907 27.928 1.00 21.95 269 THR D C 1
ATOM 10213 O O . THR D 1 270 ? 24.178 9.968 27.151 1.00 24.00 269 THR D O 1
ATOM 10217 N N . GLY D 1 271 ? 24.717 11.040 29.053 1.00 22.59 270 GLY D N 1
ATOM 10218 C CA . GLY D 1 271 ? 25.869 10.220 29.367 1.00 21.71 270 GLY D CA 1
ATOM 10219 C C . GLY D 1 271 ? 25.464 8.876 29.868 1.00 21.62 270 GLY D C 1
ATOM 10220 O O . GLY D 1 271 ? 26.074 7.859 29.510 1.00 20.13 270 GLY D O 1
ATOM 10221 N N . PHE D 1 272 ? 24.420 8.901 30.692 1.00 21.90 271 PHE D N 1
ATOM 10222 C CA . PHE D 1 272 ? 23.920 7.738 31.410 1.00 23.78 271 PHE D CA 1
ATOM 10223 C C . PHE D 1 272 ? 22.732 7.092 30.691 1.00 24.98 271 PHE D C 1
ATOM 10224 O O . PHE D 1 272 ? 22.483 5.884 30.846 1.00 25.29 271 PHE D O 1
ATOM 10232 N N . GLY D 1 273 ? 21.966 7.913 29.966 1.00 25.33 272 GLY D N 1
ATOM 10233 C CA . GLY D 1 273 ? 20.935 7.433 29.052 1.00 24.37 272 GLY D CA 1
ATOM 10234 C C . GLY D 1 273 ? 19.649 8.217 29.180 1.00 23.50 272 GLY D C 1
ATOM 10235 O O . GLY D 1 273 ? 19.087 8.331 30.263 1.00 24.56 272 GLY D O 1
ATOM 10236 N N . TYR D 1 274 ? 19.174 8.768 28.075 1.00 23.22 273 TYR D N 1
ATOM 10237 C CA . TYR D 1 274 ? 17.935 9.541 28.093 1.00 22.44 273 TYR D CA 1
ATOM 10238 C C . TYR D 1 274 ? 16.804 8.780 28.819 1.00 22.38 273 TYR D C 1
ATOM 10239 O O . TYR D 1 274 ? 16.444 7.693 28.430 1.00 22.13 273 TYR D O 1
ATOM 10248 N N . GLY D 1 275 ? 16.285 9.350 29.906 1.00 23.60 274 GLY D N 1
ATOM 10249 C CA . GLY D 1 275 ? 15.167 8.745 30.671 1.00 24.05 274 GLY D CA 1
ATOM 10250 C C . GLY D 1 275 ? 15.529 7.763 31.782 1.00 24.84 274 GLY D C 1
ATOM 10251 O O . GLY D 1 275 ? 14.693 7.393 32.563 1.00 24.02 274 GLY D O 1
ATOM 10252 N N . GLN D 1 276 ? 16.781 7.326 31.846 1.00 27.09 275 GLN D N 1
ATOM 10253 C CA . GLN D 1 276 ? 17.226 6.479 32.923 1.00 26.78 275 GLN D CA 1
ATOM 10254 C C . GLN D 1 276 ? 17.020 7.158 34.271 1.00 26.13 275 GLN D C 1
ATOM 10255 O O . GLN D 1 276 ? 16.536 6.527 35.213 1.00 24.87 275 GLN D O 1
ATOM 10261 N N . TRP D 1 277 ? 17.371 8.445 34.337 1.00 25.55 276 TRP D N 1
ATOM 10262 C CA . TRP D 1 277 ? 17.029 9.351 35.451 1.00 26.53 276 TRP D CA 1
ATOM 10263 C C . TRP D 1 277 ? 16.030 10.395 34.994 1.00 26.38 276 TRP D C 1
ATOM 10264 O O . TRP D 1 277 ? 15.924 10.665 33.794 1.00 27.63 276 TRP D O 1
ATOM 10275 N N . LEU D 1 278 ? 15.278 10.964 35.924 1.00 24.34 277 LEU D N 1
ATOM 10276 C CA . LEU D 1 278 ? 14.374 12.063 35.571 1.00 24.65 277 LEU D CA 1
ATOM 10277 C C . LEU D 1 278 ? 15.202 13.330 35.381 1.00 24.31 277 LEU D C 1
ATOM 10278 O O . LEU D 1 278 ? 16.271 13.489 35.941 1.00 23.92 277 LEU D O 1
ATOM 10283 N N . HIS D 1 279 ? 14.720 14.230 34.549 1.00 25.03 278 HIS D N 1
ATOM 10284 C CA . HIS D 1 279 ? 15.459 15.449 34.281 1.00 24.12 278 HIS D CA 1
ATOM 10285 C C . HIS D 1 279 ? 15.762 16.190 35.596 1.00 22.67 278 HIS D C 1
ATOM 10286 O O . HIS D 1 279 ? 16.879 16.627 35.816 1.00 20.45 278 HIS D O 1
ATOM 10293 N N . GLY D 1 280 ? 14.744 16.331 36.441 1.00 25.21 279 GLY D N 1
ATOM 10294 C CA . GLY D 1 280 ? 14.873 16.925 37.791 1.00 25.79 279 GLY D CA 1
ATOM 10295 C C . GLY D 1 280 ? 15.941 16.274 38.665 1.00 26.64 279 GLY D C 1
ATOM 10296 O O . GLY D 1 280 ? 16.669 16.959 39.378 1.00 25.48 279 GLY D O 1
ATOM 10297 N N . GLU D 1 281 ? 16.029 14.945 38.591 1.00 27.13 280 GLU D N 1
ATOM 10298 C CA . GLU D 1 281 ? 17.068 14.177 39.262 1.00 26.51 280 GLU D CA 1
ATOM 10299 C C . GLU D 1 281 ? 18.460 14.515 38.745 1.00 26.23 280 GLU D C 1
ATOM 10300 O O . GLU D 1 281 ? 19.382 14.737 39.555 1.00 25.58 280 GLU D O 1
ATOM 10306 N N . ALA D 1 282 ? 18.627 14.553 37.413 1.00 24.14 281 ALA D N 1
ATOM 10307 C CA . ALA D 1 282 ? 19.888 15.000 36.819 1.00 23.79 281 ALA D CA 1
ATOM 10308 C C . ALA D 1 282 ? 20.302 16.410 37.280 1.00 23.10 281 ALA D C 1
ATOM 10309 O O . ALA D 1 282 ? 21.477 16.686 37.510 1.00 25.04 281 ALA D O 1
ATOM 10311 N N . VAL D 1 283 ? 19.337 17.306 37.378 1.00 21.65 282 VAL D N 1
ATOM 10312 C CA . VAL D 1 283 ? 19.609 18.670 37.751 1.00 22.86 282 VAL D CA 1
ATOM 10313 C C . VAL D 1 283 ? 20.045 18.751 39.225 1.00 23.81 282 VAL D C 1
ATOM 10314 O O . VAL D 1 283 ? 20.966 19.495 39.537 1.00 23.47 282 VAL D O 1
ATOM 10318 N N . ALA D 1 284 ? 19.405 17.964 40.098 1.00 24.85 283 ALA D N 1
ATOM 10319 C CA . ALA D 1 284 ? 19.753 17.887 41.524 1.00 24.85 283 ALA D CA 1
ATOM 10320 C C . ALA D 1 284 ? 21.228 17.562 41.720 1.00 23.96 283 ALA D C 1
ATOM 10321 O O . ALA D 1 284 ? 21.957 18.362 42.249 1.00 24.29 283 ALA D O 1
ATOM 10323 N N . ALA D 1 285 ? 21.663 16.398 41.258 1.00 25.65 284 ALA D N 1
ATOM 10324 C CA . ALA D 1 285 ? 23.086 16.069 41.191 1.00 25.93 284 ALA D CA 1
ATOM 10325 C C . ALA D 1 285 ? 23.955 17.109 40.440 1.00 26.49 284 ALA D C 1
ATOM 10326 O O . ALA D 1 285 ? 25.104 17.302 40.781 1.00 26.97 284 ALA D O 1
ATOM 10328 N N . GLY D 1 286 ? 23.426 17.781 39.426 1.00 26.88 285 GLY D N 1
ATOM 10329 C CA . GLY D 1 286 ? 24.242 18.784 38.697 1.00 26.97 285 GLY D CA 1
ATOM 10330 C C . GLY D 1 286 ? 24.534 20.036 39.515 1.00 25.94 285 GLY D C 1
ATOM 10331 O O . GLY D 1 286 ? 25.655 20.571 39.538 1.00 25.43 285 GLY D O 1
ATOM 10332 N N . MET D 1 287 ? 23.490 20.506 40.173 1.00 25.97 286 MET D N 1
ATOM 10333 C CA . MET D 1 287 ? 23.582 21.642 41.050 1.00 28.00 286 MET D CA 1
ATOM 10334 C C . MET D 1 287 ? 24.596 21.400 42.148 1.00 28.17 286 MET D C 1
ATOM 10335 O O . MET D 1 287 ? 25.434 22.257 42.398 1.00 26.39 286 MET D O 1
ATOM 10340 N N . VAL D 1 288 ? 24.536 20.223 42.764 1.00 29.94 287 VAL D N 1
ATOM 10341 C CA . VAL D 1 288 ? 25.530 19.833 43.764 1.00 31.02 287 VAL D CA 1
ATOM 10342 C C . VAL D 1 288 ? 26.940 19.887 43.190 1.00 31.42 287 VAL D C 1
ATOM 10343 O O . VAL D 1 288 ? 27.849 20.426 43.821 1.00 31.58 287 VAL D O 1
ATOM 10347 N N . MET D 1 289 ? 27.132 19.324 42.000 1.00 29.92 288 MET D N 1
ATOM 10348 C CA . MET D 1 289 ? 28.434 19.414 41.365 1.00 30.77 288 MET D CA 1
ATOM 10349 C C . MET D 1 289 ? 28.857 20.875 41.188 1.00 29.72 288 MET D C 1
ATOM 10350 O O . MET D 1 289 ? 30.011 21.227 41.463 1.00 32.01 288 MET D O 1
ATOM 10355 N N . ALA D 1 290 ? 27.928 21.721 40.766 1.00 26.36 289 ALA D N 1
ATOM 10356 C CA . ALA D 1 290 ? 28.214 23.140 40.604 1.00 26.45 289 ALA D CA 1
ATOM 10357 C C . ALA D 1 290 ? 28.481 23.872 41.936 1.00 26.54 289 ALA D C 1
ATOM 10358 O O . ALA D 1 290 ? 29.213 24.875 41.977 1.00 25.56 289 ALA D O 1
ATOM 10360 N N . VAL D 1 291 ? 27.841 23.386 43.005 1.00 27.39 290 VAL D N 1
ATOM 10361 C CA . VAL D 1 291 ? 27.987 23.921 44.347 1.00 25.95 290 VAL D CA 1
ATOM 10362 C C . VAL D 1 291 ? 29.375 23.528 44.785 1.00 26.70 290 VAL D C 1
ATOM 10363 O O . VAL D 1 291 ? 30.125 24.380 45.203 1.00 29.52 290 VAL D O 1
ATOM 10367 N N . ASP D 1 292 ? 29.725 22.248 44.656 1.00 27.39 291 ASP D N 1
ATOM 10368 C CA . ASP D 1 292 ? 31.086 21.778 44.907 1.00 28.24 291 ASP D CA 1
ATOM 10369 C C . ASP D 1 292 ? 32.103 22.652 44.163 1.00 30.36 291 ASP D C 1
ATOM 10370 O O . ASP D 1 292 ? 32.964 23.267 44.778 1.00 33.13 291 ASP D O 1
ATOM 10375 N N . MET D 1 293 ? 32.000 22.735 42.835 1.00 31.75 292 MET D N 1
ATOM 10376 C CA . MET D 1 293 ? 32.946 23.552 42.055 1.00 29.59 292 MET D CA 1
ATOM 10377 C C . MET D 1 293 ? 32.968 25.020 42.502 1.00 29.69 292 MET D C 1
ATOM 10378 O O . MET D 1 293 ? 34.037 25.611 42.592 1.00 30.90 292 MET D O 1
ATOM 10383 N N . SER D 1 294 ? 31.802 25.615 42.756 1.00 28.07 293 SER D N 1
ATOM 10384 C CA . SER D 1 294 ? 31.764 27.006 43.254 1.00 28.94 293 SER D CA 1
ATOM 10385 C C . SER D 1 294 ? 32.583 27.180 44.544 1.00 30.11 293 SER D C 1
ATOM 10386 O O . SER D 1 294 ? 33.318 28.159 44.692 1.00 31.41 293 SER D O 1
ATOM 10389 N N . TYR D 1 295 ? 32.451 26.216 45.458 1.00 31.07 294 TYR D N 1
ATOM 10390 C CA . TYR D 1 295 ? 33.170 26.215 46.726 1.00 35.12 294 TYR D CA 1
ATOM 10391 C C . TYR D 1 295 ? 34.651 26.043 46.507 1.00 37.83 294 TYR D C 1
ATOM 10392 O O . TYR D 1 295 ? 35.458 26.796 47.060 1.00 36.65 294 TYR D O 1
ATOM 10401 N N . ARG D 1 296 ? 34.999 25.033 45.703 1.00 38.53 295 ARG D N 1
ATOM 10402 C CA . ARG D 1 296 ? 36.386 24.773 45.331 1.00 37.14 295 ARG D CA 1
ATOM 10403 C C . ARG D 1 296 ? 37.067 26.005 44.796 1.00 35.98 295 ARG D C 1
ATOM 10404 O O . ARG D 1 296 ? 38.266 26.169 44.990 1.00 38.16 295 ARG D O 1
ATOM 10412 N N . LEU D 1 297 ? 36.321 26.856 44.100 1.00 35.78 296 LEU D N 1
ATOM 10413 C CA . LEU D 1 297 ? 36.887 28.099 43.579 1.00 38.01 296 LEU D CA 1
ATOM 10414 C C . LEU D 1 297 ? 37.100 29.159 44.673 1.00 36.70 296 LEU D C 1
ATOM 10415 O O . LEU D 1 297 ? 37.737 30.178 44.423 1.00 37.50 296 LEU D O 1
ATOM 10420 N N . GLY D 1 298 ? 36.585 28.907 45.876 1.00 34.53 297 GLY D N 1
ATOM 10421 C CA . GLY D 1 298 ? 36.608 29.875 46.965 1.00 33.26 297 GLY D CA 1
ATOM 10422 C C . GLY D 1 298 ? 35.546 30.943 46.831 1.00 32.39 297 GLY D C 1
ATOM 10423 O O . GLY D 1 298 ? 35.650 31.997 47.436 1.00 34.00 297 GLY D O 1
ATOM 10424 N N . TRP D 1 299 ? 34.506 30.662 46.053 1.00 33.00 298 TRP D N 1
ATOM 10425 C CA . TRP D 1 299 ? 33.557 31.682 45.642 1.00 32.87 298 TRP D CA 1
ATOM 10426 C C . TRP D 1 299 ? 32.368 31.698 46.548 1.00 33.36 298 TRP D C 1
ATOM 10427 O O . TRP D 1 299 ? 31.635 32.696 46.605 1.00 33.98 298 TRP D O 1
ATOM 10438 N N . ILE D 1 300 ? 32.139 30.586 47.232 1.00 34.17 299 ILE D N 1
ATOM 10439 C CA . ILE D 1 300 ? 31.059 30.519 48.185 1.00 34.73 299 ILE D CA 1
ATOM 10440 C C . ILE D 1 300 ? 31.475 29.935 49.513 1.00 34.87 299 ILE D C 1
ATOM 10441 O O . ILE D 1 300 ? 32.390 29.144 49.620 1.00 32.70 299 ILE D O 1
ATOM 10446 N N . ASP D 1 301 ? 30.702 30.345 50.494 1.00 38.93 300 ASP D N 1
ATOM 10447 C CA . ASP D 1 301 ? 30.682 29.826 51.837 1.00 45.92 300 ASP D CA 1
ATOM 10448 C C . ASP D 1 301 ? 30.430 28.323 51.921 1.00 43.35 300 ASP D C 1
ATOM 10449 O O . ASP D 1 301 ? 29.802 27.741 51.057 1.00 44.80 300 ASP D O 1
ATOM 10454 N N . GLU D 1 302 ? 30.884 27.710 52.998 1.00 44.31 301 GLU D N 1
ATOM 10455 C CA . GLU D 1 302 ? 30.550 26.310 53.279 1.00 46.71 301 GLU D CA 1
ATOM 10456 C C . GLU D 1 302 ? 29.089 26.099 53.708 1.00 44.40 301 GLU D C 1
ATOM 10457 O O . GLU D 1 302 ? 28.561 24.996 53.572 1.00 40.36 301 GLU D O 1
ATOM 10463 N N . SER D 1 303 ? 28.456 27.144 54.246 1.00 42.00 302 SER D N 1
ATOM 10464 C CA . SER D 1 303 ? 27.050 27.080 54.674 1.00 39.68 302 SER D CA 1
ATOM 10465 C C . SER D 1 303 ? 26.085 26.855 53.498 1.00 38.09 302 SER D C 1
ATOM 10466 O O . SER D 1 303 ? 25.070 26.165 53.655 1.00 39.35 302 SER D O 1
ATOM 10469 N N . ILE D 1 304 ? 26.414 27.442 52.345 1.00 34.49 303 ILE D N 1
ATOM 10470 C CA . ILE D 1 304 ? 25.689 27.240 51.076 1.00 34.38 303 ILE D CA 1
ATOM 10471 C C . ILE D 1 304 ? 25.784 25.773 50.598 1.00 32.48 303 ILE D C 1
ATOM 10472 O O . ILE D 1 304 ? 24.757 25.154 50.321 1.00 30.81 303 ILE D O 1
ATOM 10477 N N . VAL D 1 305 ? 26.994 25.205 50.557 1.00 32.45 304 VAL D N 1
ATOM 10478 C CA . VAL D 1 305 ? 27.159 23.762 50.276 1.00 33.75 304 VAL D CA 1
ATOM 10479 C C . VAL D 1 305 ? 26.211 22.909 51.123 1.00 38.06 304 VAL D C 1
ATOM 10480 O O . VAL D 1 305 ? 25.549 22.022 50.589 1.00 42.71 304 VAL D O 1
ATOM 10484 N N . ASN D 1 306 ? 26.146 23.172 52.432 1.00 38.79 305 ASN D N 1
ATOM 10485 C CA . ASN D 1 306 ? 25.321 22.361 53.322 1.00 39.02 305 ASN D CA 1
ATOM 10486 C C . ASN D 1 306 ? 23.849 22.667 53.233 1.00 35.79 305 ASN D C 1
ATOM 10487 O O . ASN D 1 306 ? 23.044 21.775 53.436 1.00 33.74 305 ASN D O 1
ATOM 10492 N N . ARG D 1 307 ? 23.494 23.922 52.962 1.00 33.82 306 ARG D N 1
ATOM 10493 C CA . ARG D 1 307 ? 22.082 24.268 52.729 1.00 33.25 306 ARG D CA 1
ATOM 10494 C C . ARG D 1 307 ? 21.606 23.686 51.391 1.00 34.03 306 ARG D C 1
ATOM 10495 O O . ARG D 1 307 ? 20.529 23.108 51.326 1.00 33.46 306 ARG D O 1
ATOM 10503 N N . ALA D 1 308 ? 22.416 23.806 50.337 1.00 34.26 307 ALA D N 1
ATOM 10504 C CA . ALA D 1 308 ? 22.097 23.167 49.058 1.00 34.71 307 ALA D CA 1
ATOM 10505 C C . ALA D 1 308 ? 21.938 21.656 49.226 1.00 34.14 307 ALA D C 1
ATOM 10506 O O . ALA D 1 308 ? 20.945 21.058 48.787 1.00 30.50 307 ALA D O 1
ATOM 10508 N N . HIS D 1 309 ? 22.902 21.044 49.893 1.00 35.05 308 HIS D N 1
ATOM 10509 C CA . HIS D 1 309 ? 22.813 19.618 50.153 1.00 41.68 308 HIS D CA 1
ATOM 10510 C C . HIS D 1 309 ? 21.530 19.246 50.922 1.00 41.04 308 HIS D C 1
ATOM 10511 O O . HIS D 1 309 ? 20.849 18.291 50.552 1.00 39.39 308 HIS D O 1
ATOM 10518 N N . ASN D 1 310 ? 21.182 20.010 51.961 1.00 41.32 309 ASN D N 1
ATOM 10519 C CA . ASN D 1 310 ? 20.094 19.614 52.883 1.00 40.45 309 ASN D CA 1
ATOM 10520 C C . ASN D 1 310 ? 18.697 19.824 52.312 1.00 36.50 309 ASN D C 1
ATOM 10521 O O . ASN D 1 310 ? 17.771 19.025 52.559 1.00 33.36 309 ASN D O 1
ATOM 10526 N N . ILE D 1 311 ? 18.530 20.929 51.593 1.00 34.13 310 ILE D N 1
ATOM 10527 C CA . ILE D 1 311 ? 17.278 21.181 50.858 1.00 34.23 310 ILE D CA 1
ATOM 10528 C C . ILE D 1 311 ? 16.994 20.037 49.859 1.00 33.17 310 ILE D C 1
ATOM 10529 O O . ILE D 1 311 ? 15.861 19.606 49.746 1.00 33.33 310 ILE D O 1
ATOM 10534 N N . LEU D 1 312 ? 18.022 19.494 49.203 1.00 33.45 311 LEU D N 1
ATOM 10535 C CA . LEU D 1 312 ? 17.812 18.432 48.191 1.00 34.52 311 LEU D CA 1
ATOM 10536 C C . LEU D 1 312 ? 17.598 17.092 48.839 1.00 34.17 311 LEU D C 1
ATOM 10537 O O . LEU D 1 312 ? 16.835 16.259 48.336 1.00 34.44 311 LEU D O 1
ATOM 10542 N N . GLN D 1 313 ? 18.271 16.875 49.955 1.00 36.44 312 GLN D N 1
ATOM 10543 C CA . GLN D 1 313 ? 18.000 15.692 50.748 1.00 37.07 312 GLN D CA 1
ATOM 10544 C C . GLN D 1 313 ? 16.576 15.745 51.281 1.00 35.46 312 GLN D C 1
ATOM 10545 O O . GLN D 1 313 ? 15.887 14.737 51.273 1.00 37.97 312 GLN D O 1
ATOM 10551 N N . GLN D 1 314 ? 16.094 16.914 51.685 1.00 35.49 313 GLN D N 1
ATOM 10552 C CA . GLN D 1 314 ? 14.716 16.993 52.197 1.00 35.73 313 GLN D CA 1
ATOM 10553 C C . GLN D 1 314 ? 13.742 16.625 51.065 1.00 34.90 313 GLN D C 1
ATOM 10554 O O . GLN D 1 314 ? 12.659 16.096 51.283 1.00 31.07 313 GLN D O 1
ATOM 10556 N N . ALA D 1 315 ? 14.182 16.878 49.842 1.00 35.66 314 ALA D N 1
ATOM 10557 C CA . ALA D 1 315 ? 13.396 16.601 48.648 1.00 37.23 314 ALA D CA 1
ATOM 10558 C C . ALA D 1 315 ? 13.616 15.191 48.095 1.00 35.88 314 ALA D C 1
ATOM 10559 O O . ALA D 1 315 ? 13.124 14.874 47.020 1.00 35.96 314 ALA D O 1
ATOM 10561 N N . LYS D 1 316 ? 14.334 14.353 48.838 1.00 35.73 315 LYS D N 1
ATOM 10562 C CA . LYS D 1 316 ? 14.693 12.994 48.412 1.00 35.74 315 LYS D CA 1
ATOM 10563 C C . LYS D 1 316 ? 15.283 12.943 47.002 1.00 34.84 315 LYS D C 1
ATOM 10564 O O . LYS D 1 316 ? 14.968 12.050 46.229 1.00 35.22 315 LYS D O 1
ATOM 10570 N N . LEU D 1 317 ? 16.143 13.904 46.681 1.00 33.94 316 LEU D N 1
ATOM 10571 C CA . LEU D 1 317 ? 16.738 14.003 45.355 1.00 31.41 316 LEU D CA 1
ATOM 10572 C C . LEU D 1 317 ? 18.188 13.613 45.423 1.00 32.26 316 LEU D C 1
ATOM 10573 O O . LEU D 1 317 ? 18.827 13.831 46.445 1.00 32.29 316 LEU D O 1
ATOM 10578 N N . PRO D 1 318 ? 18.738 13.088 44.313 1.00 33.31 317 PRO D N 1
ATOM 10579 C CA . PRO D 1 318 ? 20.135 12.684 44.327 1.00 31.10 317 PRO D CA 1
ATOM 10580 C C . PRO D 1 318 ? 21.088 13.860 44.467 1.00 29.82 317 PRO D C 1
ATOM 10581 O O . PRO D 1 318 ? 20.830 14.967 44.003 1.00 30.58 317 PRO D O 1
ATOM 10585 N N . THR D 1 319 ? 22.191 13.596 45.135 1.00 28.80 318 THR D N 1
ATOM 10586 C CA . THR D 1 319 ? 23.203 14.587 45.402 1.00 27.47 318 THR D CA 1
ATOM 10587 C C . THR D 1 319 ? 24.499 14.060 44.840 1.00 26.71 318 THR D C 1
ATOM 10588 O O . THR D 1 319 ? 25.576 14.570 45.132 1.00 26.80 318 THR D O 1
ATOM 10592 N N . ALA D 1 320 ? 24.400 12.988 44.074 1.00 25.77 319 ALA D N 1
ATOM 10593 C CA . ALA D 1 320 ? 25.552 12.472 43.361 1.00 28.40 319 ALA D CA 1
ATOM 10594 C C . ALA D 1 320 ? 25.049 11.988 41.986 1.00 28.75 319 ALA D C 1
ATOM 10595 O O . ALA D 1 320 ? 23.892 11.566 41.871 1.00 26.98 319 ALA D O 1
ATOM 10597 N N . PRO D 1 321 ? 25.907 12.054 40.953 1.00 28.38 320 PRO D N 1
ATOM 10598 C CA . PRO D 1 321 ? 25.584 11.487 39.632 1.00 29.41 320 PRO D CA 1
ATOM 10599 C C . PRO D 1 321 ? 25.458 9.977 39.684 1.00 27.86 320 PRO D C 1
ATOM 10600 O O . PRO D 1 321 ? 25.768 9.396 40.692 1.00 29.07 320 PRO D O 1
ATOM 10604 N N . PRO D 1 322 ? 25.008 9.346 38.591 1.00 29.42 321 PRO D N 1
ATOM 10605 C CA . PRO D 1 322 ? 24.979 7.891 38.565 1.00 27.15 321 PRO D CA 1
ATOM 10606 C C . PRO D 1 322 ? 26.384 7.354 38.595 1.00 28.46 321 PRO D C 1
ATOM 10607 O O . PRO D 1 322 ? 27.256 7.959 38.048 1.00 27.67 321 PRO D O 1
ATOM 10611 N N . GLU D 1 323 ? 26.584 6.222 39.255 1.00 34.80 322 GLU D N 1
ATOM 10612 C CA . GLU D 1 323 ? 27.917 5.663 39.549 1.00 37.01 322 GLU D CA 1
ATOM 10613 C C . GLU D 1 323 ? 28.723 5.216 38.320 1.00 35.02 322 GLU D C 1
ATOM 10614 O O . GLU D 1 323 ? 29.918 4.969 38.410 1.00 35.82 322 GLU D O 1
ATOM 10620 N N . THR D 1 324 ? 28.061 5.134 37.180 1.00 34.35 323 THR D N 1
ATOM 10621 C CA . THR D 1 324 ? 28.689 4.723 35.912 1.00 32.62 323 THR D CA 1
ATOM 10622 C C . THR D 1 324 ? 29.203 5.908 35.100 1.00 29.88 323 THR D C 1
ATOM 10623 O O . THR D 1 324 ? 29.887 5.719 34.081 1.00 28.58 323 THR D O 1
ATOM 10627 N N . MET D 1 325 ? 28.885 7.129 35.533 1.00 26.41 324 MET D N 1
ATOM 10628 C CA . MET D 1 325 ? 29.414 8.308 34.875 1.00 26.14 324 MET D CA 1
ATOM 10629 C C . MET D 1 325 ? 30.933 8.371 35.061 1.00 25.20 324 MET D C 1
ATOM 10630 O O . MET D 1 325 ? 31.462 7.985 36.100 1.00 25.86 324 MET D O 1
ATOM 10635 N N . THR D 1 326 ? 31.629 8.801 34.020 1.00 23.17 325 THR D N 1
ATOM 10636 C CA . THR D 1 326 ? 33.057 8.979 34.080 1.00 23.36 325 THR D CA 1
ATOM 10637 C C . THR D 1 326 ? 33.396 10.426 33.833 1.00 23.85 325 THR D C 1
ATOM 10638 O O . THR D 1 326 ? 32.550 11.228 33.442 1.00 23.83 325 THR D O 1
ATOM 10642 N N . VAL D 1 327 ? 34.653 10.761 34.060 1.00 24.83 326 VAL D N 1
ATOM 10643 C CA . VAL D 1 327 ? 35.141 12.094 33.774 1.00 25.37 326 VAL D CA 1
ATOM 10644 C C . VAL D 1 327 ? 35.088 12.366 32.263 1.00 26.81 326 VAL D C 1
ATOM 10645 O O . VAL D 1 327 ? 34.527 13.388 31.848 1.00 28.33 326 VAL D O 1
ATOM 10649 N N . GLU D 1 328 ? 35.617 11.458 31.445 1.00 26.57 327 GLU D N 1
ATOM 10650 C CA . GLU D 1 328 ? 35.562 11.649 29.986 1.00 31.33 327 GLU D CA 1
ATOM 10651 C C . GLU D 1 328 ? 34.148 11.842 29.428 1.00 29.92 327 GLU D C 1
ATOM 10652 O O . GLU D 1 328 ? 33.938 12.688 28.560 1.00 28.06 327 GLU D O 1
ATOM 10658 N N . MET D 1 329 ? 33.176 11.093 29.945 1.00 29.37 328 MET D N 1
ATOM 10659 C CA . MET D 1 329 ? 31.805 11.236 29.464 1.00 30.87 328 MET D CA 1
ATOM 10660 C C . MET D 1 329 ? 31.280 12.625 29.850 1.00 28.79 328 MET D C 1
ATOM 10661 O O . MET D 1 329 ? 30.762 13.359 29.010 1.00 28.18 328 MET D O 1
ATOM 10666 N N . PHE D 1 330 ? 31.476 13.013 31.102 1.00 27.22 329 PHE D N 1
ATOM 10667 C CA . PHE D 1 330 ? 31.145 14.378 31.513 1.00 26.59 329 PHE D CA 1
ATOM 10668 C C . PHE D 1 330 ? 31.731 15.412 30.571 1.00 26.93 329 PHE D C 1
ATOM 10669 O O . PHE D 1 330 ? 31.010 16.268 30.106 1.00 28.98 329 PHE D O 1
ATOM 10677 N N . LYS D 1 331 ? 33.027 15.309 30.280 1.00 28.13 330 LYS D N 1
ATOM 10678 C CA . LYS D 1 331 ? 33.728 16.307 29.474 1.00 28.72 330 LYS D CA 1
ATOM 10679 C C . LYS D 1 331 ? 33.306 16.307 28.000 1.00 27.11 330 LYS D C 1
ATOM 10680 O O . LYS D 1 331 ? 33.187 17.359 27.387 1.00 25.18 330 LYS D O 1
ATOM 10686 N N . SER D 1 332 ? 33.081 15.124 27.450 1.00 27.71 331 SER D N 1
ATOM 10687 C CA . SER D 1 332 ? 32.699 14.971 26.040 1.00 27.30 331 SER D CA 1
ATOM 10688 C C . SER D 1 332 ? 31.275 15.446 25.774 1.00 25.30 331 SER D C 1
ATOM 10689 O O . SER D 1 332 ? 30.971 15.883 24.669 1.00 21.63 331 SER D O 1
ATOM 10692 N N . VAL D 1 333 ? 30.411 15.383 26.789 1.00 24.43 332 VAL D N 1
ATOM 10693 C CA . VAL D 1 333 ? 29.041 15.860 26.634 1.00 23.82 332 VAL D CA 1
ATOM 10694 C C . VAL D 1 333 ? 28.928 17.364 26.972 1.00 23.87 332 VAL D C 1
ATOM 10695 O O . VAL D 1 333 ? 28.204 18.088 26.306 1.00 24.95 332 VAL D O 1
ATOM 10699 N N . MET D 1 334 ? 29.620 17.834 27.994 1.00 23.14 333 MET D N 1
ATOM 10700 C CA . MET D 1 334 ? 29.713 19.273 28.228 1.00 24.50 333 MET D CA 1
ATOM 10701 C C . MET D 1 334 ? 30.272 20.049 27.012 1.00 22.63 333 MET D C 1
ATOM 10702 O O . MET D 1 334 ? 29.919 21.189 26.782 1.00 22.77 333 MET D O 1
ATOM 10707 N N . ALA D 1 335 ? 31.117 19.410 26.225 1.00 21.31 334 ALA D N 1
ATOM 10708 C CA . ALA D 1 335 ? 31.643 19.990 24.990 1.00 21.23 334 ALA D CA 1
ATOM 10709 C C . ALA D 1 335 ? 30.595 20.435 23.963 1.00 20.87 334 ALA D C 1
ATOM 10710 O O . ALA D 1 335 ? 30.889 21.272 23.126 1.00 20.91 334 ALA D O 1
ATOM 10712 N N . VAL D 1 336 ? 29.393 19.868 24.012 1.00 20.19 335 VAL D N 1
ATOM 10713 C CA . VAL D 1 336 ? 28.320 20.331 23.144 1.00 21.50 335 VAL D CA 1
ATOM 10714 C C . VAL D 1 336 ? 27.244 21.101 23.893 1.00 22.26 335 VAL D C 1
ATOM 10715 O O . VAL D 1 336 ? 26.169 21.375 23.331 1.00 21.80 335 VAL D O 1
ATOM 10719 N N . ASP D 1 337 ? 27.522 21.468 25.152 1.00 22.39 336 ASP D N 1
ATOM 10720 C CA . ASP D 1 337 ? 26.625 22.348 25.893 1.00 21.74 336 ASP D CA 1
ATOM 10721 C C . ASP D 1 337 ? 26.423 23.649 25.108 1.00 21.42 336 ASP D C 1
ATOM 10722 O O . ASP D 1 337 ? 27.307 24.075 24.352 1.00 22.41 336 ASP D O 1
ATOM 10727 N N . LYS D 1 338 ? 25.242 24.251 25.243 1.00 20.31 337 LYS D N 1
ATOM 10728 C CA . LYS D 1 338 ? 24.897 25.442 24.464 1.00 19.61 337 LYS D CA 1
ATOM 10729 C C . LYS D 1 338 ? 25.395 26.740 25.072 1.00 20.12 337 LYS D C 1
ATOM 10730 O O . LYS D 1 338 ? 25.044 27.779 24.613 1.00 20.77 337 LYS D O 1
ATOM 10736 N N . LYS D 1 339 ? 26.173 26.677 26.139 1.00 23.69 338 LYS D N 1
ATOM 10737 C CA . LYS D 1 339 ? 26.841 27.850 26.714 1.00 24.10 338 LYS D CA 1
ATOM 10738 C C . LYS D 1 339 ? 28.308 27.918 26.272 1.00 23.34 338 LYS D C 1
ATOM 10739 O O . LYS D 1 339 ? 29.012 28.882 26.535 1.00 24.41 338 LYS D O 1
ATOM 10745 N N . VAL D 1 340 ? 28.763 26.894 25.587 1.00 22.97 339 VAL D N 1
ATOM 10746 C CA . VAL D 1 340 ? 29.993 27.011 24.829 1.00 23.70 339 VAL D CA 1
ATOM 10747 C C . VAL D 1 340 ? 29.831 28.137 23.817 1.00 23.60 339 VAL D C 1
ATOM 10748 O O . VAL D 1 340 ? 28.845 28.171 23.066 1.00 22.30 339 VAL D O 1
ATOM 10752 N N . ALA D 1 341 ? 30.787 29.071 23.849 1.00 23.83 340 ALA D N 1
ATOM 10753 C CA . ALA D 1 341 ? 30.868 30.177 22.888 1.00 23.76 340 ALA D CA 1
ATOM 10754 C C . ALA D 1 341 ? 32.302 30.261 22.352 1.00 24.22 340 ALA D C 1
ATOM 10755 O O . ALA D 1 341 ? 33.253 30.494 23.107 1.00 24.22 340 ALA D O 1
ATOM 10757 N N . ASP D 1 342 ? 32.423 30.027 21.046 1.00 24.36 341 ASP D N 1
ATOM 10758 C CA . ASP D 1 342 ? 33.694 29.973 20.330 1.00 26.43 341 ASP D CA 1
ATOM 10759 C C . ASP D 1 342 ? 34.654 28.998 20.947 1.00 26.11 341 ASP D C 1
ATOM 10760 O O . ASP D 1 342 ? 35.832 29.312 21.100 1.00 25.17 341 ASP D O 1
ATOM 10765 N N . GLY D 1 343 ? 34.135 27.831 21.322 1.00 25.06 342 GLY D N 1
ATOM 10766 C CA . GLY D 1 343 ? 34.906 26.842 22.078 1.00 24.70 342 GLY D CA 1
ATOM 10767 C C . GLY D 1 343 ? 34.984 27.021 23.595 1.00 24.04 342 GLY D C 1
ATOM 10768 O O . GLY D 1 343 ? 35.323 26.090 24.291 1.00 25.50 342 GLY D O 1
ATOM 10769 N N . LEU D 1 344 ? 34.736 28.207 24.117 1.00 24.18 343 LEU D N 1
ATOM 10770 C CA . LEU D 1 344 ? 34.930 28.440 25.544 1.00 26.51 343 LEU D CA 1
ATOM 10771 C C . LEU D 1 344 ? 33.727 27.932 26.330 1.00 25.12 343 LEU D C 1
ATOM 10772 O O . LEU D 1 344 ? 32.618 28.441 26.191 1.00 25.46 343 LEU D O 1
ATOM 10777 N N . LEU D 1 345 ? 33.930 26.937 27.164 1.00 24.37 344 LEU D N 1
ATOM 10778 C CA . LEU D 1 345 ? 32.842 26.444 28.000 1.00 25.55 344 LEU D CA 1
ATOM 10779 C C . LEU D 1 345 ? 32.553 27.393 29.151 1.00 24.31 344 LEU D C 1
ATOM 10780 O O . LEU D 1 345 ? 33.334 27.484 30.069 1.00 25.09 344 LEU D O 1
ATOM 10785 N N . ARG D 1 346 ? 31.409 28.052 29.091 1.00 25.35 345 ARG D N 1
ATOM 10786 C CA . ARG D 1 346 ? 30.917 28.929 30.163 1.00 27.52 345 ARG D CA 1
ATOM 10787 C C . ARG D 1 346 ? 29.934 28.190 31.054 1.00 25.69 345 ARG D C 1
ATOM 10788 O O . ARG D 1 346 ? 29.138 27.412 30.584 1.00 27.06 345 ARG D O 1
ATOM 10796 N N . LEU D 1 347 ? 30.028 28.411 32.348 1.00 25.84 346 LEU D N 1
ATOM 10797 C CA . LEU D 1 347 ? 29.268 27.642 33.327 1.00 25.00 346 LEU D CA 1
ATOM 10798 C C . LEU D 1 347 ? 28.482 28.586 34.187 1.00 25.86 346 LEU D C 1
ATOM 10799 O O . LEU D 1 347 ? 28.789 29.774 34.252 1.00 25.83 346 LEU D O 1
ATOM 10804 N N . ILE D 1 348 ? 27.459 28.065 34.845 1.00 27.43 347 ILE D N 1
ATOM 10805 C CA . ILE D 1 348 ? 26.769 28.827 35.881 1.00 28.94 347 ILE D CA 1
ATOM 10806 C C . ILE D 1 348 ? 27.331 28.375 37.216 1.00 26.83 347 ILE D C 1
ATOM 10807 O O . ILE D 1 348 ? 27.277 27.205 37.565 1.00 27.63 347 ILE D O 1
ATOM 10812 N N . LEU D 1 349 ? 27.902 29.315 37.944 1.00 27.04 348 LEU D N 1
ATOM 10813 C CA . LEU D 1 349 ? 28.521 29.022 39.227 1.00 26.24 348 LEU D CA 1
ATOM 10814 C C . LEU D 1 349 ? 27.969 29.961 40.294 1.00 27.23 348 LEU D C 1
ATOM 10815 O O . LEU D 1 349 ? 27.512 31.089 39.986 1.00 25.71 348 LEU D O 1
ATOM 10820 N N . LEU D 1 350 ? 28.009 29.492 41.541 1.00 27.68 349 LEU D N 1
ATOM 10821 C CA . LEU D 1 350 ? 27.620 30.322 42.695 1.00 29.86 349 LEU D CA 1
ATOM 10822 C C . LEU D 1 350 ? 28.800 31.176 43.192 1.00 31.88 349 LEU D C 1
ATOM 10823 O O . LEU D 1 350 ? 29.950 30.711 43.264 1.00 32.70 349 LEU D O 1
ATOM 10828 N N . LYS D 1 351 ? 28.506 32.435 43.511 1.00 34.79 350 LYS D N 1
ATOM 10829 C CA . LYS D 1 351 ? 29.517 33.407 43.922 1.00 36.11 350 LYS D CA 1
ATOM 10830 C C . LYS D 1 351 ? 28.892 34.382 44.911 1.00 34.96 350 LYS D C 1
ATOM 10831 O O . LYS D 1 351 ? 27.836 34.932 44.650 1.00 37.94 350 LYS D O 1
ATOM 10837 N N . GLY D 1 352 ? 29.533 34.594 46.051 1.00 34.31 351 GLY D N 1
ATOM 10838 C CA . GLY D 1 352 ? 28.974 35.468 47.086 1.00 32.88 351 GLY D CA 1
ATOM 10839 C C . GLY D 1 352 ? 27.889 34.802 47.934 1.00 32.29 351 GLY D C 1
ATOM 10840 O O . GLY D 1 352 ? 27.773 33.582 47.945 1.00 30.56 351 GLY D O 1
ATOM 10841 N N . PRO D 1 353 ? 27.097 35.609 48.668 1.00 32.34 352 PRO D N 1
ATOM 10842 C CA . PRO D 1 353 ? 25.999 35.093 49.518 1.00 32.80 352 PRO D CA 1
ATOM 10843 C C . PRO D 1 353 ? 24.925 34.292 48.767 1.00 34.18 352 PRO D C 1
ATOM 10844 O O . PRO D 1 353 ? 24.803 34.397 47.530 1.00 34.64 352 PRO D O 1
ATOM 10848 N N . LEU D 1 354 ? 24.121 33.548 49.527 1.00 33.77 353 LEU D N 1
ATOM 10849 C CA . LEU D 1 354 ? 23.005 32.805 48.970 1.00 35.16 353 LEU D CA 1
ATOM 10850 C C . LEU D 1 354 ? 22.183 33.709 48.047 1.00 34.99 353 LEU D C 1
ATOM 10851 O O . LEU D 1 354 ? 21.868 34.846 48.407 1.00 32.00 353 LEU D O 1
ATOM 10856 N N . GLY D 1 355 ? 21.850 33.191 46.865 1.00 31.48 354 GLY D N 1
ATOM 10857 C CA . GLY D 1 355 ? 20.975 33.895 45.946 1.00 30.75 354 GLY D CA 1
ATOM 10858 C C . GLY D 1 355 ? 21.727 34.653 44.882 1.00 29.52 354 GLY D C 1
ATOM 10859 O O . GLY D 1 355 ? 21.173 35.499 44.230 1.00 28.50 354 GLY D O 1
ATOM 10860 N N . ASN D 1 356 ? 23.001 34.339 44.709 1.00 31.76 355 ASN D N 1
ATOM 10861 C CA . ASN D 1 356 ? 23.846 35.017 43.747 1.00 30.46 355 ASN D CA 1
ATOM 10862 C C . ASN D 1 356 ? 24.545 33.982 42.920 1.00 28.25 355 ASN D C 1
ATOM 10863 O O . ASN D 1 356 ? 25.063 33.031 43.461 1.00 25.03 355 ASN D O 1
ATOM 10868 N N . CYS D 1 357 ? 24.600 34.202 41.615 1.00 27.61 356 CYS D N 1
ATOM 10869 C CA . CYS D 1 357 ? 25.234 33.255 40.709 1.00 28.58 356 CYS D CA 1
ATOM 10870 C C . CYS D 1 357 ? 25.816 34.059 39.603 1.00 29.45 356 CYS D C 1
ATOM 10871 O O . CYS D 1 357 ? 25.405 35.196 39.388 1.00 31.05 356 CYS D O 1
ATOM 10874 N N . VAL D 1 358 ? 26.746 33.460 38.872 1.00 28.27 357 VAL D N 1
ATOM 10875 C CA . VAL D 1 358 ? 27.287 34.109 37.711 1.00 27.42 357 VAL D CA 1
ATOM 10876 C C . VAL D 1 358 ? 27.341 33.112 36.533 1.00 27.42 357 VAL D C 1
ATOM 10877 O O . VAL D 1 358 ? 27.530 31.908 36.731 1.00 27.29 357 VAL D O 1
ATOM 10881 N N . PHE D 1 359 ? 27.106 33.649 35.339 1.00 26.20 358 PHE D N 1
ATOM 10882 C CA . PHE D 1 359 ? 27.303 32.992 34.051 1.00 26.15 358 PHE D CA 1
ATOM 10883 C C . PHE D 1 359 ? 28.673 33.486 33.592 1.00 26.22 358 PHE D C 1
ATOM 10884 O O . PHE D 1 359 ? 28.845 34.661 33.258 1.00 23.85 358 PHE D O 1
ATOM 10892 N N . THR D 1 360 ? 29.663 32.600 33.597 1.00 26.87 359 THR D N 1
ATOM 10893 C CA . THR D 1 360 ? 31.041 33.041 33.459 1.00 27.46 359 THR D CA 1
ATOM 10894 C C . THR D 1 360 ? 31.941 32.033 32.735 1.00 28.91 359 THR D C 1
ATOM 10895 O O . THR D 1 360 ? 31.772 30.825 32.862 1.00 29.35 359 THR D O 1
ATOM 10899 N N . GLY D 1 361 ? 32.903 32.553 31.986 1.00 31.34 360 GLY D N 1
ATOM 10900 C CA . GLY D 1 361 ? 33.977 31.748 31.390 1.00 33.20 360 GLY D CA 1
ATOM 10901 C C . GLY D 1 361 ? 35.301 31.828 32.148 1.00 34.36 360 GLY D C 1
ATOM 10902 O O . GLY D 1 361 ? 36.266 31.130 31.819 1.00 38.27 360 GLY D O 1
ATOM 10903 N N . ASP D 1 362 ? 35.348 32.770 33.086 1.00 35.62 361 ASP D N 1
ATOM 10904 C CA . ASP D 1 362 ? 36.502 32.976 33.947 1.00 35.55 361 ASP D CA 1
ATOM 10905 C C . ASP D 1 362 ? 36.404 32.191 35.249 1.00 34.33 361 ASP D C 1
ATOM 10906 O O . ASP D 1 362 ? 36.041 32.739 36.289 1.00 41.07 361 ASP D O 1
ATOM 10911 N N . TYR D 1 363 ? 36.748 30.913 35.190 1.00 33.55 362 TYR D N 1
ATOM 10912 C CA . TYR D 1 363 ? 36.913 30.099 36.385 1.00 31.97 362 TYR D CA 1
ATOM 10913 C C . TYR D 1 363 ? 38.208 29.306 36.200 1.00 31.47 362 TYR D C 1
ATOM 10914 O O . TYR D 1 363 ? 38.724 29.191 35.084 1.00 30.43 362 TYR D O 1
ATOM 10923 N N . ASP D 1 364 ? 38.731 28.771 37.291 1.00 30.56 363 ASP D N 1
ATOM 10924 C CA . ASP D 1 364 ? 39.867 27.885 37.238 1.00 31.83 363 ASP D CA 1
ATOM 10925 C C . ASP D 1 364 ? 39.416 26.507 36.737 1.00 31.64 363 ASP D C 1
ATOM 10926 O O . ASP D 1 364 ? 38.651 25.816 37.417 1.00 31.57 363 ASP D O 1
ATOM 10931 N N . ARG D 1 365 ? 39.915 26.113 35.567 1.00 28.79 364 ARG D N 1
ATOM 10932 C CA . ARG D 1 365 ? 39.613 24.804 34.996 1.00 29.32 364 ARG D CA 1
ATOM 10933 C C . ARG D 1 365 ? 40.077 23.632 35.852 1.00 31.72 364 ARG D C 1
ATOM 10934 O O . ARG D 1 365 ? 39.511 22.537 35.738 1.00 32.94 364 ARG D O 1
ATOM 10942 N N . LYS D 1 366 ? 41.098 23.835 36.695 1.00 34.01 365 LYS D N 1
ATOM 10943 C CA . LYS D 1 366 ? 41.445 22.823 37.696 1.00 35.03 365 LYS D CA 1
ATOM 10944 C C . LYS D 1 366 ? 40.324 22.568 38.698 1.00 32.74 365 LYS D C 1
ATOM 10945 O O . LYS D 1 366 ? 40.212 21.451 39.219 1.00 35.49 365 LYS D O 1
ATOM 10951 N N . ALA D 1 367 ? 39.509 23.575 38.988 1.00 30.67 366 ALA D N 1
ATOM 10952 C CA . ALA D 1 367 ? 38.397 23.368 39.921 1.00 32.44 366 ALA D CA 1
ATOM 10953 C C . ALA D 1 367 ? 37.354 22.407 39.308 1.00 33.09 366 ALA D C 1
ATOM 10954 O O . ALA D 1 367 ? 36.876 21.475 39.971 1.00 31.50 366 ALA D O 1
ATOM 10956 N N . LEU D 1 368 ? 37.038 22.641 38.036 1.00 32.87 367 LEU D N 1
ATOM 10957 C CA . LEU D 1 368 ? 36.180 21.754 37.249 1.00 33.95 367 LEU D CA 1
ATOM 10958 C C . LEU D 1 368 ? 36.701 20.320 37.239 1.00 34.00 367 LEU D C 1
ATOM 10959 O O . LEU D 1 368 ? 35.939 19.370 37.485 1.00 33.02 367 LEU D O 1
ATOM 10964 N N . ASP D 1 369 ? 37.987 20.164 36.936 1.00 35.00 368 ASP D N 1
ATOM 10965 C CA . ASP D 1 369 ? 38.632 18.832 36.934 1.00 35.95 368 ASP D CA 1
ATOM 10966 C C . ASP D 1 369 ? 38.584 18.147 38.318 1.00 34.27 368 ASP D C 1
ATOM 10967 O O . ASP D 1 369 ? 38.304 16.949 38.432 1.00 35.72 368 ASP D O 1
ATOM 10972 N N . GLU D 1 370 ? 38.847 18.908 39.371 1.00 34.93 369 GLU D N 1
ATOM 10973 C CA . GLU D 1 370 ? 38.752 18.360 40.731 1.00 36.08 369 GLU D CA 1
ATOM 10974 C C . GLU D 1 370 ? 37.319 17.941 40.994 1.00 33.62 369 GLU D C 1
ATOM 10975 O O . GLU D 1 370 ? 37.086 16.865 41.536 1.00 31.45 369 GLU D O 1
ATOM 10981 N N . THR D 1 371 ? 36.366 18.770 40.559 1.00 32.09 370 THR D N 1
ATOM 10982 C CA . THR D 1 371 ? 34.935 18.484 40.750 1.00 31.55 370 THR D CA 1
ATOM 10983 C C . THR D 1 371 ? 34.486 17.161 40.078 1.00 32.00 370 THR D C 1
ATOM 10984 O O . THR D 1 371 ? 33.829 16.337 40.709 1.00 29.23 370 THR D O 1
ATOM 10988 N N . LEU D 1 372 ? 34.861 16.941 38.816 1.00 33.21 371 LEU D N 1
ATOM 10989 C CA . LEU D 1 372 ? 34.488 15.696 38.137 1.00 32.69 371 LEU D CA 1
ATOM 10990 C C . LEU D 1 372 ? 35.051 14.466 38.853 1.00 33.08 371 LEU D C 1
ATOM 10991 O O . LEU D 1 372 ? 34.303 13.551 39.183 1.00 30.92 371 LEU D O 1
ATOM 10996 N N . HIS D 1 373 ? 36.365 14.481 39.113 1.00 35.53 372 HIS D N 1
ATOM 10997 C CA . HIS D 1 373 ? 37.061 13.402 39.838 1.00 35.09 372 HIS D CA 1
ATOM 10998 C C . HIS D 1 373 ? 36.501 13.117 41.230 1.00 33.89 372 HIS D C 1
ATOM 10999 O O . HIS D 1 373 ? 36.442 11.970 41.648 1.00 36.75 372 HIS D O 1
ATOM 11006 N N . ALA D 1 374 ? 36.076 14.145 41.946 1.00 33.41 373 ALA D N 1
ATOM 11007 C CA . ALA D 1 374 ? 35.469 13.930 43.254 1.00 32.67 373 ALA D CA 1
ATOM 11008 C C . ALA D 1 374 ? 34.144 13.153 43.167 1.00 34.47 373 ALA D C 1
ATOM 11009 O O . ALA D 1 374 ? 33.787 12.442 44.089 1.00 34.38 373 ALA D O 1
ATOM 11011 N N . PHE D 1 375 ? 33.420 13.267 42.055 1.00 35.96 374 PHE D N 1
ATOM 11012 C CA . PHE D 1 375 ? 32.100 12.634 41.939 1.00 34.06 374 PHE D CA 1
ATOM 11013 C C . PHE D 1 375 ? 32.077 11.355 41.111 1.00 35.90 374 PHE D C 1
ATOM 11014 O O . PHE D 1 375 ? 31.176 10.549 41.291 1.00 37.36 374 PHE D O 1
ATOM 11022 N N . CYS D 1 376 ? 33.048 11.174 40.208 1.00 39.37 375 CYS D N 1
ATOM 11023 C CA . CYS D 1 376 ? 33.117 9.996 39.329 1.00 37.99 375 CYS D CA 1
ATOM 11024 C C . CYS D 1 376 ? 34.129 8.968 39.789 1.00 42.49 375 CYS D C 1
ATOM 11025 O O . CYS D 1 376 ? 35.273 9.325 40.087 1.00 47.56 375 CYS D O 1
ATOM 11028 N N . LYS D 1 377 ? 33.743 7.693 39.781 1.00 44.20 376 LYS D N 1
ATOM 11029 C CA . LYS D 1 377 ? 34.642 6.605 40.186 1.00 49.24 376 LYS D CA 1
ATOM 11030 C C . LYS D 1 377 ? 35.799 6.302 39.190 1.00 52.50 376 LYS D C 1
ATOM 11031 O O . LYS D 1 377 ? 36.767 5.636 39.559 1.00 55.62 376 LYS D O 1
ATOM 11033 N N . SER D 1 378 ? 35.708 6.787 37.948 1.00 55.90 377 SER D N 1
ATOM 11034 C CA . SER D 1 378 ? 36.771 6.589 36.931 1.00 52.53 377 SER D CA 1
ATOM 11035 C C . SER D 1 378 ? 36.772 7.688 35.862 1.00 49.44 377 SER D C 1
ATOM 11036 O O . SER D 1 378 ? 35.818 8.464 35.749 1.00 43.96 377 SER D O 1
#

B-factor: mean 33.56, std 10.22, range [13.51, 93.58]

Organism: Actinidia chinensis var. chinensis (NCBI:txid1590841)

Foldseek 3Di:
DDWDWFDPDVQIATEDDEAPLLVVLVVVQVLQQAQEEEEEEAPVQCVPPVVSNQCSPDPVPPSHDYHYDYFYDFLQCQDDVSLVSVLVVCVVVPPDQSYEYEQGEALSSLQSRLQSQCPNVNHHAYEYEYLFLQCLLDRRPQQNHGGADLLFGSPDGDRGHHNYYYYHLVSCVVPDLQRQLLSCLLLCLQFFAANVVSNVVLVVCLVVSSVPPPVVSRVSSVVSNNSLSVQCSVPRPPPDSNCSSCQLPLQLGLLQSVVDHGPDDSSLSSLQSNLLLAQLCVLQVFDDPVVNVSSVVSSVSSVGDNAGDQVRALVSSVSSSQPPPLDDPSARWHWHGGDDGSHIDTGSDTDVVSVVVSRVVRYND/DDWAKFDDDVLIEIADFEACLLVQLVVVCVLQQAQEEEEEDEDVQCVPPVVSNQCSPPVVNPSHDYHYFYFYDFLQLQADVRLVSVLVVCVVVPPDQSYEYEQGEALSSQQSSLQSQCPNVNHHAYEYEYLFLLCLLPRVPQQLHGGADLLFGRPDGDRGGHNYHYYHLCSCVPPDLQRRLLSCLLLCLQQQAANVPSNVVLLVCLLVSSVSPPVSSRVSSVVSNNSNSVQCNVARPPPDRNCLSCQLVLQLRLLCSLVDGRPHDSSLSSLLSNLLQAQLQVLQVQDDCVLNVSSVVSSVSSVHDNARDAPGAPVSSVSSSQPPPCDDPSQRWHWHGGDPGRHIDTDSDTDCCSVVVSRVVRYPD/DDWDWQDQPVLIAIADFDAPLLVPLCVVCVQQQAAEEEEEEAPVQCVPPVVSNLCSPPVPDPSHDYDYDYFHDFLLLQDDVSLVVVLVVCVVVPPDQSYEYEQAEALSSQQSSLQSQCPNVNHHAYEYEHLFLLCLLDRNPQQLHGGADLLFDRPDGDRGGHNYYYYHLCSHVPPDLLRRLLSCLLLCLQQQAANVVSLVVLLVCVVVSSVVPPVSSSCSSVVSNNSLSVQCSVARPCPFSNCSSCQLVLQLRLLCSVVDHDPHDSSLSSLQSNLLLAQLCVVQVQDDVVSNVSSVVSSVSSVHDNFGDQSDALVSSVSSSQPDPCQDPSQRWDWHAGDPGRHIGTGSPTDVVSNSVSRVVRYND/DDWDWQDPDPLIAIEDEEACLLVALCVVCVLQQAQEEEEEEADVQCVPPVVSNQCSPPPVNPSHDYYYDHFHDFLQLQDDVSLVSVLVVCVVVPPDQSYEYEQAEALSSLQSSLFCQCPRVNHHAYEYEYLFLLRLLDRNPQQLHGGDDLLFGRLDGDRGHHNYYYYHLVSCVPPDLQRQLLSVLLLCLQFQAANVPSNVVLLVCVLVSSVVPSVSSSVSSVVSSNSLSVQCSVPSPPPDRNCSSCQLVLQLRLLCSLVHGRPHDSSLSSLLSNLLQAQLLVLQVFDDPVCNVSSVVSSVSSVHDNAGPAPDAPVSSVSSSQSDPLQDPSQRWHWHGGDDGRHIGGDSDTPVVSVVVSRVVRYPD

Nearest PDB structures (foldseek):
  3zok-assembly2_D  TM=1.001E+00  e=5.558E-66  Actinidia chinensis
  3okf-assembly1_B  TM=9.290E-01  e=3.196E-38  Vibrio cholerae O1 biovar El Tor str. N16961
  6hqv-assembly1_A  TM=9.243E-01  e=8.460E-31  Thermochaetoides thermophila DSM 1495
  6hqv-assembly1_B  TM=9.237E-01  e=1.299E-30  Thermochaetoides thermophila DSM 1495
  6c5c-assembly1_B  TM=8.313E-01  e=4.970E-28  Candida albicans SC5314

Radius of gyration: 34.07 Å; Cα contacts (8 Å, |Δi|>4): 3232; chains: 4; bounding box: 68×86×84 Å

GO terms:
  GO:0051287 NAD binding (F, IDA)
  GO:0003856 3-dehydroquinate synthase activity (F, IDA)
  GO:0009423 chorismate biosynthetic process (P, IDA)
  GO:0042802 identical protein binding (F, IDA)
  GO:0046872 metal ion binding (F, IDA)

CATH classification: 3.40.50.1970 (+1 more: 1.20.1090.10)

InterPro domains:
  IPR016037 3-dehydroquinate synthase AroB [MF_00110] (81-443)
  IPR016037 3-dehydroquinate synthase AroB [TIGR01357] (93-436)
  IPR030960 3-dehydroquinate synthase, N-terminal domain [PF01761] (149-261)
  IPR050071 Dehydroquinate Synthase [PTHR43622] (82-441)
  IPR056179 3-dehydroquinate synthase, C-terminal domain [PF24621] (263-407)